Protein AF-0000000084367963 (afdb_homodimer)

Organism: Wickerhamomyces anomalus (strain ATCC 58044 / CBS 1984 / NCYC 433 / NRRL Y-366-8) (NCBI:txid683960)

Secondary structure (DSSP, 8-state):
---HHHHHHHHHHHHHHHHHHHHHHHHHHHT-HHHHHHHHHHHHHHHHHHHHHHHHHHHHH----SS-TTTTTTHHHHHHHHHHHHHHHHHHHHHHHHHHHHHSPPPPS-HHHHHHHHHHHHHHHHHHHHHHH---------------------------HHHHSHHHHHHTT-------------------STHHHHHHHHHHHHHHHHHHHHHHHHHHHHHHHHHHHHHHHH---TTGGGHHHHHHHHHHHHHHHHHHHHHHHHHHHHTTPPPTT--HHHHHHHHHTSTTEEEEEEEEEEESSSS-EEEEEEEEE-S-GGGHHHHHHHHHHHHHHTTEEEEEEEEEE--GGGS-HHHHHHHHHHH-TT--GGGG-------SS----SSSSPPTTT-HHHHHHT--HHHHHSS--/---HHHHHHHHHHHHHHHHHHHHHHHHHHHT-HHHHHHHHHHHHHHHHHHHHHHHHHHHHH----SS-TTTTTTHHHHHHHHHHHHHHHHHHHHHHHHHHHHHSPPPPS-HHHHHHHHHHHHHHHHHHHHHHH---------------------------GGGGSHHHHHHTT-------------------STHHHHHHHHHHHHHHHHHHHHHHHHHHHHHHHHHHHHHHHH---TTGGGHHHHHHHHHHHHHHHHHHHHHHHHHHHHTTPPPTT--HHHHHHHHHTSTTEEEEEEEEEEESSSS-EEEEEEEEE-S-GGGHHHHHHHHHHHHHHTTEEEEEEEEEE--GGGS-HHHHHHHHHHT-S---GGG--------SS----SSSSPPTTT-HHHHHHT--HHHHHSS--

Nearest PDB structures (foldseek):
  8xma-assembly1_A  TM=8.433E-01  e=4.579E-20  Homo sapiens
  8zsb-assembly1_B  TM=7.682E-01  e=1.021E-19  Homo sapiens
  8xm6-assembly1_A  TM=7.811E-01  e=3.397E-19  Homo sapiens
  7y5g-assembly1_A  TM=7.691E-01  e=7.497E-13  Xenopus tropicalis
  7y5h-assembly1_A  TM=7.782E-01  e=2.495E-12  Xenopus tropicalis

Structure (mmCIF, N/CA/C/O backbone):
data_AF-0000000084367963-model_v1
#
loop_
_entity.id
_entity.type
_entity.pdbx_description
1 polymer 'Cation efflux protein cytoplasmic domain-containing protein'
#
loop_
_atom_site.group_PDB
_atom_site.id
_atom_site.type_symbol
_atom_site.label_atom_id
_atom_site.label_alt_id
_atom_site.label_comp_id
_atom_site.label_asym_id
_atom_site.label_entity_id
_atom_site.label_seq_id
_atom_site.pdbx_PDB_ins_code
_atom_site.Cartn_x
_atom_site.Cartn_y
_atom_site.Cartn_z
_atom_site.occupancy
_atom_site.B_iso_or_equiv
_atom_site.auth_seq_id
_atom_site.auth_comp_id
_atom_site.auth_asym_id
_atom_site.auth_atom_id
_atom_site.pdbx_PDB_model_num
ATOM 1 N N . MET A 1 1 ? -23.906 -9.172 19.016 1 36.69 1 MET A N 1
ATOM 2 C CA . MET A 1 1 ? -24.969 -9.484 18.062 1 36.69 1 MET A CA 1
ATOM 3 C C . MET A 1 1 ? -24.531 -9.172 16.641 1 36.69 1 MET A C 1
ATOM 5 O O . MET A 1 1 ? -24.156 -8.039 16.328 1 36.69 1 MET A O 1
ATOM 9 N N . THR A 1 2 ? -24.062 -10.211 16.047 1 52.75 2 THR A N 1
ATOM 10 C CA . THR A 1 2 ? -23.594 -10.078 14.672 1 52.75 2 THR A CA 1
ATOM 11 C C . THR A 1 2 ? -24.625 -9.375 13.805 1 52.75 2 THR A C 1
ATOM 13 O O . THR A 1 2 ? -25.797 -9.773 13.773 1 52.75 2 THR A O 1
ATOM 16 N N . THR A 1 3 ? -24.422 -8.07 13.609 1 63 3 THR A N 1
ATOM 17 C CA . THR A 1 3 ? -25.344 -7.27 12.805 1 63 3 THR A CA 1
ATOM 18 C C . THR A 1 3 ? -25.656 -7.973 11.492 1 63 3 THR A C 1
ATOM 20 O O . THR A 1 3 ? -24.953 -8.906 11.094 1 63 3 THR A O 1
ATOM 23 N N . GLY A 1 4 ? -26.906 -7.891 11.156 1 65.75 4 GLY A N 1
ATOM 24 C CA . GLY A 1 4 ? -27.344 -8.398 9.875 1 65.75 4 GLY A CA 1
ATOM 25 C C . GLY A 1 4 ? -26.312 -8.266 8.781 1 65.75 4 GLY A C 1
ATOM 26 O O . GLY A 1 4 ? -26.094 -9.195 7.996 1 65.75 4 GLY A O 1
ATOM 27 N N . LYS A 1 5 ? -25.562 -7.281 8.891 1 72.19 5 LYS A N 1
ATOM 28 C CA . LYS A 1 5 ? -24.516 -7.039 7.91 1 72.19 5 LYS A CA 1
ATOM 29 C C . LYS A 1 5 ? -23.344 -8 8.109 1 72.19 5 LYS A C 1
ATOM 31 O O . LYS A 1 5 ? -22.812 -8.539 7.141 1 72.19 5 LYS A O 1
ATOM 36 N N . GLU A 1 6 ? -23.062 -8.242 9.305 1 75.62 6 GLU A N 1
ATOM 37 C CA . GLU A 1 6 ? -21.938 -9.133 9.617 1 75.62 6 GLU A CA 1
ATOM 38 C C . GLU A 1 6 ? -22.25 -10.562 9.203 1 75.62 6 GLU A C 1
ATOM 40 O O . GLU A 1 6 ? -21.375 -11.281 8.719 1 75.62 6 GLU A O 1
ATOM 45 N N . ILE A 1 7 ? -23.453 -10.922 9.344 1 80.25 7 ILE A N 1
ATOM 46 C CA . ILE A 1 7 ? -23.859 -12.273 8.984 1 80.25 7 ILE A CA 1
ATOM 47 C C . ILE A 1 7 ? -23.766 -12.461 7.469 1 80.25 7 ILE A C 1
ATOM 49 O O . ILE A 1 7 ? -23.344 -13.516 6.992 1 80.25 7 ILE A O 1
ATOM 53 N N . ARG A 1 8 ? -24.203 -11.453 6.812 1 82.5 8 ARG A N 1
ATOM 54 C CA . ARG A 1 8 ? -24.125 -11.531 5.359 1 82.5 8 ARG A CA 1
ATOM 55 C C . ARG A 1 8 ? -22.672 -11.625 4.898 1 82.5 8 ARG A C 1
ATOM 57 O O . ARG A 1 8 ? -22.344 -12.414 4.008 1 82.5 8 ARG A O 1
ATOM 64 N N . ILE A 1 9 ? -21.797 -10.93 5.461 1 81.25 9 ILE A N 1
ATOM 65 C CA . ILE A 1 9 ? -20.391 -10.938 5.098 1 81.25 9 ILE A CA 1
ATOM 66 C C . ILE A 1 9 ? -19.781 -12.297 5.438 1 81.25 9 ILE A C 1
ATOM 68 O O . ILE A 1 9 ? -19.047 -12.875 4.629 1 81.25 9 ILE A O 1
ATOM 72 N N . ILE A 1 10 ? -20.141 -12.766 6.57 1 85.75 10 ILE A N 1
ATOM 73 C CA . ILE A 1 10 ? -19.594 -14.039 7.016 1 85.75 10 ILE A CA 1
ATOM 74 C C . ILE A 1 10 ? -20.109 -15.172 6.129 1 85.75 10 ILE A C 1
ATOM 76 O O . ILE A 1 10 ? -19.359 -16.094 5.793 1 85.75 10 ILE A O 1
ATOM 80 N N . SER A 1 11 ? -21.359 -15.078 5.785 1 87.12 11 SER A N 1
ATOM 81 C CA . SER A 1 11 ? -21.922 -16.094 4.906 1 87.12 11 SER A CA 1
ATOM 82 C C . SER A 1 11 ? -21.234 -16.109 3.549 1 87.12 11 SER A C 1
ATOM 84 O O . SER A 1 11 ? -20.938 -17.172 3.002 1 87.12 11 SER A O 1
ATOM 86 N N . LEU A 1 12 ? -20.953 -14.961 3.064 1 85.94 12 LEU A N 1
ATOM 87 C CA . LEU A 1 12 ? -20.25 -14.859 1.793 1 85.94 12 LEU A CA 1
ATOM 88 C C . LEU A 1 12 ? -18.812 -15.359 1.929 1 85.94 12 LEU A C 1
ATOM 90 O O . LEU A 1 12 ? -18.297 -16 1.017 1 85.94 12 LEU A O 1
ATOM 94 N N . LEU A 1 13 ? -18.266 -15.062 3.016 1 89.25 13 LEU A N 1
ATOM 95 C CA . LEU A 1 13 ? -16.906 -15.523 3.277 1 89.25 13 LEU A CA 1
ATOM 96 C C . LEU A 1 13 ? -16.844 -17.047 3.303 1 89.25 13 LEU A C 1
ATOM 98 O O . LEU A 1 13 ? -15.945 -17.641 2.715 1 89.25 13 LEU A O 1
ATOM 102 N N . VAL A 1 14 ? -17.797 -17.625 3.92 1 91.94 14 VAL A N 1
ATOM 103 C CA . VAL A 1 14 ? -17.844 -19.078 4.02 1 91.94 14 VAL A CA 1
ATOM 104 C C . VAL A 1 14 ? -18.094 -19.688 2.643 1 91.94 14 VAL A C 1
ATOM 106 O O . VAL A 1 14 ? -17.422 -20.625 2.238 1 91.94 14 VAL A O 1
ATOM 109 N N . LEU A 1 15 ? -19.031 -19.109 1.962 1 90.31 15 LEU A N 1
ATOM 110 C CA . LEU A 1 15 ? -19.344 -19.594 0.618 1 90.31 15 LEU A CA 1
ATOM 111 C C . LEU A 1 15 ? -18.125 -19.516 -0.29 1 90.31 15 LEU A C 1
ATOM 113 O O . LEU A 1 15 ? -17.766 -20.484 -0.955 1 90.31 15 LEU A O 1
ATOM 117 N N . ASP A 1 16 ? -17.422 -18.406 -0.231 1 90.94 16 ASP A N 1
ATOM 118 C CA . ASP A 1 16 ? -16.25 -18.203 -1.076 1 90.94 16 ASP A CA 1
ATOM 119 C C . ASP A 1 16 ? -15.109 -19.141 -0.682 1 90.94 16 ASP A C 1
ATOM 121 O O . ASP A 1 16 ? -14.383 -19.641 -1.544 1 90.94 16 ASP A O 1
ATOM 125 N N . THR A 1 17 ? -15.023 -19.391 0.557 1 94 17 THR A N 1
ATOM 126 C CA . THR A 1 17 ? -13.945 -20.25 1.029 1 94 17 THR A CA 1
ATOM 127 C C . THR A 1 17 ? -14.172 -21.688 0.583 1 94 17 THR A C 1
ATOM 129 O O . THR A 1 17 ? -13.242 -22.344 0.105 1 94 17 THR A O 1
ATOM 132 N N . ILE A 1 18 ? -15.344 -22.125 0.666 1 94.56 18 ILE A N 1
ATOM 133 C CA . ILE A 1 18 ? -15.688 -23.484 0.256 1 94.56 18 ILE A CA 1
ATOM 134 C C . ILE A 1 18 ? -15.453 -23.641 -1.244 1 94.56 18 ILE A C 1
ATOM 136 O O . ILE A 1 18 ? -14.805 -24.594 -1.68 1 94.56 18 ILE A O 1
ATOM 140 N N . PHE A 1 19 ? -15.883 -22.781 -1.968 1 91.5 19 PHE A N 1
ATOM 141 C CA . PHE A 1 19 ? -15.758 -22.875 -3.416 1 91.5 19 PHE A CA 1
ATOM 142 C C . PHE A 1 19 ? -14.312 -22.688 -3.85 1 91.5 19 PHE A C 1
ATOM 144 O O . PHE A 1 19 ? -13.867 -23.297 -4.824 1 91.5 19 PHE A O 1
ATOM 151 N N . PHE A 1 20 ? -13.617 -21.844 -3.133 1 93.56 20 PHE A N 1
ATOM 152 C CA . PHE A 1 20 ? -12.188 -21.703 -3.402 1 93.56 20 PHE A CA 1
ATOM 153 C C . PHE A 1 20 ? -11.484 -23.047 -3.244 1 93.56 20 PHE A C 1
ATOM 155 O O . PHE A 1 20 ? -10.727 -23.469 -4.125 1 93.56 20 PHE A O 1
ATOM 162 N N . LEU A 1 21 ? -11.766 -23.688 -2.195 1 94.44 21 LEU A N 1
ATOM 163 C CA . LEU A 1 21 ? -11.125 -24.969 -1.923 1 94.44 21 LEU A CA 1
ATOM 164 C C . LEU A 1 21 ? -11.516 -26.016 -2.969 1 94.44 21 LEU A C 1
ATOM 166 O O . LEU A 1 21 ? -10.656 -26.75 -3.473 1 94.44 21 LEU A O 1
ATOM 170 N N . ILE A 1 22 ? -12.75 -26.016 -3.355 1 94.81 22 ILE A N 1
ATOM 171 C CA . ILE A 1 22 ? -13.234 -26.969 -4.359 1 94.81 22 ILE A CA 1
ATOM 172 C C . ILE A 1 22 ? -12.539 -26.703 -5.695 1 94.81 22 ILE A C 1
ATOM 174 O O . ILE A 1 22 ? -12.008 -27.609 -6.32 1 94.81 22 ILE A O 1
ATOM 178 N N . GLU A 1 23 ? -12.5 -25.5 -6.031 1 94.56 23 GLU A N 1
ATOM 179 C CA . GLU A 1 23 ? -11.953 -25.125 -7.336 1 94.56 23 GLU A CA 1
ATOM 180 C C . GLU A 1 23 ? -10.445 -25.344 -7.379 1 94.56 23 GLU A C 1
ATOM 182 O O . GLU A 1 23 ? -9.914 -25.859 -8.367 1 94.56 23 GLU A O 1
ATOM 187 N N . VAL A 1 24 ? -9.766 -24.969 -6.34 1 93.25 24 VAL A N 1
ATOM 188 C CA . VAL A 1 24 ? -8.312 -25.078 -6.352 1 93.25 24 VAL A CA 1
ATOM 189 C C . VAL A 1 24 ? -7.906 -26.562 -6.316 1 93.25 24 VAL A C 1
ATOM 191 O O . VAL A 1 24 ? -7.008 -26.984 -7.047 1 93.25 24 VAL A O 1
ATOM 194 N N . ILE A 1 25 ? -8.594 -27.359 -5.551 1 92.94 25 ILE A N 1
ATOM 195 C CA . ILE A 1 25 ? -8.281 -28.781 -5.426 1 92.94 25 ILE A CA 1
ATOM 196 C C . ILE A 1 25 ? -8.594 -29.5 -6.738 1 92.94 25 ILE A C 1
ATOM 198 O O . ILE A 1 25 ? -7.742 -30.203 -7.277 1 92.94 25 ILE A O 1
ATOM 202 N N . ILE A 1 26 ? -9.75 -29.219 -7.293 1 92.94 26 ILE A N 1
ATOM 203 C CA . ILE A 1 26 ? -10.148 -29.875 -8.531 1 92.94 26 ILE A CA 1
ATOM 204 C C . ILE A 1 26 ? -9.328 -29.328 -9.695 1 92.94 26 ILE A C 1
ATOM 206 O O . ILE A 1 26 ? -8.969 -30.078 -10.609 1 92.94 26 ILE A O 1
ATOM 210 N N . GLY A 1 27 ? -9.062 -28.062 -9.672 1 93.06 27 GLY A N 1
ATOM 211 C CA . GLY A 1 27 ? -8.234 -27.469 -10.719 1 93.06 27 GLY A CA 1
ATOM 212 C C . GLY A 1 27 ? -6.871 -28.125 -10.836 1 93.06 27 GLY A C 1
ATOM 213 O O . GLY A 1 27 ? -6.426 -28.438 -11.938 1 93.06 27 GLY A O 1
ATOM 214 N N . TYR A 1 28 ? -6.242 -28.422 -9.758 1 90.44 28 TYR A N 1
ATOM 215 C CA . TYR A 1 28 ? -4.938 -29.062 -9.766 1 90.44 28 TYR A CA 1
ATOM 216 C C . TYR A 1 28 ? -5.062 -30.547 -10.07 1 90.44 28 TYR A C 1
ATOM 218 O O . TYR A 1 28 ? -4.223 -31.125 -10.773 1 90.44 28 TYR A O 1
ATOM 226 N N . ALA A 1 29 ? -6.141 -31.156 -9.617 1 90 29 ALA A N 1
ATOM 227 C CA . ALA A 1 29 ? -6.336 -32.594 -9.82 1 90 29 ALA A CA 1
ATOM 228 C C . ALA A 1 29 ? -6.555 -32.906 -11.297 1 90 29 ALA A C 1
ATOM 230 O O . ALA A 1 29 ? -6.047 -33.906 -11.805 1 90 29 ALA A O 1
ATOM 231 N N . VAL A 1 30 ? -7.25 -31.984 -11.945 1 92.06 30 VAL A N 1
ATOM 232 C CA . VAL A 1 30 ? -7.598 -32.281 -13.336 1 92.06 30 VAL A CA 1
ATOM 233 C C . VAL A 1 30 ? -6.695 -31.469 -14.266 1 92.06 30 VAL A C 1
ATOM 235 O O . VAL A 1 30 ? -6.809 -31.578 -15.492 1 92.06 30 VAL A O 1
ATOM 238 N N . HIS A 1 31 ? -5.836 -30.594 -13.734 1 90.69 31 HIS A N 1
ATOM 239 C CA . HIS A 1 31 ? -4.84 -29.812 -14.453 1 90.69 31 HIS A CA 1
ATOM 240 C C . HIS A 1 31 ? -5.496 -28.75 -15.312 1 90.69 31 HIS A C 1
ATOM 242 O O . HIS A 1 31 ? -5.137 -28.578 -16.484 1 90.69 31 HIS A O 1
ATOM 248 N N . SER A 1 32 ? -6.527 -28.203 -14.773 1 93.44 32 SER A N 1
ATOM 249 C CA . SER A 1 32 ? -7.168 -27.094 -15.461 1 93.44 32 SER A CA 1
ATOM 250 C C . SER A 1 32 ? -6.688 -25.75 -14.906 1 93.44 32 SER A C 1
ATOM 252 O O . SER A 1 32 ? -7.004 -25.391 -13.766 1 93.44 32 SER A O 1
ATOM 254 N N . LEU A 1 33 ? -6.031 -25.047 -15.719 1 92.75 33 LEU A N 1
ATOM 255 C CA . LEU A 1 33 ? -5.527 -23.734 -15.312 1 92.75 33 LEU A CA 1
ATOM 256 C C . LEU A 1 33 ? -6.668 -22.734 -15.18 1 92.75 33 LEU A C 1
ATOM 258 O O . LEU A 1 33 ? -6.617 -21.828 -14.336 1 92.75 33 LEU A O 1
ATOM 262 N N . ALA A 1 34 ? -7.625 -22.891 -16.031 1 93 34 ALA A N 1
ATOM 263 C CA . ALA A 1 34 ? -8.773 -21.984 -15.977 1 93 34 ALA A CA 1
ATOM 264 C C . ALA A 1 34 ? -9.477 -22.078 -14.625 1 93 34 ALA A C 1
ATOM 266 O O . ALA A 1 34 ? -9.844 -21.047 -14.047 1 93 34 ALA A O 1
ATOM 267 N N . LEU A 1 35 ? -9.562 -23.234 -14.18 1 92.88 35 LEU A N 1
ATOM 268 C CA . LEU A 1 35 ? -10.18 -23.438 -12.875 1 92.88 35 LEU A CA 1
ATOM 269 C C . LEU A 1 35 ? -9.297 -22.891 -11.758 1 92.88 35 LEU A C 1
ATOM 271 O O . LEU A 1 35 ? -9.797 -22.281 -10.812 1 92.88 35 LEU A O 1
ATOM 275 N N . ILE A 1 36 ? -8.062 -23.047 -11.867 1 92.38 36 ILE A N 1
ATOM 276 C CA . ILE A 1 36 ? -7.117 -22.516 -10.898 1 92.38 36 ILE A CA 1
ATOM 277 C C . ILE A 1 36 ? -7.168 -20.984 -10.906 1 92.38 36 ILE A C 1
ATOM 279 O O . ILE A 1 36 ? -7.188 -20.359 -9.852 1 92.38 36 ILE A O 1
ATOM 283 N N . ALA A 1 37 ? -7.238 -20.453 -12.086 1 91.25 37 ALA A N 1
ATOM 284 C CA . ALA A 1 37 ? -7.328 -19 -12.227 1 91.25 37 ALA A CA 1
ATOM 285 C C . ALA A 1 37 ? -8.57 -18.469 -11.523 1 91.25 37 ALA A C 1
ATOM 287 O O . ALA A 1 37 ? -8.5 -17.469 -10.797 1 91.25 37 ALA A O 1
ATOM 288 N N . ASP A 1 38 ? -9.602 -19.078 -11.727 1 90.88 38 ASP A N 1
ATOM 289 C CA . ASP A 1 38 ? -10.852 -18.672 -11.094 1 90.88 38 ASP A CA 1
ATOM 290 C C . ASP A 1 38 ? -10.758 -18.781 -9.57 1 90.88 38 ASP A C 1
ATOM 292 O O . ASP A 1 38 ? -11.25 -17.906 -8.844 1 90.88 38 ASP A O 1
ATOM 296 N N . SER A 1 39 ? -10.148 -19.812 -9.148 1 91.81 39 SER A N 1
ATOM 297 C CA . SER A 1 39 ? -10.008 -20 -7.707 1 91.81 39 SER A CA 1
ATOM 298 C C . SER A 1 39 ? -9.164 -18.906 -7.086 1 91.81 39 SER A C 1
ATOM 300 O O . SER A 1 39 ? -9.414 -18.484 -5.953 1 91.81 39 SER A O 1
ATOM 302 N N . PHE A 1 40 ? -8.164 -18.422 -7.75 1 88.5 40 PHE A N 1
ATOM 303 C CA . PHE A 1 40 ? -7.328 -17.344 -7.238 1 88.5 40 PHE A CA 1
ATOM 304 C C . PHE A 1 40 ? -8.117 -16.047 -7.145 1 88.5 40 PHE A C 1
ATOM 306 O O . PHE A 1 40 ? -7.895 -15.242 -6.238 1 88.5 40 PHE A O 1
ATOM 313 N N . HIS A 1 41 ? -8.938 -15.883 -8.039 1 87.25 41 HIS A N 1
ATOM 314 C CA . HIS A 1 41 ? -9.828 -14.734 -7.953 1 87.25 41 HIS A CA 1
ATOM 315 C C . HIS A 1 41 ? -10.703 -14.797 -6.703 1 87.25 41 HIS A C 1
ATOM 317 O O . HIS A 1 41 ? -10.836 -13.805 -5.984 1 87.25 41 HIS A O 1
ATOM 323 N N . MET A 1 42 ? -11.188 -15.961 -6.453 1 89 42 MET A N 1
ATOM 324 C CA . MET A 1 42 ? -11.992 -16.172 -5.254 1 89 42 MET A CA 1
ATOM 325 C C . MET A 1 42 ? -11.156 -15.977 -3.996 1 89 42 MET A C 1
ATOM 327 O O . MET A 1 42 ? -11.656 -15.484 -2.984 1 89 42 MET A O 1
ATOM 331 N N . LEU A 1 43 ? -10 -16.391 -4.055 1 88.38 43 LEU A N 1
ATOM 332 C CA . LEU A 1 43 ? -9.102 -16.188 -2.928 1 88.38 43 LEU A CA 1
ATOM 333 C C . LEU A 1 43 ? -8.938 -14.703 -2.625 1 88.38 43 LEU A C 1
ATOM 335 O O . LEU A 1 43 ? -8.969 -14.297 -1.463 1 88.38 43 LEU A O 1
ATOM 339 N N . ASN A 1 44 ? -8.766 -13.992 -3.629 1 86 44 ASN A N 1
ATOM 340 C CA . ASN A 1 44 ? -8.641 -12.547 -3.475 1 86 44 ASN A CA 1
ATOM 341 C C . ASN A 1 44 ? -9.883 -11.945 -2.83 1 86 44 ASN A C 1
ATOM 343 O O . ASN A 1 44 ? -9.781 -11.039 -2.002 1 86 44 ASN A O 1
ATOM 347 N N . ASP A 1 45 ? -11.016 -12.438 -3.223 1 84.94 45 ASP A N 1
ATOM 348 C CA . ASP A 1 45 ? -12.266 -11.984 -2.609 1 84.94 45 ASP A CA 1
ATOM 349 C C . ASP A 1 45 ? -12.281 -12.289 -1.114 1 84.94 45 ASP A C 1
ATOM 351 O O . ASP A 1 45 ? -12.727 -11.469 -0.313 1 84.94 45 ASP A O 1
ATOM 355 N N . ILE A 1 46 ? -11.859 -13.422 -0.847 1 89.38 46 ILE A N 1
ATOM 356 C CA . ILE A 1 46 ? -11.797 -13.836 0.55 1 89.38 46 ILE A CA 1
ATOM 357 C C . ILE A 1 46 ? -10.914 -12.875 1.336 1 89.38 46 ILE A C 1
ATOM 359 O O . ILE A 1 46 ? -11.305 -12.383 2.398 1 89.38 46 ILE A O 1
ATOM 363 N N . PHE A 1 47 ? -9.812 -12.57 0.792 1 85.75 47 PHE A N 1
ATOM 364 C CA . PHE A 1 47 ? -8.891 -11.648 1.444 1 85.75 47 PHE A CA 1
ATOM 365 C C . PHE A 1 47 ? -9.523 -10.266 1.573 1 85.75 47 PHE A C 1
ATOM 367 O O . PHE A 1 47 ? -9.383 -9.609 2.609 1 85.75 47 PHE A O 1
ATOM 374 N N . SER A 1 48 ? -10.125 -9.883 0.555 1 84.19 48 SER A N 1
ATOM 375 C CA . SER A 1 48 ? -10.766 -8.578 0.556 1 84.19 48 SER A CA 1
ATOM 376 C C . SER A 1 48 ? -11.828 -8.477 1.65 1 84.19 48 SER A C 1
ATOM 378 O O . SER A 1 48 ? -11.922 -7.465 2.342 1 84.19 48 SER A O 1
ATOM 380 N N . LEU A 1 49 ? -12.578 -9.531 1.785 1 83.88 49 LEU A N 1
ATOM 381 C CA . LEU A 1 49 ? -13.633 -9.555 2.797 1 83.88 49 LEU A CA 1
ATOM 382 C C .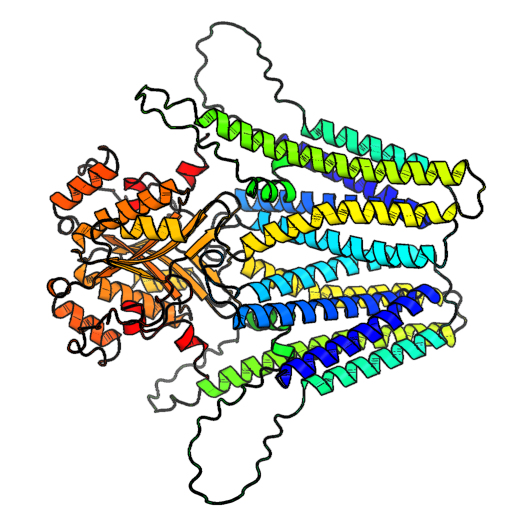 LEU A 1 49 ? -13.031 -9.57 4.199 1 83.88 49 LEU A C 1
ATOM 384 O O . LEU A 1 49 ? -13.547 -8.906 5.102 1 83.88 49 LEU A O 1
ATOM 388 N N . ILE A 1 50 ? -12.016 -10.273 4.367 1 86.88 50 ILE A N 1
ATOM 389 C CA . ILE A 1 50 ? -11.352 -10.344 5.664 1 86.88 50 ILE A CA 1
ATOM 390 C C . ILE A 1 50 ? -10.812 -8.969 6.039 1 86.88 50 ILE A C 1
ATOM 392 O O . ILE A 1 50 ? -11 -8.5 7.168 1 86.88 50 ILE A O 1
ATOM 396 N N . VAL A 1 51 ? -10.18 -8.383 5.105 1 78 51 VAL A N 1
ATOM 397 C CA . VAL A 1 51 ? -9.617 -7.059 5.34 1 78 51 VAL A CA 1
ATOM 398 C C . VAL A 1 51 ? -10.742 -6.059 5.617 1 78 51 VAL A C 1
ATOM 400 O O . VAL A 1 51 ? -10.617 -5.211 6.504 1 78 51 VAL A O 1
ATOM 403 N N . ALA A 1 52 ? -11.781 -6.16 4.863 1 72.69 52 ALA A N 1
ATOM 404 C CA . ALA A 1 52 ? -12.922 -5.273 5.066 1 72.69 52 ALA A CA 1
ATOM 405 C C . ALA A 1 52 ? -13.508 -5.441 6.465 1 72.69 52 ALA A C 1
ATOM 407 O O . ALA A 1 52 ? -13.797 -4.453 7.145 1 72.69 52 ALA A O 1
ATOM 408 N N . LEU A 1 53 ? -13.656 -6.68 6.824 1 77.88 53 LEU A N 1
ATOM 409 C CA . LEU A 1 53 ? -14.172 -6.961 8.164 1 77.88 53 LEU A CA 1
ATOM 410 C C . LEU A 1 53 ? -13.234 -6.414 9.234 1 77.88 53 LEU A C 1
ATOM 412 O O . LEU A 1 53 ? -13.688 -5.824 10.211 1 77.88 53 LEU A O 1
ATOM 416 N N . TRP A 1 54 ? -12.047 -6.59 9.031 1 79.81 54 TRP A N 1
ATOM 417 C CA . TRP A 1 54 ? -11.039 -6.094 9.961 1 79.81 54 TRP A CA 1
ATOM 418 C C . TRP A 1 54 ? -11.055 -4.57 10.016 1 79.81 54 TRP A C 1
ATOM 420 O O . TRP A 1 54 ? -11.008 -3.98 11.102 1 79.81 54 TRP A O 1
ATOM 430 N N . ALA A 1 55 ? -11.078 -3.971 8.891 1 70.31 55 ALA A N 1
ATOM 431 C CA . ALA A 1 55 ? -11.078 -2.512 8.812 1 70.31 55 ALA A CA 1
ATOM 432 C C . ALA A 1 55 ? -12.305 -1.929 9.5 1 70.31 55 ALA A C 1
ATOM 434 O O . ALA A 1 55 ? -12.211 -0.935 10.227 1 70.31 55 ALA A O 1
ATOM 435 N N . VAL A 1 56 ? -13.414 -2.535 9.305 1 68.31 56 VAL A N 1
ATOM 436 C CA . VAL A 1 56 ? -14.656 -2.078 9.93 1 68.31 56 VAL A CA 1
ATOM 437 C C . VAL A 1 56 ? -14.57 -2.258 11.445 1 68.31 56 VAL A C 1
ATOM 439 O O . VAL A 1 56 ? -14.953 -1.367 12.203 1 68.31 56 VAL A O 1
ATOM 442 N N . ARG A 1 57 ? -14.023 -3.33 11.805 1 76.06 57 ARG A N 1
ATOM 443 C CA . ARG A 1 57 ? -13.922 -3.613 13.234 1 76.06 57 ARG A CA 1
ATOM 444 C C . ARG A 1 57 ? -12.961 -2.646 13.914 1 76.06 57 ARG A C 1
ATOM 446 O O . ARG A 1 57 ? -13.25 -2.129 14.992 1 76.06 57 ARG A O 1
ATOM 453 N N . VAL A 1 58 ? -11.914 -2.363 13.273 1 76 58 VAL A N 1
ATOM 454 C CA . VAL A 1 58 ? -10.898 -1.514 13.883 1 76 58 VAL A CA 1
ATOM 455 C C . VAL A 1 58 ? -11.359 -0.057 13.859 1 76 58 VAL A C 1
ATOM 457 O O . VAL A 1 58 ? -11.102 0.698 14.797 1 76 58 VAL A O 1
ATOM 460 N N . SER A 1 59 ? -11.961 0.305 12.844 1 69.75 59 SER A N 1
ATOM 461 C CA . SER A 1 59 ? -12.422 1.686 12.727 1 69.75 59 SER A CA 1
ATOM 462 C C . SER A 1 59 ? -13.547 1.978 13.719 1 69.75 59 SER A C 1
ATOM 464 O O . SER A 1 59 ? -13.672 3.104 14.211 1 69.75 59 SER A O 1
ATOM 466 N N . THR A 1 60 ? -14.312 0.904 14.047 1 70.06 60 THR A N 1
ATOM 467 C CA . THR A 1 60 ? -15.453 1.104 14.938 1 70.06 60 THR A CA 1
ATOM 468 C C . THR A 1 60 ? -15.047 0.886 16.391 1 70.06 60 THR A C 1
ATOM 470 O O . THR A 1 60 ? -15.625 1.492 17.297 1 70.06 60 THR A O 1
ATOM 473 N N . GLN A 1 61 ? -14.086 0.058 16.562 1 73.88 61 GLN A N 1
ATOM 474 C CA . GLN A 1 61 ? -13.781 -0.326 17.938 1 73.88 61 GLN A CA 1
ATOM 475 C C . GLN A 1 61 ? -12.586 0.461 18.484 1 73.88 61 GLN A C 1
ATOM 477 O O . GLN A 1 61 ? -12.43 0.611 19.688 1 73.88 61 GLN A O 1
ATOM 482 N N . LYS A 1 62 ? -11.812 0.908 17.531 1 76.81 62 LYS A N 1
ATOM 483 C CA . LYS A 1 62 ? -10.602 1.568 18 1 76.81 62 LYS A CA 1
ATOM 484 C C . LYS A 1 62 ? -10.609 3.055 17.672 1 76.81 62 LYS A C 1
ATOM 486 O O . LYS A 1 62 ? -10.648 3.428 16.484 1 76.81 62 LYS A O 1
ATOM 491 N N . ASP A 1 63 ? -10.578 3.797 18.75 1 77.88 63 ASP A N 1
ATOM 492 C CA . ASP A 1 63 ? -10.484 5.242 18.562 1 77.88 63 ASP A CA 1
ATOM 493 C C . ASP A 1 63 ? -9.047 5.668 18.297 1 77.88 63 ASP A C 1
ATOM 495 O O . ASP A 1 63 ? -8.117 4.875 18.469 1 77.88 63 ASP A O 1
ATOM 499 N N . ALA A 1 64 ? -9.016 6.875 17.844 1 83.12 64 ALA A N 1
ATOM 500 C CA . ALA A 1 64 ? -7.68 7.434 17.625 1 83.12 64 ALA A CA 1
ATOM 501 C C . ALA A 1 64 ? -6.891 7.469 18.938 1 83.12 64 ALA A C 1
ATOM 503 O O . ALA A 1 64 ? -7.449 7.734 20 1 83.12 64 ALA A O 1
ATOM 504 N N . ASP A 1 65 ? -5.688 7.141 18.875 1 82.44 65 ASP A N 1
ATOM 505 C CA . ASP A 1 65 ? -4.805 7.145 20.031 1 82.44 65 ASP A CA 1
ATOM 506 C C . ASP A 1 65 ? -3.416 7.672 19.672 1 82.44 65 ASP A C 1
ATOM 508 O O . ASP A 1 65 ? -3.225 8.234 18.594 1 82.44 65 ASP A O 1
ATOM 512 N N . ALA A 1 66 ? -2.557 7.551 20.609 1 84.19 66 ALA A N 1
ATOM 513 C CA . ALA A 1 66 ? -1.221 8.125 20.469 1 84.19 66 ALA A CA 1
ATOM 514 C C . ALA A 1 66 ? -0.449 7.422 19.344 1 84.19 66 ALA A C 1
ATOM 516 O O . ALA A 1 66 ? 0.431 8.016 18.719 1 84.19 66 ALA A O 1
ATOM 517 N N . LYS A 1 67 ? -0.783 6.27 19.094 1 85.94 67 LYS A N 1
ATOM 518 C CA . LYS A 1 67 ? -0.084 5.512 18.062 1 85.94 67 LYS A CA 1
ATOM 519 C C . LYS A 1 67 ? -0.669 5.801 16.688 1 85.94 67 LYS A C 1
ATOM 521 O O . LYS A 1 67 ? 0.064 5.879 15.695 1 85.94 67 LYS A O 1
ATOM 526 N N . TYR A 1 68 ? -1.939 5.875 16.688 1 86.12 68 TYR A N 1
ATOM 527 C CA . TYR A 1 68 ? -2.666 6.234 15.484 1 86.12 68 TYR A CA 1
ATOM 528 C C . TYR A 1 68 ? -3.516 7.48 15.703 1 86.12 68 TYR A C 1
ATOM 530 O O . TYR A 1 68 ? -4.707 7.379 16 1 86.12 68 TYR A O 1
ATOM 538 N N . THR A 1 69 ? -2.902 8.547 15.445 1 84.62 69 THR A N 1
ATOM 539 C CA . THR A 1 69 ? -3.516 9.82 15.812 1 84.62 69 THR A CA 1
ATOM 540 C C . THR A 1 69 ? -4.703 10.125 14.906 1 84.62 69 THR A C 1
ATOM 542 O O . THR A 1 69 ? -5.605 10.875 15.289 1 84.62 69 THR A O 1
ATOM 545 N N . TYR A 1 70 ? -4.699 9.594 13.68 1 81.31 70 TYR A N 1
ATOM 546 C CA . TYR A 1 70 ? -5.84 9.734 12.781 1 81.31 70 TYR A CA 1
ATOM 547 C C . TYR A 1 70 ? -6.801 8.555 12.93 1 81.31 70 TYR A C 1
ATOM 549 O O . TYR A 1 70 ? -7.793 8.469 12.211 1 81.31 70 TYR A O 1
ATOM 557 N N . GLY A 1 71 ? -6.406 7.695 13.812 1 79.31 71 GLY A N 1
ATOM 558 C CA . GLY A 1 71 ? -7.184 6.473 13.906 1 79.31 71 GLY A CA 1
ATOM 559 C C . GLY A 1 71 ? -6.898 5.496 12.781 1 79.31 71 GLY A C 1
ATOM 560 O O . GLY A 1 71 ? -5.844 5.559 12.148 1 79.31 71 GLY A O 1
ATOM 561 N N . TRP A 1 72 ? -7.852 4.594 12.539 1 80.75 72 TRP A N 1
ATOM 562 C CA . TRP A 1 72 ? -7.664 3.525 11.555 1 80.75 72 TRP A CA 1
ATOM 563 C C . TRP A 1 72 ? -8.477 3.797 10.297 1 80.75 72 TRP A C 1
ATOM 565 O O . TRP A 1 72 ? -8.906 2.863 9.617 1 80.75 72 TRP A O 1
ATOM 575 N N . LYS A 1 73 ? -8.617 4.977 9.992 1 79.25 73 LYS A N 1
ATOM 576 C CA . LYS A 1 73 ? -9.477 5.367 8.883 1 79.25 73 LYS A CA 1
ATOM 577 C C . LYS A 1 73 ? -8.883 4.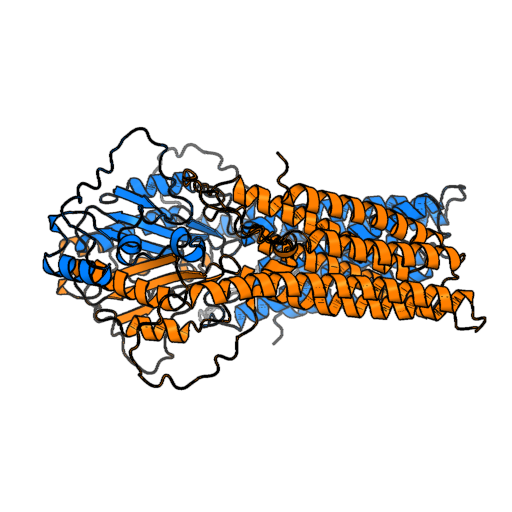941 7.543 1 79.25 73 LYS A C 1
ATOM 579 O O . LYS A 1 73 ? -9.617 4.621 6.605 1 79.25 73 LYS A O 1
ATOM 584 N N . ARG A 1 74 ? -7.586 4.875 7.543 1 87.19 74 ARG A N 1
ATOM 585 C CA . ARG A 1 74 ? -6.914 4.59 6.277 1 87.19 74 ARG A CA 1
ATOM 586 C C . ARG A 1 74 ? -6.773 3.088 6.059 1 87.19 74 ARG A C 1
ATOM 588 O O . ARG A 1 74 ? -6.293 2.648 5.012 1 87.19 74 ARG A O 1
ATOM 595 N N . ALA A 1 75 ? -7.219 2.322 6.996 1 85.56 75 ALA A N 1
ATOM 596 C CA . ALA A 1 75 ? -7.055 0.873 6.926 1 85.56 75 ALA A CA 1
ATOM 597 C C . ALA A 1 75 ? -7.805 0.294 5.727 1 85.56 75 ALA A C 1
ATOM 599 O O . ALA A 1 75 ? -7.328 -0.64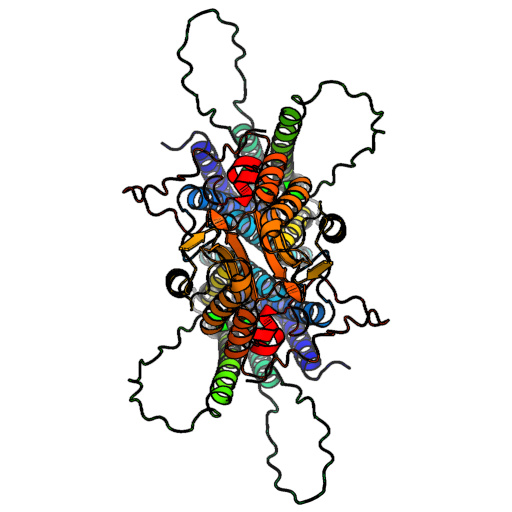7 5.086 1 85.56 75 ALA A O 1
ATOM 600 N N . GLU A 1 76 ? -8.852 0.894 5.438 1 83.94 76 GLU A N 1
ATOM 601 C CA . GLU A 1 76 ? -9.656 0.41 4.316 1 83.94 76 GLU A CA 1
ATOM 602 C C . GLU A 1 76 ? -8.93 0.618 2.99 1 83.94 76 GLU A C 1
ATOM 604 O O . GLU A 1 76 ? -8.914 -0.273 2.139 1 83.94 76 GLU A O 1
ATOM 609 N N . ILE A 1 77 ? -8.352 1.764 2.832 1 87.69 77 ILE A N 1
ATOM 610 C CA . ILE A 1 77 ? -7.633 2.08 1.602 1 87.69 77 ILE A CA 1
ATOM 611 C C . ILE A 1 77 ? -6.391 1.204 1.49 1 87.69 77 ILE A C 1
ATOM 613 O O . ILE A 1 77 ? -6.066 0.707 0.408 1 87.69 77 ILE A O 1
ATOM 617 N N . LEU A 1 78 ? -5.777 1.032 2.57 1 90.06 78 LEU A N 1
ATOM 618 C CA . LEU A 1 78 ? -4.605 0.165 2.598 1 90.06 78 LEU A CA 1
ATOM 619 C C . LEU A 1 78 ? -4.98 -1.267 2.229 1 90.06 78 LEU A C 1
ATOM 621 O O . LEU A 1 78 ? -4.277 -1.913 1.446 1 90.06 78 LEU A O 1
ATOM 625 N N . GLY A 1 79 ? -6.059 -1.71 2.795 1 88.12 79 GLY A N 1
ATOM 626 C CA . GLY A 1 79 ? -6.547 -3.037 2.453 1 88.12 79 GLY A CA 1
ATOM 627 C C . GLY A 1 79 ? -6.867 -3.193 0.979 1 88.12 79 GLY A C 1
ATOM 628 O O . GLY A 1 79 ? -6.578 -4.23 0.382 1 88.12 79 GLY A O 1
ATOM 629 N N . ALA A 1 80 ? -7.422 -2.195 0.43 1 87.81 80 ALA A N 1
ATOM 630 C CA . ALA A 1 80 ? -7.738 -2.215 -0.996 1 87.81 80 ALA A CA 1
ATOM 631 C C . ALA A 1 80 ? -6.473 -2.352 -1.837 1 87.81 80 ALA A C 1
ATOM 633 O O . ALA A 1 80 ? -6.445 -3.1 -2.816 1 87.81 80 ALA A O 1
ATOM 634 N N . LEU A 1 81 ? -5.48 -1.632 -1.422 1 91.31 81 LEU A N 1
ATOM 635 C CA . LEU A 1 81 ? -4.223 -1.706 -2.158 1 91.31 81 LEU A CA 1
ATOM 636 C C . LEU A 1 81 ? -3.605 -3.096 -2.041 1 91.31 81 LEU A C 1
ATOM 638 O O . LEU A 1 81 ? -3.188 -3.68 -3.045 1 91.31 81 LEU A O 1
ATOM 642 N N . ILE A 1 82 ? -3.561 -3.602 -0.876 1 91.06 82 ILE A N 1
ATOM 643 C CA . ILE A 1 82 ? -2.984 -4.918 -0.631 1 91.06 82 ILE A CA 1
ATOM 644 C C . ILE A 1 82 ? -3.729 -5.969 -1.453 1 91.06 82 ILE A C 1
ATOM 646 O O . ILE A 1 82 ? -3.107 -6.812 -2.105 1 91.06 82 ILE A O 1
ATOM 650 N N . ASN A 1 83 ? -4.938 -5.836 -1.497 1 88.88 83 ASN A N 1
ATOM 651 C CA . ASN A 1 83 ? -5.754 -6.777 -2.26 1 88.88 83 ASN A CA 1
ATOM 652 C C . ASN A 1 83 ? -5.473 -6.676 -3.756 1 88.88 83 ASN A C 1
ATOM 654 O O . ASN A 1 83 ? -5.328 -7.695 -4.434 1 88.88 83 ASN A O 1
ATOM 658 N N . ALA A 1 84 ? -5.473 -5.516 -4.168 1 91.88 84 ALA A N 1
ATOM 659 C CA . ALA A 1 84 ? -5.246 -5.297 -5.598 1 91.88 84 ALA A CA 1
ATOM 660 C C . ALA A 1 84 ? -3.879 -5.832 -6.023 1 91.88 84 ALA A C 1
ATOM 662 O O . ALA A 1 84 ? -3.762 -6.516 -7.039 1 91.88 84 ALA A O 1
ATOM 663 N N . VAL A 1 85 ? -2.908 -5.527 -5.258 1 92.62 85 VAL A N 1
ATOM 664 C CA . VAL A 1 85 ? -1.554 -5.965 -5.574 1 92.62 85 VAL A CA 1
ATOM 665 C C . VAL A 1 85 ? -1.469 -7.488 -5.48 1 92.62 85 VAL A C 1
ATOM 667 O O . VAL A 1 85 ? -0.825 -8.133 -6.316 1 92.62 85 VAL A O 1
ATOM 670 N N . PHE A 1 86 ? -2.049 -8 -4.547 1 91.69 86 PHE A N 1
ATOM 671 C CA . PHE A 1 86 ? -2.086 -9.445 -4.379 1 91.69 86 PHE A CA 1
ATOM 672 C C . PHE A 1 86 ? -2.693 -10.117 -5.605 1 91.69 86 PHE A C 1
ATOM 674 O O . PHE A 1 86 ? -2.135 -11.078 -6.137 1 91.69 86 PHE A O 1
ATOM 681 N N . LEU A 1 87 ? -3.74 -9.602 -5.973 1 91.5 87 LEU A N 1
ATOM 682 C CA . LEU A 1 87 ? -4.422 -10.148 -7.141 1 91.5 87 LEU A CA 1
ATOM 683 C C . LEU A 1 87 ? -3.562 -10.008 -8.391 1 91.5 87 LEU A C 1
ATOM 685 O O . LEU A 1 87 ? -3.502 -10.922 -9.219 1 91.5 87 LEU A O 1
ATOM 689 N N . LEU A 1 88 ? -2.939 -8.922 -8.539 1 93.19 88 LEU A N 1
ATOM 690 C CA . LEU A 1 88 ? -2.059 -8.703 -9.68 1 93.19 88 LEU A CA 1
ATOM 691 C C . LEU A 1 88 ? -0.922 -9.719 -9.695 1 93.19 88 LEU A C 1
ATOM 693 O O . LEU A 1 88 ? -0.554 -10.234 -10.758 1 93.19 88 LEU A O 1
ATOM 697 N N . ALA A 1 89 ? -0.425 -9.984 -8.586 1 92.31 89 ALA A N 1
ATOM 698 C CA . ALA A 1 89 ? 0.658 -10.953 -8.484 1 92.31 89 ALA A CA 1
ATOM 699 C C . ALA A 1 89 ? 0.183 -12.344 -8.898 1 92.31 89 ALA A C 1
ATOM 701 O O . ALA A 1 89 ? 0.887 -13.062 -9.617 1 92.31 89 ALA A O 1
ATOM 702 N N . LEU A 1 90 ? -0.942 -12.688 -8.445 1 91.5 90 LEU A N 1
ATOM 703 C CA . LEU A 1 90 ? -1.499 -13.977 -8.836 1 91.5 90 LEU A CA 1
ATOM 704 C C . LEU A 1 90 ? -1.747 -14.039 -10.336 1 91.5 90 LEU A C 1
ATOM 706 O O . LEU A 1 90 ? -1.526 -15.078 -10.969 1 91.5 90 LEU A O 1
ATOM 710 N N . CYS A 1 91 ? -2.195 -12.93 -10.875 1 91.19 91 CYS A N 1
ATOM 711 C CA . CYS A 1 91 ? -2.377 -12.844 -12.32 1 91.19 91 CYS A CA 1
ATOM 712 C C . CYS A 1 91 ? -1.065 -13.102 -13.055 1 91.19 91 CYS A C 1
ATOM 714 O O . CYS A 1 91 ? -1.047 -13.773 -14.086 1 91.19 91 CYS A O 1
ATOM 716 N N . PHE A 1 92 ? -0.056 -12.641 -12.508 1 90.44 92 PHE A N 1
ATOM 717 C CA . PHE A 1 92 ? 1.251 -12.844 -13.117 1 90.44 92 PHE A CA 1
ATOM 718 C C . PHE A 1 92 ? 1.636 -14.312 -13.102 1 90.44 92 PHE A C 1
ATOM 720 O O . PHE A 1 92 ? 2.182 -14.836 -14.078 1 90.44 92 PHE A O 1
ATOM 727 N N . SER A 1 93 ? 1.391 -14.914 -12.023 1 90.5 93 SER A N 1
ATOM 728 C CA . SER A 1 93 ? 1.669 -16.344 -11.914 1 90.5 93 SER A CA 1
ATOM 729 C C . SER A 1 93 ? 0.869 -17.141 -12.938 1 90.5 93 SER A C 1
ATOM 731 O O . SER A 1 93 ? 1.408 -18.031 -13.594 1 90.5 93 SER A O 1
ATOM 733 N N . ILE A 1 94 ? -0.368 -16.781 -13.133 1 91.81 94 ILE A N 1
ATOM 734 C CA . ILE A 1 94 ? -1.222 -17.484 -14.086 1 91.81 94 ILE A CA 1
ATOM 735 C C . ILE A 1 94 ? -0.74 -17.219 -15.508 1 91.81 94 ILE A C 1
ATOM 737 O O . ILE A 1 94 ? -0.755 -18.109 -16.359 1 91.81 94 ILE A O 1
ATOM 741 N N . LEU A 1 95 ? -0.333 -16.031 -15.719 1 93.5 95 LEU A N 1
ATOM 742 C CA . LEU A 1 95 ? 0.169 -15.648 -17.047 1 93.5 95 LEU A CA 1
ATOM 743 C C . LEU A 1 95 ? 1.367 -16.516 -17.422 1 93.5 95 LEU A C 1
ATOM 745 O O . LEU A 1 95 ? 1.404 -17.078 -18.531 1 93.5 95 LEU A O 1
ATOM 749 N N . ILE A 1 96 ? 2.266 -16.672 -16.562 1 90.31 96 ILE A N 1
ATOM 750 C CA . ILE A 1 96 ? 3.467 -17.453 -16.812 1 90.31 96 ILE A CA 1
ATOM 751 C C . ILE A 1 96 ? 3.088 -18.906 -17.047 1 90.31 96 ILE A C 1
ATOM 753 O O . ILE A 1 96 ? 3.578 -19.547 -17.984 1 90.31 96 ILE A O 1
ATOM 757 N N . GLU A 1 97 ? 2.221 -19.406 -16.234 1 90.94 97 GLU A N 1
ATOM 758 C CA . GLU A 1 97 ? 1.784 -20.781 -16.391 1 90.94 97 GLU A CA 1
ATOM 759 C C . GLU A 1 97 ? 1.016 -20.984 -17.688 1 90.94 97 GLU A C 1
ATOM 761 O O . GLU A 1 97 ? 1.156 -22.016 -18.344 1 90.94 97 GLU A O 1
ATOM 766 N N . ALA A 1 98 ? 0.225 -20.031 -18.047 1 94.12 98 ALA A N 1
ATOM 767 C CA . ALA A 1 98 ? -0.54 -20.109 -19.281 1 94.12 98 ALA A CA 1
ATOM 768 C C . ALA A 1 98 ? 0.385 -20.141 -20.5 1 94.12 98 ALA A C 1
ATOM 770 O O . ALA A 1 98 ? 0.171 -20.906 -21.438 1 94.12 98 ALA A O 1
ATOM 771 N N . ILE A 1 99 ? 1.408 -19.359 -20.453 1 91.62 99 ILE A N 1
ATOM 772 C CA . ILE A 1 99 ? 2.379 -19.328 -21.531 1 91.62 99 ILE A CA 1
ATOM 773 C C . ILE A 1 99 ? 3.096 -20.672 -21.641 1 91.62 99 ILE A C 1
ATOM 775 O O . ILE A 1 99 ? 3.277 -21.203 -22.734 1 91.62 99 ILE A O 1
ATOM 779 N N . GLN A 1 100 ? 3.457 -21.203 -20.531 1 89.81 100 GLN A N 1
ATOM 780 C CA . GLN A 1 100 ? 4.094 -22.516 -20.5 1 89.81 100 GLN A CA 1
ATOM 781 C C . GLN A 1 100 ? 3.176 -23.578 -21.078 1 89.81 100 GLN A C 1
ATOM 783 O O . GLN A 1 100 ? 3.623 -24.453 -21.812 1 89.81 100 GLN A O 1
ATOM 788 N N . ARG A 1 101 ? 1.896 -23.531 -20.812 1 91.56 101 ARG A N 1
ATOM 789 C CA . ARG A 1 101 ? 0.937 -24.547 -21.25 1 91.56 101 ARG A CA 1
ATOM 790 C C . ARG A 1 101 ? 0.594 -24.375 -22.719 1 91.56 101 ARG A C 1
ATOM 792 O O . ARG A 1 101 ? 0.07 -25.281 -23.359 1 91.56 101 ARG A O 1
ATOM 799 N N . LEU A 1 102 ? 0.857 -23.203 -23.219 1 92.25 102 LEU A N 1
ATOM 800 C CA . LEU A 1 102 ? 0.697 -23 -24.656 1 92.25 102 LEU A CA 1
ATOM 801 C C . LEU A 1 102 ? 1.845 -23.641 -25.422 1 92.25 102 LEU A C 1
ATOM 803 O O . LEU A 1 102 ? 1.676 -24.047 -26.578 1 92.25 102 LEU A O 1
ATOM 807 N N . ILE A 1 103 ? 2.973 -23.797 -24.781 1 89.25 103 ILE A N 1
ATOM 808 C CA . ILE A 1 103 ? 4.137 -24.422 -25.391 1 89.25 103 ILE A CA 1
ATOM 809 C C . ILE A 1 103 ? 4.047 -25.938 -25.219 1 89.25 103 ILE A C 1
ATOM 811 O O . ILE A 1 103 ? 4.297 -26.688 -26.156 1 89.25 103 ILE A O 1
ATOM 815 N N . SER A 1 104 ? 3.594 -26.328 -23.969 1 87.62 104 SER A N 1
ATOM 816 C CA . SER A 1 104 ? 3.373 -27.734 -23.656 1 87.62 104 SER A CA 1
ATOM 817 C C . SER A 1 104 ? 2.029 -27.953 -22.969 1 87.62 104 SER A C 1
ATOM 819 O O . SER A 1 104 ? 1.952 -27.953 -21.734 1 87.62 104 SER A O 1
ATOM 821 N N . PRO A 1 105 ? 1.054 -28.219 -23.797 1 86.94 105 PRO A N 1
ATOM 822 C CA . PRO A 1 105 ? -0.296 -28.328 -23.234 1 86.94 105 PRO A CA 1
ATOM 823 C C . PRO A 1 105 ? -0.451 -29.516 -22.297 1 86.94 105 PRO A C 1
ATOM 825 O O . PRO A 1 105 ? 0.088 -30.594 -22.562 1 86.94 105 PRO A O 1
ATOM 828 N N . ALA A 1 106 ? -1.039 -29.172 -21.203 1 83.69 106 ALA A N 1
ATOM 829 C CA . ALA A 1 106 ? -1.352 -30.234 -20.25 1 83.69 106 ALA A CA 1
ATOM 830 C C . ALA A 1 106 ? -2.648 -30.953 -20.641 1 83.69 106 ALA A C 1
ATOM 832 O O . ALA A 1 106 ? -3.59 -30.312 -21.125 1 83.69 106 ALA A O 1
ATOM 833 N N . VAL A 1 107 ? -2.654 -32.219 -20.438 1 87.44 107 VAL A N 1
ATOM 834 C CA . VAL A 1 107 ? -3.85 -33 -20.75 1 87.44 107 VAL A CA 1
ATOM 835 C C . VAL A 1 107 ? -4.844 -32.906 -19.594 1 87.44 107 VAL A C 1
ATOM 837 O O . VAL A 1 107 ? -4.504 -33.219 -18.453 1 87.44 107 VAL A O 1
ATOM 840 N N . ILE A 1 108 ? -5.992 -32.469 -19.891 1 90.75 108 ILE A N 1
ATOM 841 C CA . ILE A 1 108 ? -7.07 -32.406 -18.922 1 90.75 108 ILE A CA 1
ATOM 842 C C . ILE A 1 108 ? -7.742 -33.75 -18.781 1 90.75 108 ILE A C 1
ATOM 844 O O . ILE A 1 108 ? -8.281 -34.281 -19.75 1 90.75 108 ILE A O 1
ATOM 848 N N . THR A 1 109 ? -7.848 -34.219 -17.594 1 89.25 109 THR A N 1
ATOM 849 C CA . THR A 1 109 ? -8.227 -35.594 -17.359 1 89.25 109 THR A CA 1
ATOM 850 C C . THR A 1 109 ? -9.742 -35.75 -17.281 1 89.25 109 THR A C 1
ATOM 852 O O . THR A 1 109 ? -10.305 -36.781 -17.641 1 89.25 109 THR A O 1
ATOM 855 N N . ASN A 1 110 ? -10.453 -34.719 -16.766 1 93.94 110 ASN A N 1
ATOM 856 C CA . ASN A 1 110 ? -11.891 -34.844 -16.562 1 93.94 110 ASN A CA 1
ATOM 857 C C . ASN A 1 110 ? -12.617 -33.531 -16.812 1 93.94 110 ASN A C 1
ATOM 859 O O . ASN A 1 110 ? -12.938 -32.812 -15.875 1 93.94 110 ASN A O 1
ATOM 863 N N . PRO A 1 111 ? -12.914 -33.312 -18 1 93.44 111 PRO A N 1
ATOM 864 C CA . PRO A 1 111 ? -13.602 -32.062 -18.344 1 93.44 111 PRO A CA 1
ATOM 865 C C . PRO A 1 111 ? -14.992 -31.953 -17.734 1 93.44 111 PRO A C 1
ATOM 867 O O . PRO A 1 111 ? -15.477 -30.844 -17.469 1 93.44 111 PRO A O 1
ATOM 870 N N . LYS A 1 112 ? -15.625 -33.062 -17.484 1 94.62 112 LYS A N 1
ATOM 871 C CA . LYS A 1 112 ? -16.953 -33.062 -16.859 1 94.62 112 LYS A CA 1
ATOM 872 C C . LYS A 1 112 ? -16.891 -32.469 -15.453 1 94.62 112 LYS A C 1
ATOM 874 O O . LYS A 1 112 ? -17.781 -31.703 -15.062 1 94.62 112 LYS A O 1
ATOM 879 N N . LEU A 1 113 ? -15.906 -32.875 -14.773 1 94.81 113 LEU A N 1
ATOM 880 C CA . LEU A 1 113 ? -15.734 -32.375 -13.422 1 94.81 113 LEU A CA 1
ATOM 881 C C . LEU A 1 113 ? -15.531 -30.859 -13.445 1 94.81 113 LEU A C 1
ATOM 883 O O . LEU A 1 113 ? -16.047 -30.141 -12.586 1 94.81 113 LEU A O 1
ATOM 887 N N . ILE A 1 114 ? -14.828 -30.406 -14.438 1 94.69 114 ILE A N 1
ATOM 888 C CA . ILE A 1 114 ? -14.609 -28.984 -14.609 1 94.69 114 ILE A CA 1
ATOM 889 C C . ILE A 1 114 ? -15.945 -28.281 -14.867 1 94.69 114 ILE A C 1
ATOM 891 O O . ILE A 1 114 ? -16.203 -27.203 -14.32 1 94.69 114 ILE A O 1
ATOM 895 N N . LEU A 1 115 ? -16.75 -28.906 -15.656 1 95.25 115 LEU A N 1
ATOM 896 C CA . LEU A 1 115 ? -18.047 -28.359 -15.992 1 95.25 115 LEU A CA 1
ATOM 897 C C . LEU A 1 115 ? -18.938 -28.25 -14.742 1 95.25 115 LEU A C 1
ATOM 899 O O . LEU A 1 115 ? -19.562 -27.219 -14.516 1 95.25 115 LEU A O 1
ATOM 903 N N . TYR A 1 116 ? -18.891 -29.266 -13.969 1 95.81 116 TYR A N 1
ATOM 904 C CA . TYR A 1 116 ? -19.703 -29.281 -12.758 1 95.81 116 TYR A CA 1
ATOM 905 C C . TYR A 1 116 ? -19.25 -28.188 -11.781 1 95.81 116 TYR A C 1
ATOM 907 O O . TYR A 1 116 ? -20.062 -27.438 -11.258 1 95.81 116 TYR A O 1
ATOM 915 N N . VAL A 1 117 ? -17.953 -28.125 -11.594 1 94.81 117 VAL A N 1
ATOM 916 C CA . VAL A 1 117 ? -17.406 -27.172 -10.641 1 94.81 117 VAL A CA 1
ATOM 917 C C . VAL A 1 117 ? -17.594 -25.75 -11.156 1 94.81 117 VAL A C 1
ATOM 919 O O . VAL A 1 117 ? -17.938 -24.844 -10.398 1 94.81 117 VAL A O 1
ATOM 922 N N . GLY A 1 118 ? -17.359 -25.594 -12.453 1 93.75 118 GLY A N 1
ATOM 923 C CA . GLY A 1 118 ? -17.594 -24.281 -13.047 1 93.75 118 GLY A CA 1
ATOM 924 C C . GLY A 1 118 ? -19.031 -23.812 -12.922 1 93.75 118 GLY A C 1
ATOM 925 O O . GLY A 1 118 ? -19.297 -22.656 -12.602 1 93.75 118 GLY A O 1
ATOM 926 N N . THR A 1 119 ? -19.922 -24.688 -13.133 1 94.75 119 THR A N 1
ATOM 927 C CA . THR A 1 119 ? -21.344 -24.359 -13.023 1 94.75 119 THR A CA 1
ATOM 928 C C . THR A 1 119 ? -21.734 -24.078 -11.578 1 94.75 119 THR A C 1
ATOM 930 O O . THR A 1 119 ? -22.469 -23.125 -11.305 1 94.75 119 THR A O 1
ATOM 933 N N . ALA A 1 120 ? -21.234 -24.859 -10.727 1 94.06 120 ALA A N 1
ATOM 934 C CA . ALA A 1 120 ? -21.469 -24.625 -9.305 1 94.06 120 ALA A CA 1
ATOM 935 C C . ALA A 1 120 ? -20.922 -23.266 -8.875 1 94.06 120 ALA A C 1
ATOM 937 O O . ALA A 1 120 ? -21.531 -22.562 -8.07 1 94.06 120 ALA A O 1
ATOM 938 N N . GLY A 1 121 ? -19.766 -22.984 -9.406 1 90.56 121 GLY A N 1
ATOM 939 C CA . GLY A 1 121 ? -19.188 -21.672 -9.133 1 90.56 121 GLY A CA 1
ATOM 940 C C . GLY A 1 121 ? -20.062 -20.531 -9.617 1 90.56 121 GLY A C 1
ATOM 941 O O . GLY A 1 121 ? -20.219 -19.531 -8.922 1 90.56 121 GLY A O 1
ATOM 942 N N . LEU A 1 122 ? -20.594 -20.672 -10.75 1 91.75 122 LEU A N 1
ATOM 943 C CA . LEU A 1 122 ? -21.484 -19.656 -11.305 1 91.75 122 LEU A CA 1
ATOM 944 C C . LEU A 1 122 ? -22.734 -19.484 -10.438 1 91.75 122 LEU A C 1
ATOM 946 O O . LEU A 1 122 ? -23.156 -18.359 -10.148 1 91.75 122 LEU A O 1
ATOM 950 N N . ILE A 1 123 ? -23.25 -20.531 -10.008 1 91.75 123 ILE A N 1
ATOM 951 C CA . ILE A 1 123 ? -24.422 -20.5 -9.141 1 91.75 123 ILE A CA 1
ATOM 952 C C . ILE A 1 123 ? -24.078 -19.828 -7.82 1 91.75 123 ILE A C 1
ATOM 954 O O . ILE A 1 123 ? -24.844 -19 -7.316 1 91.75 123 ILE A O 1
ATOM 958 N N . SER A 1 124 ? -22.969 -20.188 -7.32 1 88.69 124 SER A N 1
ATOM 959 C CA . SER A 1 124 ? -22.531 -19.578 -6.066 1 88.69 124 SER A CA 1
ATOM 960 C C . SER A 1 124 ? -22.391 -18.062 -6.207 1 88.69 124 SER A C 1
ATOM 962 O O . SER A 1 124 ? -22.734 -17.328 -5.289 1 88.69 124 SER A O 1
ATOM 964 N N . ASN A 1 125 ? -21.875 -17.641 -7.305 1 85.94 125 ASN A N 1
ATOM 965 C CA . ASN A 1 125 ? -21.734 -16.219 -7.566 1 85.94 125 ASN A CA 1
ATOM 966 C C . ASN A 1 125 ? -23.109 -15.531 -7.629 1 85.94 125 ASN A C 1
ATOM 968 O O . ASN A 1 125 ? -23.281 -14.43 -7.098 1 85.94 125 ASN A O 1
ATOM 972 N N . ILE A 1 126 ? -24.016 -16.172 -8.188 1 85.25 126 ILE A N 1
ATOM 973 C CA . ILE A 1 126 ? -25.375 -15.648 -8.281 1 85.25 126 ILE A CA 1
ATOM 974 C C . ILE A 1 126 ? -26 -15.586 -6.891 1 85.25 126 ILE A C 1
ATOM 976 O O . ILE A 1 126 ? -26.641 -14.594 -6.543 1 85.25 126 ILE A O 1
ATOM 980 N N . VAL A 1 127 ? -25.812 -16.547 -6.137 1 85.12 127 VAL A N 1
ATOM 981 C CA . VAL A 1 127 ? -26.297 -16.578 -4.762 1 85.12 127 VAL A CA 1
ATOM 982 C C . VAL A 1 127 ? -25.688 -15.422 -3.973 1 85.12 127 VAL A C 1
ATOM 984 O O . VAL A 1 127 ? -26.359 -14.758 -3.188 1 85.12 127 VAL A O 1
ATOM 987 N N . GLY A 1 128 ? -24.438 -15.242 -4.188 1 80.19 128 GLY A N 1
ATOM 988 C CA . GLY A 1 128 ? -23.766 -14.133 -3.533 1 80.19 128 GLY A CA 1
ATOM 989 C C . GLY A 1 128 ? -24.375 -12.789 -3.861 1 80.19 128 GLY A C 1
ATOM 990 O O . GLY A 1 128 ? -24.453 -11.914 -2.996 1 80.19 128 GLY A O 1
ATOM 991 N N . LEU A 1 129 ? -24.766 -12.609 -5.09 1 77.62 129 LEU A N 1
ATOM 992 C CA . LEU A 1 129 ? -25.391 -11.359 -5.52 1 77.62 129 LEU A CA 1
ATOM 993 C C . LEU A 1 129 ? -26.688 -11.117 -4.77 1 77.62 129 LEU A C 1
ATOM 995 O O . LEU A 1 129 ? -27 -9.977 -4.398 1 77.62 129 LEU A O 1
ATOM 999 N N . PHE A 1 130 ? -27.391 -12.148 -4.531 1 77.06 130 PHE A N 1
ATOM 1000 C CA . PHE A 1 130 ? -28.672 -12.031 -3.836 1 77.06 130 PHE A CA 1
ATOM 1001 C C . PHE A 1 130 ? -28.453 -11.742 -2.355 1 77.06 130 PHE A C 1
ATOM 1003 O O . PHE A 1 130 ? -29.281 -11.07 -1.723 1 77.06 130 PHE A O 1
ATOM 1010 N N . LEU A 1 131 ? -27.469 -12.281 -1.874 1 74.31 131 LEU A N 1
ATOM 1011 C CA . LEU A 1 131 ? -27.156 -12.016 -0.476 1 74.31 131 LEU A CA 1
ATOM 1012 C C . LEU A 1 131 ? -26.812 -10.547 -0.267 1 74.31 131 LEU A C 1
ATOM 1014 O O . LEU A 1 131 ? -27.047 -9.992 0.809 1 74.31 131 LEU A O 1
ATOM 1018 N N . PHE A 1 132 ? -26.281 -9.875 -1.215 1 67.94 132 PHE A N 1
ATOM 1019 C CA . PHE A 1 132 ? -25.906 -8.477 -1.102 1 67.94 132 PHE A CA 1
ATOM 1020 C C . PHE A 1 132 ? -27.094 -7.57 -1.419 1 67.94 132 PHE A C 1
ATOM 1022 O O . PHE A 1 132 ? -27.172 -6.441 -0.936 1 67.94 132 PHE A O 1
ATOM 1029 N N . HIS A 1 133 ? -28.016 -7.895 -2.408 1 58.91 133 HIS A N 1
ATOM 1030 C CA . HIS A 1 133 ? -29.141 -7.082 -2.855 1 58.91 133 HIS A CA 1
ATOM 1031 C C . HIS A 1 133 ? -30.234 -7.031 -1.798 1 58.91 133 HIS A C 1
ATOM 1033 O O . HIS A 1 133 ? -31.156 -6.227 -1.898 1 58.91 133 HIS A O 1
ATOM 1039 N N . ASP A 1 134 ? -30.531 -7.828 -0.926 1 46.06 134 ASP A N 1
ATOM 1040 C CA . ASP A 1 134 ? -31.859 -7.887 -0.339 1 46.06 134 ASP A CA 1
ATOM 1041 C C . ASP A 1 134 ? -32.406 -6.488 -0.053 1 46.06 134 ASP A C 1
ATOM 1043 O O . ASP A 1 134 ? -31.734 -5.488 -0.321 1 46.06 134 ASP A O 1
ATOM 1047 N N . HIS A 1 135 ? -32.938 -6.297 1.461 1 42.72 135 HIS A N 1
ATOM 1048 C CA . HIS A 1 135 ? -34.281 -6.043 1.931 1 42.72 135 HIS A CA 1
ATOM 1049 C C . HIS A 1 135 ? -34.625 -4.559 1.868 1 42.72 135 HIS A C 1
ATOM 1051 O O . HIS A 1 135 ? -34.594 -3.869 2.891 1 42.72 135 HIS A O 1
ATOM 1057 N N . GLY A 1 136 ? -34 -3.742 1.093 1 36.62 136 GLY A N 1
ATOM 1058 C CA . GLY A 1 136 ? -34.75 -2.512 1.274 1 36.62 136 GLY A CA 1
ATOM 1059 C C . GLY A 1 136 ? -36.219 -2.652 0.91 1 36.62 136 GLY A C 1
ATOM 1060 O O . GLY A 1 136 ? -36.688 -2.07 -0.075 1 36.62 136 GLY A O 1
ATOM 1061 N N . HIS A 1 137 ? -36.781 -3.873 0.776 1 33.69 137 HIS A N 1
ATOM 1062 C CA . HIS A 1 137 ? -38.219 -3.744 0.575 1 33.69 137 HIS A CA 1
ATOM 1063 C C . HIS A 1 137 ? -38.875 -2.926 1.689 1 33.69 137 HIS A C 1
ATOM 1065 O O . HIS A 1 137 ? -38.844 -3.334 2.854 1 33.69 137 HIS A O 1
ATOM 1071 N N . SER A 1 138 ? -38.781 -1.594 1.535 1 33.84 138 SER A N 1
ATOM 1072 C CA . SER A 1 138 ? -39.781 -0.807 2.248 1 33.84 138 SER A CA 1
ATOM 1073 C C . SER A 1 138 ? -41.156 -1.465 2.178 1 33.84 138 SER A C 1
ATOM 1075 O O . SER A 1 138 ? -41.688 -1.71 1.089 1 33.84 138 SER A O 1
ATOM 1077 N N . HIS A 1 139 ? -41.5 -2.461 2.996 1 29.22 139 HIS A N 1
ATOM 1078 C CA . HIS A 1 139 ? -42.938 -2.67 3.193 1 29.22 139 HIS A CA 1
ATOM 1079 C C . HIS A 1 139 ? -43.656 -1.351 3.445 1 29.22 139 HIS A C 1
ATOM 1081 O O . HIS A 1 139 ? -43.406 -0.681 4.449 1 29.22 139 HIS A O 1
ATOM 1087 N N . GLY A 1 140 ? -43.938 -0.594 2.473 1 31.05 140 GLY A N 1
ATOM 1088 C CA . GLY A 1 140 ? -44.906 0.483 2.508 1 31.05 140 GLY A CA 1
ATOM 1089 C C . GLY A 1 140 ? -46.219 0.083 3.17 1 31.05 140 GLY A C 1
ATOM 1090 O O . GLY A 1 140 ? -47.25 -0.062 2.498 1 31.05 140 GLY A O 1
ATOM 1091 N N . GLY A 1 141 ? -46.25 -0.907 4.117 1 27.58 141 GLY A N 1
ATOM 1092 C CA . GLY A 1 141 ? -47.625 -1.037 4.629 1 27.58 141 GLY A CA 1
ATOM 1093 C C . GLY A 1 141 ? -48.156 0.245 5.238 1 27.58 141 GLY A C 1
ATOM 1094 O O . GLY A 1 141 ? -47.375 1.048 5.777 1 27.58 141 GLY A O 1
ATOM 1095 N N . GLY A 1 142 ? -49.344 0.76 4.844 1 27.77 142 GLY A N 1
ATOM 1096 C CA . GLY A 1 142 ? -50.25 1.87 5.082 1 27.77 142 GLY A CA 1
ATOM 1097 C C . GLY A 1 142 ? -50.656 1.995 6.535 1 27.77 142 GLY A C 1
ATOM 1098 O O . GLY A 1 142 ? -51.562 2.768 6.859 1 27.77 142 GLY A O 1
ATOM 1099 N N . SER A 1 143 ? -50.406 1.006 7.449 1 27.05 143 SER A N 1
ATOM 1100 C CA . SER A 1 143 ? -51.438 1.19 8.469 1 27.05 143 SER A CA 1
ATOM 1101 C C . SER A 1 143 ? -51.281 2.531 9.18 1 27.05 143 SER A C 1
ATOM 1103 O O . SER A 1 143 ? -50.188 3.127 9.156 1 27.05 143 SER A O 1
ATOM 1105 N N . GLU A 1 144 ? -52.375 2.85 10.023 1 26.42 144 GLU A N 1
ATOM 1106 C CA . GLU A 1 144 ? -53.031 3.949 10.719 1 26.42 144 GLU A CA 1
ATOM 1107 C C . GLU A 1 144 ? -52.094 4.605 11.727 1 26.42 144 GLU A C 1
ATOM 1109 O O . GLU A 1 144 ? -51.031 4.07 12.031 1 26.42 144 GLU A O 1
ATOM 1114 N N . HIS A 1 145 ? -52.75 5.09 12.883 1 26.83 145 HIS A N 1
ATOM 1115 C CA . HIS A 1 145 ? -52.812 6.328 13.648 1 26.83 145 HIS A CA 1
ATOM 1116 C C . HIS A 1 145 ? -51.75 6.383 14.727 1 26.83 145 HIS A C 1
ATOM 1118 O O . HIS A 1 145 ? -51.562 7.41 15.391 1 26.83 145 HIS A O 1
ATOM 1124 N N . GLY A 1 146 ? -51.438 5.203 15.398 1 25.25 146 GLY A N 1
ATOM 1125 C CA . GLY A 1 146 ? -51.25 5.488 16.812 1 25.25 146 GLY A CA 1
ATOM 1126 C C . GLY A 1 146 ? -50 6.32 17.094 1 25.25 146 GLY A C 1
ATOM 1127 O O . GLY A 1 146 ? -49.125 6.422 16.25 1 25.25 146 GLY A O 1
ATOM 1128 N N . HIS A 1 147 ? -49.969 7.031 18.25 1 28.12 147 HIS A N 1
ATOM 1129 C CA . HIS A 1 147 ? -49.156 8.055 18.906 1 28.12 147 HIS A CA 1
ATOM 1130 C C . HIS A 1 147 ? -47.719 7.586 19.078 1 28.12 147 HIS A C 1
ATOM 1132 O O . HIS A 1 147 ? -47.375 6.895 20.047 1 28.12 147 HIS A O 1
ATOM 1138 N N . SER A 1 148 ? -47.156 6.996 18.016 1 25.95 148 SER A N 1
ATOM 1139 C CA . SER A 1 148 ? -45.938 6.215 18.25 1 25.95 148 SER A CA 1
ATOM 1140 C C . SER A 1 148 ? -44.781 7.109 18.688 1 25.95 148 SER A C 1
ATOM 1142 O O . SER A 1 148 ? -44.625 8.203 18.141 1 25.95 148 SER A O 1
ATOM 1144 N N . HIS A 1 149 ? -44.469 6.914 19.984 1 27.45 149 HIS A N 1
ATOM 1145 C CA . HIS A 1 149 ? -43.281 7.48 20.641 1 27.45 149 HIS A CA 1
ATOM 1146 C C . HIS A 1 149 ? -42.062 7.379 19.75 1 27.45 149 HIS A C 1
ATOM 1148 O O . HIS A 1 149 ? -41.875 6.395 19.031 1 27.45 149 HIS A O 1
ATOM 1154 N N . GLY A 1 150 ? -41.594 8.477 19.25 1 24.83 150 GLY A N 1
ATOM 1155 C CA . GLY A 1 150 ? -40.531 8.867 18.328 1 24.83 150 GLY A CA 1
ATOM 1156 C C . GLY A 1 150 ? -39.188 8.289 18.672 1 24.83 150 GLY A C 1
ATOM 1157 O O . GLY A 1 150 ? -38.375 8.945 19.344 1 24.83 150 GLY A O 1
ATOM 1158 N N . GLY A 1 151 ? -39.219 7.012 19.25 1 26.52 151 GLY A N 1
ATOM 1159 C CA . GLY A 1 151 ? -37.875 6.52 19.469 1 26.52 151 GLY A CA 1
ATOM 1160 C C . GLY A 1 151 ? -37 6.559 18.234 1 26.52 151 GLY A C 1
ATOM 1161 O O . GLY A 1 151 ? -37.469 6.324 17.125 1 26.52 151 GLY A O 1
ATOM 1162 N N . SER A 1 152 ? -36.062 7.477 18.234 1 28.08 152 SER A N 1
ATOM 1163 C CA . SER A 1 152 ? -35.031 7.691 17.219 1 28.08 152 SER A CA 1
ATOM 1164 C C . SER A 1 152 ? -34.469 6.371 16.719 1 28.08 152 SER A C 1
ATOM 1166 O O . SER A 1 152 ? -33.812 5.641 17.484 1 28.08 152 SER A O 1
ATOM 1168 N N . GLU A 1 153 ? -35.281 5.574 16.094 1 27.03 153 GLU A N 1
ATOM 1169 C CA . GLU A 1 153 ? -34.75 4.426 15.344 1 27.03 153 GLU A CA 1
ATOM 1170 C C . GLU A 1 153 ? -33.5 4.793 14.547 1 27.03 153 GLU A C 1
ATOM 1172 O O . GLU A 1 153 ? -33.562 5.684 13.703 1 27.03 153 GLU A O 1
ATOM 1177 N N . TYR A 1 154 ? -32.438 4.836 15.266 1 28.83 154 TYR A N 1
ATOM 1178 C CA . TYR A 1 154 ? -31.156 4.75 14.562 1 28.83 154 TYR A CA 1
ATOM 1179 C C . TYR A 1 154 ? -31.281 3.869 13.328 1 28.83 154 TYR A C 1
ATOM 1181 O O . TYR A 1 154 ? -31.594 2.682 13.43 1 28.83 154 TYR A O 1
ATOM 1189 N N . SER A 1 155 ? -32 4.27 12.352 1 29.61 155 SER A N 1
ATOM 1190 C CA . SER A 1 155 ? -32.031 3.635 11.039 1 29.61 155 SER A CA 1
ATOM 1191 C C . SER A 1 155 ? -30.656 3.076 10.68 1 29.61 155 SER A C 1
ATOM 1193 O O . SER A 1 155 ? -29.656 3.797 10.711 1 29.61 155 SER A O 1
ATOM 1195 N N . ASP A 1 156 ? -30.391 1.886 11.055 1 31.83 156 ASP A N 1
ATOM 1196 C CA . ASP A 1 156 ? -29.328 1.004 10.57 1 31.83 156 ASP A CA 1
ATOM 1197 C C . ASP A 1 156 ? -28.969 1.321 9.125 1 31.83 156 ASP A C 1
ATOM 1199 O O . ASP A 1 156 ? -29.766 1.091 8.211 1 31.83 156 ASP A O 1
ATOM 1203 N N . GLU A 1 157 ? -28.672 2.518 8.805 1 33.41 157 GLU A N 1
ATOM 1204 C CA . GLU A 1 157 ? -28.125 2.805 7.484 1 33.41 157 GLU A CA 1
ATOM 1205 C C . GLU A 1 157 ? -27.391 1.59 6.906 1 33.41 157 GLU A C 1
ATOM 1207 O O . GLU A 1 157 ? -26.406 1.129 7.469 1 33.41 157 GLU A O 1
ATOM 1212 N N . GLU A 1 158 ? -28.094 0.607 6.5 1 34.81 158 GLU A N 1
ATOM 1213 C CA . GLU A 1 158 ? -27.844 -0.625 5.758 1 34.81 158 GLU A CA 1
ATOM 1214 C C . GLU A 1 158 ? -26.719 -0.439 4.734 1 34.81 158 GLU A C 1
ATOM 1216 O O . GLU A 1 158 ? -26.969 0.011 3.613 1 34.81 158 GLU A O 1
ATOM 1221 N N . SER A 1 159 ? -25.734 0.186 4.965 1 41.38 159 SER A N 1
ATOM 1222 C CA . SER A 1 159 ? -24.594 0.214 4.051 1 41.38 159 SER A CA 1
ATOM 1223 C C . SER A 1 159 ? -24.281 -1.179 3.514 1 41.38 159 SER A C 1
ATOM 1225 O O . SER A 1 159 ? -24.141 -2.131 4.285 1 41.38 159 SER A O 1
ATOM 1227 N N . SER A 1 160 ? -24.766 -1.49 2.283 1 47.88 160 SER A N 1
ATOM 1228 C CA . SER A 1 160 ? -24.547 -2.695 1.488 1 47.88 160 SER A CA 1
ATOM 1229 C C . SER A 1 160 ? -23.141 -3.234 1.681 1 47.88 160 SER A C 1
ATOM 1231 O O . SER A 1 160 ? -22.203 -2.471 1.955 1 47.88 160 SER A O 1
ATOM 1233 N N . VAL A 1 161 ? -23.109 -4.508 2.053 1 49.66 161 VAL A N 1
ATOM 1234 C CA . VAL A 1 161 ? -21.859 -5.258 2.191 1 49.66 161 VAL A CA 1
ATOM 1235 C C . VAL A 1 161 ? -20.875 -4.824 1.113 1 49.66 161 VAL A C 1
ATOM 1237 O O . VAL A 1 161 ? -19.656 -4.781 1.353 1 49.66 161 VAL A O 1
ATOM 1240 N N . GLY A 1 162 ? -21.5 -4.457 -0.066 1 52.81 162 GLY A N 1
ATOM 1241 C CA . GLY A 1 162 ? -20.656 -3.996 -1.157 1 52.81 162 GLY A CA 1
ATOM 1242 C C . GLY A 1 162 ? -19.906 -2.719 -0.833 1 52.81 162 GLY A C 1
ATOM 1243 O O . GLY A 1 162 ? -18.812 -2.486 -1.357 1 52.81 162 GLY A O 1
ATOM 1244 N N . ALA A 1 163 ? -20.484 -2.027 -0.016 1 53.75 163 ALA A N 1
ATOM 1245 C CA . ALA A 1 163 ? -19.891 -0.737 0.319 1 53.75 163 ALA A CA 1
ATOM 1246 C C . ALA A 1 163 ? -18.656 -0.914 1.196 1 53.75 163 ALA A C 1
ATOM 1248 O O . ALA A 1 163 ? -17.797 -0.033 1.251 1 53.75 163 ALA A O 1
ATOM 1249 N N . VAL A 1 164 ? -18.625 -2.189 1.672 1 52.41 164 VAL A N 1
ATOM 1250 C CA . VAL A 1 164 ? -17.562 -2.402 2.65 1 52.41 164 VAL A CA 1
ATOM 1251 C C . VAL A 1 164 ? -16.359 -3.049 1.972 1 52.41 164 VAL A C 1
ATOM 1253 O O . VAL A 1 164 ? -15.258 -3.076 2.537 1 52.41 164 VAL A O 1
ATOM 1256 N N . LEU A 1 165 ? -16.641 -3.396 0.737 1 65.38 165 LEU A N 1
ATOM 1257 C CA . LEU A 1 165 ? -15.492 -3.99 0.049 1 65.38 165 LEU A CA 1
ATOM 1258 C C . LEU A 1 165 ? -14.461 -2.926 -0.309 1 65.38 165 LEU A C 1
ATOM 1260 O O . LEU A 1 165 ? -14.812 -1.872 -0.844 1 65.38 165 LEU A O 1
ATOM 1264 N N . PRO A 1 166 ? -13.258 -3.264 0.082 1 56.19 166 PRO A N 1
ATOM 1265 C CA . PRO A 1 166 ? -12.203 -2.279 -0.16 1 56.19 166 PRO A CA 1
ATOM 1266 C C . PRO A 1 166 ? -12.203 -1.754 -1.594 1 56.19 166 PRO A C 1
ATOM 1268 O O . PRO A 1 166 ? -11.953 -0.566 -1.82 1 56.19 166 PRO A O 1
ATOM 1271 N N . GLU A 1 167 ? -12.578 -2.584 -2.453 1 65.12 167 GLU A N 1
ATOM 1272 C CA . GLU A 1 167 ? -12.57 -2.18 -3.855 1 65.12 167 GLU A CA 1
ATOM 1273 C C . GLU A 1 167 ? -13.648 -1.135 -4.137 1 65.12 167 GLU A C 1
ATOM 1275 O O . GLU A 1 167 ? -13.43 -0.199 -4.906 1 65.12 167 GLU A O 1
ATOM 1280 N N . ASN A 1 168 ? -14.695 -1.291 -3.486 1 62.47 168 ASN A N 1
ATOM 1281 C CA . ASN A 1 168 ? -15.805 -0.376 -3.734 1 62.47 168 ASN A CA 1
ATOM 1282 C C . ASN A 1 168 ? -15.602 0.962 -3.029 1 62.47 168 ASN A C 1
ATOM 1284 O O . ASN A 1 168 ? -16.047 2 -3.516 1 62.47 168 ASN A O 1
ATOM 1288 N N . VAL A 1 169 ? -14.891 0.865 -2.002 1 55.5 169 VAL A N 1
ATOM 1289 C CA . VAL A 1 169 ? -14.594 2.074 -1.239 1 55.5 169 VAL A CA 1
ATOM 1290 C C . VAL A 1 169 ? -13.719 3.006 -2.068 1 55.5 169 VAL A C 1
ATOM 1292 O O . VAL A 1 169 ? -13.945 4.219 -2.105 1 55.5 169 VAL A O 1
ATOM 1295 N N . VAL A 1 170 ? -12.828 2.449 -2.818 1 63.47 170 VAL A N 1
ATOM 1296 C CA . VAL A 1 170 ? -11.859 3.232 -3.576 1 63.47 170 VAL A CA 1
ATOM 1297 C C . VAL A 1 170 ? -12.469 3.672 -4.902 1 63.47 170 VAL A C 1
ATOM 1299 O O . VAL A 1 170 ? -12.156 4.75 -5.414 1 63.47 170 VAL A O 1
ATOM 1302 N N . ASN A 1 171 ? -13.32 2.938 -5.461 1 58.56 171 ASN A N 1
ATOM 1303 C CA . ASN A 1 171 ? -13.898 3.232 -6.77 1 58.56 171 ASN A CA 1
ATOM 1304 C C . ASN A 1 171 ? -14.875 4.406 -6.695 1 58.56 171 ASN A C 1
ATOM 1306 O O . ASN A 1 171 ? -15.102 5.086 -7.695 1 58.56 171 ASN A O 1
ATOM 1310 N N . ASN A 1 172 ? -15.484 4.613 -5.695 1 52.25 172 ASN A N 1
ATOM 1311 C CA . ASN A 1 172 ? -16.422 5.723 -5.578 1 52.25 172 ASN A CA 1
ATOM 1312 C C . ASN A 1 172 ? -15.727 7.066 -5.738 1 52.25 172 ASN A C 1
ATOM 1314 O O . ASN A 1 172 ? -16.391 8.102 -5.859 1 52.25 172 ASN A O 1
ATOM 1318 N N . TYR A 1 173 ? -14.453 7.203 -5.828 1 46.69 173 TYR A N 1
ATOM 1319 C CA . TYR A 1 173 ? -13.672 8.438 -5.855 1 46.69 173 TYR A CA 1
ATOM 1320 C C . TYR A 1 173 ? -13.711 9.07 -7.238 1 46.69 173 TYR A C 1
ATOM 1322 O O . TYR A 1 173 ? -13.57 10.289 -7.371 1 46.69 173 TYR A O 1
ATOM 1330 N N . THR A 1 174 ? -13.672 8.359 -8.359 1 43 174 THR A N 1
ATOM 1331 C CA . THR A 1 174 ? -13.25 8.992 -9.602 1 43 174 THR A CA 1
ATOM 1332 C C . THR A 1 174 ? -14.43 9.672 -10.289 1 43 174 THR A C 1
ATOM 1334 O O . THR A 1 174 ? -14.281 10.25 -11.367 1 43 174 THR A O 1
ATOM 1337 N N . GLU A 1 175 ? -15.648 9.383 -10.211 1 37.44 175 GLU A N 1
ATOM 1338 C CA . GLU A 1 175 ? -16.328 9.906 -11.391 1 37.44 175 GLU A CA 1
ATOM 1339 C C . GLU A 1 175 ? -16.484 11.422 -11.312 1 37.44 175 GLU A C 1
ATOM 1341 O O . GLU A 1 175 ? -17.047 11.945 -10.352 1 37.44 175 GLU A O 1
ATOM 1346 N N . PRO A 1 176 ? -15.617 12.172 -12.008 1 36.12 176 PRO A N 1
ATOM 1347 C CA . PRO A 1 176 ? -15.977 13.578 -12.18 1 36.12 176 PRO A CA 1
ATOM 1348 C C . PRO A 1 176 ? -17.453 13.773 -12.508 1 36.12 176 PRO A C 1
ATOM 1350 O O . PRO A 1 176 ? -17.969 13.18 -13.469 1 36.12 176 PRO A O 1
ATOM 1353 N N . GLY A 1 177 ? -18.344 13.758 -11.648 1 31.77 177 GLY A N 1
ATOM 1354 C CA . GLY A 1 177 ? -19.609 14.273 -12.133 1 31.77 177 GLY A CA 1
ATOM 1355 C C . GLY A 1 177 ? -19.453 15.461 -13.07 1 31.77 177 GLY A C 1
ATOM 1356 O O . GLY A 1 177 ? -18.594 16.328 -12.852 1 31.77 177 GLY A O 1
ATOM 1357 N N . HIS A 1 178 ? -19.656 15.266 -14.43 1 29.8 178 HIS A N 1
ATOM 1358 C CA . HIS A 1 178 ? -19.969 16.375 -15.328 1 29.8 178 HIS A CA 1
ATOM 1359 C C . HIS A 1 178 ? -20.844 17.422 -14.648 1 29.8 178 HIS A C 1
ATOM 1361 O O . HIS A 1 178 ? -21.984 17.141 -14.297 1 29.8 178 HIS A O 1
ATOM 1367 N N . SER A 1 179 ? -20.375 18.125 -13.805 1 30.14 179 SER A N 1
ATOM 1368 C CA . SER A 1 179 ? -21.141 19.344 -13.578 1 30.14 179 SER A CA 1
ATOM 1369 C C . SER A 1 179 ? -21.641 19.938 -14.891 1 30.14 179 SER A C 1
ATOM 1371 O O . SER A 1 179 ? -20.844 20.297 -15.758 1 30.14 179 SER A O 1
ATOM 1373 N N . HIS A 1 180 ? -22.703 19.375 -15.516 1 27.34 180 HIS A N 1
ATOM 1374 C CA . HIS A 1 180 ? -23.438 20.281 -16.391 1 27.34 180 HIS A CA 1
ATOM 1375 C C . HIS A 1 180 ? -23.609 21.656 -15.758 1 27.34 180 HIS A C 1
ATOM 1377 O O . HIS A 1 180 ? -24.016 21.75 -14.594 1 27.34 180 HIS A O 1
ATOM 1383 N N . GLY A 1 181 ? -22.734 22.516 -16.047 1 27.67 181 GLY A N 1
ATOM 1384 C CA . GLY A 1 181 ? -22.891 23.953 -15.898 1 27.67 181 GLY A CA 1
ATOM 1385 C C . GLY A 1 181 ? -24.312 24.422 -16.188 1 27.67 181 GLY A C 1
ATOM 1386 O O . GLY A 1 181 ? -24.641 24.75 -17.328 1 27.67 181 GLY A O 1
ATOM 1387 N N . HIS A 1 182 ? -25.391 23.672 -15.742 1 27.28 182 HIS A N 1
ATOM 1388 C CA . HIS A 1 182 ? -26.562 24.484 -15.984 1 27.28 182 HIS A CA 1
ATOM 1389 C C . HIS A 1 182 ? -26.422 25.875 -15.359 1 27.28 182 HIS A C 1
ATOM 1391 O O . HIS A 1 182 ? -25.75 26.031 -14.336 1 27.28 182 HIS A O 1
ATOM 1397 N N . ASN A 1 183 ? -26.484 26.844 -16.281 1 25.45 183 ASN A N 1
ATOM 1398 C CA . ASN A 1 183 ? -26.719 28.281 -16.141 1 25.45 183 ASN A CA 1
ATOM 1399 C C . ASN A 1 183 ? -27.703 28.562 -15.016 1 25.45 183 ASN A C 1
ATOM 1401 O O . ASN A 1 183 ? -28.844 28.078 -15.031 1 25.45 183 ASN A O 1
ATOM 1405 N N . HIS A 1 184 ? -27.109 28.703 -13.82 1 27.19 184 HIS A N 1
ATOM 1406 C CA . HIS A 1 184 ? -27.859 29.25 -12.695 1 27.19 184 HIS A CA 1
ATOM 1407 C C . HIS A 1 184 ? -28.641 30.5 -13.109 1 27.19 184 HIS A C 1
ATOM 1409 O O . HIS A 1 184 ? -28.062 31.547 -13.344 1 27.19 184 HIS A O 1
ATOM 1415 N N . SER A 1 185 ? -29.594 30.297 -14.117 1 25.75 185 SER A N 1
ATOM 1416 C CA . SER A 1 185 ? -30.5 31.438 -13.984 1 25.75 185 SER A CA 1
ATOM 1417 C C . SER A 1 185 ? -30.922 31.641 -12.531 1 25.75 185 SER A C 1
ATOM 1419 O O . SER A 1 185 ? -30.953 30.688 -11.75 1 25.75 185 SER A O 1
ATOM 1421 N N . HIS A 1 186 ? -30.828 32.906 -12.031 1 25.92 186 HIS A N 1
ATOM 1422 C CA . HIS A 1 186 ? -30.938 33.656 -10.773 1 25.92 186 HIS A CA 1
ATOM 1423 C C . HIS A 1 186 ? -32.219 33.312 -10.047 1 25.92 186 HIS A C 1
ATOM 1425 O O . HIS A 1 186 ? -32.625 34 -9.102 1 25.92 186 HIS A O 1
ATOM 1431 N N . SER A 1 187 ? -33.125 32.406 -10.68 1 26.94 187 SER A N 1
ATOM 1432 C CA . SER A 1 187 ? -34.312 32.656 -9.867 1 26.94 187 SER A CA 1
ATOM 1433 C C . SER A 1 187 ? -34.125 32.156 -8.445 1 26.94 187 SER A C 1
ATOM 1435 O O . SER A 1 187 ? -33.5 31.125 -8.227 1 26.94 187 SER A O 1
ATOM 1437 N N . HIS A 1 188 ? -34.281 32.938 -7.391 1 28.36 188 HIS A N 1
ATOM 1438 C CA . HIS A 1 188 ? -34.125 33.031 -5.941 1 28.36 188 HIS A CA 1
ATOM 1439 C C . HIS A 1 188 ? -34.812 31.844 -5.254 1 28.36 188 HIS A C 1
ATOM 1441 O O . HIS A 1 188 ? -34.906 31.797 -4.023 1 28.36 188 HIS A O 1
ATOM 1447 N N . GLU A 1 189 ? -35.719 31 -5.992 1 27.88 189 GLU A N 1
ATOM 1448 C CA . GLU A 1 189 ? -36.625 30.453 -5.004 1 27.88 189 GLU A CA 1
ATOM 1449 C C . GLU A 1 189 ? -35.938 29.5 -4.051 1 27.88 189 GLU A C 1
ATOM 1451 O O . GLU A 1 189 ? -34.812 29.047 -4.332 1 27.88 189 GLU A O 1
ATOM 1456 N N . GLU A 1 190 ? -36.688 28.797 -3.096 1 31.09 190 GLU A N 1
ATOM 1457 C CA . GLU A 1 190 ? -36.719 28.141 -1.792 1 31.09 190 GLU A CA 1
ATOM 1458 C C . GLU A 1 190 ? -36.094 26.75 -1.86 1 31.09 190 GLU A C 1
ATOM 1460 O O . GLU A 1 190 ? -36.188 25.969 -0.913 1 31.09 190 GLU A O 1
ATOM 1465 N N . SER A 1 191 ? -35.5 26.234 -3.018 1 32.59 191 SER A N 1
ATOM 1466 C CA . SER A 1 191 ? -35.5 24.781 -3.109 1 32.59 191 SER A CA 1
ATOM 1467 C C . SER A 1 191 ? -34.344 24.172 -2.332 1 32.59 191 SER A C 1
ATOM 1469 O O . SER A 1 191 ? -33.312 23.812 -2.918 1 32.59 191 SER A O 1
ATOM 1471 N N . ASP A 1 192 ? -34.094 24.562 -1.105 1 31.92 192 ASP A N 1
ATOM 1472 C CA . ASP A 1 192 ? -32.875 24.203 -0.42 1 31.92 192 ASP A CA 1
ATOM 1473 C C . ASP A 1 192 ? -32.812 22.719 -0.107 1 31.92 192 ASP A C 1
ATOM 1475 O O . ASP A 1 192 ? -31.766 22.188 0.247 1 31.92 192 ASP A O 1
ATOM 1479 N N . HIS A 1 193 ? -33.969 22.016 0.205 1 34.12 193 HIS A N 1
ATOM 1480 C CA . HIS A 1 193 ? -33.938 20.766 0.95 1 34.12 193 HIS A CA 1
ATOM 1481 C C . HIS A 1 193 ? -33.594 19.594 0.043 1 34.12 193 HIS A C 1
ATOM 1483 O O . HIS A 1 193 ? -33.438 18.469 0.508 1 34.12 193 HIS A O 1
ATOM 1489 N N . SER A 1 194 ? -33.812 19.609 -1.244 1 35.25 194 SER A N 1
ATOM 1490 C CA . SER A 1 194 ? -33.875 18.406 -2.082 1 35.25 194 SER A CA 1
ATOM 1491 C C . SER A 1 194 ? -32.469 17.906 -2.447 1 35.25 194 SER A C 1
ATOM 1493 O O . SER A 1 194 ? -32.344 16.859 -3.072 1 35.25 194 SER A O 1
ATOM 1495 N N . HIS A 1 195 ? -31.516 18.641 -2.252 1 33.62 195 HIS A N 1
ATOM 1496 C CA . HIS A 1 195 ? -30.234 18.266 -2.828 1 33.62 195 HIS A CA 1
ATOM 1497 C C . HIS A 1 195 ? -29.547 17.203 -1.997 1 33.62 195 HIS A C 1
ATOM 1499 O O . HIS A 1 195 ? -28.609 16.531 -2.473 1 33.62 195 HIS A O 1
ATOM 1505 N N . SER A 1 196 ? -29.906 17.094 -0.715 1 36.34 196 SER A N 1
ATOM 1506 C CA . SER A 1 196 ? -29.172 16.172 0.148 1 36.34 196 SER A CA 1
ATOM 1507 C C . SER A 1 196 ? -29.516 14.719 -0.153 1 36.34 196 SER A C 1
ATOM 1509 O O . SER A 1 196 ? -28.672 13.836 -0.014 1 36.34 196 SER A O 1
ATOM 1511 N N . LYS A 1 197 ? -30.797 14.398 -0.387 1 37.44 197 LYS A N 1
ATOM 1512 C CA . LYS A 1 197 ? -31.25 13.047 -0.7 1 37.44 197 LYS A CA 1
ATOM 1513 C C . LYS A 1 197 ? -30.641 12.547 -2 1 37.44 197 LYS A C 1
ATOM 1515 O O . LYS A 1 197 ? -30.484 11.336 -2.199 1 37.44 197 LYS A O 1
ATOM 1520 N N . ALA A 1 198 ? -30.438 13.289 -2.98 1 38.22 198 ALA A N 1
ATOM 1521 C CA . ALA A 1 198 ? -29.938 12.93 -4.305 1 38.22 198 ALA A CA 1
ATOM 1522 C C . ALA A 1 198 ? -28.484 12.492 -4.238 1 38.22 198 ALA A C 1
ATOM 1524 O O . ALA A 1 198 ? -28.078 11.562 -4.934 1 38.22 198 ALA A O 1
ATOM 1525 N N . ALA A 1 199 ? -27.672 13.023 -3.441 1 39.06 199 ALA A N 1
ATOM 1526 C CA . ALA A 1 199 ? -26.266 12.695 -3.33 1 39.06 199 ALA A CA 1
ATOM 1527 C C . ALA A 1 199 ? -26.062 11.344 -2.65 1 39.06 199 ALA A C 1
ATOM 1529 O O . ALA A 1 199 ? -25.172 10.578 -3.029 1 39.06 199 ALA A O 1
ATOM 1530 N N . LYS A 1 200 ? -26.812 11.109 -1.595 1 40.53 200 LYS A N 1
ATOM 1531 C CA . LYS A 1 200 ? -26.766 9.82 -0.91 1 40.53 200 LYS A CA 1
ATOM 1532 C C . LYS A 1 200 ? -27.203 8.688 -1.834 1 40.53 200 LYS A C 1
ATOM 1534 O O . LYS A 1 200 ? -26.656 7.578 -1.771 1 40.53 200 LYS A O 1
ATOM 1539 N N . LYS A 1 201 ? -28.281 8.891 -2.434 1 42.88 201 LYS A N 1
ATOM 1540 C CA . LYS A 1 201 ? -28.797 7.918 -3.404 1 42.88 201 LYS A CA 1
ATOM 1541 C C . LYS A 1 201 ? -27.734 7.598 -4.457 1 42.88 201 LYS A C 1
ATOM 1543 O O . LYS A 1 201 ? -27.609 6.453 -4.891 1 42.88 201 LYS A O 1
ATOM 1548 N N . LYS A 1 202 ? -26.938 8.57 -4.766 1 41.28 202 LYS A N 1
ATOM 1549 C CA . LYS A 1 202 ? -25.891 8.398 -5.777 1 41.28 202 LYS A CA 1
ATOM 1550 C C . LYS A 1 202 ? -24.703 7.613 -5.223 1 41.28 202 LYS A C 1
ATOM 1552 O O . LYS A 1 202 ? -24.141 6.762 -5.91 1 41.28 202 LYS A O 1
ATOM 1557 N N . ALA A 1 203 ? -24.328 7.891 -3.975 1 46.84 203 ALA A N 1
ATOM 1558 C CA . ALA A 1 203 ? -23.25 7.125 -3.352 1 46.84 203 ALA A CA 1
ATOM 1559 C C . ALA A 1 203 ? -23.641 5.66 -3.189 1 46.84 203 ALA A C 1
ATOM 1561 O O . ALA A 1 203 ? -22.828 4.766 -3.438 1 46.84 203 ALA A O 1
ATOM 1562 N N . LYS A 1 204 ? -24.906 5.398 -2.711 1 48.19 204 LYS A N 1
ATOM 1563 C CA . LYS A 1 204 ? -25.438 4.043 -2.633 1 48.19 204 LYS A CA 1
ATOM 1564 C C . LYS A 1 204 ? -25.438 3.373 -4.004 1 48.19 204 LYS A C 1
ATOM 1566 O O . LYS A 1 204 ? -25.094 2.193 -4.125 1 48.19 204 LYS A O 1
ATOM 1571 N N . SER A 1 205 ? -25.766 4.191 -4.945 1 48.72 205 SER A N 1
ATOM 1572 C CA . SER A 1 205 ? -25.844 3.682 -6.312 1 48.72 205 SER A CA 1
ATOM 1573 C C . SER A 1 205 ? -24.453 3.314 -6.84 1 48.72 205 SER A C 1
ATOM 1575 O O . SER A 1 205 ? -24.281 2.277 -7.484 1 48.72 205 SER A O 1
ATOM 1577 N N . LEU A 1 206 ? -23.516 4.09 -6.387 1 47.84 206 LEU A N 1
ATOM 1578 C CA . LEU A 1 206 ? -22.172 3.848 -6.906 1 47.84 206 LEU A CA 1
ATOM 1579 C C . LEU A 1 206 ? -21.547 2.617 -6.25 1 47.84 206 LEU A C 1
ATOM 1581 O O . LEU A 1 206 ? -20.875 1.831 -6.918 1 47.84 206 LEU A O 1
ATOM 1585 N N . ASN A 1 207 ? -21.922 2.428 -4.965 1 57.47 207 ASN A N 1
ATOM 1586 C CA . ASN A 1 207 ? -21.453 1.241 -4.258 1 57.47 207 ASN A CA 1
ATOM 1587 C C . ASN A 1 207 ? -22.047 -0.035 -4.848 1 57.47 207 ASN A C 1
ATOM 1589 O O . ASN A 1 207 ? -21.344 -1.03 -5.023 1 57.47 207 ASN A O 1
ATOM 1593 N N . MET A 1 208 ? -23.281 0.109 -5.258 1 59.25 208 MET A N 1
ATOM 1594 C CA . MET A 1 208 ? -23.953 -1.064 -5.824 1 59.25 208 MET A CA 1
ATOM 1595 C C . MET A 1 208 ? -23.422 -1.369 -7.219 1 59.25 208 MET A C 1
ATOM 1597 O O . MET A 1 208 ? -23.281 -2.535 -7.594 1 59.25 208 MET A O 1
ATOM 1601 N N . HIS A 1 209 ? -23.156 -0.334 -7.941 1 61.97 209 HIS A N 1
ATOM 1602 C CA . HIS A 1 209 ? -22.578 -0.528 -9.266 1 61.97 209 HIS A CA 1
ATOM 1603 C C . HIS A 1 209 ? -21.219 -1.232 -9.172 1 61.97 209 HIS A C 1
ATOM 1605 O O . HIS A 1 209 ? -20.922 -2.129 -9.969 1 61.97 209 HIS A O 1
ATOM 1611 N N . GLY A 1 210 ? -20.547 -0.898 -8.148 1 64.06 210 GLY A N 1
ATOM 1612 C CA . GLY A 1 210 ? -19.266 -1.553 -7.938 1 64.06 210 GLY A CA 1
ATOM 1613 C C . GLY A 1 210 ? -19.406 -3.027 -7.613 1 64.06 210 GLY A C 1
ATOM 1614 O O . GLY A 1 210 ? -18.641 -3.854 -8.133 1 64.06 210 GLY A O 1
ATOM 1615 N N . VAL A 1 211 ? -20.391 -3.301 -6.879 1 67.25 211 VAL A N 1
ATOM 1616 C CA . VAL A 1 211 ? -20.641 -4.688 -6.496 1 67.25 211 VAL A CA 1
ATOM 1617 C C . VAL A 1 211 ? -21.078 -5.492 -7.715 1 67.25 211 VAL A C 1
ATOM 1619 O O . VAL A 1 211 ? -20.625 -6.621 -7.922 1 67.25 211 VAL A O 1
ATOM 1622 N N . PHE A 1 212 ? -21.922 -4.828 -8.445 1 68 212 PHE A N 1
ATOM 1623 C CA . PHE A 1 212 ? -22.438 -5.496 -9.641 1 68 212 PHE A CA 1
ATOM 1624 C C . PHE A 1 212 ? -21.312 -5.801 -10.617 1 68 212 PHE A C 1
ATOM 1626 O O . PHE A 1 212 ? -21.234 -6.902 -11.164 1 68 212 PHE A O 1
ATOM 1633 N N . LEU A 1 213 ? -20.469 -4.887 -10.852 1 67.62 213 LEU A N 1
ATOM 1634 C CA . LEU A 1 213 ? -19.359 -5.09 -11.773 1 67.62 213 LEU A CA 1
ATOM 1635 C C . LEU A 1 213 ? -18.422 -6.188 -11.258 1 67.62 213 LEU A C 1
ATOM 1637 O O . LEU A 1 213 ? -17.906 -6.973 -12.047 1 67.62 213 LEU A O 1
ATOM 1641 N N . HIS A 1 214 ? -18.312 -6.203 -10.047 1 70 214 HIS A N 1
ATOM 1642 C CA . HIS A 1 214 ? -17.453 -7.23 -9.445 1 70 214 HIS A CA 1
ATOM 1643 C C . HIS A 1 214 ? -18.047 -8.617 -9.664 1 70 214 HIS A C 1
ATOM 1645 O O . HIS A 1 214 ? -17.344 -9.531 -10.109 1 70 214 HIS A O 1
ATOM 1651 N N . VAL A 1 215 ? -19.344 -8.711 -9.422 1 73.06 215 VAL A N 1
ATOM 1652 C CA . VAL A 1 215 ? -20.016 -9.992 -9.562 1 73.06 215 VAL A CA 1
ATOM 1653 C C . VAL A 1 215 ? -20.031 -10.414 -11.031 1 73.06 215 VAL A C 1
ATOM 1655 O O . VAL A 1 215 ? -19.875 -11.594 -11.352 1 73.06 215 VAL A O 1
ATOM 1658 N N . LEU A 1 216 ? -20.156 -9.445 -11.844 1 74.62 216 LEU A N 1
ATOM 1659 C CA . LEU A 1 216 ? -20.109 -9.727 -13.273 1 74.62 216 LEU A CA 1
ATOM 1660 C C . LEU A 1 216 ? -18.75 -10.258 -13.688 1 74.62 216 LEU A C 1
ATOM 1662 O O . LEU A 1 216 ? -18.656 -11.203 -14.484 1 74.62 216 LEU A O 1
ATOM 1666 N N . GLY A 1 217 ? -17.797 -9.625 -13.203 1 75 217 GLY A N 1
ATOM 1667 C CA . GLY A 1 217 ? -16.453 -10.125 -13.469 1 75 217 GLY A CA 1
ATOM 1668 C C . GLY A 1 217 ? -16.25 -11.555 -13.008 1 75 217 GLY A C 1
ATOM 1669 O O . GLY A 1 217 ? -15.672 -12.367 -13.742 1 75 217 GLY A O 1
ATOM 1670 N N . ASP A 1 218 ? -16.797 -11.852 -11.906 1 81.06 218 ASP A N 1
ATOM 1671 C CA . ASP A 1 218 ? -16.734 -13.203 -11.359 1 81.06 218 ASP A CA 1
ATOM 1672 C C . ASP A 1 218 ? -17.5 -14.188 -12.25 1 81.06 218 ASP A C 1
ATOM 1674 O O . ASP A 1 218 ? -17 -15.289 -12.516 1 81.06 218 ASP A O 1
ATOM 1678 N N . ALA A 1 219 ? -18.578 -13.719 -12.68 1 84 219 ALA A N 1
ATOM 1679 C CA . ALA A 1 219 ? -19.422 -14.57 -13.523 1 84 219 ALA A CA 1
ATOM 1680 C C . ALA A 1 219 ? -18.719 -14.859 -14.852 1 84 219 ALA A C 1
ATOM 1682 O O . ALA A 1 219 ? -18.812 -15.977 -15.375 1 84 219 ALA A O 1
ATOM 1683 N N . LEU A 1 220 ? -18.047 -13.945 -15.32 1 84.62 220 LEU A N 1
ATOM 1684 C CA . LEU A 1 220 ? -17.344 -14.133 -16.578 1 84.62 220 LEU A CA 1
ATOM 1685 C C . LEU A 1 220 ? -16.234 -15.172 -16.438 1 84.62 220 LEU A C 1
ATOM 1687 O O . LEU A 1 220 ? -16 -15.961 -17.359 1 84.62 220 LEU A O 1
ATOM 1691 N N . GLY A 1 221 ? -15.633 -15.133 -15.32 1 85.81 221 GLY A N 1
ATOM 1692 C CA . GLY A 1 221 ? -14.641 -16.172 -15.055 1 85.81 221 GLY A CA 1
ATOM 1693 C C . GLY A 1 221 ? -15.227 -17.562 -15.07 1 85.81 221 GLY A C 1
ATOM 1694 O O . GLY A 1 221 ? -14.68 -18.469 -15.719 1 85.81 221 GLY A O 1
ATOM 1695 N N . ASN A 1 222 ? -16.344 -17.703 -14.492 1 90.56 222 ASN A N 1
ATOM 1696 C CA . ASN A 1 222 ? -17 -19 -14.445 1 90.56 222 ASN A CA 1
ATOM 1697 C C . ASN A 1 222 ? -17.5 -19.438 -15.82 1 90.56 222 ASN A C 1
ATOM 1699 O O . ASN A 1 222 ? -17.375 -20.609 -16.188 1 90.56 222 ASN A O 1
ATOM 1703 N N . VAL A 1 223 ? -17.953 -18.469 -16.469 1 91.44 223 VAL A N 1
ATOM 1704 C CA . VAL A 1 223 ? -18.422 -18.766 -17.828 1 91.44 223 VAL A CA 1
ATOM 1705 C C . VAL A 1 223 ? -17.234 -19.234 -18.672 1 91.44 223 VAL A C 1
ATOM 1707 O O . VAL A 1 223 ? -17.375 -20.188 -19.453 1 91.44 223 VAL A O 1
ATOM 1710 N N . GLY A 1 224 ? -16.172 -18.578 -18.562 1 91.75 224 GLY A N 1
ATOM 1711 C CA . GLY A 1 224 ? -14.969 -19 -19.266 1 91.75 224 GLY A CA 1
ATOM 1712 C C . GLY A 1 224 ? -14.57 -20.422 -18.953 1 91.75 224 GLY A C 1
ATOM 1713 O O . GLY A 1 224 ? -14.219 -21.188 -19.859 1 91.75 224 GLY A O 1
ATOM 1714 N N . VAL A 1 225 ? -14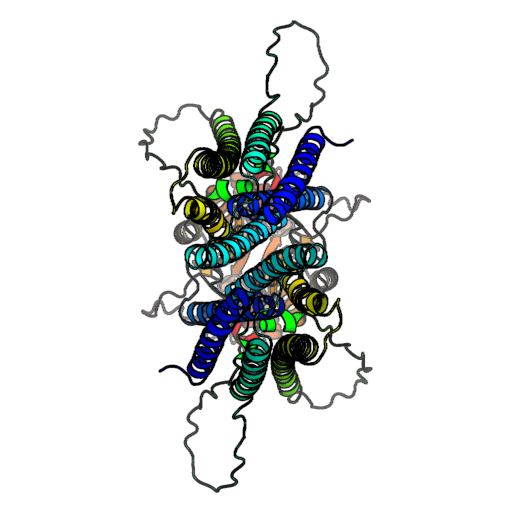.633 -20.828 -17.75 1 93.31 225 VAL A N 1
ATOM 1715 C CA . VAL A 1 225 ? -14.281 -22.172 -17.312 1 93.31 225 VAL A CA 1
ATOM 1716 C C . VAL A 1 225 ? -15.266 -23.188 -17.906 1 93.31 225 VAL A C 1
ATOM 1718 O O . VAL A 1 225 ? -14.852 -24.234 -18.391 1 93.31 225 VAL A O 1
ATOM 1721 N N . ILE A 1 226 ? -16.516 -22.844 -17.891 1 94.94 226 ILE A N 1
ATOM 1722 C CA . ILE A 1 226 ? -17.562 -23.719 -18.406 1 94.94 226 ILE A CA 1
ATOM 1723 C C . ILE A 1 226 ? -17.344 -23.922 -19.906 1 94.94 226 ILE A C 1
ATOM 1725 O O . ILE A 1 226 ? -17.422 -25.047 -20.406 1 94.94 226 ILE A O 1
ATOM 1729 N N . LEU A 1 227 ? -17.016 -22.891 -20.578 1 93.31 227 LEU A N 1
ATOM 1730 C CA . LEU A 1 227 ? -16.766 -22.969 -22.016 1 93.31 227 LEU A CA 1
ATOM 1731 C C . LEU A 1 227 ? -15.562 -23.859 -22.312 1 93.31 227 LEU A C 1
ATOM 1733 O O . LEU A 1 227 ? -15.586 -24.641 -23.266 1 93.31 227 LEU A O 1
ATOM 1737 N N . THR A 1 228 ? -14.594 -23.703 -21.5 1 92.62 228 THR A N 1
ATOM 1738 C CA . THR A 1 228 ? -13.414 -24.547 -21.641 1 92.62 228 THR A CA 1
ATOM 1739 C C . THR A 1 228 ? -13.773 -26.016 -21.469 1 92.62 228 THR A C 1
ATOM 1741 O O . THR A 1 228 ? -13.383 -26.859 -22.281 1 92.62 228 THR A O 1
ATOM 1744 N N . ALA A 1 229 ? -14.586 -26.297 -20.469 1 94.12 229 ALA A N 1
ATOM 1745 C CA . ALA A 1 229 ? -14.977 -27.672 -20.188 1 94.12 229 ALA A CA 1
ATOM 1746 C C . ALA A 1 229 ? -15.812 -28.25 -21.312 1 94.12 229 ALA A C 1
ATOM 1748 O O . ALA A 1 229 ? -15.57 -29.375 -21.75 1 94.12 229 ALA A O 1
ATOM 1749 N N . LEU A 1 230 ? -16.719 -27.516 -21.828 1 94.31 230 LEU A N 1
ATOM 1750 C CA . LEU A 1 230 ? -17.609 -27.969 -22.891 1 94.31 230 LEU A CA 1
ATOM 1751 C C . LEU A 1 230 ? -16.844 -28.219 -24.188 1 94.31 230 LEU A C 1
ATOM 1753 O O . LEU A 1 230 ? -17.078 -29.219 -24.859 1 94.31 230 LEU A O 1
ATOM 1757 N N . PHE A 1 231 ? -15.945 -27.312 -24.422 1 93.88 231 PHE A N 1
ATOM 1758 C CA . PHE A 1 231 ? -15.156 -27.438 -25.656 1 93.88 231 PHE A CA 1
ATOM 1759 C C . PHE A 1 231 ? -14.266 -28.672 -25.594 1 93.88 231 PHE A C 1
ATOM 1761 O O . PHE A 1 231 ? -14.203 -29.438 -26.562 1 93.88 231 PHE A O 1
ATOM 1768 N N . ILE A 1 232 ? -13.648 -28.938 -24.516 1 91.75 232 ILE A N 1
ATOM 1769 C CA . ILE A 1 232 ? -12.727 -30.062 -24.375 1 91.75 232 ILE A CA 1
ATOM 1770 C C . ILE A 1 232 ? -13.516 -31.359 -24.328 1 91.75 232 ILE A C 1
ATOM 1772 O O . ILE A 1 232 ? -13.078 -32.375 -24.859 1 91.75 232 ILE A O 1
ATOM 1776 N N . TRP A 1 233 ? -14.688 -31.344 -23.766 1 91.62 233 TRP A N 1
ATOM 1777 C CA . TRP A 1 233 ? -15.5 -32.531 -23.594 1 91.62 233 TRP A CA 1
ATOM 1778 C C . TRP A 1 233 ? -16.172 -32.938 -24.906 1 91.62 233 TRP A C 1
ATOM 1780 O O . TRP A 1 233 ? -16.188 -34.125 -25.266 1 91.62 233 TRP A O 1
ATOM 1790 N N . LYS A 1 234 ? -16.656 -31.984 -25.688 1 93.06 234 LYS A N 1
ATOM 1791 C CA . LYS A 1 234 ? -17.516 -32.281 -26.812 1 93.06 234 LYS A CA 1
ATOM 1792 C C . LYS A 1 234 ? -16.734 -32.312 -28.125 1 93.06 234 LYS A C 1
ATOM 1794 O O . LYS A 1 234 ? -17.25 -32.75 -29.156 1 93.06 234 LYS A O 1
ATOM 1799 N N . THR A 1 235 ? -15.57 -31.734 -28.031 1 89.94 235 THR A N 1
ATOM 1800 C CA . THR A 1 235 ? -14.82 -31.703 -29.281 1 89.94 235 THR A CA 1
ATOM 1801 C C . THR A 1 235 ? -13.602 -32.625 -29.219 1 89.94 235 THR A C 1
ATOM 1803 O O . THR A 1 235 ? -13.133 -32.969 -28.125 1 89.94 235 THR A O 1
ATOM 1806 N N . ASP A 1 236 ? -13.156 -33.094 -30.469 1 86.56 236 ASP A N 1
ATOM 1807 C CA . ASP A 1 236 ? -11.977 -33.969 -30.562 1 86.56 236 ASP A CA 1
ATOM 1808 C C . ASP A 1 236 ? -10.898 -33.312 -31.422 1 86.56 236 ASP A C 1
ATOM 1810 O O . ASP A 1 236 ? -10.086 -34.031 -32.031 1 86.56 236 ASP A O 1
ATOM 1814 N N . PHE A 1 237 ? -10.938 -32.062 -31.391 1 89.62 237 PHE A N 1
ATOM 1815 C CA . PHE A 1 237 ? -9.914 -31.375 -32.188 1 89.62 237 PHE A CA 1
ATOM 1816 C C . PHE A 1 237 ? -8.539 -31.547 -31.531 1 89.62 237 PHE A C 1
ATOM 1818 O O . PHE A 1 237 ? -8.438 -31.688 -30.312 1 89.62 237 PHE A O 1
ATOM 1825 N N . SER A 1 238 ? -7.488 -31.625 -32.312 1 85.81 238 SER A N 1
ATOM 1826 C CA . SER A 1 238 ? -6.125 -31.812 -31.828 1 85.81 238 SER A CA 1
ATOM 1827 C C . SER A 1 238 ? -5.684 -30.641 -30.953 1 85.81 238 SER A C 1
ATOM 1829 O O . SER A 1 238 ? -4.836 -30.797 -30.078 1 85.81 238 SER A O 1
ATOM 1831 N N . TRP A 1 239 ? -6.312 -29.469 -31.125 1 87.88 239 TRP A N 1
ATOM 1832 C CA . TRP A 1 239 ? -5.875 -28.281 -30.406 1 87.88 239 TRP A CA 1
ATOM 1833 C C . TRP A 1 239 ? -6.812 -27.969 -29.234 1 87.88 239 TRP A C 1
ATOM 1835 O O . TRP A 1 239 ? -6.781 -26.875 -28.672 1 87.88 239 TRP A O 1
ATOM 1845 N N . LYS A 1 240 ? -7.59 -28.938 -28.766 1 90.56 240 LYS A N 1
ATOM 1846 C CA . LYS A 1 240 ? -8.617 -28.703 -27.766 1 90.56 240 LYS A CA 1
ATOM 1847 C C . LYS A 1 240 ? -7.988 -28.344 -26.422 1 90.56 240 LYS A C 1
ATOM 1849 O O . LYS A 1 240 ? -8.57 -27.578 -25.641 1 90.56 240 LYS A O 1
ATOM 1854 N N . TYR A 1 241 ? -6.852 -28.844 -26.219 1 91.12 241 TYR A N 1
ATOM 1855 C CA . TYR A 1 241 ? -6.242 -28.625 -24.906 1 91.12 241 TYR A CA 1
ATOM 1856 C C . TYR A 1 241 ? -5.637 -27.234 -24.812 1 91.12 241 TYR A C 1
ATOM 1858 O O . TYR A 1 241 ? -5.301 -26.766 -23.719 1 91.12 241 TYR A O 1
ATOM 1866 N N . TYR A 1 242 ? -5.594 -26.516 -25.922 1 92.62 242 TYR A N 1
ATOM 1867 C CA . TYR A 1 242 ? -5.105 -25.141 -25.922 1 92.62 242 TYR A CA 1
ATOM 1868 C C . TYR A 1 242 ? -6.18 -24.188 -25.438 1 92.62 242 TYR A C 1
ATOM 1870 O O . TYR A 1 242 ? -5.891 -23.031 -25.094 1 92.62 242 TYR A O 1
ATOM 1878 N N . THR A 1 243 ? -7.332 -24.688 -25.359 1 92.12 243 THR A N 1
ATOM 1879 C CA . THR A 1 243 ? -8.453 -23.844 -24.953 1 92.12 243 THR A CA 1
ATOM 1880 C C . THR A 1 243 ? -8.32 -23.453 -23.484 1 92.12 243 THR A C 1
ATOM 1882 O O . THR A 1 243 ? -8.633 -22.312 -23.109 1 92.12 243 THR A O 1
ATOM 1885 N N . ASP A 1 244 ? -7.766 -24.359 -22.719 1 94.31 244 ASP A N 1
ATOM 1886 C CA . ASP A 1 244 ? -7.648 -24.094 -21.297 1 94.31 244 ASP A CA 1
ATOM 1887 C C . ASP A 1 244 ? -6.676 -22.953 -21.016 1 94.31 244 ASP A C 1
ATOM 1889 O O . ASP A 1 244 ? -7.039 -21.969 -20.375 1 94.31 244 ASP A O 1
ATOM 1893 N N . PRO A 1 245 ? -5.469 -22.953 -21.562 1 94.56 245 PRO A N 1
ATOM 1894 C CA . PRO A 1 245 ? -4.566 -21.812 -21.344 1 94.56 245 PRO A CA 1
ATOM 1895 C C . PRO A 1 245 ? -5.051 -20.531 -22.031 1 94.56 245 PRO A C 1
ATOM 1897 O O . PRO A 1 245 ? -4.82 -19.438 -21.516 1 94.56 245 PRO A O 1
ATOM 1900 N N . LEU A 1 246 ? -5.738 -20.656 -23.094 1 94.25 246 LEU A N 1
ATOM 1901 C CA . LEU A 1 246 ? -6.254 -19.469 -23.781 1 94.25 246 LEU A CA 1
ATOM 1902 C C . LEU A 1 246 ? -7.324 -18.781 -22.938 1 94.25 246 LEU A C 1
ATOM 1904 O O . LEU A 1 246 ? -7.289 -17.562 -22.766 1 94.25 246 LEU A O 1
ATOM 1908 N N . ILE A 1 247 ? -8.203 -19.547 -22.453 1 93.5 247 ILE A N 1
ATOM 1909 C CA . ILE A 1 247 ? -9.258 -18.984 -21.625 1 93.5 247 ILE A CA 1
ATOM 1910 C C . ILE A 1 247 ? -8.664 -18.438 -20.328 1 93.5 247 ILE A C 1
ATOM 1912 O O . ILE A 1 247 ? -9.125 -17.422 -19.812 1 93.5 247 ILE A O 1
ATOM 1916 N N . SER A 1 248 ? -7.676 -19.125 -19.797 1 94.06 248 SER A N 1
ATOM 1917 C CA . SER A 1 248 ? -6.992 -18.625 -18.609 1 94.06 248 SER A CA 1
ATOM 1918 C C . SER A 1 248 ? -6.375 -17.25 -18.859 1 94.06 248 SER A C 1
ATOM 1920 O O . SER A 1 248 ? -6.395 -16.391 -17.984 1 94.06 248 SER A O 1
ATOM 1922 N N . LEU A 1 249 ? -5.875 -17.078 -20.047 1 95 249 LEU A N 1
ATOM 1923 C CA . LEU A 1 249 ? -5.309 -15.781 -20.422 1 95 249 LEU A CA 1
ATOM 1924 C C . LEU A 1 249 ? -6.395 -14.711 -20.484 1 95 249 LEU A C 1
ATOM 1926 O O . LEU A 1 249 ? -6.18 -13.57 -20.062 1 95 249 LEU A O 1
ATOM 1930 N N . VAL A 1 250 ? -7.512 -15.094 -20.953 1 93.5 250 VAL A N 1
ATOM 1931 C CA . VAL A 1 250 ? -8.633 -14.164 -21.047 1 93.5 250 VAL A CA 1
ATOM 1932 C C . VAL A 1 250 ? -9.094 -13.781 -19.641 1 93.5 250 VAL A C 1
ATOM 1934 O O . VAL A 1 250 ? -9.289 -12.602 -19.344 1 93.5 250 VAL A O 1
ATOM 1937 N N . ILE A 1 251 ? -9.195 -14.781 -18.797 1 90.5 251 ILE A N 1
ATOM 1938 C CA . ILE A 1 251 ? -9.602 -14.531 -17.422 1 90.5 251 ILE A CA 1
ATOM 1939 C C . ILE A 1 251 ? -8.578 -13.625 -16.734 1 90.5 251 ILE A C 1
ATOM 1941 O O . ILE A 1 251 ? -8.953 -12.664 -16.062 1 90.5 251 ILE A O 1
ATOM 1945 N N . THR A 1 252 ? -7.387 -13.914 -16.969 1 93.12 252 THR A N 1
ATOM 1946 C CA . THR A 1 252 ? -6.312 -13.125 -16.375 1 93.12 252 THR A CA 1
ATOM 1947 C C . THR A 1 252 ? -6.375 -11.672 -16.859 1 93.12 252 THR A C 1
ATOM 1949 O O . THR A 1 252 ? -6.18 -10.742 -16.078 1 93.12 252 THR A O 1
ATOM 1952 N N . ALA A 1 253 ? -6.691 -11.469 -18.094 1 92.88 253 ALA A N 1
ATOM 1953 C CA . ALA A 1 253 ? -6.809 -10.125 -18.656 1 92.88 253 ALA A CA 1
ATOM 1954 C C . ALA A 1 253 ? -7.969 -9.359 -18.016 1 92.88 253 ALA A C 1
ATOM 1956 O O . ALA A 1 253 ? -7.852 -8.172 -17.734 1 92.88 253 ALA A O 1
ATOM 1957 N N . ILE A 1 254 ? -8.938 -10.031 -17.766 1 87.94 254 ILE A N 1
ATOM 1958 C CA . ILE A 1 254 ? -10.109 -9.414 -17.156 1 87.94 254 ILE A CA 1
ATOM 1959 C C . ILE A 1 254 ? -9.781 -9.008 -15.719 1 87.94 254 ILE A C 1
ATOM 1961 O O . ILE A 1 254 ? -10.078 -7.887 -15.305 1 87.94 254 ILE A O 1
ATOM 1965 N N . ILE A 1 255 ? -9.164 -9.891 -15.008 1 87.62 255 ILE A N 1
ATOM 1966 C CA . ILE A 1 255 ? -8.797 -9.609 -13.625 1 87.62 255 ILE A CA 1
ATOM 1967 C C . ILE A 1 255 ? -7.793 -8.469 -13.578 1 87.62 255 ILE A C 1
ATOM 1969 O O . ILE A 1 255 ? -7.91 -7.555 -12.758 1 87.62 255 ILE A O 1
ATOM 1973 N N . PHE A 1 256 ? -6.941 -8.461 -14.516 1 90.88 256 PHE A N 1
ATOM 1974 C CA . PHE A 1 256 ? -5.906 -7.438 -14.586 1 90.88 256 PHE A CA 1
ATOM 1975 C C . PHE A 1 256 ? -6.52 -6.066 -14.859 1 90.88 256 PHE A C 1
ATOM 1977 O O . PHE A 1 256 ? -6.129 -5.074 -14.242 1 90.88 256 PHE A O 1
ATOM 1984 N N . SER A 1 257 ? -7.48 -6 -15.688 1 89.81 257 SER A N 1
ATOM 1985 C CA . SER A 1 257 ? -8.117 -4.75 -16.078 1 89.81 257 SER A CA 1
ATOM 1986 C C . SER A 1 257 ? -8.906 -4.137 -14.93 1 89.81 257 SER A C 1
ATOM 1988 O O . SER A 1 257 ? -9.133 -2.926 -14.906 1 89.81 257 SER A O 1
ATOM 1990 N N . SER A 1 258 ? -9.227 -4.906 -14 1 84.5 258 SER A N 1
ATOM 1991 C CA . SER A 1 258 ? -9.969 -4.406 -12.844 1 84.5 258 SER A CA 1
ATOM 1992 C C . SER A 1 258 ? -9.031 -4.09 -11.68 1 84.5 258 SER A C 1
ATOM 1994 O O . SER A 1 258 ? -9.227 -3.102 -10.969 1 84.5 258 SER A O 1
ATOM 1996 N N . ALA A 1 259 ? -8.039 -4.91 -11.516 1 89 259 ALA A N 1
ATOM 1997 C CA . ALA A 1 259 ? -7.148 -4.785 -10.359 1 89 259 ALA A CA 1
ATOM 1998 C C . ALA A 1 259 ? -6.188 -3.611 -10.531 1 89 259 ALA A C 1
ATOM 2000 O O . ALA A 1 259 ? -5.863 -2.922 -9.562 1 89 259 ALA A O 1
ATOM 2001 N N . LEU A 1 260 ? -5.82 -3.324 -11.719 1 92.69 260 LEU A N 1
ATOM 2002 C CA . LEU A 1 260 ? -4.809 -2.301 -11.953 1 92.69 260 LEU A CA 1
ATOM 2003 C C . LEU A 1 260 ? -5.348 -0.913 -11.633 1 92.69 260 LEU A C 1
ATOM 2005 O O . LEU A 1 260 ? -4.699 -0.14 -10.922 1 92.69 260 LEU A O 1
ATOM 2009 N N . PRO A 1 261 ? -6.547 -0.549 -12.094 1 90.69 261 PRO A N 1
ATOM 2010 C CA . PRO A 1 261 ? -7.098 0.76 -11.734 1 90.69 261 PRO A CA 1
ATOM 2011 C C . PRO A 1 261 ? -7.293 0.918 -10.227 1 90.69 261 PRO A C 1
ATOM 2013 O O . PRO A 1 261 ? -7.09 2.008 -9.688 1 90.69 261 PRO A O 1
ATOM 2016 N N . LEU A 1 262 ? -7.715 -0.13 -9.602 1 87.31 262 LEU A N 1
ATOM 2017 C CA . LEU A 1 262 ? -7.863 -0.104 -8.148 1 87.31 262 LEU A CA 1
ATOM 2018 C C . LEU A 1 262 ? -6.527 0.162 -7.469 1 87.31 262 LEU A C 1
ATOM 2020 O O . LEU A 1 262 ? -6.445 0.966 -6.539 1 87.31 262 LEU A O 1
ATOM 2024 N N . CYS A 1 263 ? -5.535 -0.517 -7.934 1 92.06 263 CYS A N 1
ATOM 2025 C CA . CYS A 1 263 ? -4.184 -0.312 -7.418 1 92.06 263 CYS A CA 1
ATOM 2026 C C . CYS A 1 263 ? -3.746 1.137 -7.602 1 92.06 263 CYS A C 1
ATOM 2028 O O . CYS A 1 263 ? -3.223 1.752 -6.668 1 92.06 263 CYS A O 1
ATOM 2030 N N . ARG A 1 264 ? -4.027 1.711 -8.711 1 92 264 ARG A N 1
ATOM 2031 C CA . ARG A 1 264 ? -3.625 3.078 -9.023 1 92 264 ARG A CA 1
ATOM 2032 C C . ARG A 1 264 ? -4.363 4.082 -8.141 1 92 264 ARG A C 1
ATOM 2034 O O . ARG A 1 264 ? -3.756 5.008 -7.602 1 92 264 ARG A O 1
ATOM 2041 N N . ARG A 1 265 ? -5.574 3.902 -7.977 1 89.94 265 ARG A N 1
ATOM 2042 C CA . ARG A 1 265 ? -6.383 4.82 -7.176 1 89.94 265 ARG A CA 1
ATOM 2043 C C . ARG A 1 265 ? -5.973 4.77 -5.707 1 89.94 265 ARG A C 1
ATOM 2045 O O . ARG A 1 265 ? -5.805 5.812 -5.066 1 89.94 265 ARG A O 1
ATOM 2052 N N . ALA A 1 266 ? -5.883 3.566 -5.238 1 91.12 266 ALA A N 1
ATOM 2053 C CA . ALA A 1 266 ? -5.473 3.414 -3.846 1 91.12 266 ALA A CA 1
ATOM 2054 C C . ALA A 1 266 ? -4.082 3.998 -3.617 1 91.12 266 ALA A C 1
ATOM 2056 O O . ALA A 1 266 ? -3.834 4.645 -2.598 1 91.12 266 ALA A O 1
ATOM 2057 N N . SER A 1 267 ? -3.225 3.809 -4.578 1 92.06 267 SER A N 1
ATOM 2058 C CA . SER A 1 267 ? -1.867 4.336 -4.477 1 92.06 267 SER A CA 1
ATOM 2059 C C . SER A 1 267 ? -1.867 5.859 -4.438 1 92.06 267 SER A C 1
ATOM 2061 O O . SER A 1 267 ? -1.117 6.469 -3.672 1 92.06 267 SER A O 1
ATOM 2063 N N . ARG A 1 268 ? -2.691 6.441 -5.195 1 90.38 268 ARG A N 1
ATOM 2064 C CA . ARG A 1 268 ? -2.781 7.895 -5.234 1 90.38 268 ARG A CA 1
ATOM 2065 C C . ARG A 1 268 ? -3.193 8.453 -3.875 1 90.38 268 ARG A C 1
ATOM 2067 O O . ARG A 1 268 ? -2.629 9.445 -3.408 1 90.38 268 ARG A O 1
ATOM 2074 N N . ILE A 1 269 ? -4.102 7.836 -3.256 1 89.56 269 ILE A N 1
ATOM 2075 C CA . ILE A 1 269 ? -4.594 8.281 -1.955 1 89.56 269 ILE A CA 1
ATOM 2076 C C . ILE A 1 269 ? -3.496 8.125 -0.905 1 89.56 269 ILE A C 1
ATOM 2078 O O . ILE A 1 269 ? -3.254 9.031 -0.109 1 89.56 269 ILE A O 1
ATOM 2082 N N . LEU A 1 270 ? -2.848 6.984 -0.97 1 90.62 270 LEU A N 1
ATOM 2083 C CA . LEU A 1 270 ? -1.833 6.688 0.036 1 90.62 270 LEU A CA 1
ATOM 2084 C C . LEU A 1 270 ? -0.601 7.562 -0.157 1 90.62 270 LEU A C 1
ATOM 2086 O O . LEU A 1 270 ? 0.165 7.781 0.785 1 90.62 270 LEU A O 1
ATOM 2090 N N . LEU A 1 271 ? -0.435 8.078 -1.356 1 88.94 271 LEU A N 1
ATOM 2091 C CA . LEU A 1 271 ? 0.642 9.016 -1.634 1 88.94 271 LEU A CA 1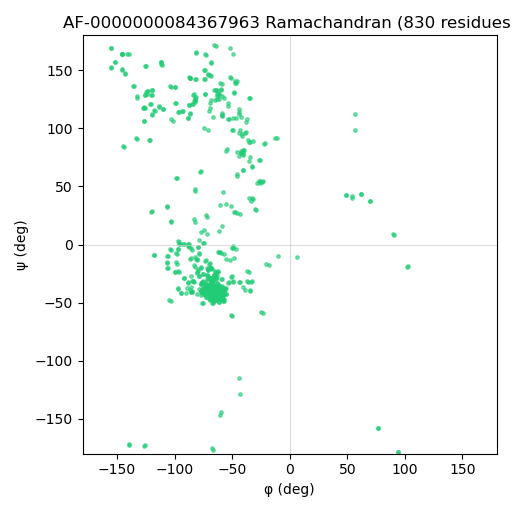
ATOM 2092 C C . LEU A 1 271 ? 0.278 10.414 -1.147 1 88.94 271 LEU A C 1
ATOM 2094 O O . LEU A 1 271 ? 1.096 11.336 -1.223 1 88.94 271 LEU A O 1
ATOM 2098 N N . GLN A 1 272 ? -0.898 10.523 -0.637 1 89.25 272 GLN A N 1
ATOM 2099 C CA . GLN A 1 272 ? -1.409 11.812 -0.176 1 89.25 272 GLN A CA 1
ATOM 2100 C C . GLN A 1 272 ? -1.494 12.812 -1.323 1 89.25 272 GLN A C 1
ATOM 2102 O O . GLN A 1 272 ? -1.071 13.961 -1.184 1 89.25 272 GLN A O 1
ATOM 2107 N N . ALA A 1 273 ? -1.985 12.344 -2.43 1 88.5 273 ALA A N 1
ATOM 2108 C CA . ALA A 1 273 ? -2.24 13.211 -3.576 1 88.5 273 ALA A CA 1
ATOM 2109 C C . ALA A 1 273 ? -3.475 14.078 -3.342 1 88.5 273 ALA A C 1
ATOM 2111 O O . ALA A 1 273 ? -4.367 13.703 -2.576 1 88.5 273 ALA A O 1
ATOM 2112 N N . THR A 1 274 ? -3.412 15.203 -3.951 1 90.38 274 THR A N 1
ATOM 2113 C CA . THR A 1 274 ? -4.594 16.047 -3.926 1 90.38 274 THR A CA 1
ATOM 2114 C C . THR A 1 274 ? -5.789 15.344 -4.551 1 90.38 274 THR A C 1
ATOM 2116 O O . THR A 1 274 ? -5.656 14.688 -5.586 1 90.38 274 THR A O 1
ATOM 2119 N N . PRO A 1 275 ? -6.898 15.406 -3.883 1 87.31 275 PRO A N 1
ATOM 2120 C CA . PRO A 1 275 ? -8.086 14.781 -4.473 1 87.31 275 PRO A CA 1
ATOM 2121 C C . PRO A 1 275 ? -8.336 15.234 -5.91 1 87.31 275 PRO A C 1
ATOM 2123 O O . PRO A 1 275 ? -8.117 16.406 -6.238 1 87.31 275 PRO A O 1
ATOM 2126 N N . SER A 1 276 ? -8.789 14.336 -6.68 1 83.5 276 SER A N 1
ATOM 2127 C CA . SER A 1 276 ? -8.961 14.602 -8.102 1 83.5 276 SER A CA 1
ATOM 2128 C C . SER A 1 276 ? -10.086 15.602 -8.352 1 83.5 276 SER A C 1
ATOM 2130 O O . SER A 1 276 ? -10.125 16.25 -9.398 1 83.5 276 SER A O 1
ATOM 2132 N N . THR A 1 277 ? -10.938 15.773 -7.434 1 82.44 277 THR A N 1
ATOM 2133 C CA . THR A 1 277 ? -12.094 16.656 -7.586 1 82.44 277 THR A CA 1
ATOM 2134 C C . THR A 1 277 ? -11.727 18.094 -7.219 1 82.44 277 THR A C 1
ATOM 2136 O O . THR A 1 277 ? -12.523 19 -7.43 1 82.44 277 THR A O 1
ATOM 2139 N N . ILE A 1 278 ? -10.594 18.266 -6.621 1 88.19 278 ILE A N 1
ATOM 2140 C CA . ILE A 1 278 ? -10.211 19.578 -6.117 1 88.19 278 ILE A CA 1
ATOM 2141 C C . ILE A 1 278 ? -8.922 20.031 -6.793 1 88.19 278 ILE A C 1
ATOM 2143 O O . ILE A 1 278 ? -7.996 19.234 -6.977 1 88.19 278 ILE A O 1
ATOM 2147 N N . SER A 1 279 ? -8.953 21.25 -7.23 1 88.06 279 SER A N 1
ATOM 2148 C CA . SER A 1 279 ? -7.727 21.875 -7.688 1 88.06 279 SER A CA 1
ATOM 2149 C C . SER A 1 279 ? -7.062 22.672 -6.566 1 88.06 279 SER A C 1
ATOM 2151 O O . SER A 1 279 ? -7.605 23.688 -6.109 1 88.06 279 SER A O 1
ATOM 2153 N N . ALA A 1 280 ? -5.898 22.219 -6.176 1 90.75 280 ALA A N 1
ATOM 2154 C CA . ALA A 1 280 ? -5.184 22.922 -5.109 1 90.75 280 ALA A CA 1
ATOM 2155 C C . ALA A 1 280 ? -4.906 24.375 -5.492 1 90.75 280 ALA A C 1
ATOM 2157 O O . ALA A 1 280 ? -4.941 25.266 -4.641 1 90.75 280 ALA A O 1
ATOM 2158 N N . ASP A 1 281 ? -4.746 24.625 -6.781 1 90.56 281 ASP A N 1
ATOM 2159 C CA . ASP A 1 281 ? -4.5 25.969 -7.262 1 90.56 281 ASP A CA 1
ATOM 2160 C C . ASP A 1 281 ? -5.727 26.859 -7.07 1 90.56 281 ASP A C 1
ATOM 2162 O O . ASP A 1 281 ? -5.609 28.016 -6.648 1 90.56 281 ASP A O 1
ATOM 2166 N N . SER A 1 282 ? -6.836 26.281 -7.309 1 91.38 282 SER A N 1
ATOM 2167 C CA . SER A 1 282 ? -8.078 27.031 -7.133 1 91.38 282 SER A CA 1
ATOM 2168 C C . SER A 1 282 ? -8.328 27.344 -5.664 1 91.38 282 SER A C 1
ATOM 2170 O O . SER A 1 282 ? -8.773 28.453 -5.328 1 91.38 282 SER A O 1
ATOM 2172 N N . VAL A 1 283 ? -8.086 26.391 -4.859 1 92.56 283 VAL A N 1
ATOM 2173 C CA . VAL A 1 283 ? -8.258 26.594 -3.422 1 92.56 283 VAL A CA 1
ATOM 2174 C C . VAL A 1 283 ? -7.316 27.688 -2.941 1 92.56 283 VAL A C 1
ATOM 2176 O O . VAL A 1 283 ? -7.727 28.578 -2.197 1 92.56 283 VAL A O 1
ATOM 2179 N N . GLN A 1 284 ? -6.074 27.625 -3.373 1 92 284 GLN A N 1
ATOM 2180 C CA . GLN A 1 284 ? -5.094 28.625 -3.002 1 92 284 GLN A CA 1
ATOM 2181 C C . GLN A 1 284 ? -5.547 30.016 -3.432 1 92 284 GLN A C 1
ATOM 2183 O O . GLN A 1 284 ? -5.422 30.984 -2.672 1 92 284 GLN A O 1
ATOM 2188 N N . ASP A 1 285 ? -6.082 30.109 -4.629 1 92.94 285 ASP A N 1
ATOM 2189 C CA . ASP A 1 285 ? -6.566 31.375 -5.156 1 92.94 285 ASP A CA 1
ATOM 2190 C C . ASP A 1 285 ? -7.684 31.953 -4.285 1 92.94 285 ASP A C 1
ATOM 2192 O O . ASP A 1 285 ? -7.727 33.156 -4.023 1 92.94 285 ASP A O 1
ATOM 2196 N N . ASP A 1 286 ? -8.516 31.125 -3.84 1 93 286 ASP A N 1
ATOM 2197 C CA . ASP A 1 286 ? -9.641 31.562 -3.012 1 93 286 ASP A CA 1
ATOM 2198 C C . ASP A 1 286 ? -9.156 32 -1.632 1 93 286 ASP A C 1
ATOM 2200 O O . ASP A 1 286 ? -9.703 32.969 -1.056 1 93 286 ASP A O 1
ATOM 2204 N N . ILE A 1 287 ? -8.18 31.328 -1.136 1 92.88 287 ILE A N 1
ATOM 2205 C CA . ILE A 1 287 ? -7.621 31.688 0.162 1 92.88 287 ILE A CA 1
ATOM 2206 C C . ILE A 1 287 ? -6.93 33.062 0.065 1 92.88 287 ILE A C 1
ATOM 2208 O O . ILE A 1 287 ? -7.047 33.875 0.97 1 92.88 287 ILE A O 1
ATOM 2212 N N . LEU A 1 288 ? -6.273 33.312 -1.031 1 92.12 288 LEU A N 1
ATOM 2213 C CA . LEU A 1 288 ? -5.543 34.562 -1.232 1 92.12 288 LEU A CA 1
ATOM 2214 C C . LEU A 1 288 ? -6.5 35.75 -1.38 1 92.12 288 LEU A C 1
ATOM 2216 O O . LEU A 1 288 ? -6.105 36.906 -1.203 1 92.12 288 LEU A O 1
ATOM 2220 N N . LYS A 1 289 ? -7.758 35.438 -1.631 1 92.88 289 LYS A N 1
ATOM 2221 C CA . LYS A 1 289 ? -8.773 36.5 -1.77 1 92.88 289 LYS A CA 1
ATOM 2222 C C . LYS A 1 289 ? -9.281 36.938 -0.406 1 92.88 289 LYS A C 1
ATOM 2224 O O . LYS A 1 289 ? -9.914 38 -0.296 1 92.88 289 LYS A O 1
ATOM 2229 N N . VAL A 1 290 ? -9.062 36.156 0.566 1 91.25 290 VAL A N 1
ATOM 2230 C CA . VAL A 1 290 ? -9.492 36.531 1.91 1 91.25 290 VAL A CA 1
ATOM 2231 C C . VAL A 1 290 ? -8.742 37.781 2.363 1 91.25 290 VAL A C 1
ATOM 2233 O O . VAL A 1 290 ? -7.516 37.844 2.262 1 91.25 290 VAL A O 1
ATOM 2236 N N . GLU A 1 291 ? -9.414 38.688 2.863 1 88.5 291 GLU A N 1
ATOM 2237 C CA . GLU A 1 291 ? -8.805 39.938 3.309 1 88.5 291 GLU A CA 1
ATOM 2238 C C . GLU A 1 291 ? -7.82 39.719 4.445 1 88.5 291 GLU A C 1
ATOM 2240 O O . GLU A 1 291 ? -8.141 39.031 5.414 1 88.5 291 GLU A O 1
ATOM 2245 N N . GLY A 1 292 ? -6.594 40.219 4.332 1 87.38 292 GLY A N 1
ATOM 2246 C CA . GLY A 1 292 ? -5.57 40.094 5.355 1 87.38 292 GLY A CA 1
ATOM 2247 C C . GLY A 1 292 ? -4.527 39.031 5.012 1 87.38 292 GLY A C 1
ATOM 2248 O O . GLY A 1 292 ? -3.449 39 5.609 1 87.38 292 GLY A O 1
ATOM 2249 N N . VAL A 1 293 ? -4.938 38.188 4.094 1 91.25 293 VAL A N 1
ATOM 2250 C CA . VAL A 1 293 ? -4.008 37.125 3.695 1 91.25 293 VAL A CA 1
ATOM 2251 C C . VAL A 1 293 ? -3.053 37.656 2.629 1 91.25 293 VAL A C 1
ATOM 2253 O O . VAL A 1 293 ? -3.488 38.188 1.605 1 91.25 293 VAL A O 1
ATOM 2256 N N . VAL A 1 294 ? -1.767 37.469 2.848 1 87.31 294 VAL A N 1
ATOM 2257 C CA . VAL A 1 294 ? -0.755 38 1.945 1 87.31 294 VAL A CA 1
ATOM 2258 C C . VAL A 1 294 ? -0.19 36.906 1.073 1 87.31 294 VAL A C 1
ATOM 2260 O O . VAL A 1 294 ? -0.058 37.062 -0.143 1 87.31 294 VAL A O 1
ATOM 2263 N N . SER A 1 295 ? 0.149 35.844 1.76 1 88 295 SER A N 1
ATOM 2264 C CA . SER A 1 295 ? 0.742 34.719 1.042 1 88 295 SER A CA 1
ATOM 2265 C C . SER A 1 295 ? 0.444 33.375 1.741 1 88 295 SER A C 1
ATOM 2267 O O . SER A 1 295 ? 0.1 33.375 2.924 1 88 295 SER A O 1
ATOM 2269 N N . VAL A 1 296 ? 0.529 32.375 0.9 1 89.88 296 VAL A N 1
ATOM 2270 C CA . VAL A 1 296 ? 0.334 31 1.39 1 89.88 296 VAL A CA 1
ATOM 2271 C C . VAL A 1 296 ? 1.554 30.141 1.047 1 89.88 296 VAL A C 1
ATOM 2273 O O . VAL A 1 296 ? 2.084 30.234 -0.064 1 89.88 296 VAL A O 1
ATOM 2276 N N . HIS A 1 297 ? 2.109 29.422 2.018 1 85.31 297 HIS A N 1
ATOM 2277 C CA . HIS A 1 297 ? 3.199 28.484 1.767 1 85.31 297 HIS A CA 1
ATOM 2278 C C . HIS A 1 297 ? 3.031 27.203 2.586 1 85.31 297 HIS A C 1
ATOM 2280 O O . HIS A 1 297 ? 2.176 27.141 3.471 1 85.31 297 HIS A O 1
ATOM 2286 N N . ASP A 1 298 ? 3.785 26.172 2.168 1 86.94 298 ASP A N 1
ATOM 2287 C CA . ASP A 1 298 ? 3.65 24.859 2.803 1 86.94 298 ASP A CA 1
ATOM 2288 C C . ASP A 1 298 ? 2.199 24.391 2.781 1 86.94 298 ASP A C 1
ATOM 2290 O O . ASP A 1 298 ? 1.662 23.969 3.811 1 86.94 298 ASP A O 1
ATOM 2294 N N . PHE A 1 299 ? 1.653 24.656 1.64 1 89.25 299 PHE A N 1
ATOM 2295 C CA . PHE A 1 299 ? 0.25 24.328 1.427 1 89.25 299 PHE A CA 1
ATOM 2296 C C . PHE A 1 299 ? 0.098 22.875 0.98 1 89.25 299 PHE A C 1
ATOM 2298 O O . PHE A 1 299 ? 0.631 22.484 -0.06 1 89.25 299 PHE A O 1
ATOM 2305 N N . HIS A 1 300 ? -0.661 22.078 1.776 1 90.62 300 HIS A N 1
ATOM 2306 C CA . HIS A 1 300 ? -0.869 20.656 1.497 1 90.62 300 HIS A CA 1
ATOM 2307 C C . HIS A 1 300 ? -2.344 20.281 1.607 1 90.62 300 HIS A C 1
ATOM 2309 O O . HIS A 1 300 ? -2.998 20.609 2.6 1 90.62 300 HIS A O 1
ATOM 2315 N N . ILE A 1 301 ? -2.846 19.688 0.588 1 91.31 301 ILE A N 1
ATOM 2316 C CA . ILE A 1 301 ? -4.176 19.094 0.566 1 91.31 301 ILE A CA 1
ATOM 2317 C C . ILE A 1 301 ? -4.074 17.609 0.197 1 91.31 301 ILE A C 1
ATOM 2319 O O . ILE A 1 301 ? -3.369 17.25 -0.749 1 91.31 301 ILE A O 1
ATOM 2323 N N . TRP A 1 302 ? -4.754 16.766 0.973 1 88.5 302 TRP A N 1
ATOM 2324 C CA . TRP A 1 302 ? -4.691 15.344 0.607 1 88.5 302 TRP A CA 1
ATOM 2325 C C . TRP A 1 302 ? -5.91 14.594 1.131 1 88.5 302 TRP A C 1
ATOM 2327 O O . TRP A 1 302 ? -6.691 15.133 1.916 1 88.5 302 TRP A O 1
ATOM 2337 N N . ASN A 1 303 ? -6.023 13.367 0.645 1 85.25 303 ASN A N 1
ATOM 2338 C CA . ASN A 1 303 ? -7.062 12.445 1.085 1 85.25 303 ASN A CA 1
ATOM 2339 C C . ASN A 1 303 ? -6.625 11.648 2.309 1 85.25 303 ASN A C 1
ATOM 2341 O O . ASN A 1 303 ? -5.586 10.984 2.285 1 85.25 303 ASN A O 1
ATOM 2345 N N . LEU A 1 304 ? -7.43 11.82 3.416 1 83.81 304 LEU A N 1
ATOM 2346 C CA . LEU A 1 304 ? -7.25 10.859 4.492 1 83.81 304 LEU A CA 1
ATOM 2347 C C . LEU A 1 304 ? -7.898 9.523 4.141 1 83.81 304 LEU A C 1
ATOM 2349 O O . LEU A 1 304 ? -7.297 8.461 4.344 1 83.81 304 LEU A O 1
ATOM 2353 N N . THR A 1 305 ? -9.086 9.578 3.746 1 81.75 305 THR A N 1
ATOM 2354 C CA . THR A 1 305 ? -9.828 8.477 3.135 1 81.75 305 THR A CA 1
ATOM 2355 C C . THR A 1 305 ? -10.406 8.898 1.789 1 81.75 305 THR A C 1
ATOM 2357 O O . THR A 1 305 ? -10.055 9.953 1.258 1 81.75 305 THR A O 1
ATOM 2360 N N . GLU A 1 306 ? -11.172 8.109 1.234 1 79.06 306 GLU A N 1
ATOM 2361 C CA . GLU A 1 306 ? -11.773 8.445 -0.052 1 79.06 306 GLU A CA 1
ATOM 2362 C C . GLU A 1 306 ? -12.711 9.648 0.074 1 79.06 306 GLU A C 1
ATOM 2364 O O . GLU A 1 306 ? -12.852 10.438 -0.864 1 79.06 306 GLU A O 1
ATOM 2369 N N . ASP A 1 307 ? -13.219 9.852 1.303 1 76.12 307 ASP A N 1
ATOM 2370 C CA . ASP A 1 307 ? -14.258 10.867 1.439 1 76.12 307 ASP A CA 1
ATOM 2371 C C . ASP A 1 307 ? -13.797 11.992 2.365 1 76.12 307 ASP A C 1
ATOM 2373 O O . ASP A 1 307 ? -14.477 13.023 2.486 1 76.12 307 ASP A O 1
ATOM 2377 N N . ILE A 1 308 ? -12.734 11.812 2.977 1 83.31 308 ILE A N 1
ATOM 2378 C CA . ILE A 1 308 ? -12.281 12.82 3.932 1 83.31 308 ILE A CA 1
ATOM 2379 C C . ILE A 1 308 ? -11.047 13.531 3.385 1 83.31 308 ILE A C 1
ATOM 2381 O O . ILE A 1 308 ? -10 12.906 3.199 1 83.31 308 ILE A O 1
ATOM 2385 N N . PHE A 1 309 ? -11.273 14.852 3.182 1 87.81 309 PHE A N 1
ATOM 2386 C CA . PHE A 1 309 ? -10.172 15.688 2.715 1 87.81 309 PHE A CA 1
ATOM 2387 C C . PHE A 1 309 ? -9.609 16.531 3.855 1 87.81 309 PHE A C 1
ATOM 2389 O O . PHE A 1 309 ? -10.367 17.062 4.668 1 87.81 309 PHE A O 1
ATOM 2396 N N . ILE A 1 310 ? -8.32 16.578 3.904 1 88.81 310 ILE A N 1
ATOM 2397 C CA . ILE A 1 310 ? -7.645 17.359 4.938 1 88.81 310 ILE A CA 1
ATOM 2398 C C . ILE A 1 310 ? -6.672 18.344 4.289 1 88.81 310 ILE A C 1
ATOM 2400 O O . ILE A 1 310 ? -6.215 18.109 3.164 1 88.81 310 ILE A O 1
ATOM 2404 N N . ALA A 1 311 ? -6.418 19.438 5.016 1 91.06 311 ALA A N 1
ATOM 2405 C CA . ALA A 1 311 ? -5.496 20.438 4.5 1 91.06 311 ALA A CA 1
ATOM 2406 C C . ALA A 1 311 ? -4.66 21.047 5.625 1 91.06 311 ALA A C 1
ATOM 2408 O O . ALA A 1 311 ? -5.09 21.078 6.781 1 91.06 311 ALA A O 1
ATOM 2409 N N . SER A 1 312 ? -3.486 21.391 5.355 1 91 312 SER A N 1
ATOM 2410 C CA . SER A 1 312 ? -2.598 22.156 6.223 1 91 312 SER A CA 1
ATOM 2411 C C . SER A 1 312 ? -1.882 23.266 5.449 1 91 312 SER A C 1
ATOM 2413 O O . SER A 1 312 ? -1.472 23.062 4.305 1 91 312 SER A O 1
ATOM 2415 N N . LEU A 1 313 ? -1.819 24.406 6.039 1 90.88 313 LEU A N 1
ATOM 2416 C CA . LEU A 1 313 ? -1.183 25.516 5.328 1 90.88 313 LEU A CA 1
ATOM 2417 C C . LEU A 1 313 ? -0.65 26.562 6.305 1 90.88 313 LEU A C 1
ATOM 2419 O O . LEU A 1 313 ? -1.147 26.672 7.43 1 90.88 313 LEU A O 1
ATOM 2423 N N . HIS A 1 314 ? 0.358 27.234 5.887 1 88.5 314 HIS A N 1
ATOM 2424 C CA . HIS A 1 314 ? 0.835 28.453 6.516 1 88.5 314 HIS A CA 1
ATOM 2425 C C . HIS A 1 314 ? 0.346 29.688 5.762 1 88.5 314 HIS A C 1
ATOM 2427 O O . HIS A 1 314 ? 0.372 29.719 4.531 1 88.5 314 HIS A O 1
ATOM 2433 N N . VAL A 1 315 ? -0.112 30.641 6.512 1 89.88 315 VAL A N 1
ATOM 2434 C CA . VAL A 1 315 ? -0.603 31.859 5.879 1 89.88 315 VAL A CA 1
ATOM 2435 C C . VAL A 1 315 ? 0.104 33.062 6.477 1 89.88 315 VAL A C 1
ATOM 2437 O O . VAL A 1 315 ? 0.224 33.188 7.695 1 89.88 315 VAL A O 1
ATOM 2440 N N . GLU A 1 316 ? 0.62 33.844 5.602 1 86 316 GLU A N 1
ATOM 2441 C CA . GLU A 1 316 ? 1.123 35.156 6.027 1 86 316 GLU A CA 1
ATOM 2442 C C . GLU A 1 316 ? -0.004 36.156 6.117 1 86 316 GLU A C 1
ATOM 2444 O O . GLU A 1 316 ? -0.751 36.375 5.156 1 86 316 GLU A O 1
ATOM 2449 N N . VAL A 1 317 ? -0.126 36.719 7.234 1 84.88 317 VAL A N 1
ATOM 2450 C CA . VAL A 1 317 ? -1.251 37.625 7.469 1 84.88 317 VAL A CA 1
ATOM 2451 C C . VAL A 1 317 ? -0.734 39.031 7.828 1 84.88 317 VAL A C 1
ATOM 2453 O O . VAL A 1 317 ? 0.191 39.156 8.633 1 84.88 317 VAL A O 1
ATOM 2456 N N . ASP A 1 318 ? -1.274 39.969 7.094 1 80.06 318 ASP A N 1
ATOM 2457 C CA . ASP A 1 318 ? -1.022 41.375 7.406 1 80.06 318 ASP A CA 1
ATOM 2458 C C . ASP A 1 318 ? -2.17 41.969 8.219 1 80.06 318 ASP A C 1
ATOM 2460 O O . ASP A 1 318 ? -2.867 42.875 7.75 1 80.06 318 ASP A O 1
ATOM 2464 N N . ALA A 1 319 ? -2.486 41.438 9.312 1 73.69 319 ALA A N 1
ATOM 2465 C CA . ALA A 1 319 ? -3.557 41.844 10.211 1 73.69 319 ALA A CA 1
ATOM 2466 C C . ALA A 1 319 ? -3.176 41.625 11.672 1 73.69 319 ALA A C 1
ATOM 2468 O O . ALA A 1 319 ? -2.166 40.969 11.953 1 73.69 319 ALA A O 1
ATOM 2469 N N . SER A 1 320 ? -3.938 42.25 12.414 1 66.44 320 SER A N 1
ATOM 2470 C CA . SER A 1 320 ? -3.707 42.062 13.836 1 66.44 320 SER A CA 1
ATOM 2471 C C . SER A 1 320 ? -4.086 40.656 14.266 1 66.44 320 SER A C 1
ATOM 2473 O O . SER A 1 320 ? -4.938 40.031 13.648 1 66.44 320 SER A O 1
ATOM 2475 N N . PRO A 1 321 ? -3.398 40.156 15.156 1 66.38 321 PRO A N 1
ATOM 2476 C CA . PRO A 1 321 ? -3.715 38.844 15.664 1 66.38 321 PRO A CA 1
ATOM 2477 C C . PRO A 1 321 ? -5.176 38.688 16.078 1 66.38 321 PRO A C 1
ATOM 2479 O O . PRO A 1 321 ? -5.734 37.594 16.031 1 66.38 321 PRO A O 1
ATOM 2482 N N . GLU A 1 322 ? -5.758 39.781 16.453 1 65.19 322 GLU A N 1
ATOM 2483 C CA . GLU A 1 322 ? -7.152 39.75 16.875 1 65.19 322 GLU A CA 1
ATOM 2484 C C . GLU A 1 322 ? -8.078 39.438 15.711 1 65.19 322 GLU A C 1
ATOM 2486 O O . GLU A 1 322 ? -9.109 38.781 15.891 1 65.19 322 GLU A O 1
ATOM 2491 N N . THR A 1 323 ? -7.598 39.844 14.641 1 74.75 323 THR A N 1
ATOM 2492 C CA . THR A 1 323 ? -8.453 39.656 13.469 1 74.75 323 THR A CA 1
ATOM 2493 C C . THR A 1 323 ? -8.203 38.281 12.844 1 74.75 323 THR A C 1
ATOM 2495 O O . THR A 1 323 ? -8.891 37.906 11.891 1 74.75 323 THR A O 1
ATOM 2498 N N . PHE A 1 324 ? -7.324 37.594 13.461 1 80.62 324 PHE A N 1
ATOM 2499 C CA . PHE A 1 324 ? -6.965 36.281 12.867 1 80.62 324 PHE A CA 1
ATOM 2500 C C . PHE A 1 324 ? -8.133 35.312 12.953 1 80.62 324 PHE A C 1
ATOM 2502 O O . PHE A 1 324 ? -8.32 34.5 12.055 1 80.62 324 PHE A O 1
ATOM 2509 N N . LEU A 1 325 ? -8.859 35.375 14.031 1 74.69 325 LEU A N 1
ATOM 2510 C CA . LEU A 1 325 ? -9.992 34.469 14.156 1 74.69 325 LEU A CA 1
ATOM 2511 C C . LEU A 1 325 ? -10.938 34.625 12.961 1 74.69 325 LEU A C 1
ATOM 2513 O O . LEU A 1 325 ? -11.461 33.625 12.461 1 74.69 325 LEU A O 1
ATOM 2517 N N . VAL A 1 326 ? -11.062 35.875 12.555 1 79 326 VAL A N 1
ATOM 2518 C CA . VAL A 1 326 ? -11.922 36.125 11.414 1 79 326 VAL A CA 1
ATOM 2519 C C . VAL A 1 326 ? -11.281 35.594 10.141 1 79 326 VAL A C 1
ATOM 2521 O O . VAL A 1 326 ? -11.953 34.969 9.312 1 79 326 VAL A O 1
ATOM 2524 N N . ILE A 1 327 ? -10.023 35.781 10.023 1 85.5 327 ILE A N 1
ATOM 2525 C CA . ILE A 1 327 ? -9.289 35.312 8.852 1 85.5 327 ILE A CA 1
ATOM 2526 C C . ILE A 1 327 ? -9.32 33.781 8.797 1 85.5 327 ILE A C 1
ATOM 2528 O O . ILE A 1 327 ? -9.609 33.219 7.75 1 85.5 327 ILE A O 1
ATOM 2532 N N . ALA A 1 328 ? -9.062 33.188 9.914 1 85.69 328 ALA A N 1
ATOM 2533 C CA . ALA A 1 328 ? -9.062 31.75 9.992 1 85.69 328 ALA A CA 1
ATOM 2534 C C . ALA A 1 328 ? -10.43 31.172 9.641 1 85.69 328 ALA A C 1
ATOM 2536 O O . ALA A 1 328 ? -10.531 30.172 8.93 1 85.69 328 ALA A O 1
ATOM 2537 N N . SER A 1 329 ? -11.438 31.797 10.125 1 82.44 329 SER A N 1
ATOM 2538 C CA . SER A 1 329 ? -12.797 31.344 9.836 1 82.44 329 SER A CA 1
ATOM 2539 C C . SER A 1 329 ? -13.133 31.5 8.359 1 82.44 329 SER A C 1
ATOM 2541 O O . SER A 1 329 ? -13.805 30.641 7.777 1 82.44 329 SER A O 1
ATOM 2543 N N . SER A 1 330 ? -12.695 32.562 7.809 1 86.06 330 SER A N 1
ATOM 2544 C CA . SER A 1 330 ? -12.922 32.781 6.383 1 86.06 330 SER A CA 1
ATOM 2545 C C . SER A 1 330 ? -12.188 31.734 5.543 1 86.06 330 SER A C 1
ATOM 2547 O O . SER A 1 330 ? -12.719 31.234 4.551 1 86.06 330 SER A O 1
ATOM 2549 N N . ILE A 1 331 ? -10.977 31.469 5.93 1 89.88 331 ILE A N 1
ATOM 2550 C CA . ILE A 1 331 ? -10.195 30.453 5.238 1 89.88 331 ILE A CA 1
ATOM 2551 C C . ILE A 1 331 ? -10.891 29.094 5.363 1 89.88 331 ILE A C 1
ATOM 2553 O O . ILE A 1 331 ? -11.023 28.359 4.379 1 89.88 331 ILE A O 1
ATOM 2557 N N . ARG A 1 332 ? -11.336 28.812 6.543 1 87.44 332 ARG A N 1
ATOM 2558 C CA . ARG A 1 332 ? -12.023 27.547 6.785 1 87.44 332 ARG A CA 1
ATOM 2559 C C . ARG A 1 332 ? -13.297 27.453 5.953 1 87.44 332 ARG A C 1
ATOM 2561 O O . ARG A 1 332 ? -13.641 26.375 5.457 1 87.44 332 ARG A O 1
ATOM 2568 N N . ALA A 1 333 ? -14.008 28.516 5.855 1 83.62 333 ALA A N 1
ATOM 2569 C CA . ALA A 1 333 ? -15.203 28.547 5.023 1 83.62 333 ALA A CA 1
ATOM 2570 C C . ALA A 1 333 ? -14.867 28.281 3.561 1 83.62 333 ALA A C 1
ATOM 2572 O O . ALA A 1 333 ? -15.586 27.547 2.881 1 83.62 333 ALA A O 1
ATOM 2573 N N . ALA A 1 334 ? -13.836 28.891 3.129 1 87.81 334 ALA A N 1
ATOM 2574 C CA . ALA A 1 334 ? -13.383 28.641 1.761 1 87.81 334 ALA A CA 1
ATOM 2575 C C . ALA A 1 334 ? -13.047 27.172 1.548 1 87.81 334 ALA A C 1
ATOM 2577 O O . ALA A 1 334 ? -13.414 26.578 0.526 1 87.81 334 ALA A O 1
ATOM 2578 N N . LEU A 1 335 ? -12.391 26.578 2.486 1 89.25 335 LEU A N 1
ATOM 2579 C CA . LEU A 1 335 ? -12.016 25.172 2.414 1 89.25 335 LEU A CA 1
ATOM 2580 C C . LEU A 1 335 ? -13.25 24.281 2.465 1 89.25 335 LEU A C 1
ATOM 2582 O O . LEU A 1 335 ? -13.328 23.281 1.751 1 89.25 335 LEU A O 1
ATOM 2586 N N . HIS A 1 336 ? -14.164 24.625 3.275 1 84 336 HIS A N 1
ATOM 2587 C CA . HIS A 1 336 ? -15.414 23.891 3.402 1 84 336 HIS A CA 1
ATOM 2588 C C . HIS A 1 336 ? -16.125 23.797 2.061 1 84 336 HIS A C 1
ATOM 2590 O O . HIS A 1 336 ? -16.703 22.75 1.737 1 84 336 HIS A O 1
ATOM 2596 N N . ASN A 1 337 ? -16.062 24.828 1.334 1 85.25 337 ASN A N 1
ATOM 2597 C CA . ASN A 1 337 ? -16.719 24.875 0.035 1 85.25 337 ASN A CA 1
ATOM 2598 C C . ASN A 1 337 ? -16.109 23.859 -0.937 1 85.25 337 ASN A C 1
ATOM 2600 O O . ASN A 1 337 ? -16.766 23.453 -1.899 1 85.25 337 ASN A O 1
ATOM 2604 N N . TYR A 1 338 ? -14.914 23.516 -0.689 1 88.56 338 TYR A N 1
ATOM 2605 C CA . TYR A 1 338 ? -14.258 22.531 -1.536 1 88.56 338 TYR A CA 1
ATOM 2606 C C . TYR A 1 338 ? -14.367 21.141 -0.931 1 88.56 338 TYR A C 1
ATOM 2608 O O . TYR A 1 338 ? -13.734 20.188 -1.41 1 88.56 338 TYR A O 1
ATOM 2616 N N . GLY A 1 339 ? -15.055 20.984 0.206 1 84 339 GLY A N 1
ATOM 2617 C CA . GLY A 1 339 ? -15.25 19.688 0.847 1 84 339 GLY A CA 1
ATOM 2618 C C . GLY A 1 339 ? -14.164 19.344 1.844 1 84 339 GLY A C 1
ATOM 2619 O O . GLY A 1 339 ? -14.062 18.203 2.295 1 84 339 GLY A O 1
ATOM 2620 N N . ILE A 1 340 ? -13.297 20.266 2.148 1 87.56 340 ILE A N 1
ATOM 2621 C CA . ILE A 1 340 ? -12.25 20.062 3.146 1 87.56 340 ILE A CA 1
ATOM 2622 C C . ILE A 1 340 ? -12.773 20.438 4.527 1 87.56 340 ILE A C 1
ATOM 2624 O O . ILE A 1 340 ? -12.906 21.625 4.848 1 87.56 340 ILE A O 1
ATOM 2628 N N . HIS A 1 341 ? -12.984 19.484 5.336 1 80.5 341 HIS A N 1
ATOM 2629 C CA . HIS A 1 341 ? -13.664 19.734 6.598 1 80.5 341 HIS A CA 1
ATOM 2630 C C . HIS A 1 341 ? -12.688 19.688 7.77 1 80.5 341 HIS A C 1
ATOM 2632 O O . HIS A 1 341 ? -13.078 19.938 8.914 1 80.5 341 HIS A O 1
ATOM 2638 N N . SER A 1 342 ? -11.547 19.281 7.59 1 84.81 342 SER A N 1
ATOM 2639 C CA . SER A 1 342 ? -10.484 19.297 8.594 1 84.81 342 SER A CA 1
ATOM 2640 C C . SER A 1 342 ? -9.242 20 8.062 1 84.81 342 SER A C 1
ATOM 2642 O O . SER A 1 342 ? -8.68 19.594 7.043 1 84.81 342 SER A O 1
ATOM 2644 N N . ALA A 1 343 ? -8.922 21.094 8.742 1 89.44 343 ALA A N 1
ATOM 2645 C CA . ALA A 1 343 ? -7.773 21.859 8.266 1 89.44 343 ALA A CA 1
ATOM 2646 C C . ALA A 1 343 ? -7.016 22.484 9.43 1 89.44 343 ALA A C 1
ATOM 2648 O O . ALA A 1 343 ? -7.594 22.734 10.5 1 89.44 343 ALA A O 1
ATOM 2649 N N . THR A 1 3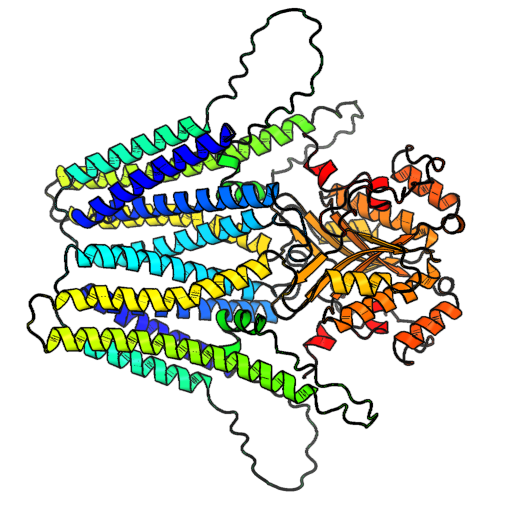44 ? -5.785 22.656 9.25 1 89 344 THR A N 1
ATOM 2650 C CA . THR A 1 344 ? -4.91 23.344 10.188 1 89 344 THR A CA 1
ATOM 2651 C C . THR A 1 344 ? -4.242 24.547 9.508 1 89 344 THR A C 1
ATOM 2653 O O . THR A 1 344 ? -3.562 24.391 8.492 1 89 344 THR A O 1
ATOM 2656 N N . VAL A 1 345 ? -4.496 25.734 10.094 1 90.62 345 VAL A N 1
ATOM 2657 C CA . VAL A 1 345 ? -3.986 26.969 9.516 1 90.62 345 VAL A CA 1
ATOM 2658 C C . VAL A 1 345 ? -3.033 27.641 10.5 1 90.62 345 VAL A C 1
ATOM 2660 O O . VAL A 1 345 ? -3.434 28.016 11.609 1 90.62 345 VAL A O 1
ATOM 2663 N N . GLN A 1 346 ? -1.812 27.734 10.102 1 86.69 346 GLN A N 1
ATOM 2664 C CA . GLN A 1 346 ? -0.829 28.422 10.93 1 86.69 346 GLN A CA 1
ATOM 2665 C C . GLN A 1 346 ? -0.591 29.844 10.422 1 86.69 346 GLN A C 1
ATOM 2667 O O . GLN A 1 346 ? -0.134 30.031 9.297 1 86.69 346 GLN A O 1
ATOM 2672 N N . PRO A 1 347 ? -0.816 30.797 11.266 1 87.44 347 PRO A N 1
ATOM 2673 C CA . PRO A 1 347 ? -0.585 32.188 10.859 1 87.44 347 PRO A CA 1
ATOM 2674 C C . PRO A 1 347 ? 0.861 32.625 11.07 1 87.44 347 PRO A C 1
ATOM 2676 O O . PRO A 1 347 ? 1.533 32.125 11.984 1 87.44 347 PRO A O 1
ATOM 2679 N N . GLU A 1 348 ? 1.349 33.406 10.195 1 80.81 348 GLU A N 1
ATOM 2680 C CA . GLU A 1 348 ? 2.576 34.188 10.32 1 80.81 348 GLU A CA 1
ATOM 2681 C C . GLU A 1 348 ? 2.297 35.656 10.195 1 80.81 348 GLU A C 1
ATOM 2683 O O . GLU A 1 348 ? 2.041 36.156 9.102 1 80.81 348 GLU A O 1
ATOM 2688 N N . PHE A 1 349 ? 2.463 36.375 11.258 1 78.19 349 PHE A N 1
ATOM 2689 C CA . PHE A 1 349 ? 2.123 37.781 11.297 1 78.19 349 PHE A CA 1
ATOM 2690 C C . PHE A 1 349 ? 3.289 38.625 10.812 1 78.19 349 PHE A C 1
ATOM 2692 O O . PHE A 1 349 ? 4.391 38.562 11.359 1 78.19 349 PHE A O 1
ATOM 2699 N N . ILE A 1 350 ? 3.27 39.312 9.719 1 67.81 350 ILE A N 1
ATOM 2700 C CA . ILE A 1 350 ? 4.371 40.062 9.117 1 67.81 350 ILE A CA 1
ATOM 2701 C C . ILE A 1 350 ? 4.266 41.531 9.5 1 67.81 350 ILE A C 1
ATOM 2703 O O . ILE A 1 350 ? 5.242 42.281 9.398 1 67.81 350 ILE A O 1
ATOM 2707 N N . GLY A 1 351 ? 3.207 42.219 9.883 1 57.59 351 GLY A N 1
ATOM 2708 C CA . GLY A 1 351 ? 3.092 43.656 10.039 1 57.59 351 GLY A CA 1
ATOM 2709 C C . GLY A 1 351 ? 3.879 44.219 11.227 1 57.59 351 GLY A C 1
ATOM 2710 O O . GLY A 1 351 ? 4.129 43.469 12.188 1 57.59 351 GLY A O 1
ATOM 2711 N N . LYS A 1 352 ? 4.984 45.125 10.945 1 50.12 352 LYS A N 1
ATOM 2712 C CA . LYS A 1 352 ? 5.871 45.906 11.82 1 50.12 352 LYS A CA 1
ATOM 2713 C C . LYS A 1 352 ? 5.215 46.156 13.172 1 50.12 352 LYS A C 1
ATOM 2715 O O . LYS A 1 352 ? 5.867 46.062 14.211 1 50.12 352 LYS A O 1
ATOM 2720 N N . ASN A 1 353 ? 4.172 46.75 13.062 1 46.34 353 ASN A N 1
ATOM 2721 C CA . ASN A 1 353 ? 3.541 47.344 14.242 1 46.34 353 ASN A CA 1
ATOM 2722 C C . ASN A 1 353 ? 2.893 46.281 15.125 1 46.34 353 ASN A C 1
ATOM 2724 O O . ASN A 1 353 ? 2.352 46.594 16.188 1 46.34 353 ASN A O 1
ATOM 2728 N N . ASN A 1 354 ? 3 44.938 14.719 1 50.88 354 ASN A N 1
ATOM 2729 C CA . ASN A 1 354 ? 2.107 44.062 15.453 1 50.88 354 ASN A CA 1
ATOM 2730 C C . ASN A 1 354 ? 2.873 43.219 16.453 1 50.88 354 ASN A C 1
ATOM 2732 O O . ASN A 1 354 ? 2.268 42.5 17.266 1 50.88 354 ASN A O 1
ATOM 2736 N N . ILE A 1 355 ? 4.23 43.156 16.281 1 53.47 355 ILE A N 1
ATOM 2737 C CA . ILE A 1 355 ? 4.965 42.375 17.281 1 53.47 355 ILE A CA 1
ATOM 2738 C C . ILE A 1 355 ? 5.629 43.312 18.281 1 53.47 355 ILE A C 1
ATOM 2740 O O . ILE A 1 355 ? 6.371 44.219 17.875 1 53.47 355 ILE A O 1
ATOM 2744 N N . SER A 1 356 ? 5.098 43.375 19.438 1 56.97 356 SER A N 1
ATOM 2745 C CA . SER A 1 356 ? 5.723 44.188 20.484 1 56.97 356 SER A CA 1
ATOM 2746 C C . SER A 1 356 ? 7.223 43.938 20.547 1 56.97 356 SER A C 1
ATOM 2748 O O . SER A 1 356 ? 7.695 42.875 20.172 1 56.97 356 SER A O 1
ATOM 2750 N N . SER A 1 357 ? 7.977 45 20.766 1 55.47 357 SER A N 1
ATOM 2751 C CA . SER A 1 357 ? 9.422 44.938 20.938 1 55.47 357 SER A CA 1
ATOM 2752 C C . SER A 1 357 ? 9.828 43.781 21.828 1 55.47 357 SER A C 1
ATOM 2754 O O . SER A 1 357 ? 10.844 43.125 21.578 1 55.47 357 SER A O 1
ATOM 2756 N N . GLU A 1 358 ? 9.039 43.469 22.734 1 55.69 358 GLU A N 1
ATOM 2757 C CA . GLU A 1 358 ? 9.359 42.406 23.672 1 55.69 358 GLU A CA 1
ATOM 2758 C C . GLU A 1 358 ? 9.227 41.031 23.016 1 55.69 358 GLU A C 1
ATOM 2760 O O . GLU A 1 358 ? 10.086 40.156 23.188 1 55.69 358 GLU A O 1
ATOM 2765 N N . ALA A 1 359 ? 8.234 40.906 22.281 1 59.12 359 ALA A N 1
ATOM 2766 C CA . ALA A 1 359 ? 8 39.625 21.609 1 59.12 359 ALA A CA 1
ATOM 2767 C C . ALA A 1 359 ? 9.062 39.344 20.547 1 59.12 359 ALA A C 1
ATOM 2769 O O . ALA A 1 359 ? 9.516 38.219 20.391 1 59.12 359 ALA A O 1
ATOM 2770 N N . TYR A 1 360 ? 9.445 40.406 20.062 1 56.66 360 TYR A N 1
ATOM 2771 C CA . TYR A 1 360 ? 10.492 40.312 19.047 1 56.66 360 TYR A CA 1
ATOM 2772 C C . TYR A 1 360 ? 11.812 39.875 19.672 1 56.66 360 TYR A C 1
ATOM 2774 O O . TYR A 1 360 ? 12.523 39.031 19.109 1 56.66 360 TYR A O 1
ATOM 2782 N N . GLN A 1 361 ? 12.078 40.469 20.797 1 55.62 361 GLN A N 1
ATOM 2783 C CA . GLN A 1 361 ? 13.312 40.125 21.484 1 55.62 361 GLN A CA 1
ATOM 2784 C C . GLN A 1 361 ? 13.305 38.656 21.906 1 55.62 361 GLN A C 1
ATOM 2786 O O . GLN A 1 361 ? 14.312 37.938 21.766 1 55.62 361 GLN A O 1
ATOM 2791 N N . GLN A 1 362 ? 12.234 38.188 22.328 1 56.12 362 GLN A N 1
ATOM 2792 C CA . GLN A 1 362 ? 12.125 36.781 22.781 1 56.12 362 GLN A CA 1
ATOM 2793 C C . GLN A 1 362 ? 12.234 35.812 21.609 1 56.12 362 GLN A C 1
ATOM 2795 O O . GLN A 1 362 ? 12.844 34.75 21.734 1 56.12 362 GLN A O 1
ATOM 2800 N N . PHE A 1 363 ? 11.664 36.25 20.625 1 55.97 363 PHE A N 1
ATOM 2801 C CA . PHE A 1 363 ? 11.727 35.469 19.391 1 55.97 363 PHE A CA 1
ATOM 2802 C C . PHE A 1 363 ? 13.172 35.312 18.922 1 55.97 363 PHE A C 1
ATOM 2804 O O . PHE A 1 363 ? 13.586 34.25 18.516 1 55.97 363 PHE A O 1
ATOM 2811 N N . THR A 1 364 ? 13.867 36.375 19.016 1 49.56 364 THR A N 1
ATOM 2812 C CA . THR A 1 364 ? 15.258 36.375 18.578 1 49.56 364 THR A CA 1
ATOM 2813 C C . THR A 1 364 ? 16.109 35.5 19.469 1 49.56 364 THR A C 1
ATOM 2815 O O . THR A 1 364 ? 17.094 34.906 19.016 1 49.56 364 THR A O 1
ATOM 2818 N N . LYS A 1 365 ? 15.766 35.469 20.688 1 50.75 365 LYS A N 1
ATOM 2819 C CA . LYS A 1 365 ? 16.516 34.625 21.609 1 50.75 365 LYS A CA 1
ATOM 2820 C C . LYS A 1 365 ? 16.344 33.156 21.281 1 50.75 365 LYS A C 1
ATOM 2822 O O . LYS A 1 365 ? 17.297 32.375 21.359 1 50.75 365 LYS A O 1
ATOM 2827 N N . ILE A 1 366 ? 15.188 32.844 20.953 1 51.22 366 ILE A N 1
ATOM 2828 C CA . ILE A 1 366 ? 14.906 31.453 20.641 1 51.22 366 ILE A CA 1
ATOM 2829 C C . ILE A 1 366 ? 15.555 31.062 19.312 1 51.22 366 ILE A C 1
ATOM 2831 O O . ILE A 1 366 ? 16.062 29.953 19.156 1 51.22 366 ILE A O 1
ATOM 2835 N N . ALA A 1 367 ? 15.438 32.125 18.375 1 46.59 367 ALA A N 1
ATOM 2836 C CA . ALA A 1 367 ? 15.992 31.906 17.047 1 46.59 367 ALA A CA 1
ATOM 2837 C C . ALA A 1 367 ? 17.516 31.922 17.078 1 46.59 367 ALA A C 1
ATOM 2839 O O . ALA A 1 367 ? 18.172 31.562 16.094 1 46.59 367 ALA A O 1
ATOM 2840 N N . GLY A 1 368 ? 18.25 31.938 18.078 1 42.09 368 GLY A N 1
ATOM 2841 C CA . GLY A 1 368 ? 19.688 32.25 18.062 1 42.09 368 GLY A CA 1
ATOM 2842 C C . GLY A 1 368 ? 20 33.594 17.469 1 42.09 368 GLY A C 1
ATOM 2843 O O . GLY A 1 368 ? 19.391 34 16.484 1 42.09 368 GLY A O 1
ATOM 2844 N N . GLY A 1 369 ? 20.516 34.75 18.109 1 39.34 369 GLY A N 1
ATOM 2845 C CA . GLY A 1 369 ? 20.844 36.156 17.875 1 39.34 369 GLY A CA 1
ATOM 2846 C C . GLY A 1 369 ? 20.797 36.562 16.422 1 39.34 369 GLY A C 1
ATOM 2847 O O . GLY A 1 369 ? 21.125 37.688 16.078 1 39.34 369 GLY A O 1
ATOM 2848 N N . LYS A 1 370 ? 20.688 35.781 15.508 1 36.53 370 LYS A N 1
ATOM 2849 C CA . LYS A 1 370 ? 20.969 36.219 14.141 1 36.53 370 LYS A CA 1
ATOM 2850 C C . LYS A 1 370 ? 19.734 36.844 13.516 1 36.53 370 LYS A C 1
ATOM 2852 O O . LYS A 1 370 ? 19.703 37.125 12.312 1 36.53 370 LYS A O 1
ATOM 2857 N N . TYR A 1 371 ? 18.641 36.875 14.156 1 35.44 371 TYR A N 1
ATOM 2858 C CA . TYR A 1 371 ? 17.562 37.562 13.438 1 35.44 371 TYR A CA 1
ATOM 2859 C C . TYR A 1 371 ? 17.734 39.062 13.539 1 35.44 371 TYR A C 1
ATOM 2861 O O . TYR A 1 371 ? 17.609 39.656 14.625 1 35.44 371 TYR A O 1
ATOM 2869 N N . SER A 1 372 ? 18.766 39.719 13.055 1 30.92 372 SER A N 1
ATOM 2870 C CA . SER A 1 372 ? 18.781 41.188 12.969 1 30.92 372 SER A CA 1
ATOM 2871 C C . SER A 1 372 ? 17.484 41.719 12.375 1 30.92 372 SER A C 1
ATOM 2873 O O . SER A 1 372 ? 17.031 41.219 11.344 1 30.92 372 SER A O 1
ATOM 2875 N N . ARG A 1 373 ? 16.578 42.375 13.102 1 33.81 373 ARG A N 1
ATOM 2876 C CA . ARG A 1 373 ? 15.453 43.188 12.672 1 33.81 373 ARG A CA 1
ATOM 2877 C C . ARG A 1 373 ? 15.789 43.938 11.391 1 33.81 373 ARG A C 1
ATOM 2879 O O . ARG A 1 373 ? 14.938 44.656 10.828 1 33.81 373 ARG A O 1
ATOM 2886 N N . ASN A 1 374 ? 17.078 44.469 11.273 1 30.84 374 ASN A N 1
ATOM 2887 C CA . ASN A 1 374 ? 17.281 45.438 10.18 1 30.84 374 ASN A CA 1
ATOM 2888 C C . ASN A 1 374 ? 16.781 44.875 8.852 1 30.84 374 ASN A C 1
ATOM 2890 O O . ASN A 1 374 ? 16.438 45.625 7.949 1 30.84 374 ASN A O 1
ATOM 2894 N N . ASN A 1 375 ? 17.344 43.781 8.398 1 29.59 375 ASN A N 1
ATOM 2895 C CA . ASN A 1 375 ? 17 43.375 7.031 1 29.59 375 ASN A CA 1
ATOM 2896 C C . ASN A 1 375 ? 15.57 42.844 6.938 1 29.59 375 ASN A C 1
ATOM 2898 O O . ASN A 1 375 ? 15.352 41.656 6.906 1 29.59 375 ASN A O 1
ATOM 2902 N N . SER A 1 376 ? 14.695 43.156 7.746 1 31.27 376 SER A N 1
ATOM 2903 C CA . SER A 1 376 ? 13.242 43 7.738 1 31.27 376 SER A CA 1
ATOM 2904 C C . SER A 1 376 ? 12.664 43.281 6.352 1 31.27 376 SER A C 1
ATOM 2906 O O . SER A 1 376 ? 11.453 43.219 6.156 1 31.27 376 SER A O 1
ATOM 2908 N N . SER A 1 377 ? 13.289 44.281 5.676 1 29.2 377 SER A N 1
ATOM 2909 C CA . SER A 1 377 ? 12.93 44.344 4.262 1 29.2 377 SER A CA 1
ATOM 2910 C C . SER A 1 377 ? 13.023 42.969 3.6 1 29.2 377 SER A C 1
ATOM 2912 O O . SER A 1 377 ? 14.086 42.594 3.092 1 29.2 377 SER A O 1
ATOM 2914 N N . LEU A 1 378 ? 12.828 41.969 4.395 1 31.2 378 LEU A N 1
ATOM 2915 C CA . LEU A 1 378 ? 12.594 40.844 3.502 1 31.2 378 LEU A CA 1
ATOM 2916 C C . LEU A 1 378 ? 12.031 41.312 2.166 1 31.2 378 LEU A C 1
ATOM 2918 O O . LEU A 1 378 ? 10.898 41.812 2.102 1 31.2 378 LEU A O 1
ATOM 2922 N N . ASN A 1 379 ? 12.742 42.219 1.557 1 28.09 379 ASN A N 1
ATOM 2923 C CA . ASN A 1 379 ? 12.516 42.438 0.131 1 28.09 379 ASN A CA 1
ATOM 2924 C C . ASN A 1 379 ? 11.914 41.188 -0.528 1 28.09 379 ASN A C 1
ATOM 2926 O O . ASN A 1 379 ? 12.641 40.25 -0.838 1 28.09 379 ASN A O 1
ATOM 2930 N N . ILE A 1 380 ? 10.836 40.75 0.054 1 30.31 380 ILE A N 1
ATOM 2931 C CA . ILE A 1 380 ? 10.055 40.031 -0.954 1 30.31 380 ILE A CA 1
ATOM 2932 C C . ILE A 1 380 ? 10.328 40.625 -2.332 1 30.31 380 ILE A C 1
ATOM 2934 O O . ILE A 1 380 ? 9.773 41.688 -2.68 1 30.31 380 ILE A O 1
ATOM 2938 N N . ASN A 1 381 ? 11.539 41.156 -2.523 1 28.95 381 ASN A N 1
ATOM 2939 C CA . ASN A 1 381 ? 11.766 41.469 -3.932 1 28.95 381 ASN A CA 1
ATOM 2940 C C . ASN A 1 381 ? 10.852 40.656 -4.84 1 28.95 381 ASN A C 1
ATOM 2942 O O . ASN A 1 381 ? 10.836 39.406 -4.77 1 28.95 381 ASN A O 1
ATOM 2946 N N . LYS A 1 382 ? 9.672 41.156 -5.082 1 32.38 382 LYS A N 1
ATOM 2947 C CA . LYS A 1 382 ? 8.844 40.875 -6.25 1 32.38 382 LYS A CA 1
ATOM 2948 C C . LYS A 1 382 ? 9.68 40.281 -7.383 1 32.38 382 LYS A C 1
ATOM 2950 O O . LYS A 1 382 ? 9.234 40.25 -8.531 1 32.38 382 LYS A O 1
ATOM 2955 N N . ALA A 1 383 ? 11.023 40.438 -7.32 1 29.42 383 ALA A N 1
ATOM 2956 C CA . ALA A 1 383 ? 11.672 40.219 -8.609 1 29.42 383 ALA A CA 1
ATOM 2957 C C . ALA A 1 383 ? 11.219 38.938 -9.258 1 29.42 383 ALA A C 1
ATOM 2959 O O . ALA A 1 383 ? 10.703 38.031 -8.578 1 29.42 383 ALA A O 1
ATOM 2960 N N . ASN A 1 384 ? 11.484 38.781 -10.562 1 31.09 384 ASN A N 1
ATOM 2961 C CA . ASN A 1 384 ? 11.305 37.875 -11.688 1 31.09 384 ASN A CA 1
ATOM 2962 C C . ASN A 1 384 ? 11.641 36.438 -11.312 1 31.09 384 ASN A C 1
ATOM 2964 O O . ASN A 1 384 ? 12.047 35.656 -12.164 1 31.09 384 ASN A O 1
ATOM 2968 N N . GLY A 1 385 ? 12.102 36.219 -10.094 1 34.25 385 GLY A N 1
ATOM 2969 C CA . GLY A 1 385 ? 12.492 34.812 -10.016 1 34.25 385 GLY A CA 1
ATOM 2970 C C . GLY A 1 385 ? 11.312 33.875 -9.969 1 34.25 385 GLY A C 1
ATOM 2971 O O . GLY A 1 385 ? 10.164 34.312 -9.867 1 34.25 385 GLY A O 1
ATOM 2972 N N . PRO A 1 386 ? 11.523 32.625 -10.234 1 36.56 386 PRO A N 1
ATOM 2973 C CA . PRO A 1 386 ? 10.406 31.703 -10.422 1 36.56 386 PRO A CA 1
ATOM 2974 C C . PRO A 1 386 ? 9.492 31.625 -9.195 1 36.56 386 PRO A C 1
ATOM 2976 O O . PRO A 1 386 ? 9.945 31.844 -8.07 1 36.56 386 PRO A O 1
ATOM 2979 N N . ALA A 1 387 ? 8.234 32.062 -9.164 1 44.03 387 ALA A N 1
ATOM 2980 C CA . ALA A 1 387 ? 7.074 31.938 -8.281 1 44.03 387 ALA A CA 1
ATOM 2981 C C . ALA A 1 387 ? 7.293 30.844 -7.254 1 44.03 387 ALA A C 1
ATOM 2983 O O . ALA A 1 387 ? 7.562 29.688 -7.613 1 44.03 387 ALA A O 1
ATOM 2984 N N . VAL A 1 388 ? 7.852 31.109 -6.008 1 53.31 388 VAL A N 1
ATOM 2985 C CA . VAL A 1 388 ? 8.047 30.125 -4.945 1 53.31 388 VAL A CA 1
ATOM 2986 C C . VAL A 1 388 ? 6.793 29.266 -4.809 1 53.31 388 VAL A C 1
ATOM 2988 O O . VAL A 1 388 ? 5.68 29.797 -4.688 1 53.31 388 VAL A O 1
ATOM 2991 N N . SER A 1 389 ? 6.832 28.125 -5.023 1 63.69 389 SER A N 1
ATOM 2992 C CA . SER A 1 389 ? 5.73 27.156 -5.027 1 63.69 389 SER A CA 1
ATOM 2993 C C . SER A 1 389 ? 5.105 27.031 -3.641 1 63.69 389 SER A C 1
ATOM 2995 O O . SER A 1 389 ? 5.816 27.047 -2.633 1 63.69 389 SER A O 1
ATOM 2997 N N . ALA A 1 390 ? 3.801 27.234 -3.539 1 76.69 390 ALA A N 1
ATOM 2998 C CA . ALA A 1 390 ? 3.045 27.047 -2.305 1 76.69 390 ALA A CA 1
ATOM 2999 C C . ALA A 1 390 ? 3.148 25.594 -1.828 1 76.69 390 ALA A C 1
ATOM 3001 O O . ALA A 1 390 ? 2.812 25.281 -0.681 1 76.69 390 ALA A O 1
ATOM 3002 N N . TYR A 1 391 ? 3.783 24.859 -2.729 1 78 391 TYR A N 1
ATOM 3003 C CA . TYR A 1 391 ? 3.746 23.438 -2.439 1 78 391 TYR A CA 1
ATOM 3004 C C . TYR A 1 391 ? 5.133 22.922 -2.072 1 78 391 TYR A C 1
ATOM 3006 O O . TYR A 1 391 ? 6.145 23.531 -2.414 1 78 391 TYR A O 1
ATOM 3014 N N . GLY A 1 392 ? 5.129 21.812 -1.344 1 71.69 392 GLY A N 1
ATOM 3015 C CA . GLY A 1 392 ? 6.398 21.234 -0.931 1 71.69 392 GLY A CA 1
ATOM 3016 C C . GLY A 1 392 ? 6.84 21.688 0.449 1 71.69 392 GLY A C 1
ATOM 3017 O O . GLY A 1 392 ? 6.07 22.328 1.174 1 71.69 392 GLY A O 1
ATOM 3018 N N . ALA A 1 393 ? 8.055 21.188 0.876 1 66.06 393 ALA A N 1
ATOM 3019 C CA . ALA A 1 393 ? 8.578 21.516 2.197 1 66.06 393 ALA A CA 1
ATOM 3020 C C . ALA A 1 393 ? 9.086 22.969 2.242 1 66.06 393 ALA A C 1
ATOM 3022 O O . ALA A 1 393 ? 9.547 23.5 1.231 1 66.06 393 ALA A O 1
ATOM 3023 N N . ASN A 1 394 ? 8.805 23.5 3.393 1 61.56 394 ASN A N 1
ATOM 3024 C CA . ASN A 1 394 ? 9.297 24.859 3.584 1 61.56 394 ASN A CA 1
ATOM 3025 C C . ASN A 1 394 ? 10.82 24.906 3.506 1 61.56 394 ASN A C 1
ATOM 3027 O O . ASN A 1 394 ? 11.508 23.969 3.904 1 61.56 394 ASN A O 1
ATOM 3031 N N . THR A 1 395 ? 11.211 25.859 2.662 1 52.81 395 THR A N 1
ATOM 3032 C CA . THR A 1 395 ? 12.617 26.219 2.77 1 52.81 395 THR A CA 1
ATOM 3033 C C . THR A 1 395 ? 12.82 27.297 3.832 1 52.81 395 THR A C 1
ATOM 3035 O O . THR A 1 395 ? 11.867 27.938 4.254 1 52.81 395 THR A O 1
ATOM 3038 N N . ASN A 1 396 ? 13.93 27.312 4.613 1 50.09 396 ASN A N 1
ATOM 3039 C CA . ASN A 1 396 ? 14.227 28.266 5.684 1 50.09 396 ASN A CA 1
ATOM 3040 C C . ASN A 1 396 ? 13.742 29.672 5.332 1 50.09 396 ASN A C 1
ATOM 3042 O O . ASN A 1 396 ? 13.312 30.422 6.211 1 50.09 396 ASN A O 1
ATOM 3046 N N . ASP A 1 397 ? 13.594 29.922 4.129 1 55.62 397 ASP A N 1
ATOM 3047 C CA . ASP A 1 397 ? 13.344 31.312 3.801 1 55.62 397 ASP A CA 1
ATOM 3048 C C . ASP A 1 397 ? 11.852 31.578 3.645 1 55.62 397 ASP A C 1
ATOM 3050 O O . ASP A 1 397 ? 11.422 32.75 3.609 1 55.62 397 ASP A O 1
ATOM 3054 N N . GLN A 1 398 ? 11.141 30.578 3.84 1 63.91 398 GLN A N 1
ATOM 3055 C CA . GLN A 1 398 ? 9.742 30.812 3.49 1 63.91 398 GLN A CA 1
ATOM 3056 C C . GLN A 1 398 ? 8.883 30.953 4.742 1 63.91 398 GLN A C 1
ATOM 3058 O O . GLN A 1 398 ? 7.824 31.578 4.707 1 63.91 398 GLN A O 1
ATOM 3063 N N . CYS A 1 399 ? 9.383 30.453 5.855 1 69.62 399 CYS A N 1
ATOM 3064 C CA . CYS A 1 399 ? 8.578 30.438 7.074 1 69.62 399 CYS A CA 1
ATOM 3065 C C . CYS A 1 399 ? 9.312 31.109 8.227 1 69.62 399 CYS A C 1
ATOM 3067 O O . CYS A 1 399 ? 10.383 30.656 8.641 1 69.62 399 CYS A O 1
ATOM 3069 N N . ILE A 1 400 ? 8.75 32.188 8.734 1 66.81 400 ILE A N 1
ATOM 3070 C CA . ILE A 1 400 ? 9.367 32.969 9.781 1 66.81 400 ILE A CA 1
ATOM 3071 C C . ILE A 1 400 ? 9.617 32.125 11.023 1 66.81 400 ILE A C 1
ATOM 3073 O O . ILE A 1 400 ? 10.656 32.25 11.672 1 66.81 400 ILE A O 1
ATOM 3077 N N . ILE A 1 401 ? 8.758 31.281 11.266 1 67.75 401 ILE A N 1
ATOM 3078 C CA . ILE A 1 401 ? 8.859 30.453 12.453 1 67.75 401 ILE A CA 1
ATOM 3079 C C . ILE A 1 401 ? 9.977 29.422 12.266 1 67.75 401 ILE A C 1
ATOM 3081 O O . ILE A 1 401 ? 10.797 29.203 13.164 1 67.75 401 ILE A O 1
ATOM 3085 N N . ASP A 1 402 ? 9.969 28.828 11.125 1 69.06 402 ASP A N 1
ATOM 3086 C CA . ASP A 1 402 ? 11.008 27.859 10.828 1 69.06 402 ASP A CA 1
ATOM 3087 C C . ASP A 1 402 ? 12.391 28.5 10.859 1 69.06 402 ASP A C 1
ATOM 3089 O O . ASP A 1 402 ? 13.359 27.891 11.312 1 69.06 402 ASP A O 1
ATOM 3093 N N . SER A 1 403 ? 12.398 29.609 10.289 1 65.62 403 SER A N 1
ATOM 3094 C CA . SER A 1 403 ? 13.656 30.359 10.281 1 65.62 403 SER A CA 1
ATOM 3095 C C . SER A 1 403 ? 14.117 30.688 11.695 1 65.62 403 SER A C 1
ATOM 3097 O O . SER A 1 403 ? 15.312 30.625 11.992 1 65.62 403 SER A O 1
ATOM 3099 N N . ALA A 1 404 ? 13.18 31.016 12.516 1 65.5 404 ALA A N 1
ATOM 3100 C CA . ALA A 1 404 ? 13.492 31.375 13.898 1 65.5 404 ALA A CA 1
ATOM 3101 C C . ALA A 1 404 ? 14.078 30.188 14.664 1 65.5 404 ALA A C 1
ATOM 3103 O O . ALA A 1 404 ? 14.992 30.359 15.469 1 65.5 404 ALA A O 1
ATOM 3104 N N . VAL A 1 405 ? 13.516 29.047 14.344 1 66.19 405 VAL A N 1
ATOM 3105 C CA . VAL A 1 405 ? 13.938 27.859 15.078 1 66.19 405 VAL A CA 1
ATOM 3106 C C . VAL A 1 405 ? 15 27.109 14.273 1 66.19 405 VAL A C 1
ATOM 3108 O O . VAL A 1 405 ? 15.633 26.188 14.789 1 66.19 405 VAL A O 1
ATOM 3111 N N . ASN A 1 406 ? 15.312 27.562 13.086 1 64.69 406 ASN A N 1
ATOM 3112 C CA . ASN A 1 406 ? 16.234 26.891 12.18 1 64.69 406 ASN A CA 1
ATOM 3113 C C . ASN A 1 406 ? 15.898 25.406 12.031 1 64.69 406 ASN A C 1
ATOM 3115 O O . ASN A 1 406 ? 16.766 24.547 12.203 1 64.69 406 ASN A O 1
ATOM 3119 N N . CYS A 1 407 ? 14.664 25.266 11.922 1 65.38 407 CYS A N 1
ATOM 3120 C CA . CYS A 1 407 ? 14.188 23.891 11.812 1 65.38 407 CYS A CA 1
ATOM 3121 C C . CYS A 1 407 ? 13.305 23.719 10.578 1 65.38 407 CYS A C 1
ATOM 3123 O O . CYS A 1 407 ? 12.25 24.344 10.469 1 65.38 407 CYS A O 1
ATOM 3125 N N . ASN A 1 408 ? 13.875 23.031 9.539 1 63.62 408 ASN A N 1
ATOM 3126 C CA . ASN A 1 408 ? 13.094 22.594 8.391 1 63.62 408 ASN A CA 1
ATOM 3127 C C . ASN A 1 408 ? 13.602 21.266 7.84 1 63.62 408 ASN A C 1
ATOM 3129 O O . ASN A 1 408 ? 14.656 20.781 8.242 1 63.62 408 ASN A O 1
ATOM 3133 N N . THR A 1 409 ? 12.82 20.656 7.074 1 62.56 409 THR A N 1
ATOM 3134 C CA . THR A 1 409 ? 13.133 19.312 6.586 1 62.56 409 THR A CA 1
ATOM 3135 C C . THR A 1 409 ? 14.414 19.328 5.754 1 62.56 409 THR A C 1
ATOM 3137 O O . THR A 1 409 ? 15.227 18.406 5.832 1 62.56 409 THR A O 1
ATOM 3140 N N . GLU A 1 410 ? 14.539 20.297 4.957 1 59.34 410 GLU A N 1
ATOM 3141 C CA . GLU A 1 410 ? 15.695 20.375 4.066 1 59.34 410 GLU A CA 1
ATOM 3142 C C . GLU A 1 410 ? 16.984 20.594 4.852 1 59.34 410 GLU A C 1
ATOM 3144 O O . GLU A 1 410 ? 17.984 19.922 4.602 1 59.34 410 GLU A O 1
ATOM 3149 N N . ASN A 1 411 ? 16.922 21.5 5.789 1 55.06 411 ASN A N 1
ATOM 3150 C CA . ASN A 1 411 ? 18.125 21.844 6.543 1 55.06 411 ASN A CA 1
ATOM 3151 C C . ASN A 1 411 ? 18.469 20.766 7.562 1 55.06 411 ASN A C 1
ATOM 3153 O O . ASN A 1 411 ? 19.656 20.484 7.797 1 55.06 411 ASN A O 1
ATOM 3157 N N . CYS A 1 412 ? 17.469 20.266 8.125 1 58.56 412 CYS A N 1
ATOM 3158 C CA . CYS A 1 412 ? 17.719 19.344 9.234 1 58.56 412 CYS A CA 1
ATOM 3159 C C . CYS A 1 412 ? 17.984 17.938 8.719 1 58.56 412 CYS A C 1
ATOM 3161 O O . CYS A 1 412 ? 18.672 17.156 9.375 1 58.56 412 CYS A O 1
ATOM 3163 N N . LEU A 1 413 ? 17.391 17.594 7.645 1 55.88 413 LEU A N 1
ATOM 3164 C CA . LEU A 1 413 ? 17.625 16.25 7.145 1 55.88 413 LEU A CA 1
ATOM 3165 C C . LEU A 1 413 ? 18.75 16.234 6.113 1 55.88 413 LEU A C 1
ATOM 3167 O O . LEU A 1 413 ? 19.438 15.227 5.941 1 55.88 413 LEU A O 1
ATOM 3171 N N . ASP A 1 414 ? 18.766 17.312 5.16 1 46.03 414 ASP A N 1
ATOM 3172 C CA . ASP A 1 414 ? 19.812 17.344 4.148 1 46.03 414 ASP A CA 1
ATOM 3173 C C . ASP A 1 414 ? 21.156 17.703 4.77 1 46.03 414 ASP A C 1
ATOM 3175 O O . ASP A 1 414 ? 22.172 17.75 4.07 1 46.03 414 ASP A O 1
ATOM 3179 N N . GLN A 1 415 ? 21.203 18.297 5.898 1 35.25 415 GLN A N 1
ATOM 3180 C CA . GLN A 1 415 ? 22.531 18.547 6.43 1 35.25 415 GLN A CA 1
ATOM 3181 C C . GLN A 1 415 ? 23.312 17.25 6.621 1 35.25 415 GLN A C 1
ATOM 3183 O O . GLN A 1 415 ? 22.75 16.266 7.094 1 35.25 415 GLN A O 1
ATOM 3188 N N . PRO A 1 416 ? 24.281 17.25 5.75 1 31.3 416 PRO A N 1
ATOM 3189 C CA . PRO A 1 416 ? 25.234 16.141 5.953 1 31.3 416 PRO A CA 1
ATOM 3190 C C . PRO A 1 416 ? 25.5 15.859 7.43 1 31.3 416 PRO A C 1
ATOM 3192 O O . PRO A 1 416 ? 25.812 16.781 8.195 1 31.3 416 PRO A O 1
ATOM 3195 N N . LYS A 1 417 ? 24.797 14.922 7.93 1 29.92 417 LYS A N 1
ATOM 3196 C CA . LYS A 1 417 ? 25.234 14.562 9.273 1 29.92 417 LYS A CA 1
ATOM 3197 C C . LYS A 1 417 ? 26.734 14.273 9.312 1 29.92 417 LYS A C 1
ATOM 3199 O O . LYS A 1 417 ? 27.266 13.578 8.445 1 29.92 417 LYS A O 1
ATOM 3204 N N . MET B 1 1 ? 23.969 11.438 -18.219 1 36.56 1 MET B N 1
ATOM 3205 C CA . MET B 1 1 ? 25.109 10.633 -17.781 1 36.56 1 MET B CA 1
ATOM 3206 C C . MET B 1 1 ? 24.703 9.703 -16.641 1 36.56 1 MET B C 1
ATOM 3208 O O . MET B 1 1 ? 24.203 10.156 -15.609 1 36.56 1 MET B O 1
ATOM 3212 N N . THR B 1 2 ? 24.375 8.523 -17.062 1 52.84 2 THR B N 1
ATOM 3213 C CA . THR B 1 2 ? 23.953 7.52 -16.094 1 52.84 2 THR B CA 1
ATOM 3214 C C . THR B 1 2 ? 24.953 7.426 -14.938 1 52.84 2 THR B C 1
ATOM 3216 O O . THR B 1 2 ? 26.156 7.285 -15.164 1 52.84 2 THR B O 1
ATOM 3219 N N . THR B 1 3 ? 24.625 8.094 -13.844 1 62.97 3 THR B N 1
ATOM 3220 C CA . THR B 1 3 ? 25.484 8.094 -12.672 1 62.97 3 THR B CA 1
ATOM 3221 C C . THR B 1 3 ? 25.938 6.676 -12.336 1 62.97 3 THR B C 1
ATOM 3223 O O . THR B 1 3 ? 25.359 5.703 -12.82 1 62.97 3 THR B O 1
ATOM 3226 N N . GLY B 1 4 ? 27.172 6.613 -11.984 1 65.69 4 GLY B N 1
ATOM 3227 C CA . GLY B 1 4 ? 27.75 5.359 -11.523 1 65.69 4 GLY B CA 1
ATOM 3228 C C . GLY B 1 4 ? 26.75 4.496 -10.766 1 65.69 4 GLY B C 1
ATOM 3229 O O . GLY B 1 4 ? 26.688 3.285 -10.977 1 65.69 4 GLY B O 1
ATOM 3230 N N . LYS B 1 5 ? 25.906 5.141 -10.125 1 72.19 5 LYS B N 1
ATOM 3231 C CA . LYS B 1 5 ? 24.875 4.43 -9.359 1 72.19 5 LYS B CA 1
ATOM 3232 C C . LYS B 1 5 ? 23.812 3.844 -10.273 1 72.19 5 LYS B C 1
ATOM 3234 O O . LYS B 1 5 ? 23.391 2.703 -10.086 1 72.19 5 LYS B O 1
ATOM 3239 N N . GLU B 1 6 ? 23.5 4.566 -11.242 1 75.38 6 GLU B N 1
ATOM 3240 C CA . GLU B 1 6 ? 22.469 4.109 -12.172 1 75.38 6 GLU B CA 1
ATOM 3241 C C . GLU B 1 6 ? 22.953 2.916 -12.984 1 75.38 6 GLU B C 1
ATOM 3243 O O . GLU B 1 6 ? 22.188 1.992 -13.266 1 75.38 6 GLU B O 1
ATOM 3248 N N . ILE B 1 7 ? 24.188 2.93 -13.297 1 80.19 7 ILE B N 1
ATOM 3249 C CA . ILE B 1 7 ? 24.766 1.837 -14.078 1 80.19 7 ILE B CA 1
ATOM 3250 C C . ILE B 1 7 ? 24.766 0.555 -13.242 1 80.19 7 ILE B C 1
ATOM 3252 O O . ILE B 1 7 ? 24.484 -0.528 -13.766 1 80.19 7 ILE B O 1
ATOM 3256 N N . ARG B 1 8 ? 25.109 0.737 -12.031 1 82.44 8 ARG B N 1
ATOM 3257 C CA . ARG B 1 8 ? 25.109 -0.428 -11.156 1 82.44 8 ARG B CA 1
ATOM 3258 C C . ARG B 1 8 ? 23.703 -1.002 -11.008 1 82.44 8 ARG B C 1
ATOM 3260 O O . ARG B 1 8 ? 23.531 -2.219 -11.055 1 82.44 8 ARG B O 1
ATOM 3267 N N . ILE B 1 9 ? 22.75 -0.223 -10.883 1 81 9 ILE B N 1
ATOM 3268 C CA . ILE B 1 9 ? 21.359 -0.663 -10.727 1 81 9 ILE B CA 1
ATOM 3269 C C . ILE B 1 9 ? 20.891 -1.333 -12.016 1 81 9 ILE B C 1
ATOM 3271 O O . ILE B 1 9 ? 20.266 -2.4 -11.969 1 81 9 ILE B O 1
ATOM 3275 N N . ILE B 1 10 ? 21.25 -0.733 -13.094 1 85.5 10 ILE B N 1
ATOM 3276 C CA . ILE B 1 10 ? 20.812 -1.267 -14.375 1 85.5 10 ILE B CA 1
ATOM 3277 C C . ILE B 1 10 ? 21.5 -2.605 -14.641 1 85.5 10 ILE B C 1
ATOM 3279 O O . ILE B 1 10 ? 20.875 -3.533 -15.164 1 85.5 10 ILE B O 1
ATOM 3283 N N . SER B 1 11 ? 22.75 -2.67 -14.289 1 87.06 11 SER B N 1
ATOM 3284 C CA . SER B 1 11 ? 23.469 -3.928 -14.461 1 87.06 11 SER B CA 1
ATOM 3285 C C . SER B 1 11 ? 22.844 -5.043 -13.625 1 87.06 11 SER B C 1
ATOM 3287 O O . SER B 1 11 ? 22.703 -6.172 -14.102 1 87.06 11 SER B O 1
ATOM 3289 N N . LEU B 1 12 ? 22.469 -4.711 -12.453 1 85.94 12 LEU B N 1
ATOM 3290 C CA . LEU B 1 12 ? 21.828 -5.695 -11.594 1 85.94 12 LEU B CA 1
ATOM 3291 C C . LEU B 1 12 ? 20.453 -6.07 -12.141 1 85.94 12 LEU B C 1
ATOM 3293 O O . LEU B 1 12 ? 20.047 -7.234 -12.07 1 85.94 12 LEU B O 1
ATOM 3297 N N . LEU B 1 13 ? 19.812 -5.113 -12.641 1 89.31 13 LEU B N 1
ATOM 3298 C CA . LEU B 1 13 ? 18.516 -5.359 -13.234 1 89.31 13 LEU B CA 1
ATOM 3299 C C . LEU B 1 13 ? 18.625 -6.316 -14.422 1 89.31 13 LEU B C 1
ATOM 3301 O O . LEU B 1 13 ? 17.812 -7.246 -14.547 1 89.31 13 LEU B O 1
ATOM 3305 N N . VAL B 1 14 ? 19.594 -6.113 -15.211 1 91.94 14 VAL B N 1
ATOM 3306 C CA . VAL B 1 14 ? 19.797 -6.957 -16.375 1 91.94 14 VAL B CA 1
ATOM 3307 C C . VAL B 1 14 ? 20.188 -8.367 -15.938 1 91.94 14 VAL B C 1
ATOM 3309 O O . VAL B 1 14 ? 19.641 -9.352 -16.438 1 91.94 14 VAL B O 1
ATOM 3312 N N . LEU B 1 15 ? 21.078 -8.406 -15.023 1 90.25 15 LEU B N 1
ATOM 3313 C CA . LEU B 1 15 ? 21.531 -9.695 -14.5 1 90.25 15 LEU B CA 1
ATOM 3314 C C . LEU B 1 15 ? 20.359 -10.477 -13.922 1 90.25 15 LEU B C 1
ATOM 3316 O O . LEU B 1 15 ? 20.156 -11.648 -14.25 1 90.25 15 LEU B O 1
ATOM 3320 N N . ASP B 1 16 ? 19.531 -9.82 -13.164 1 90.94 16 ASP B N 1
ATOM 3321 C CA . ASP B 1 16 ? 18.391 -10.461 -12.516 1 90.94 16 ASP B CA 1
ATOM 3322 C C . ASP B 1 16 ? 17.344 -10.891 -13.547 1 90.94 16 ASP B C 1
ATOM 3324 O O . ASP B 1 16 ? 16.734 -11.945 -13.414 1 90.94 16 ASP B O 1
ATOM 3328 N N . THR B 1 17 ? 17.219 -10.102 -14.531 1 94 17 THR B N 1
ATOM 3329 C CA . THR B 1 17 ? 16.219 -10.414 -15.555 1 94 17 THR B CA 1
ATOM 3330 C C . THR B 1 17 ? 16.625 -11.641 -16.359 1 94 17 THR B C 1
ATOM 3332 O O . THR B 1 17 ? 15.812 -12.531 -16.594 1 94 17 THR B O 1
ATOM 3335 N N . ILE B 1 18 ? 17.844 -11.719 -16.688 1 94.56 18 ILE B N 1
ATOM 3336 C CA . ILE B 1 18 ? 18.359 -12.859 -17.438 1 94.56 18 ILE B CA 1
ATOM 3337 C C . ILE B 1 18 ? 18.219 -14.133 -16.609 1 94.56 18 ILE B C 1
ATOM 3339 O O . ILE B 1 18 ? 17.719 -15.148 -17.094 1 94.56 18 ILE B O 1
ATOM 3343 N N . PHE B 1 19 ? 18.594 -14.086 -15.461 1 91.5 19 PHE B N 1
ATOM 3344 C CA . PHE B 1 19 ? 18.562 -15.273 -14.609 1 91.5 19 PHE B CA 1
ATOM 3345 C C . PHE B 1 19 ? 17.125 -15.648 -14.258 1 91.5 19 PHE B C 1
ATOM 3347 O O . PHE B 1 19 ? 16.797 -16.828 -14.109 1 91.5 19 PHE B O 1
ATOM 3354 N N . PHE B 1 20 ? 16.297 -14.648 -14.102 1 93.69 20 PHE B N 1
ATOM 3355 C CA . PHE B 1 20 ? 14.875 -14.93 -13.906 1 93.69 20 PHE B CA 1
ATOM 3356 C C . PHE B 1 20 ? 14.32 -15.742 -15.07 1 93.69 20 PHE B C 1
ATOM 3358 O O . PHE B 1 20 ? 13.664 -16.766 -14.859 1 93.69 20 PHE B O 1
ATOM 3365 N N . LEU B 1 21 ? 14.625 -15.32 -16.234 1 94.44 21 LEU B N 1
ATOM 3366 C CA . LEU B 1 21 ? 14.117 -16 -17.422 1 94.44 21 LEU B CA 1
ATOM 3367 C C . LEU B 1 21 ? 14.68 -17.406 -17.516 1 94.44 21 LEU B C 1
ATOM 3369 O O . LEU B 1 21 ? 13.945 -18.359 -17.797 1 94.44 21 LEU B O 1
ATOM 3373 N N . ILE B 1 22 ? 15.922 -17.562 -17.203 1 94.88 22 ILE B N 1
ATOM 3374 C CA . ILE B 1 22 ? 16.562 -18.875 -17.266 1 94.88 22 ILE B CA 1
ATOM 3375 C C . ILE B 1 22 ? 15.914 -19.812 -16.234 1 94.88 22 ILE B C 1
ATOM 3377 O O . ILE B 1 22 ? 15.523 -20.922 -16.562 1 94.88 22 ILE B O 1
ATOM 3381 N N . GLU B 1 23 ? 15.75 -19.297 -15.094 1 94.56 23 GLU B N 1
ATOM 3382 C CA . GLU B 1 23 ? 15.234 -20.125 -14 1 94.56 23 GLU B CA 1
ATOM 3383 C C . GLU B 1 23 ? 13.766 -20.469 -14.219 1 94.56 23 GLU B C 1
ATOM 3385 O O . GLU B 1 23 ? 13.352 -21.609 -14.008 1 94.56 23 GLU B O 1
ATOM 3390 N N . VAL B 1 24 ? 12.992 -19.516 -14.633 1 93.31 24 VAL B N 1
ATOM 3391 C CA . VAL B 1 24 ? 11.562 -19.766 -14.781 1 93.31 24 VAL B CA 1
ATOM 3392 C C . VAL B 1 24 ? 11.328 -20.719 -15.953 1 93.31 24 VAL B C 1
ATOM 3394 O O . VAL B 1 24 ? 10.523 -21.641 -15.859 1 93.31 24 VAL B O 1
ATOM 3397 N N . ILE B 1 25 ? 12.055 -20.562 -17.031 1 93 25 ILE B N 1
ATOM 3398 C CA . ILE B 1 25 ? 11.906 -21.406 -18.219 1 93 25 ILE B CA 1
ATOM 3399 C C . ILE B 1 25 ? 12.359 -22.828 -17.891 1 93 25 ILE B C 1
ATOM 3401 O O . ILE B 1 25 ? 11.625 -23.797 -18.141 1 93 25 ILE B O 1
ATOM 3405 N N . ILE B 1 26 ? 13.508 -22.938 -17.266 1 93 26 ILE B N 1
ATOM 3406 C CA . ILE B 1 26 ? 14.039 -24.266 -16.953 1 93 26 ILE B CA 1
ATOM 3407 C C . ILE B 1 26 ? 13.227 -24.891 -15.828 1 93 26 ILE B C 1
ATOM 3409 O O . ILE B 1 26 ? 13 -26.109 -15.828 1 93 26 ILE B O 1
ATOM 3413 N N . GLY B 1 27 ? 12.82 -24.109 -14.883 1 93.06 27 GLY B N 1
ATOM 3414 C CA . GLY B 1 27 ? 11.992 -24.625 -13.805 1 93.06 27 GLY B CA 1
ATOM 3415 C C . GLY B 1 27 ? 10.719 -25.281 -14.297 1 93.06 27 GLY B C 1
ATOM 3416 O O . GLY B 1 27 ? 10.359 -26.375 -13.852 1 93.06 27 GLY B O 1
ATOM 3417 N N . TYR B 1 28 ? 10.07 -24.719 -15.25 1 90.44 28 TYR B N 1
ATOM 3418 C CA . TYR B 1 28 ? 8.844 -25.281 -15.805 1 90.44 28 TYR B CA 1
ATOM 3419 C C . TYR B 1 28 ? 9.156 -26.438 -16.734 1 90.44 28 TYR B C 1
ATOM 3421 O O . TYR B 1 28 ? 8.43 -27.438 -16.75 1 90.44 28 TYR B O 1
ATOM 3429 N N . ALA B 1 29 ? 10.273 -26.359 -17.438 1 90.06 29 ALA B N 1
ATOM 3430 C CA . ALA B 1 29 ? 10.641 -27.406 -18.391 1 90.06 29 ALA B CA 1
ATOM 3431 C C . ALA B 1 29 ? 10.969 -28.719 -17.672 1 90.06 29 ALA B C 1
ATOM 3433 O O . ALA B 1 29 ? 10.602 -29.797 -18.141 1 90.06 29 ALA B O 1
ATOM 3434 N N . VAL B 1 30 ? 11.594 -28.547 -16.516 1 92.06 30 VAL B N 1
ATOM 3435 C CA . VAL B 1 30 ? 12.039 -29.75 -15.82 1 92.06 30 VAL B CA 1
ATOM 3436 C C . VAL B 1 30 ? 11.102 -30.062 -14.656 1 92.06 30 VAL B C 1
ATOM 3438 O O . VAL B 1 30 ? 11.281 -31.047 -13.938 1 92.06 30 VAL B O 1
ATOM 3441 N N . HIS B 1 31 ? 10.125 -29.188 -14.383 1 90.75 31 HIS B N 1
ATOM 3442 C CA . HIS B 1 31 ? 9.086 -29.344 -13.375 1 90.75 31 HIS B CA 1
ATOM 3443 C C . HIS B 1 31 ? 9.664 -29.25 -11.969 1 90.75 31 HIS B C 1
ATOM 3445 O O . HIS B 1 31 ? 9.344 -30.062 -11.102 1 90.75 31 HIS B O 1
ATOM 3451 N N . SER B 1 32 ? 10.602 -28.375 -11.852 1 93.56 32 SER B N 1
ATOM 3452 C CA . SER B 1 32 ? 11.141 -28.109 -10.523 1 93.56 32 SER B CA 1
ATOM 3453 C C . SER B 1 32 ? 10.484 -26.891 -9.883 1 93.56 32 SER B C 1
ATOM 3455 O O . SER B 1 32 ? 10.703 -25.766 -10.328 1 93.56 32 SER B O 1
ATOM 3457 N N . LEU B 1 33 ? 9.789 -27.156 -8.852 1 92.81 33 LEU B N 1
ATOM 3458 C CA . LEU B 1 33 ? 9.125 -26.062 -8.141 1 92.81 33 LEU B CA 1
ATOM 3459 C C . LEU B 1 33 ? 10.133 -25.203 -7.395 1 92.81 33 LEU B C 1
ATOM 3461 O O . LEU B 1 33 ? 9.938 -23.984 -7.258 1 92.81 33 LEU B O 1
ATOM 3465 N N . ALA B 1 34 ? 11.148 -25.828 -6.91 1 93.06 34 ALA B N 1
ATOM 3466 C CA . ALA B 1 34 ? 12.188 -25.094 -6.199 1 93.06 34 ALA B CA 1
ATOM 3467 C C . ALA B 1 34 ? 12.82 -24.031 -7.098 1 93.06 34 ALA B C 1
ATOM 3469 O O . ALA B 1 34 ? 13.039 -22.891 -6.672 1 93.06 34 ALA B O 1
ATOM 3470 N N . LEU B 1 35 ? 13.016 -24.422 -8.266 1 92.94 35 LEU B N 1
ATOM 3471 C CA . LEU B 1 35 ? 13.578 -23.484 -9.234 1 92.94 35 LEU B CA 1
ATOM 3472 C C . LEU B 1 35 ? 12.578 -22.375 -9.57 1 92.94 35 LEU B C 1
ATOM 3474 O O . LEU B 1 35 ? 12.953 -21.203 -9.688 1 92.94 35 LEU B O 1
ATOM 3478 N N . ILE B 1 36 ? 11.383 -22.703 -9.695 1 92.44 36 ILE B N 1
ATOM 3479 C CA . ILE B 1 36 ? 10.328 -21.734 -9.961 1 92.44 36 ILE B CA 1
ATOM 3480 C C . ILE B 1 36 ? 10.203 -20.766 -8.789 1 92.44 36 ILE B C 1
ATOM 3482 O O . ILE B 1 36 ? 10.102 -19.562 -8.977 1 92.44 36 ILE B O 1
ATOM 3486 N N . ALA B 1 37 ? 10.281 -21.312 -7.613 1 91.31 37 ALA B N 1
ATOM 3487 C CA . ALA B 1 37 ? 10.211 -20.484 -6.418 1 91.31 37 ALA B CA 1
ATOM 3488 C C . ALA B 1 37 ? 11.352 -19.469 -6.395 1 91.31 37 ALA B C 1
ATOM 3490 O O . ALA B 1 37 ? 11.133 -18.281 -6.105 1 91.31 37 ALA B O 1
ATOM 3491 N N . ASP B 1 38 ? 12.453 -19.891 -6.676 1 91.06 38 ASP B N 1
ATOM 3492 C CA . ASP B 1 38 ? 13.609 -19 -6.703 1 91.06 38 ASP B CA 1
ATOM 3493 C C . ASP B 1 38 ? 13.453 -17.922 -7.777 1 91.06 38 ASP B C 1
ATOM 3495 O O . ASP B 1 38 ? 13.797 -16.766 -7.555 1 91.06 38 ASP B O 1
ATOM 3499 N N . SER B 1 39 ? 12.945 -18.328 -8.867 1 91.81 39 SER B N 1
ATOM 3500 C CA . SER B 1 39 ? 12.75 -17.375 -9.945 1 91.81 39 SER B CA 1
ATOM 3501 C C . SER B 1 39 ? 11.75 -16.297 -9.555 1 91.81 39 SER B C 1
ATOM 3503 O O . SER B 1 39 ? 11.891 -15.133 -9.945 1 91.81 39 SER B O 1
ATOM 3505 N N . PHE B 1 40 ? 10.742 -16.625 -8.812 1 88.44 40 PHE B N 1
ATOM 3506 C CA . PHE B 1 40 ? 9.766 -15.633 -8.367 1 88.44 40 PHE B CA 1
ATOM 3507 C C . PHE B 1 40 ? 10.391 -14.648 -7.391 1 88.44 40 PHE B C 1
ATOM 3509 O O . PHE B 1 40 ? 10.031 -13.469 -7.371 1 88.44 40 PHE B O 1
ATOM 3516 N N . HIS B 1 41 ? 11.234 -15.133 -6.645 1 87.38 41 HIS B N 1
ATOM 3517 C CA . HIS B 1 41 ? 11.984 -14.234 -5.773 1 87.38 41 HIS B CA 1
ATOM 3518 C C . HIS B 1 41 ? 12.789 -13.227 -6.586 1 87.38 41 HIS B C 1
ATOM 3520 O O . HIS B 1 41 ? 12.773 -12.031 -6.285 1 87.38 41 HIS B O 1
ATOM 3526 N N . MET B 1 42 ? 13.398 -13.719 -7.609 1 89.12 42 MET B N 1
ATOM 3527 C CA . MET B 1 42 ? 14.156 -12.844 -8.5 1 89.12 42 MET B CA 1
ATOM 3528 C C . MET B 1 42 ? 13.234 -11.852 -9.211 1 89.12 42 MET B C 1
ATOM 3530 O O . MET B 1 42 ? 13.617 -10.711 -9.453 1 89.12 42 MET B O 1
ATOM 3534 N N . LEU B 1 43 ? 12.141 -12.297 -9.555 1 88.5 43 LEU B N 1
ATOM 3535 C CA . LEU B 1 43 ? 11.156 -11.406 -10.172 1 88.5 43 LEU B CA 1
ATOM 3536 C C . LEU B 1 43 ? 10.812 -10.25 -9.242 1 88.5 43 LEU B C 1
ATOM 3538 O O . LEU B 1 43 ? 10.727 -9.102 -9.672 1 88.5 43 LEU B O 1
ATOM 3542 N N . ASN B 1 44 ? 10.609 -10.594 -8.062 1 86 44 ASN B N 1
ATOM 3543 C CA . ASN B 1 44 ? 10.312 -9.57 -7.062 1 86 44 ASN B CA 1
ATOM 3544 C C . ASN B 1 44 ? 11.445 -8.547 -6.953 1 86 44 ASN B C 1
ATOM 3546 O O . ASN B 1 44 ? 11.195 -7.352 -6.801 1 86 44 ASN B O 1
ATOM 3550 N N . ASP B 1 45 ? 12.648 -9.031 -7.004 1 84.94 45 ASP B N 1
ATOM 3551 C CA . ASP B 1 45 ? 13.797 -8.133 -6.992 1 84.94 45 ASP B CA 1
ATOM 3552 C C . ASP B 1 45 ? 13.766 -7.18 -8.188 1 84.94 45 ASP B C 1
ATOM 3554 O O . ASP B 1 45 ? 14.078 -5.996 -8.055 1 84.94 45 ASP B O 1
ATOM 3558 N N . ILE B 1 46 ? 13.477 -7.738 -9.25 1 89.44 46 ILE B N 1
ATOM 3559 C CA . ILE B 1 46 ? 13.391 -6.945 -10.469 1 89.44 46 ILE B CA 1
ATOM 3560 C C . ILE B 1 46 ? 12.352 -5.836 -10.281 1 89.44 46 ILE B C 1
ATOM 3562 O O . ILE B 1 46 ? 12.633 -4.668 -10.57 1 89.44 46 ILE B O 1
ATOM 3566 N N . PHE B 1 47 ? 11.258 -6.191 -9.766 1 85.69 47 PHE B N 1
ATOM 3567 C CA . PHE B 1 47 ? 10.203 -5.211 -9.523 1 85.69 47 PHE B CA 1
ATOM 3568 C C . PHE B 1 47 ? 10.656 -4.164 -8.516 1 85.69 47 PHE B C 1
ATOM 3570 O O . PHE B 1 47 ? 10.391 -2.973 -8.688 1 85.69 47 PHE B O 1
ATOM 3577 N N . SER B 1 48 ? 11.266 -4.633 -7.535 1 84.25 48 SER B N 1
ATOM 3578 C CA . SER B 1 48 ? 11.75 -3.727 -6.496 1 84.25 48 SER B CA 1
ATOM 3579 C C . SER B 1 48 ? 12.727 -2.705 -7.07 1 84.25 48 SER B C 1
ATOM 3581 O O . SER B 1 48 ? 12.664 -1.521 -6.73 1 84.25 48 SER B O 1
ATOM 3583 N N . LEU B 1 49 ? 13.602 -3.182 -7.918 1 83.81 49 LEU B N 1
ATOM 3584 C CA . LEU B 1 49 ? 14.586 -2.303 -8.523 1 83.81 49 LEU B CA 1
ATOM 3585 C C . LEU B 1 49 ? 13.922 -1.309 -9.477 1 83.81 49 LEU B C 1
ATOM 3587 O O . LEU B 1 49 ? 14.305 -0.136 -9.516 1 83.81 49 LEU B O 1
ATOM 3591 N N . ILE B 1 50 ? 12.984 -1.744 -10.18 1 86.94 50 ILE B N 1
ATOM 3592 C CA . ILE B 1 50 ? 12.266 -0.875 -11.102 1 86.94 50 ILE B CA 1
ATOM 3593 C C . ILE B 1 50 ? 11.547 0.222 -10.32 1 86.94 50 ILE B C 1
ATOM 3595 O O . ILE B 1 50 ? 11.617 1.399 -10.688 1 86.94 50 ILE B O 1
ATOM 3599 N N . VAL B 1 51 ? 10.891 -0.198 -9.32 1 77.69 51 VAL B N 1
ATOM 3600 C CA . VAL B 1 51 ? 10.156 0.755 -8.492 1 77.69 51 VAL B CA 1
ATOM 3601 C C . VAL B 1 51 ? 11.133 1.731 -7.84 1 77.69 51 VAL B C 1
ATOM 3603 O O . VAL B 1 51 ? 10.859 2.932 -7.766 1 77.69 51 VAL B O 1
ATOM 3606 N N . ALA B 1 52 ? 12.227 1.222 -7.367 1 72.5 52 ALA B N 1
ATOM 3607 C CA . ALA B 1 52 ? 13.242 2.072 -6.75 1 72.5 52 ALA B CA 1
ATOM 3608 C C . ALA B 1 52 ? 13.758 3.107 -7.742 1 72.5 52 ALA B C 1
ATOM 3610 O O . ALA B 1 52 ? 13.898 4.285 -7.406 1 72.5 52 ALA B O 1
ATOM 3611 N N . LEU B 1 53 ? 14.047 2.613 -8.898 1 77.75 53 LEU B N 1
ATOM 3612 C CA . LEU B 1 53 ? 14.516 3.518 -9.945 1 77.75 53 LEU B CA 1
ATOM 3613 C C . LEU B 1 53 ? 13.461 4.57 -10.273 1 77.75 53 LEU B C 1
ATOM 3615 O O . LEU B 1 53 ? 13.789 5.75 -10.422 1 77.75 53 LEU B O 1
ATOM 3619 N N . TRP B 1 54 ? 12.312 4.164 -10.352 1 79.81 54 TRP B N 1
ATOM 3620 C CA . TRP B 1 54 ? 11.211 5.074 -10.633 1 79.81 54 TRP B CA 1
ATOM 3621 C C . TRP B 1 54 ? 11.031 6.082 -9.5 1 79.81 54 TRP B C 1
ATOM 3623 O O . TRP B 1 54 ? 10.852 7.277 -9.742 1 79.81 54 TRP B O 1
ATOM 3633 N N . ALA B 1 55 ? 11.039 5.598 -8.32 1 70.5 55 ALA B N 1
ATOM 3634 C CA . ALA B 1 55 ? 10.867 6.461 -7.156 1 70.5 55 ALA B CA 1
ATOM 3635 C C . ALA B 1 55 ? 11.984 7.504 -7.078 1 70.5 55 ALA B C 1
ATOM 3637 O O . ALA B 1 55 ? 11.727 8.672 -6.789 1 70.5 55 ALA B O 1
ATOM 3638 N N . VAL B 1 56 ? 13.164 7.105 -7.352 1 68.31 56 VAL B N 1
ATOM 3639 C CA . VAL B 1 56 ? 14.305 8.016 -7.328 1 68.31 56 VAL B CA 1
ATOM 3640 C C . VAL B 1 56 ? 14.172 9.047 -8.445 1 68.31 56 VAL B C 1
ATOM 3642 O O . VAL B 1 56 ? 14.406 10.242 -8.227 1 68.31 56 VAL B O 1
ATOM 3645 N N . ARG B 1 57 ? 13.742 8.578 -9.523 1 76 57 ARG B N 1
ATOM 3646 C CA . ARG B 1 57 ? 13.602 9.484 -10.664 1 76 57 ARG B CA 1
ATOM 3647 C C . ARG B 1 57 ? 12.5 10.508 -10.422 1 76 57 ARG B C 1
ATOM 3649 O O . ARG B 1 57 ? 12.672 11.695 -10.703 1 76 57 ARG B O 1
ATOM 3656 N N . VAL B 1 58 ? 11.469 10.078 -9.852 1 76.12 58 VAL B N 1
ATOM 3657 C CA . VAL B 1 58 ? 10.328 10.969 -9.656 1 76.12 58 VAL B CA 1
ATOM 3658 C C . VAL B 1 58 ? 10.609 11.93 -8.5 1 76.12 58 VAL B C 1
ATOM 3660 O O . VAL B 1 58 ? 10.219 13.094 -8.539 1 76.12 58 VAL B O 1
ATOM 3663 N N . SER B 1 59 ? 11.219 11.445 -7.535 1 69.81 59 SER B N 1
ATOM 3664 C CA . SER B 1 59 ? 11.516 12.289 -6.379 1 69.81 59 SER B CA 1
ATOM 3665 C C . SER B 1 59 ? 12.547 13.359 -6.727 1 69.81 59 SER B C 1
ATOM 3667 O O . SER B 1 59 ? 12.516 14.461 -6.172 1 69.81 59 SER B O 1
ATOM 3669 N N . THR B 1 60 ? 13.414 13.016 -7.719 1 70 60 THR B N 1
ATOM 3670 C CA . THR B 1 60 ? 14.477 13.953 -8.07 1 70 60 THR B CA 1
ATOM 3671 C C . THR B 1 60 ? 14.023 14.875 -9.195 1 70 60 THR B C 1
ATOM 3673 O O . THR B 1 60 ? 14.469 16.016 -9.281 1 70 60 THR B O 1
ATOM 3676 N N . GLN B 1 61 ? 13.164 14.383 -10 1 73.94 61 GLN B N 1
ATOM 3677 C CA . GLN B 1 61 ? 12.836 15.148 -11.195 1 73.94 61 GLN B CA 1
ATOM 3678 C C . GLN B 1 61 ? 11.531 15.922 -11.008 1 73.94 61 GLN B C 1
ATOM 3680 O O . GLN B 1 61 ? 11.297 16.922 -11.695 1 73.94 61 GLN B O 1
ATOM 3685 N N . LYS B 1 62 ? 10.758 15.406 -10.109 1 76.94 62 LYS B N 1
ATOM 3686 C CA . LYS B 1 62 ? 9.453 16.047 -9.984 1 76.94 62 LYS B CA 1
ATOM 3687 C C . LYS B 1 62 ? 9.312 16.734 -8.625 1 76.94 62 LYS B C 1
ATOM 3689 O O . LYS B 1 62 ? 9.375 16.078 -7.582 1 76.94 62 LYS B O 1
ATOM 3694 N N . ASP B 1 63 ? 9.125 18.016 -8.758 1 78.06 63 ASP B N 1
ATOM 3695 C CA . ASP B 1 63 ? 8.875 18.797 -7.543 1 78.06 63 ASP B CA 1
ATOM 3696 C C . ASP B 1 63 ? 7.406 18.688 -7.125 1 78.06 63 ASP B C 1
ATOM 3698 O O . ASP B 1 63 ? 6.57 18.203 -7.895 1 78.06 63 ASP B O 1
ATOM 3702 N N . ALA B 1 64 ? 7.266 19.094 -5.91 1 83.5 64 ALA B N 1
ATOM 3703 C CA . ALA B 1 64 ? 5.891 19.141 -5.422 1 83.5 64 ALA B CA 1
ATOM 3704 C C . ALA B 1 64 ? 5.031 20.062 -6.281 1 83.5 64 ALA B C 1
ATOM 3706 O O . ALA B 1 64 ? 5.5 21.109 -6.734 1 83.5 64 ALA B O 1
ATOM 3707 N N . ASP B 1 65 ? 3.881 19.672 -6.566 1 82.88 65 ASP B N 1
ATOM 3708 C CA . ASP B 1 65 ? 2.943 20.469 -7.363 1 82.88 65 ASP B CA 1
ATOM 3709 C C . ASP B 1 65 ? 1.525 20.359 -6.805 1 82.88 65 ASP B C 1
ATOM 3711 O O . ASP B 1 65 ? 1.327 19.891 -5.684 1 82.88 65 ASP B O 1
ATOM 3715 N N . ALA B 1 66 ? 0.635 20.891 -7.551 1 84.62 66 ALA B N 1
ATOM 3716 C CA . ALA B 1 66 ? -0.748 20.984 -7.09 1 84.62 66 ALA B CA 1
ATOM 3717 C C . ALA B 1 66 ? -1.37 19.609 -6.941 1 84.62 66 ALA B C 1
ATOM 3719 O O . ALA B 1 66 ? -2.283 19.406 -6.137 1 84.62 66 ALA B O 1
ATOM 3720 N N . LYS B 1 67 ? -0.89 18.719 -7.645 1 86.12 67 LYS B N 1
ATOM 3721 C CA . LYS B 1 67 ? -1.438 17.359 -7.586 1 86.12 67 LYS B CA 1
ATOM 3722 C C . LYS B 1 67 ? -0.812 16.562 -6.445 1 86.12 67 LYS B C 1
ATOM 3724 O O . LYS B 1 67 ? -1.493 15.781 -5.785 1 86.12 67 LYS B O 1
ATOM 3729 N N . TYR B 1 68 ? 0.438 16.781 -6.324 1 86.5 68 TYR B N 1
ATOM 3730 C CA . TYR B 1 68 ? 1.186 16.172 -5.234 1 86.5 68 TYR B CA 1
ATOM 3731 C C . TYR B 1 68 ? 1.87 17.219 -4.379 1 86.5 68 TYR B C 1
ATOM 3733 O O . TYR B 1 68 ? 3.047 17.531 -4.582 1 86.5 68 TYR B O 1
ATOM 3741 N N . THR B 1 69 ? 1.153 17.625 -3.432 1 85 69 THR B N 1
ATOM 3742 C CA . THR B 1 69 ? 1.591 18.797 -2.664 1 85 69 THR B CA 1
ATOM 3743 C C . THR B 1 69 ? 2.783 18.438 -1.78 1 85 69 THR B C 1
ATOM 3745 O O . THR B 1 69 ? 3.568 19.312 -1.406 1 85 69 THR B O 1
ATOM 3748 N N . TYR B 1 70 ? 2.904 17.156 -1.405 1 81.75 70 TYR B N 1
ATOM 3749 C CA . TYR B 1 70 ? 4.07 16.703 -0.659 1 81.75 70 TYR B CA 1
ATOM 3750 C C . TYR B 1 70 ? 5.148 16.172 -1.601 1 81.75 70 TYR B C 1
ATOM 3752 O O . TYR B 1 70 ? 6.184 15.672 -1.152 1 81.75 70 TYR B O 1
ATOM 3760 N N . GLY B 1 71 ? 4.816 16.25 -2.838 1 79.5 71 GLY B N 1
ATOM 3761 C CA . GLY B 1 71 ? 5.723 15.641 -3.795 1 79.5 71 GLY B CA 1
ATOM 3762 C C . GLY B 1 71 ? 5.617 14.133 -3.832 1 79.5 71 GLY B C 1
ATOM 3763 O O . GLY B 1 71 ? 4.598 13.562 -3.436 1 79.5 71 GLY B O 1
ATOM 3764 N N . TRP B 1 72 ? 6.688 13.484 -4.312 1 80.94 72 TRP B N 1
ATOM 3765 C CA . TRP B 1 72 ? 6.684 12.039 -4.508 1 80.94 72 TRP B CA 1
ATOM 3766 C C . TRP B 1 72 ? 7.523 11.344 -3.443 1 80.94 72 TRP B C 1
ATOM 3768 O O . TRP B 1 72 ? 8.102 10.289 -3.697 1 80.94 72 TRP B O 1
ATOM 3778 N N . LYS B 1 73 ? 7.547 11.883 -2.344 1 79.5 73 LYS B N 1
ATOM 3779 C CA . LYS B 1 73 ? 8.422 11.383 -1.287 1 79.5 73 LYS B CA 1
ATOM 3780 C C . LYS B 1 73 ? 7.953 10.016 -0.784 1 79.5 73 LYS B C 1
ATOM 3782 O O . LYS B 1 73 ? 8.766 9.188 -0.378 1 79.5 73 LYS B O 1
ATOM 3787 N N . ARG B 1 74 ? 6.668 9.828 -0.894 1 87.25 74 ARG B N 1
ATOM 3788 C CA . ARG B 1 74 ? 6.105 8.602 -0.336 1 87.25 74 ARG B CA 1
ATOM 3789 C C . ARG B 1 74 ? 6.156 7.465 -1.353 1 87.25 74 ARG B C 1
ATOM 3791 O O . ARG B 1 74 ? 5.781 6.332 -1.042 1 87.25 74 ARG B O 1
ATOM 3798 N N . ALA B 1 75 ? 6.633 7.75 -2.514 1 85.69 75 ALA B N 1
ATOM 3799 C CA . ALA B 1 75 ? 6.641 6.758 -3.584 1 85.69 75 ALA B CA 1
ATOM 3800 C C . ALA B 1 75 ? 7.516 5.562 -3.215 1 85.69 75 ALA B C 1
ATOM 3802 O O . ALA B 1 75 ? 7.191 4.422 -3.549 1 85.69 75 ALA B O 1
ATOM 3803 N N . GLU B 1 76 ? 8.508 5.836 -2.514 1 83.88 76 GLU B N 1
ATOM 3804 C CA . GLU B 1 76 ? 9.422 4.77 -2.121 1 83.88 76 GLU B CA 1
ATOM 3805 C C . GLU B 1 76 ? 8.758 3.799 -1.15 1 83.88 76 GLU B C 1
ATOM 3807 O O . GLU B 1 76 ? 8.891 2.582 -1.29 1 83.88 76 GLU B O 1
ATOM 3812 N N . ILE B 1 77 ? 8.055 4.336 -0.208 1 87.69 77 ILE B N 1
ATOM 3813 C CA . ILE B 1 77 ? 7.375 3.508 0.786 1 87.69 77 ILE B CA 1
ATOM 3814 C C . ILE B 1 77 ? 6.242 2.727 0.121 1 87.69 77 ILE B C 1
ATOM 3816 O O . ILE B 1 77 ? 6.039 1.546 0.415 1 87.69 77 ILE B O 1
ATOM 3820 N N . LEU B 1 78 ? 5.598 3.383 -0.728 1 90.12 78 LEU B N 1
ATOM 3821 C CA . LEU B 1 78 ? 4.531 2.721 -1.471 1 90.12 78 LEU B CA 1
ATOM 3822 C C . LEU B 1 78 ? 5.086 1.571 -2.307 1 90.12 78 LEU B C 1
ATOM 3824 O O . LEU B 1 78 ? 4.504 0.483 -2.336 1 90.12 78 LEU B O 1
ATOM 3828 N N . GLY B 1 79 ? 6.184 1.846 -2.949 1 88.12 79 GLY B N 1
ATOM 3829 C CA . GLY B 1 79 ? 6.836 0.799 -3.719 1 88.12 79 GLY B CA 1
ATOM 3830 C C . GLY B 1 79 ? 7.254 -0.39 -2.875 1 88.12 79 GLY B C 1
ATOM 3831 O O . GLY B 1 79 ? 7.121 -1.539 -3.301 1 88.12 79 GLY B O 1
ATOM 3832 N N . ALA B 1 80 ? 7.719 -0.109 -1.738 1 87.81 80 ALA B N 1
ATOM 3833 C CA . ALA B 1 80 ? 8.117 -1.175 -0.821 1 87.81 80 ALA B CA 1
ATOM 3834 C C . ALA B 1 80 ? 6.918 -2.049 -0.449 1 87.81 80 ALA B C 1
ATOM 3836 O O . ALA B 1 80 ? 7.035 -3.277 -0.395 1 87.81 80 ALA B O 1
ATOM 3837 N N . LEU B 1 81 ? 5.836 -1.393 -0.213 1 91.25 81 LEU B N 1
ATOM 3838 C CA . LEU B 1 81 ? 4.641 -2.15 0.139 1 91.25 81 LEU B CA 1
ATOM 3839 C C . LEU B 1 81 ? 4.18 -3.014 -1.031 1 91.25 81 LEU B C 1
ATOM 3841 O O . LEU B 1 81 ? 3.889 -4.199 -0.856 1 91.25 81 LEU B O 1
ATOM 3845 N N . ILE B 1 82 ? 4.117 -2.445 -2.168 1 91 82 ILE B N 1
ATOM 3846 C CA . ILE B 1 82 ? 3.684 -3.162 -3.363 1 91 82 ILE B CA 1
ATOM 3847 C C . ILE B 1 82 ? 4.586 -4.371 -3.596 1 91 82 ILE B C 1
ATOM 3849 O O . ILE B 1 82 ? 4.102 -5.477 -3.855 1 91 82 ILE B O 1
ATOM 3853 N N . ASN B 1 83 ? 5.777 -4.18 -3.4 1 88.88 83 ASN B N 1
ATOM 3854 C CA . ASN B 1 83 ? 6.734 -5.266 -3.584 1 88.88 83 ASN B CA 1
ATOM 3855 C C . ASN B 1 83 ? 6.527 -6.375 -2.559 1 88.88 83 ASN B C 1
ATOM 3857 O O . ASN B 1 83 ? 6.539 -7.559 -2.908 1 88.88 83 ASN B O 1
ATOM 3861 N N . ALA B 1 84 ? 6.414 -5.965 -1.418 1 91.88 84 ALA B N 1
ATOM 3862 C CA . ALA B 1 84 ? 6.238 -6.941 -0.347 1 91.88 84 ALA B CA 1
ATOM 3863 C C . ALA B 1 84 ? 4.969 -7.762 -0.552 1 91.88 84 ALA B C 1
ATOM 3865 O O . ALA B 1 84 ? 4.988 -8.992 -0.427 1 91.88 84 ALA B O 1
ATOM 3866 N N . VAL B 1 85 ? 3.934 -7.098 -0.86 1 92.62 85 VAL B N 1
ATOM 3867 C CA . VAL B 1 85 ? 2.658 -7.777 -1.062 1 92.62 85 VAL B CA 1
ATOM 3868 C C . VAL B 1 85 ? 2.744 -8.68 -2.287 1 92.62 85 VAL B C 1
ATOM 3870 O O . VAL B 1 85 ? 2.225 -9.805 -2.277 1 92.62 85 VAL B O 1
ATOM 3873 N N . PHE B 1 86 ? 3.322 -8.219 -3.248 1 91.75 86 PHE B N 1
ATOM 3874 C CA . PHE B 1 86 ? 3.521 -9.008 -4.461 1 91.75 86 PHE B CA 1
ATOM 3875 C C . PHE B 1 86 ? 4.266 -10.305 -4.148 1 91.75 86 PHE B C 1
ATOM 3877 O O . PHE B 1 86 ? 3.846 -11.383 -4.574 1 91.75 86 PHE B O 1
ATOM 3884 N N . LEU B 1 87 ? 5.262 -10.133 -3.461 1 91.5 87 LEU B N 1
ATOM 3885 C CA . LEU B 1 87 ? 6.062 -11.297 -3.096 1 91.5 87 LEU B CA 1
ATOM 3886 C C . LEU B 1 87 ? 5.262 -12.258 -2.227 1 91.5 87 LEU B C 1
ATOM 3888 O O . LEU B 1 87 ? 5.348 -13.477 -2.398 1 91.5 87 LEU B O 1
ATOM 3892 N N . LEU B 1 88 ? 4.527 -11.758 -1.342 1 93.25 88 LEU B N 1
ATOM 3893 C CA . LEU B 1 88 ? 3.689 -12.594 -0.487 1 93.25 88 LEU B CA 1
ATOM 3894 C C . LEU B 1 88 ? 2.68 -13.383 -1.315 1 93.25 88 LEU B C 1
ATOM 3896 O O . LEU B 1 88 ? 2.428 -14.555 -1.042 1 93.25 88 LEU B O 1
ATOM 3900 N N . ALA B 1 89 ? 2.152 -12.758 -2.248 1 92.31 89 ALA B N 1
ATOM 3901 C CA . ALA B 1 89 ? 1.186 -13.422 -3.115 1 92.31 89 ALA B CA 1
ATOM 3902 C C . ALA B 1 89 ? 1.84 -14.57 -3.885 1 92.31 89 ALA B C 1
ATOM 3904 O O . ALA B 1 89 ? 1.263 -15.648 -4.008 1 92.31 89 ALA B O 1
ATOM 3905 N N . LEU B 1 90 ? 2.975 -14.305 -4.379 1 91.62 90 LEU B N 1
ATOM 3906 C CA . LEU B 1 90 ? 3.697 -15.359 -5.086 1 91.62 90 LEU B CA 1
ATOM 3907 C C . LEU B 1 90 ? 4.023 -16.516 -4.152 1 91.62 90 LEU B C 1
ATOM 3909 O O . LEU B 1 90 ? 3.957 -17.688 -4.551 1 91.62 90 LEU B O 1
ATOM 3913 N N . CYS B 1 91 ? 4.375 -16.172 -2.936 1 91.31 91 CYS B N 1
ATOM 3914 C CA . CYS B 1 91 ? 4.621 -17.203 -1.928 1 91.31 91 CYS B CA 1
ATOM 3915 C C . CYS B 1 91 ? 3.387 -18.078 -1.723 1 91.31 91 CYS B C 1
ATOM 3917 O O . CYS B 1 91 ? 3.498 -19.281 -1.572 1 91.31 91 CYS B O 1
ATOM 3919 N N . PHE B 1 92 ? 2.303 -17.469 -1.777 1 90.56 92 PHE B N 1
ATOM 3920 C CA . PHE B 1 92 ? 1.062 -18.219 -1.603 1 90.56 92 PHE B CA 1
ATOM 3921 C C . PHE B 1 92 ? 0.843 -19.172 -2.762 1 90.56 92 PHE B C 1
ATOM 3923 O O . PHE B 1 92 ? 0.412 -20.312 -2.557 1 90.56 92 PHE B O 1
ATOM 3930 N N . SER B 1 93 ? 1.087 -18.719 -3.908 1 90.56 93 SER B N 1
ATOM 3931 C CA . SER B 1 93 ? 0.966 -19.562 -5.082 1 90.56 93 SER B CA 1
ATOM 3932 C C . SER B 1 93 ? 1.902 -20.766 -4.988 1 90.56 93 SER B C 1
ATOM 3934 O O . SER B 1 93 ? 1.501 -21.906 -5.273 1 90.56 93 SER B O 1
ATOM 3936 N N . ILE B 1 94 ? 3.109 -20.547 -4.527 1 91.81 94 ILE B N 1
ATOM 3937 C CA . ILE B 1 94 ? 4.086 -21.625 -4.402 1 91.81 94 ILE B CA 1
ATOM 3938 C C . ILE B 1 94 ? 3.646 -22.594 -3.307 1 91.81 94 ILE B C 1
ATOM 3940 O O . ILE B 1 94 ? 3.809 -23.812 -3.441 1 91.81 94 ILE B O 1
ATOM 3944 N N . LEU B 1 95 ? 3.115 -22.047 -2.285 1 93.56 95 LEU B N 1
ATOM 3945 C CA . LEU B 1 95 ? 2.643 -22.875 -1.178 1 93.56 95 LEU B CA 1
ATOM 3946 C C . LEU B 1 95 ? 1.571 -23.844 -1.647 1 93.56 95 LEU B C 1
ATOM 3948 O O . LEU B 1 95 ? 1.653 -25.047 -1.37 1 93.56 95 LEU B O 1
ATOM 3952 N N . ILE B 1 96 ? 0.657 -23.391 -2.373 1 90.31 96 ILE B N 1
ATOM 3953 C CA . ILE B 1 96 ? -0.432 -24.219 -2.873 1 90.31 96 ILE B CA 1
ATOM 3954 C C . ILE B 1 96 ? 0.123 -25.281 -3.816 1 90.31 96 ILE B C 1
ATOM 3956 O O . ILE B 1 96 ? -0.242 -26.453 -3.721 1 90.31 96 ILE B O 1
ATOM 3960 N N . GLU B 1 97 ? 0.99 -24.875 -4.668 1 91 97 GLU B N 1
ATOM 3961 C CA . GLU B 1 97 ? 1.589 -25.828 -5.605 1 91 97 GLU B CA 1
ATOM 3962 C C . GLU B 1 97 ? 2.439 -26.859 -4.875 1 91 97 GLU B C 1
ATOM 3964 O O . GLU B 1 97 ? 2.449 -28.031 -5.246 1 91 97 GLU B O 1
ATOM 3969 N N . ALA B 1 98 ? 3.135 -26.422 -3.863 1 94.19 98 ALA B N 1
ATOM 3970 C CA . ALA B 1 98 ? 3.967 -27.344 -3.086 1 94.19 98 ALA B CA 1
ATOM 3971 C C . ALA B 1 98 ? 3.113 -28.391 -2.371 1 94.19 98 ALA B C 1
ATOM 3973 O O . ALA B 1 98 ? 3.461 -29.578 -2.35 1 94.19 98 ALA B O 1
ATOM 3974 N N . ILE B 1 99 ? 2.016 -27.969 -1.867 1 91.69 99 ILE B N 1
ATOM 3975 C CA . ILE B 1 99 ? 1.106 -28.891 -1.187 1 91.69 99 ILE B CA 1
ATOM 3976 C C . ILE B 1 99 ? 0.554 -29.906 -2.186 1 91.69 99 ILE B C 1
ATOM 3978 O O . ILE B 1 99 ? 0.493 -31.109 -1.893 1 91.69 99 ILE B O 1
ATOM 3982 N N . GLN B 1 100 ? 0.192 -29.438 -3.32 1 89.81 100 GLN B N 1
ATOM 3983 C CA . GLN B 1 100 ? -0.294 -30.312 -4.375 1 89.81 100 GLN B CA 1
ATOM 3984 C C . GLN B 1 100 ? 0.77 -31.328 -4.777 1 89.81 100 GLN B C 1
ATOM 3986 O O . GLN B 1 100 ? 0.466 -32.5 -4.984 1 89.81 100 GLN B O 1
ATOM 3991 N N . ARG B 1 101 ? 2.018 -30.969 -4.84 1 91.62 101 ARG B N 1
ATOM 3992 C CA . ARG B 1 101 ? 3.107 -31.828 -5.277 1 91.62 101 ARG B CA 1
ATOM 3993 C C . ARG B 1 101 ? 3.506 -32.812 -4.176 1 91.62 101 ARG B C 1
ATOM 3995 O O . ARG B 1 101 ? 4.16 -33.812 -4.441 1 91.62 101 ARG B O 1
ATOM 4002 N N . LEU B 1 102 ? 3.148 -32.469 -2.982 1 92.25 102 LEU B N 1
ATOM 4003 C CA . LEU B 1 102 ? 3.361 -33.406 -1.896 1 92.25 102 LEU B CA 1
ATOM 4004 C C . LEU B 1 102 ? 2.336 -34.531 -1.951 1 92.25 102 LEU B C 1
ATOM 4006 O O . LEU B 1 102 ? 2.609 -35.656 -1.507 1 92.25 102 LEU B O 1
ATOM 4010 N N . ILE B 1 103 ? 1.197 -34.281 -2.539 1 89.38 103 ILE B N 1
ATOM 4011 C CA . ILE B 1 103 ? 0.146 -35.281 -2.693 1 89.38 103 ILE B CA 1
ATOM 4012 C C . ILE B 1 103 ? 0.396 -36.094 -3.959 1 89.38 103 ILE B C 1
ATOM 4014 O O . ILE B 1 103 ? 0.279 -37.312 -3.943 1 89.38 103 ILE B O 1
ATOM 4018 N N . SER B 1 104 ? 0.826 -35.344 -5.031 1 87.5 104 SER B N 1
ATOM 4019 C CA . SER B 1 104 ? 1.186 -35.969 -6.297 1 87.5 104 SER B CA 1
ATOM 4020 C C . SER B 1 104 ? 2.508 -35.438 -6.828 1 87.5 104 SER B C 1
ATOM 4022 O O . SER B 1 104 ? 2.521 -34.469 -7.613 1 87.5 104 SER B O 1
ATOM 4024 N N . PRO B 1 105 ? 3.545 -36.125 -6.438 1 86.94 105 PRO B N 1
ATOM 4025 C CA . PRO B 1 105 ? 4.867 -35.625 -6.805 1 86.94 105 PRO B CA 1
ATOM 4026 C C . PRO B 1 105 ? 5.109 -35.625 -8.312 1 86.94 105 PRO B C 1
ATOM 4028 O O . PRO B 1 105 ? 4.711 -36.594 -9 1 86.94 105 PRO B O 1
ATOM 4031 N N . ALA B 1 106 ? 5.594 -34.531 -8.727 1 83.81 106 ALA B N 1
ATOM 4032 C CA . ALA B 1 106 ? 5.973 -34.438 -10.133 1 83.81 106 ALA B CA 1
ATOM 4033 C C . ALA B 1 106 ? 7.359 -35.031 -10.359 1 83.81 106 ALA B C 1
ATOM 4035 O O . ALA B 1 106 ? 8.242 -34.906 -9.516 1 83.81 106 ALA B O 1
ATOM 4036 N N . VAL B 1 107 ? 7.496 -35.688 -11.461 1 87.56 107 VAL B N 1
ATOM 4037 C CA . VAL B 1 107 ? 8.781 -36.281 -11.789 1 87.56 107 VAL B CA 1
ATOM 4038 C C . VAL B 1 107 ? 9.703 -35.219 -12.406 1 87.56 107 VAL B C 1
ATOM 4040 O O . VAL B 1 107 ? 9.336 -34.562 -13.383 1 87.56 107 VAL B O 1
ATOM 4043 N N . ILE B 1 108 ? 10.812 -35.062 -11.828 1 90.81 108 ILE B N 1
ATOM 4044 C CA . ILE B 1 108 ? 11.828 -34.156 -12.336 1 90.81 108 ILE B CA 1
ATOM 4045 C C . ILE B 1 108 ? 12.641 -34.812 -13.43 1 90.81 108 ILE B C 1
ATOM 4047 O O . ILE B 1 108 ? 13.297 -35.844 -13.188 1 90.81 108 ILE B O 1
ATOM 4051 N N . THR B 1 109 ? 12.734 -34.219 -14.531 1 89.38 109 THR B N 1
ATOM 4052 C CA . THR B 1 109 ? 13.258 -34.875 -15.719 1 89.38 109 THR B CA 1
ATOM 4053 C C . THR B 1 109 ? 14.773 -34.719 -15.805 1 89.38 109 THR B C 1
ATOM 4055 O O . THR B 1 109 ? 15.461 -35.594 -16.328 1 89.38 109 THR B O 1
ATOM 4058 N N . ASN B 1 110 ? 15.336 -33.594 -15.328 1 93.94 110 ASN B N 1
ATOM 4059 C CA . ASN B 1 110 ? 16.766 -33.344 -15.492 1 93.94 110 ASN B CA 1
ATOM 4060 C C . ASN B 1 110 ? 17.344 -32.625 -14.273 1 93.94 110 ASN B C 1
ATOM 4062 O O . ASN B 1 110 ? 17.531 -31.422 -14.297 1 93.94 110 ASN B O 1
ATOM 4066 N N . PRO B 1 111 ? 17.672 -33.375 -13.312 1 93.5 111 PRO B N 1
ATOM 4067 C CA . PRO B 1 111 ? 18.219 -32.75 -12.102 1 93.5 111 PRO B CA 1
ATOM 4068 C C . PRO B 1 111 ? 19.562 -32.062 -12.352 1 93.5 111 PRO B C 1
ATOM 4070 O O . PRO B 1 111 ? 19.906 -31.109 -11.648 1 93.5 111 PRO B O 1
ATOM 4073 N N . LYS B 1 112 ? 20.312 -32.531 -13.328 1 94.62 112 LYS B N 1
ATOM 4074 C CA . LYS B 1 112 ? 21.594 -31.891 -13.648 1 94.62 112 LYS B CA 1
ATOM 4075 C C . LYS B 1 112 ? 21.391 -30.453 -14.109 1 94.62 112 LYS B C 1
ATOM 4077 O O . LYS B 1 112 ? 22.156 -29.562 -13.734 1 94.62 112 LYS B O 1
ATOM 4082 N N . LEU B 1 113 ? 20.422 -30.312 -14.914 1 94.81 113 LEU B N 1
ATOM 4083 C CA . LEU B 1 113 ? 20.125 -28.953 -15.391 1 94.81 113 LEU B CA 1
ATOM 4084 C C . LEU B 1 113 ? 19.75 -28.047 -14.234 1 94.81 113 LEU B C 1
ATOM 4086 O O . LEU B 1 113 ? 20.141 -26.875 -14.219 1 94.81 113 LEU B O 1
ATOM 4090 N N . ILE B 1 114 ? 19.062 -28.594 -13.305 1 94.75 114 ILE B N 1
ATOM 4091 C CA . ILE B 1 114 ? 18.688 -27.844 -12.109 1 94.75 114 ILE B CA 1
ATOM 4092 C C . ILE B 1 114 ? 19.938 -27.438 -11.344 1 94.75 114 ILE B C 1
ATOM 4094 O O . ILE B 1 114 ? 20.047 -26.312 -10.867 1 94.75 114 ILE B O 1
ATOM 4098 N N . LEU B 1 115 ? 20.844 -28.344 -11.266 1 95.31 115 LEU B N 1
ATOM 4099 C CA . LEU B 1 115 ? 22.109 -28.109 -10.562 1 95.31 115 LEU B CA 1
ATOM 4100 C C . LEU B 1 115 ? 22.891 -26.984 -11.234 1 95.31 115 LEU B C 1
ATOM 4102 O O . LEU B 1 115 ? 23.391 -26.078 -10.562 1 95.31 115 LEU B O 1
ATOM 4106 N N . TYR B 1 116 ? 22.938 -27.047 -12.516 1 95.81 116 TYR B N 1
ATOM 4107 C CA . TYR B 1 116 ? 23.672 -26.031 -13.258 1 95.81 116 TYR B CA 1
ATOM 4108 C C . TYR B 1 116 ? 23.047 -24.656 -13.086 1 95.81 116 TYR B C 1
ATOM 4110 O O . TYR B 1 116 ? 23.734 -23.672 -12.797 1 95.81 116 TYR B O 1
ATOM 4118 N N . VAL B 1 117 ? 21.75 -24.609 -13.219 1 94.88 117 VAL B N 1
ATOM 4119 C CA . VAL B 1 117 ? 21.031 -23.344 -13.141 1 94.88 117 VAL B CA 1
ATOM 4120 C C . VAL B 1 117 ? 21.094 -22.812 -11.711 1 94.88 117 VAL B C 1
ATOM 4122 O O . VAL B 1 117 ? 21.297 -21.609 -11.492 1 94.88 117 VAL B O 1
ATOM 4125 N N . GLY B 1 118 ? 20.906 -23.719 -10.766 1 93.75 118 GLY B N 1
ATOM 4126 C CA . GLY B 1 118 ? 21.031 -23.312 -9.375 1 93.75 118 GLY B CA 1
ATOM 4127 C C . GLY B 1 118 ? 22.391 -22.766 -9.023 1 93.75 118 GLY B C 1
ATOM 4128 O O . GLY B 1 118 ? 22.5 -21.75 -8.328 1 93.75 118 GLY B O 1
ATOM 4129 N N . THR B 1 119 ? 23.391 -23.375 -9.492 1 94.75 119 THR B N 1
ATOM 4130 C CA . THR B 1 119 ? 24.75 -22.938 -9.25 1 94.75 119 THR B CA 1
ATOM 4131 C C . THR B 1 119 ? 25.031 -21.594 -9.938 1 94.75 119 THR B C 1
ATOM 4133 O O . THR B 1 119 ? 25.641 -20.703 -9.352 1 94.75 119 THR B O 1
ATOM 4136 N N . ALA B 1 120 ? 24.578 -21.5 -11.109 1 94.06 120 ALA B N 1
ATOM 4137 C CA . ALA B 1 120 ? 24.719 -20.234 -11.828 1 94.06 120 ALA B CA 1
ATOM 4138 C C . ALA B 1 120 ? 24 -19.109 -11.094 1 94.06 120 ALA B C 1
ATOM 4140 O O . ALA B 1 120 ? 24.484 -17.984 -11.047 1 94.06 120 ALA B O 1
ATOM 4141 N N . GLY B 1 121 ? 22.844 -19.469 -10.602 1 90.56 121 GLY B N 1
ATOM 4142 C CA . GLY B 1 121 ? 22.109 -18.5 -9.812 1 90.56 121 GLY B CA 1
ATOM 4143 C C . GLY B 1 121 ? 22.875 -18.047 -8.578 1 90.56 121 GLY B C 1
ATOM 4144 O O . GLY B 1 121 ? 22.875 -16.844 -8.258 1 90.56 121 GLY B O 1
ATOM 4145 N N . LEU B 1 122 ? 23.484 -18.938 -7.93 1 91.81 122 LEU B N 1
ATOM 4146 C CA . LEU B 1 122 ? 24.281 -18.609 -6.75 1 91.81 122 LEU B CA 1
ATOM 4147 C C . LEU B 1 122 ? 25.453 -17.703 -7.113 1 91.81 122 LEU B C 1
ATOM 4149 O O . LEU B 1 122 ? 25.719 -16.734 -6.414 1 91.81 122 LEU B O 1
ATOM 4153 N N . ILE B 1 123 ? 26.047 -17.984 -8.164 1 91.75 123 ILE B N 1
ATOM 4154 C CA . ILE B 1 123 ? 27.172 -17.172 -8.641 1 91.75 123 ILE B CA 1
ATOM 4155 C C . ILE B 1 123 ? 26.688 -15.766 -8.984 1 91.75 123 ILE B C 1
ATOM 4157 O O . ILE B 1 123 ? 27.328 -14.773 -8.648 1 91.75 123 ILE B O 1
ATOM 4161 N N . SER B 1 124 ? 25.594 -15.742 -9.641 1 88.75 124 SER B N 1
ATOM 4162 C CA . SER B 1 124 ? 25.031 -14.445 -10 1 88.75 124 SER B CA 1
ATOM 4163 C C . SER B 1 124 ? 24.734 -13.609 -8.766 1 88.75 124 SER B C 1
ATOM 4165 O O . SER B 1 124 ? 24.938 -12.391 -8.766 1 88.75 124 SER B O 1
ATOM 4167 N N . ASN B 1 125 ? 24.219 -14.234 -7.773 1 85.94 125 ASN B N 1
ATOM 4168 C CA . ASN B 1 125 ? 23.938 -13.539 -6.523 1 85.94 125 ASN B CA 1
ATOM 4169 C C . ASN B 1 125 ? 25.219 -12.992 -5.887 1 85.94 125 ASN B C 1
ATOM 4171 O O . ASN B 1 125 ? 25.234 -11.875 -5.379 1 85.94 125 ASN B O 1
ATOM 4175 N N . ILE B 1 126 ? 26.219 -13.734 -5.965 1 85.31 126 ILE B N 1
ATOM 4176 C CA . ILE B 1 126 ? 27.516 -13.312 -5.426 1 85.31 126 ILE B CA 1
ATOM 4177 C C . ILE B 1 126 ? 28.047 -12.141 -6.234 1 85.31 126 ILE B C 1
ATOM 4179 O O . ILE B 1 126 ? 28.562 -11.172 -5.668 1 85.31 126 ILE B O 1
ATOM 4183 N N . VAL B 1 127 ? 27.953 -12.195 -7.465 1 85.19 127 VAL B N 1
ATOM 4184 C CA . VAL B 1 127 ? 28.359 -11.109 -8.344 1 85.19 127 VAL B CA 1
ATOM 4185 C C . VAL B 1 127 ? 27.578 -9.844 -8.008 1 85.19 127 VAL B C 1
ATOM 4187 O O . VAL B 1 127 ? 28.141 -8.75 -7.965 1 85.19 127 VAL B O 1
ATOM 4190 N N . GLY B 1 128 ? 26.344 -10.047 -7.797 1 80.31 128 GLY B N 1
ATOM 4191 C CA . GLY B 1 128 ? 25.5 -8.922 -7.41 1 80.31 128 GLY B CA 1
ATOM 4192 C C . GLY B 1 128 ? 25.969 -8.242 -6.137 1 80.31 128 GLY B C 1
ATOM 4193 O O . GLY B 1 128 ? 25.906 -7.016 -6.02 1 80.31 128 GLY B O 1
ATOM 4194 N N . LEU B 1 129 ? 26.406 -9.016 -5.191 1 77.75 129 LEU B N 1
ATOM 4195 C CA . LEU B 1 129 ? 26.891 -8.484 -3.928 1 77.75 129 LEU B CA 1
ATOM 4196 C C . LEU B 1 129 ? 28.125 -7.605 -4.156 1 77.75 129 LEU B C 1
ATOM 4198 O O . LEU B 1 129 ? 28.281 -6.57 -3.508 1 77.75 129 LEU B O 1
ATOM 4202 N N . PHE B 1 130 ? 28.938 -8.008 -5.059 1 77.19 130 PHE B N 1
ATOM 4203 C CA . PHE B 1 130 ? 30.156 -7.254 -5.344 1 77.19 130 PHE B CA 1
ATOM 4204 C C . PHE B 1 130 ? 29.828 -5.965 -6.09 1 77.19 130 PHE B C 1
ATOM 4206 O O . PHE B 1 130 ? 30.547 -4.965 -5.949 1 77.19 130 PHE B O 1
ATOM 4213 N N . LEU B 1 131 ? 28.891 -6.055 -6.867 1 74.5 131 LEU B N 1
ATOM 4214 C CA . LEU B 1 131 ? 28.469 -4.855 -7.578 1 74.5 131 LEU B CA 1
ATOM 4215 C C . LEU B 1 131 ? 27.938 -3.801 -6.609 1 74.5 131 LEU B C 1
ATOM 4217 O O . LEU B 1 131 ? 28.062 -2.6 -6.867 1 74.5 131 LEU B O 1
ATOM 4221 N N . PHE B 1 132 ? 27.406 -4.16 -5.523 1 68.25 132 PHE B N 1
ATOM 4222 C CA . PHE B 1 132 ? 26.859 -3.225 -4.543 1 68.25 132 PHE B CA 1
ATOM 4223 C C . PHE B 1 132 ? 27.953 -2.754 -3.586 1 68.25 132 PHE B C 1
ATOM 4225 O O . PHE B 1 132 ? 27.859 -1.653 -3.035 1 68.25 132 PHE B O 1
ATOM 4232 N N . HIS B 1 133 ? 28.938 -3.602 -3.1 1 59.59 133 HIS B N 1
ATOM 4233 C CA . HIS B 1 133 ? 29.984 -3.299 -2.119 1 59.59 133 HIS B CA 1
ATOM 4234 C C . HIS B 1 133 ? 31 -2.328 -2.689 1 59.59 133 HIS B C 1
ATOM 4236 O O . HIS B 1 133 ? 31.781 -1.726 -1.94 1 59.59 133 HIS B O 1
ATOM 4242 N N . ASP B 1 134 ? 31.453 -2.227 -3.842 1 46.41 134 ASP B N 1
ATOM 4243 C CA . ASP B 1 134 ? 32.781 -1.67 -4.16 1 46.41 134 ASP B CA 1
ATOM 4244 C C . ASP B 1 134 ? 33.031 -0.402 -3.352 1 46.41 134 ASP B C 1
ATOM 4246 O O . ASP B 1 134 ? 33.969 -0.364 -2.535 1 46.41 134 ASP B O 1
ATOM 4250 N N . HIS B 1 135 ? 33.156 0.941 -4.148 1 43.62 135 HIS B N 1
ATOM 4251 C CA . HIS B 1 135 ? 34.406 1.724 -4.258 1 43.62 135 HIS B CA 1
ATOM 4252 C C . HIS B 1 135 ? 34.594 2.604 -3.027 1 43.62 135 HIS B C 1
ATOM 4254 O O . HIS B 1 135 ? 34.469 3.828 -3.107 1 43.62 135 HIS B O 1
ATOM 4260 N N . GLY B 1 136 ? 33.969 2.373 -1.903 1 36.78 136 GLY B N 1
ATOM 4261 C CA . GLY B 1 136 ? 34.531 3.367 -1.007 1 36.78 136 GLY B CA 1
ATOM 4262 C C . GLY B 1 136 ? 36.031 3.209 -0.811 1 36.78 136 GLY B C 1
ATOM 4263 O O . GLY B 1 136 ? 36.5 2.93 0.298 1 36.78 136 GLY B O 1
ATOM 4264 N N . HIS B 1 137 ? 36.75 2.377 -1.603 1 33.84 137 HIS B N 1
ATOM 4265 C CA . HIS B 1 137 ? 38.156 2.482 -1.287 1 33.84 137 HIS B CA 1
ATOM 4266 C C . HIS B 1 137 ? 38.656 3.928 -1.38 1 33.84 137 HIS B C 1
ATOM 4268 O O . HIS B 1 137 ? 38.625 4.523 -2.461 1 33.84 137 HIS B O 1
ATOM 4274 N N . SER B 1 138 ? 38.375 4.676 -0.306 1 34.12 138 SER B N 1
ATOM 4275 C CA . SER B 1 138 ? 39.25 5.844 -0.129 1 34.12 138 SER B CA 1
ATOM 4276 C C . SER B 1 138 ? 40.688 5.523 -0.463 1 34.12 138 SER B C 1
ATOM 4278 O O . SER B 1 138 ? 41.281 4.602 0.112 1 34.12 138 SER B O 1
ATOM 4280 N N . HIS B 1 139 ? 41.125 5.508 -1.717 1 29.52 139 HIS B N 1
ATOM 4281 C CA . HIS B 1 139 ? 42.562 5.688 -1.891 1 29.52 139 HIS B CA 1
ATOM 4282 C C . HIS B 1 139 ? 43.094 6.809 -1.003 1 29.52 139 HIS B C 1
ATOM 4284 O O . HIS B 1 139 ? 42.719 7.973 -1.185 1 29.52 139 HIS B O 1
ATOM 4290 N N . GLY B 1 140 ? 43.25 6.586 0.229 1 31.38 140 GLY B N 1
ATOM 4291 C CA . GLY B 1 140 ? 44.094 7.418 1.087 1 31.38 140 GLY B CA 1
ATOM 4292 C C . GLY B 1 140 ? 45.406 7.785 0.458 1 31.38 140 GLY B C 1
ATOM 4293 O O . GLY B 1 140 ? 46.469 7.285 0.875 1 31.38 140 GLY B O 1
ATOM 4294 N N . GLY B 1 141 ? 45.531 7.832 -0.898 1 27.91 141 GLY B N 1
ATOM 4295 C CA . GLY B 1 141 ? 46.875 8.281 -1.227 1 27.91 141 GLY B CA 1
ATOM 4296 C C . GLY B 1 141 ? 47.219 9.625 -0.623 1 27.91 141 GLY B C 1
ATOM 4297 O O . GLY B 1 141 ? 46.344 10.477 -0.444 1 27.91 141 GLY B O 1
ATOM 4298 N N . GLY B 1 142 ? 48.344 9.773 0.135 1 28.03 142 GLY B N 1
ATOM 4299 C CA . GLY B 1 142 ? 49.062 10.773 0.892 1 28.03 142 GLY B CA 1
ATOM 4300 C C . GLY B 1 142 ? 49.438 12 0.071 1 28.03 142 GLY B C 1
ATOM 4301 O O . GLY B 1 142 ? 50.219 12.844 0.517 1 28.03 142 GLY B O 1
ATOM 4302 N N . SER B 1 143 ? 49.25 12.008 -1.294 1 27.23 143 SER B N 1
ATOM 4303 C CA . SER B 1 143 ? 50.25 13 -1.731 1 27.23 143 SER B CA 1
ATOM 4304 C C . SER B 1 143 ? 49.875 14.391 -1.206 1 27.23 143 SER B C 1
ATOM 4306 O O . SER B 1 143 ? 48.719 14.648 -0.844 1 27.23 143 SER B O 1
ATOM 4308 N N . GLU B 1 144 ? 50.906 15.359 -1.448 1 27.02 144 GLU B N 1
ATOM 4309 C CA . GLU B 1 144 ? 51.375 16.672 -1.038 1 27.02 144 GLU B CA 1
ATOM 4310 C C . GLU B 1 144 ? 50.344 17.75 -1.271 1 27.02 144 GLU B C 1
ATOM 4312 O O . GLU B 1 144 ? 49.344 17.516 -1.936 1 27.02 144 GLU B O 1
ATOM 4317 N N . HIS B 1 145 ? 50.875 19 -1.674 1 27.08 145 HIS B N 1
ATOM 4318 C CA . HIS B 1 145 ? 50.812 20.391 -1.253 1 27.08 145 HIS B CA 1
ATOM 4319 C C . HIS B 1 145 ? 49.656 21.125 -1.947 1 27.08 145 HIS B C 1
ATOM 4321 O O . HIS B 1 145 ? 49.344 22.25 -1.589 1 27.08 145 HIS B O 1
ATOM 4327 N N . GLY B 1 146 ? 49.469 20.859 -3.299 1 25.38 146 GLY B N 1
ATOM 4328 C CA . GLY B 1 146 ? 49.188 22.109 -4 1 25.38 146 GLY B CA 1
ATOM 4329 C C . GLY B 1 146 ? 47.844 22.719 -3.631 1 25.38 146 GLY B C 1
ATOM 4330 O O . GLY B 1 146 ? 47 22.031 -3.078 1 25.38 146 GLY B O 1
ATOM 4331 N N . HIS B 1 147 ? 47.688 24.047 -3.811 1 28 147 HIS B N 1
ATOM 4332 C CA . HIS B 1 147 ? 46.75 25.109 -3.479 1 28 147 HIS B CA 1
ATOM 4333 C C . HIS B 1 147 ? 45.375 24.844 -4.074 1 28 147 HIS B C 1
ATOM 4335 O O . HIS B 1 147 ? 44.562 25.766 -4.211 1 28 147 HIS B O 1
ATOM 4341 N N . SER B 1 148 ? 45 23.547 -4.152 1 26.33 148 SER B N 1
ATOM 4342 C CA . SER B 1 148 ? 43.906 23.328 -5.086 1 26.33 148 SER B CA 1
ATOM 4343 C C . SER B 1 148 ? 42.625 24.016 -4.609 1 26.33 148 SER B C 1
ATOM 4345 O O . SER B 1 148 ? 42.375 24.125 -3.402 1 26.33 148 SER B O 1
ATOM 4347 N N . HIS B 1 149 ? 42.125 24.875 -5.543 1 27.81 149 HIS B N 1
ATOM 4348 C CA . HIS B 1 149 ? 40.875 25.594 -5.555 1 27.81 149 HIS B CA 1
ATOM 4349 C C . HIS B 1 149 ? 39.719 24.703 -5.125 1 27.81 149 HIS B C 1
ATOM 4351 O O . HIS B 1 149 ? 39.688 23.5 -5.445 1 27.81 149 HIS B O 1
ATOM 4357 N N . GLY B 1 150 ? 39.125 24.969 -3.984 1 25.03 150 GLY B N 1
ATOM 4358 C CA . GLY B 1 150 ? 38.125 24.375 -3.141 1 25.03 150 GLY B CA 1
ATOM 4359 C C . GLY B 1 150 ? 36.812 24.109 -3.873 1 25.03 150 GLY B C 1
ATOM 4360 O O . GLY B 1 150 ? 35.875 24.922 -3.809 1 25.03 150 GLY B O 1
ATOM 4361 N N . GLY B 1 151 ? 36.938 23.734 -5.219 1 26.59 151 GLY B N 1
ATOM 4362 C CA . GLY B 1 151 ? 35.656 23.438 -5.797 1 26.59 151 GLY B CA 1
ATOM 4363 C C . GLY B 1 151 ? 34.875 22.422 -5.004 1 26.59 151 GLY B C 1
ATOM 4364 O O . GLY B 1 151 ? 35.438 21.484 -4.441 1 26.59 151 GLY B O 1
ATOM 4365 N N . SER B 1 152 ? 33.844 22.891 -4.332 1 28.08 152 SER B N 1
ATOM 4366 C CA . SER B 1 152 ? 32.875 22.109 -3.566 1 28.08 152 SER B CA 1
ATOM 4367 C C . SER B 1 152 ? 32.5 20.828 -4.297 1 28.08 152 SER B C 1
ATOM 4369 O O . SER B 1 152 ? 31.906 20.875 -5.375 1 28.08 152 SER B O 1
ATOM 4371 N N . GLU B 1 153 ? 33.438 19.953 -4.48 1 27.34 153 GLU B N 1
ATOM 4372 C CA . GLU B 1 153 ? 33.094 18.594 -4.898 1 27.34 153 GLU B CA 1
ATOM 4373 C C . GLU B 1 153 ? 31.891 18.062 -4.152 1 27.34 153 GLU B C 1
ATOM 4375 O O . GLU B 1 153 ? 31.891 17.969 -2.924 1 27.34 153 GLU B O 1
ATOM 4380 N N . TYR B 1 154 ? 30.766 18.516 -4.609 1 29 154 TYR B N 1
ATOM 4381 C CA . TYR B 1 154 ? 29.562 17.766 -4.277 1 29 154 TYR B CA 1
ATOM 4382 C C . TYR B 1 154 ? 29.859 16.281 -4.168 1 29 154 TYR B C 1
ATOM 4384 O O . TYR B 1 154 ? 30.297 15.648 -5.141 1 29 154 TYR B O 1
ATOM 4392 N N . SER B 1 155 ? 30.609 15.891 -3.215 1 29.64 155 SER B N 1
ATOM 4393 C CA . SER B 1 155 ? 30.797 14.484 -2.867 1 29.64 155 SER B CA 1
ATOM 4394 C C . SER B 1 155 ? 29.547 13.672 -3.141 1 29.64 155 SER B C 1
ATOM 4396 O O . SER B 1 155 ? 28.453 14.031 -2.691 1 29.64 155 SER B O 1
ATOM 4398 N N . ASP B 1 156 ? 29.406 13.164 -4.301 1 31.97 156 ASP B N 1
ATOM 4399 C CA . ASP B 1 156 ? 28.516 12.078 -4.715 1 31.97 156 ASP B CA 1
ATOM 4400 C C . ASP B 1 156 ? 28.203 11.156 -3.541 1 31.97 156 ASP B C 1
ATOM 4402 O O . ASP B 1 156 ? 29.078 10.438 -3.053 1 31.97 156 ASP B O 1
ATOM 4406 N N . GLU B 1 157 ? 27.75 11.672 -2.465 1 33.5 157 GLU B N 1
ATOM 4407 C CA . GLU B 1 157 ? 27.234 10.797 -1.415 1 33.5 157 GLU B CA 1
ATOM 4408 C C . GLU B 1 157 ? 26.734 9.484 -1.992 1 33.5 157 GLU B C 1
ATOM 4410 O O . GLU B 1 157 ? 25.797 9.469 -2.793 1 33.5 157 GLU B O 1
ATOM 4415 N N . GLU B 1 158 ? 27.578 8.633 -2.396 1 35.12 158 GLU B N 1
ATOM 4416 C CA . GLU B 1 158 ? 27.547 7.238 -2.832 1 35.12 158 GLU B CA 1
ATOM 4417 C C . GLU B 1 158 ? 26.453 6.453 -2.109 1 35.12 158 GLU B C 1
ATOM 4419 O O . GLU B 1 158 ? 26.672 5.938 -1.013 1 35.12 158 GLU B O 1
ATOM 4424 N N . SER B 1 159 ? 25.375 6.922 -1.87 1 41.31 159 SER B N 1
ATOM 4425 C CA . SER B 1 159 ? 24.266 6.125 -1.339 1 41.31 159 SER B CA 1
ATOM 4426 C C . SER B 1 159 ? 24.156 4.789 -2.062 1 41.31 159 SER B C 1
ATOM 4428 O O . SER B 1 159 ? 24.109 4.746 -3.295 1 41.31 159 SER B O 1
ATOM 4430 N N . SER B 1 160 ? 24.75 3.717 -1.473 1 47.81 160 SER B N 1
ATOM 4431 C CA . SER B 1 160 ? 24.719 2.316 -1.881 1 47.81 160 SER B CA 1
ATOM 4432 C C . SER B 1 160 ? 23.359 1.958 -2.5 1 47.81 160 SER B C 1
ATOM 4434 O O . SER B 1 160 ? 22.344 2.551 -2.154 1 47.81 160 SER B O 1
ATOM 4436 N N . VAL B 1 161 ? 23.453 1.418 -3.709 1 50.06 161 VAL B N 1
ATOM 4437 C CA . VAL B 1 161 ? 22.297 0.906 -4.441 1 50.06 161 VAL B CA 1
ATOM 4438 C C . VAL B 1 161 ? 21.328 0.25 -3.471 1 50.06 161 VAL B C 1
ATOM 4440 O O . VAL B 1 161 ? 20.109 0.321 -3.662 1 50.06 161 VAL B O 1
ATOM 4443 N N . GLY B 1 162 ? 21.969 -0.334 -2.385 1 53.09 162 GLY B N 1
ATOM 4444 C CA . GLY B 1 162 ? 21.125 -0.966 -1.375 1 53.09 162 GLY B CA 1
ATOM 4445 C C . GLY B 1 162 ? 20.219 0.011 -0.657 1 53.09 162 GLY B C 1
ATOM 4446 O O . GLY B 1 162 ? 19.141 -0.362 -0.201 1 53.09 162 GLY B O 1
ATOM 4447 N N . ALA B 1 163 ? 20.688 1.131 -0.632 1 53.56 163 ALA B N 1
ATOM 4448 C CA . ALA B 1 163 ? 19.922 2.143 0.099 1 53.56 163 ALA B CA 1
ATOM 4449 C C . ALA B 1 163 ? 18.672 2.551 -0.668 1 53.56 163 ALA B C 1
ATOM 4451 O O . ALA B 1 163 ? 17.703 3.057 -0.08 1 53.56 163 ALA B O 1
ATOM 4452 N N . VAL B 1 164 ? 18.75 2.098 -1.947 1 52.75 164 VAL B N 1
ATOM 4453 C CA . VAL B 1 164 ? 17.672 2.576 -2.799 1 52.75 164 VAL B CA 1
ATOM 4454 C C . VAL B 1 164 ? 16.578 1.508 -2.908 1 52.75 164 VAL B C 1
ATOM 4456 O O . VAL B 1 164 ? 15.461 1.79 -3.352 1 52.75 164 VAL B O 1
ATOM 4459 N N . LEU B 1 165 ? 16.969 0.385 -2.354 1 65.31 165 LEU B N 1
ATOM 4460 C CA . LEU B 1 165 ? 15.945 -0.651 -2.416 1 65.31 165 LEU B CA 1
ATOM 4461 C C . LEU B 1 165 ? 14.82 -0.363 -1.428 1 65.31 165 LEU B C 1
ATOM 4463 O O . LEU B 1 165 ? 15.078 -0.055 -0.262 1 65.31 165 LEU B O 1
ATOM 4467 N N . PRO B 1 166 ? 13.641 -0.423 -2.012 1 56.22 166 PRO B N 1
ATOM 4468 C CA . PRO B 1 166 ? 12.492 -0.102 -1.16 1 56.22 166 PRO B CA 1
ATOM 4469 C C . PRO B 1 166 ? 12.516 -0.858 0.167 1 56.22 166 PRO B C 1
ATOM 4471 O O . PRO B 1 166 ? 12.141 -0.302 1.204 1 56.22 166 PRO B O 1
ATOM 4474 N N . GLU B 1 167 ? 13.047 -1.995 0.116 1 64.94 167 GLU B N 1
ATOM 4475 C CA . GLU B 1 167 ? 13.07 -2.807 1.329 1 64.94 167 GLU B CA 1
ATOM 4476 C C . GLU B 1 167 ? 14.023 -2.221 2.365 1 64.94 167 GLU B C 1
ATOM 4478 O O . GLU B 1 167 ? 13.742 -2.242 3.564 1 64.94 167 GLU B O 1
ATOM 4483 N N . ASN B 1 168 ? 15.047 -1.7 1.889 1 62.47 168 ASN B N 1
ATOM 4484 C CA . ASN B 1 168 ? 16.047 -1.169 2.807 1 62.47 168 ASN B CA 1
ATOM 4485 C C . ASN B 1 168 ? 15.641 0.196 3.354 1 62.47 168 ASN B C 1
ATOM 4487 O O . ASN B 1 168 ? 15.992 0.547 4.48 1 62.47 168 ASN B O 1
ATOM 4491 N N . VAL B 1 169 ? 14.891 0.833 2.576 1 55.91 169 VAL B N 1
ATOM 4492 C CA . VAL B 1 169 ? 14.414 2.15 2.982 1 55.91 169 VAL B CA 1
ATOM 4493 C C . VAL B 1 169 ? 13.477 2.012 4.184 1 55.91 169 VAL B C 1
ATOM 4495 O O . VAL B 1 169 ? 13.562 2.785 5.141 1 55.91 169 VAL B O 1
ATOM 4498 N N . VAL B 1 170 ? 12.695 0.98 4.191 1 63.22 170 VAL B N 1
ATOM 4499 C CA . VAL B 1 170 ? 11.688 0.789 5.227 1 63.22 170 VAL B CA 1
ATOM 4500 C C . VAL B 1 170 ? 12.32 0.137 6.453 1 63.22 170 VAL B C 1
ATOM 4502 O O . VAL B 1 170 ? 11.906 0.396 7.586 1 63.22 170 VAL B O 1
ATOM 4505 N N . ASN B 1 171 ? 13.273 -0.656 6.305 1 58.44 171 ASN B N 1
ATOM 4506 C CA . ASN B 1 171 ? 13.891 -1.383 7.406 1 58.44 171 ASN B CA 1
ATOM 4507 C C . ASN B 1 171 ? 14.711 -0.455 8.305 1 58.44 171 ASN B C 1
ATOM 4509 O O . ASN B 1 171 ? 14.922 -0.75 9.484 1 58.44 171 ASN B O 1
ATOM 4513 N N . ASN B 1 172 ? 15.219 0.513 7.84 1 52.09 172 ASN B N 1
ATOM 4514 C CA . ASN B 1 172 ? 15.992 1.431 8.664 1 52.09 172 ASN B CA 1
ATOM 4515 C C . ASN B 1 172 ? 15.141 2.066 9.758 1 52.09 172 ASN B C 1
ATOM 4517 O O . ASN B 1 172 ? 15.656 2.75 10.641 1 52.09 172 ASN B O 1
ATOM 4521 N N . TYR B 1 173 ? 13.859 1.902 9.852 1 46.44 173 TYR B N 1
ATOM 4522 C CA . TYR B 1 173 ? 12.93 2.529 10.781 1 46.44 173 TYR B CA 1
ATOM 4523 C C . TYR B 1 173 ? 13.023 1.89 12.164 1 46.44 173 TYR B C 1
ATOM 4525 O O . TYR B 1 173 ? 12.75 2.539 13.172 1 46.44 173 TYR B O 1
ATOM 4533 N N . THR B 1 174 ? 13.102 0.588 12.352 1 41.91 174 THR B N 1
ATOM 4534 C CA . THR B 1 174 ? 12.68 -0.015 13.609 1 41.91 174 THR B CA 1
ATOM 4535 C C . THR B 1 174 ? 13.773 0.131 14.672 1 41.91 174 THR B C 1
ATOM 4537 O O . THR B 1 174 ? 13.586 -0.273 15.82 1 41.91 174 THR B O 1
ATOM 4540 N N . GLU B 1 175 ? 15.047 -0.047 14.508 1 37.19 175 GLU B N 1
ATOM 4541 C CA . GLU B 1 175 ? 15.617 -0.592 15.734 1 37.19 175 GLU B CA 1
ATOM 4542 C C . GLU B 1 175 ? 15.641 0.457 16.844 1 37.19 175 GLU B C 1
ATOM 4544 O O . GLU B 1 175 ? 16.219 1.529 16.672 1 37.19 175 GLU B O 1
ATOM 4549 N N . PRO B 1 176 ? 14.664 0.441 17.75 1 36.03 176 PRO B N 1
ATOM 4550 C CA . PRO B 1 176 ? 14.922 1.227 18.953 1 36.03 176 PRO B CA 1
ATOM 4551 C C . PRO B 1 176 ? 16.359 1.089 19.453 1 36.03 176 PRO B C 1
ATOM 4553 O O . PRO B 1 176 ? 16.828 -0.025 19.703 1 36.03 176 PRO B O 1
ATOM 4556 N N . GLY B 1 177 ? 17.328 1.682 18.938 1 31.5 177 GLY B N 1
ATOM 4557 C CA . GLY B 1 177 ? 18.516 1.646 19.766 1 31.5 177 GLY B CA 1
ATOM 4558 C C . GLY B 1 177 ? 18.219 1.764 21.25 1 31.5 177 GLY B C 1
ATOM 4559 O O . GLY B 1 177 ? 17.312 2.504 21.641 1 31.5 177 GLY B O 1
ATOM 4560 N N . HIS B 1 178 ? 18.375 0.639 22.031 1 29.8 178 HIS B N 1
ATOM 4561 C CA . HIS B 1 178 ? 18.531 0.722 23.484 1 29.8 178 HIS B CA 1
ATOM 4562 C C . HIS B 1 178 ? 19.312 1.976 23.875 1 29.8 178 HIS B C 1
ATOM 4564 O O . HIS B 1 178 ? 20.484 2.123 23.516 1 29.8 178 HIS B O 1
ATOM 4570 N N . SER B 1 179 ? 18.781 3.037 23.828 1 30.17 179 SER B N 1
ATOM 4571 C CA . SER B 1 179 ? 19.453 4.051 24.641 1 30.17 179 SER B CA 1
ATOM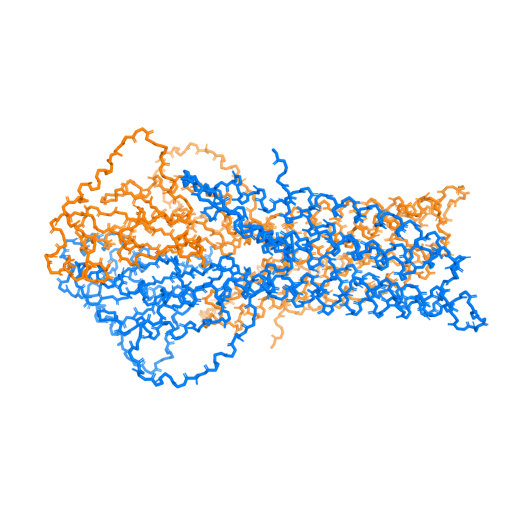 4572 C C . SER B 1 179 ? 19.922 3.475 25.969 1 30.17 179 SER B C 1
ATOM 4574 O O . SER B 1 179 ? 19.109 2.973 26.75 1 30.17 179 SER B O 1
ATOM 4576 N N . HIS B 1 180 ? 21.047 2.75 26 1 27.44 180 HIS B N 1
ATOM 4577 C CA . HIS B 1 180 ? 21.703 2.723 27.312 1 27.44 180 HIS B CA 1
ATOM 4578 C C . HIS B 1 180 ? 21.688 4.102 27.969 1 27.44 180 HIS B C 1
ATOM 4580 O O . HIS B 1 180 ? 22.031 5.098 27.312 1 27.44 180 HIS B O 1
ATOM 4586 N N . GLY B 1 181 ? 20.734 4.297 28.766 1 27.81 181 GLY B N 1
ATOM 4587 C CA . GLY B 1 181 ? 20.703 5.336 29.797 1 27.81 181 GLY B CA 1
ATOM 4588 C C . GLY B 1 181 ? 22.078 5.621 30.391 1 27.81 181 GLY B C 1
ATOM 4589 O O . GLY B 1 181 ? 22.453 5.008 31.391 1 27.81 181 GLY B O 1
ATOM 4590 N N . HIS B 1 182 ? 23.203 5.605 29.594 1 27.41 182 HIS B N 1
ATOM 4591 C CA . HIS B 1 182 ? 24.281 6.09 30.438 1 27.41 182 HIS B CA 1
ATOM 4592 C C . HIS B 1 182 ? 23.938 7.441 31.062 1 27.41 182 HIS B C 1
ATOM 4594 O O . HIS B 1 182 ? 23.203 8.227 30.469 1 27.41 182 HIS B O 1
ATOM 4600 N N . ASN B 1 183 ? 23.984 7.398 32.406 1 25.48 183 ASN B N 1
ATOM 4601 C CA . ASN B 1 183 ? 24.031 8.453 33.406 1 25.48 183 ASN B CA 1
ATOM 4602 C C . ASN B 1 183 ? 24.875 9.633 32.938 1 25.48 183 ASN B C 1
ATOM 4604 O O . ASN B 1 183 ? 26.047 9.469 32.625 1 25.48 183 ASN B O 1
ATOM 4608 N N . HIS B 1 184 ? 24.172 10.562 32.281 1 27.52 184 HIS B N 1
ATOM 4609 C CA . HIS B 1 184 ? 24.75 11.875 32.031 1 27.52 184 HIS B CA 1
ATOM 4610 C C . HIS B 1 184 ? 25.422 12.445 33.25 1 27.52 184 HIS B C 1
ATOM 4612 O O . HIS B 1 184 ? 24.75 12.859 34.219 1 27.52 184 HIS B O 1
ATOM 4618 N N . SER B 1 185 ? 26.469 11.664 33.781 1 25.84 185 SER B N 1
ATOM 4619 C CA . SER B 1 185 ? 27.234 12.617 34.594 1 25.84 185 SER B CA 1
ATOM 4620 C C . SER B 1 185 ? 27.516 13.898 33.812 1 25.84 185 SER B C 1
ATOM 4622 O O . SER B 1 185 ? 27.609 13.883 32.594 1 25.84 185 SER B O 1
ATOM 4624 N N . HIS B 1 186 ? 27.219 15.078 34.438 1 26.17 186 HIS B N 1
ATOM 4625 C CA . HIS B 1 186 ? 27.156 16.516 34.188 1 26.17 186 HIS B CA 1
ATOM 4626 C C . HIS B 1 186 ? 28.438 17.016 33.531 1 26.17 186 HIS B C 1
ATOM 4628 O O . HIS B 1 186 ? 28.688 18.219 33.5 1 26.17 186 HIS B O 1
ATOM 4634 N N . SER B 1 187 ? 29.484 16.078 33.281 1 27.23 187 SER B N 1
ATOM 4635 C CA . SER B 1 187 ? 30.562 17.016 33.031 1 27.23 187 SER B CA 1
ATOM 4636 C C . SER B 1 187 ? 30.375 17.766 31.719 1 27.23 187 SER B C 1
ATOM 4638 O O . SER B 1 187 ? 29.844 17.219 30.75 1 27.23 187 SER B O 1
ATOM 4640 N N . HIS B 1 188 ? 30.312 19.094 31.688 1 28.72 188 HIS B N 1
ATOM 4641 C CA . HIS B 1 188 ? 30.078 20.25 30.812 1 28.72 188 HIS B CA 1
ATOM 4642 C C . HIS B 1 188 ? 30.891 20.141 29.531 1 28.72 188 HIS B C 1
ATOM 4644 O O . HIS B 1 188 ? 30.922 21.094 28.734 1 28.72 188 HIS B O 1
ATOM 4650 N N . GLU B 1 189 ? 31.922 19.156 29.406 1 28.41 189 GLU B N 1
ATOM 4651 C CA . GLU B 1 189 ? 32.844 19.688 28.422 1 28.41 189 GLU B CA 1
ATOM 4652 C C . GLU B 1 189 ? 32.219 19.766 27.047 1 28.41 189 GLU B C 1
ATOM 4654 O O . GLU B 1 189 ? 31.172 19.125 26.797 1 28.41 189 GLU B O 1
ATOM 4659 N N . GLU B 1 190 ? 33 20.203 25.969 1 31.59 190 GLU B N 1
ATOM 4660 C CA . GLU B 1 190 ? 33 20.812 24.641 1 31.59 190 GLU B CA 1
ATOM 4661 C C . GLU B 1 190 ? 32.594 19.812 23.562 1 31.59 190 GLU B C 1
ATOM 4663 O O . GLU B 1 190 ? 32.75 20.062 22.375 1 31.59 190 GLU B O 1
ATOM 4668 N N . SER B 1 191 ? 32.062 18.547 23.875 1 32.84 191 SER B N 1
ATOM 4669 C CA . SER B 1 191 ? 32.219 17.531 22.828 1 32.84 191 SER B CA 1
ATOM 4670 C C . SER B 1 191 ? 31.141 17.656 21.766 1 32.84 191 SER B C 1
ATOM 4672 O O . SER B 1 191 ? 30.172 16.891 21.766 1 32.84 191 SER B O 1
ATOM 4674 N N . ASP B 1 192 ? 30.844 18.828 21.281 1 32.44 192 ASP B N 1
ATOM 4675 C CA . ASP B 1 192 ? 29.641 18.984 20.469 1 32.44 192 ASP B CA 1
ATOM 4676 C C . ASP B 1 192 ? 29.781 18.281 19.125 1 32.44 192 ASP B C 1
ATOM 4678 O O . ASP B 1 192 ? 28.797 18.109 18.406 1 32.44 192 ASP B O 1
ATOM 4682 N N . HIS B 1 193 ? 31.016 18.234 18.484 1 34.44 193 HIS B N 1
ATOM 4683 C CA . HIS B 1 193 ? 31.094 18.031 17.047 1 34.44 193 HIS B CA 1
ATOM 4684 C C . HIS B 1 193 ? 30.938 16.547 16.688 1 34.44 193 HIS B C 1
ATOM 4686 O O . HIS B 1 193 ? 30.938 16.188 15.516 1 34.44 193 HIS B O 1
ATOM 4692 N N . SER B 1 194 ? 31.219 15.594 17.547 1 35.56 194 SER B N 1
ATOM 4693 C CA . SER B 1 194 ? 31.5 14.219 17.156 1 35.56 194 SER B CA 1
ATOM 4694 C C . SER B 1 194 ? 30.203 13.445 16.922 1 35.56 194 SER B C 1
ATOM 4696 O O . SER B 1 194 ? 30.234 12.281 16.516 1 35.56 194 SER B O 1
ATOM 4698 N N . HIS B 1 195 ? 29.141 13.938 17.266 1 34.47 195 HIS B N 1
ATOM 4699 C CA . HIS B 1 195 ? 27.953 13.102 17.266 1 34.47 195 HIS B CA 1
ATOM 4700 C C . HIS B 1 195 ? 27.375 12.961 15.867 1 34.47 195 HIS B C 1
ATOM 4702 O O . HIS B 1 195 ? 26.547 12.078 15.617 1 34.47 195 HIS B O 1
ATOM 4708 N N . SER B 1 196 ? 27.719 13.891 14.977 1 36.94 196 SER B N 1
ATOM 4709 C CA . SER B 1 196 ? 27.062 13.883 13.672 1 36.94 196 SER B CA 1
ATOM 4710 C C . SER B 1 196 ? 27.625 12.766 12.789 1 36.94 196 SER B C 1
ATOM 4712 O O . SER B 1 196 ? 26.891 12.18 11.992 1 36.94 196 SER B O 1
ATOM 4714 N N . LYS B 1 197 ? 28.953 12.539 12.797 1 37.5 197 LYS B N 1
ATOM 4715 C CA . LYS B 1 197 ? 29.609 11.5 12.008 1 37.5 197 LYS B CA 1
ATOM 4716 C C . LYS B 1 197 ? 29.125 10.109 12.414 1 37.5 197 LYS B C 1
ATOM 4718 O O . LYS B 1 197 ? 29.094 9.195 11.594 1 37.5 197 LYS B O 1
ATOM 4723 N N . ALA B 1 198 ? 28.875 9.805 13.602 1 38.19 198 ALA B N 1
ATOM 4724 C CA . ALA B 1 198 ? 28.484 8.508 14.141 1 38.19 198 ALA B CA 1
ATOM 4725 C C . ALA B 1 198 ? 27.094 8.094 13.672 1 38.19 198 ALA B C 1
ATOM 4727 O O . ALA B 1 198 ? 26.859 6.922 13.398 1 38.19 198 ALA B O 1
ATOM 4728 N N . ALA B 1 199 ? 26.203 8.945 13.492 1 38.69 199 ALA B N 1
ATOM 4729 C CA . ALA B 1 199 ? 24.844 8.648 13.094 1 38.69 199 ALA B CA 1
ATOM 4730 C C . ALA B 1 199 ? 24.766 8.281 11.609 1 38.69 199 ALA B C 1
ATOM 4732 O O . ALA B 1 199 ? 24.016 7.383 11.227 1 38.69 199 ALA B O 1
ATOM 4733 N N . LYS B 1 200 ? 25.484 9.031 10.766 1 40.34 200 LYS B N 1
ATOM 4734 C CA . LYS B 1 200 ? 25.547 8.719 9.336 1 40.34 200 LYS B CA 1
ATOM 4735 C C . LYS B 1 200 ? 26.156 7.344 9.102 1 40.34 200 LYS B C 1
ATOM 4737 O O . LYS B 1 200 ? 25.766 6.629 8.18 1 40.34 200 LYS B O 1
ATOM 4742 N N . LYS B 1 201 ? 27.25 7.141 9.711 1 42.5 201 LYS B N 1
ATOM 4743 C CA . LYS B 1 201 ? 27.906 5.844 9.633 1 42.5 201 LYS B CA 1
ATOM 4744 C C . LYS B 1 201 ? 26.953 4.711 10.008 1 42.5 201 LYS B C 1
ATOM 4746 O O . LYS B 1 201 ? 26.984 3.637 9.406 1 42.5 201 LYS B O 1
ATOM 4751 N N . LYS B 1 202 ? 26.062 4.984 10.883 1 42.03 202 LYS B N 1
ATOM 4752 C CA . LYS B 1 202 ? 25.094 3.992 11.352 1 42.03 202 LYS B CA 1
ATOM 4753 C C . LYS B 1 202 ? 23.984 3.775 10.328 1 42.03 202 LYS B C 1
ATOM 4755 O O . LYS B 1 202 ? 23.578 2.639 10.086 1 42.03 202 LYS B O 1
ATOM 4760 N N . ALA B 1 203 ? 23.516 4.848 9.711 1 46.59 203 ALA B N 1
ATOM 4761 C CA . ALA B 1 203 ? 22.5 4.707 8.664 1 46.59 203 ALA B CA 1
ATOM 4762 C C . ALA B 1 203 ? 23.062 3.945 7.465 1 46.59 203 ALA B C 1
ATOM 4764 O O . ALA B 1 203 ? 22.375 3.094 6.891 1 46.59 203 ALA B O 1
ATOM 4765 N N . LYS B 1 204 ? 24.312 4.309 7.035 1 47.91 204 LYS B N 1
ATOM 4766 C CA . LYS B 1 204 ? 25 3.572 5.98 1 47.91 204 LYS B CA 1
ATOM 4767 C C . LYS B 1 204 ? 25.156 2.1 6.352 1 47.91 204 LYS B C 1
ATOM 4769 O O . LYS B 1 204 ? 24.984 1.22 5.508 1 47.91 204 LYS B O 1
ATOM 4774 N N . SER B 1 205 ? 25.438 1.936 7.598 1 48.22 205 SER B N 1
ATOM 4775 C CA . SER B 1 205 ? 25.641 0.579 8.102 1 48.22 205 SER B CA 1
ATOM 4776 C C . SER B 1 205 ? 24.344 -0.218 8.078 1 48.22 205 SER B C 1
ATOM 4778 O O . SER B 1 205 ? 24.344 -1.391 7.695 1 48.22 205 SER B O 1
ATOM 4780 N N . LEU B 1 206 ? 23.297 0.518 8.305 1 47.62 206 LEU B N 1
ATOM 4781 C CA . LEU B 1 206 ? 22.016 -0.186 8.383 1 47.62 206 LEU B CA 1
ATOM 4782 C C . LEU B 1 206 ? 21.516 -0.545 6.988 1 47.62 206 LEU B C 1
ATOM 4784 O O . LEU B 1 206 ? 20.969 -1.633 6.781 1 47.62 206 LEU B O 1
ATOM 4788 N N . ASN B 1 207 ? 21.844 0.355 6.027 1 57.59 207 ASN B N 1
ATOM 4789 C CA . ASN B 1 207 ? 21.484 0.083 4.641 1 57.59 207 ASN B CA 1
ATOM 4790 C C . ASN B 1 207 ? 22.266 -1.109 4.082 1 57.59 207 ASN B C 1
ATOM 4792 O O . ASN B 1 207 ? 21.688 -1.957 3.395 1 57.59 207 ASN B O 1
ATOM 4796 N N . MET B 1 208 ? 23.484 -1.191 4.539 1 59.22 208 MET B N 1
ATOM 4797 C CA . MET B 1 208 ? 24.312 -2.293 4.047 1 59.22 208 MET B CA 1
ATOM 4798 C C . MET B 1 208 ? 23.891 -3.613 4.688 1 59.22 208 MET B C 1
ATOM 4800 O O . MET B 1 208 ? 23.906 -4.656 4.031 1 59.22 208 MET B O 1
ATOM 4804 N N . HIS B 1 209 ? 23.531 -3.541 5.922 1 61.91 209 HIS B N 1
ATOM 4805 C CA . HIS B 1 209 ? 23.047 -4.738 6.598 1 61.91 209 HIS B CA 1
ATOM 4806 C C . HIS B 1 209 ? 21.781 -5.273 5.926 1 61.91 209 HIS B C 1
ATOM 4808 O O . HIS B 1 209 ? 21.641 -6.48 5.738 1 61.91 209 HIS B O 1
ATOM 4814 N N . GLY B 1 210 ? 21.047 -4.371 5.48 1 64.38 210 GLY B N 1
ATOM 4815 C CA . GLY B 1 210 ? 19.844 -4.77 4.773 1 64.38 210 GLY B CA 1
ATOM 4816 C C . GLY B 1 210 ? 20.125 -5.445 3.443 1 64.38 210 GLY B C 1
ATOM 4817 O O . GLY B 1 210 ? 19.5 -6.449 3.105 1 64.38 210 GLY B O 1
ATOM 4818 N N . VAL B 1 211 ? 21.109 -4.934 2.816 1 67.38 211 VAL B N 1
ATOM 4819 C CA . VAL B 1 211 ? 21.484 -5.5 1.525 1 67.38 211 VAL B CA 1
ATOM 4820 C C . VAL B 1 211 ? 22.078 -6.891 1.726 1 67.38 211 VAL B C 1
ATOM 4822 O O . VAL B 1 211 ? 21.781 -7.82 0.972 1 67.38 211 VAL B O 1
ATOM 4825 N N . PHE B 1 212 ? 22.906 -6.941 2.74 1 67.56 212 PHE B N 1
ATOM 4826 C CA . PHE B 1 212 ? 23.547 -8.219 3.029 1 67.56 212 PHE B CA 1
ATOM 4827 C C . PHE B 1 212 ? 22.516 -9.281 3.361 1 67.56 212 PHE B C 1
ATOM 4829 O O . PHE B 1 212 ? 22.594 -10.414 2.865 1 67.56 212 PHE B O 1
ATOM 4836 N N . LEU B 1 213 ? 21.562 -8.977 4.184 1 67.19 213 LEU B N 1
ATOM 4837 C CA . LEU B 1 213 ? 20.516 -9.93 4.555 1 67.19 213 LEU B CA 1
ATOM 4838 C C . LEU B 1 213 ? 19.688 -10.344 3.338 1 67.19 213 LEU B C 1
ATOM 4840 O O . LEU B 1 213 ? 19.297 -11.508 3.215 1 67.19 213 LEU B O 1
ATOM 4844 N N . HIS B 1 214 ? 19.516 -9.438 2.535 1 70 214 HIS B N 1
ATOM 4845 C CA . HIS B 1 214 ? 18.766 -9.734 1.322 1 70 214 HIS B CA 1
ATOM 4846 C C . HIS B 1 214 ? 19.516 -10.711 0.43 1 70 214 HIS B C 1
ATOM 4848 O O . HIS B 1 214 ? 18.953 -11.719 -0.012 1 70 214 HIS B O 1
ATOM 4854 N N . VAL B 1 215 ? 20.797 -10.445 0.271 1 73.06 215 VAL B N 1
ATOM 4855 C CA . VAL B 1 215 ? 21.609 -11.297 -0.583 1 73.06 215 VAL B CA 1
ATOM 4856 C C . VAL B 1 215 ? 21.75 -12.68 0.044 1 73.06 215 VAL B C 1
ATOM 4858 O O . VAL B 1 215 ? 21.75 -13.688 -0.663 1 73.06 215 VAL B O 1
ATOM 4861 N N . LEU B 1 216 ? 21.812 -12.664 1.311 1 74.5 216 LEU B N 1
ATOM 4862 C CA . LEU B 1 216 ? 21.875 -13.938 2.018 1 74.5 216 LEU B CA 1
ATOM 4863 C C . LEU B 1 216 ? 20.609 -14.75 1.802 1 74.5 216 LEU B C 1
ATOM 4865 O O . LEU B 1 216 ? 20.656 -15.961 1.59 1 74.5 216 LEU B O 1
ATOM 4869 N N . GLY B 1 217 ? 19.562 -14.086 1.923 1 75.06 217 GLY B N 1
ATOM 4870 C CA . GLY B 1 217 ? 18.297 -14.75 1.638 1 75.06 217 GLY B CA 1
ATOM 4871 C C . GLY B 1 217 ? 18.234 -15.336 0.24 1 75.06 217 GLY B C 1
ATOM 4872 O O . GLY B 1 217 ? 17.797 -16.469 0.057 1 75.06 217 GLY B O 1
ATOM 4873 N N . ASP B 1 218 ? 18.75 -14.617 -0.665 1 81.19 218 ASP B N 1
ATOM 4874 C CA . ASP B 1 218 ? 18.828 -15.062 -2.051 1 81.19 218 ASP B CA 1
ATOM 4875 C C . ASP B 1 218 ? 19.734 -16.297 -2.186 1 81.19 218 ASP B C 1
ATOM 4877 O O . ASP B 1 218 ? 19.391 -17.25 -2.883 1 81.19 218 ASP B O 1
ATOM 4881 N N . ALA B 1 219 ? 20.797 -16.188 -1.504 1 84.12 219 ALA B N 1
ATOM 4882 C CA . ALA B 1 219 ? 21.75 -17.281 -1.562 1 84.12 219 ALA B CA 1
ATOM 4883 C C . ALA B 1 219 ? 21.172 -18.562 -0.966 1 84.12 219 ALA B C 1
ATOM 4885 O O . ALA B 1 219 ? 21.422 -19.656 -1.477 1 84.12 219 ALA B O 1
ATOM 4886 N N . LEU B 1 220 ? 20.422 -18.406 0.006 1 84.56 220 LEU B N 1
ATOM 4887 C CA . LEU B 1 220 ? 19.797 -19.578 0.64 1 84.56 220 LEU B CA 1
ATOM 4888 C C . LEU B 1 220 ? 18.812 -20.25 -0.305 1 84.56 220 LEU B C 1
ATOM 4890 O O . LEU B 1 220 ? 18.719 -21.484 -0.333 1 84.56 220 LEU B O 1
ATOM 4894 N N . GLY B 1 221 ? 18.156 -19.453 -1.043 1 85.88 221 GLY B N 1
ATOM 4895 C CA . GLY B 1 221 ? 17.281 -20.016 -2.059 1 85.88 221 GLY B CA 1
ATOM 4896 C C . GLY B 1 221 ? 18.031 -20.859 -3.082 1 85.88 221 GLY B C 1
ATOM 4897 O O . GLY B 1 221 ? 17.625 -21.984 -3.379 1 85.88 221 GLY B O 1
ATOM 4898 N N . ASN B 1 222 ? 19.125 -20.375 -3.498 1 90.62 222 ASN B N 1
ATOM 4899 C CA . ASN B 1 222 ? 19.922 -21.094 -4.484 1 90.62 222 ASN B CA 1
ATOM 4900 C C . ASN B 1 222 ? 20.531 -22.359 -3.898 1 90.62 222 ASN B C 1
ATOM 4902 O O . ASN B 1 222 ? 20.578 -23.391 -4.562 1 90.62 222 ASN B O 1
ATOM 4906 N N . VAL B 1 223 ? 20.906 -22.188 -2.723 1 91.44 223 VAL B N 1
ATOM 4907 C CA . VAL B 1 223 ? 21.469 -23.359 -2.049 1 91.44 223 VAL B CA 1
ATOM 4908 C C . VAL B 1 223 ? 20.406 -24.438 -1.919 1 91.44 223 VAL B C 1
ATOM 4910 O O . VAL B 1 223 ? 20.672 -25.625 -2.141 1 91.44 223 VAL B O 1
ATOM 4913 N N . GLY B 1 224 ? 19.266 -24.047 -1.55 1 91.75 224 GLY B N 1
ATOM 4914 C CA . GLY B 1 224 ? 18.156 -24.984 -1.481 1 91.75 224 GLY B CA 1
ATOM 4915 C C . GLY B 1 224 ? 17.906 -25.703 -2.793 1 91.75 224 GLY B C 1
ATOM 4916 O O . GLY B 1 224 ? 17.703 -26.922 -2.811 1 91.75 224 GLY B O 1
ATOM 4917 N N . VAL B 1 225 ? 17.953 -25.031 -3.867 1 93.31 225 VAL B N 1
ATOM 4918 C CA . VAL B 1 225 ? 17.734 -25.594 -5.199 1 93.31 225 VAL B CA 1
ATOM 4919 C C . VAL B 1 225 ? 18.844 -26.578 -5.535 1 93.31 225 VAL B C 1
ATOM 4921 O O . VAL B 1 225 ? 18.594 -27.672 -6.039 1 93.31 225 VAL B O 1
ATOM 4924 N N . ILE B 1 226 ? 20.062 -26.203 -5.219 1 94.94 226 ILE B N 1
ATOM 4925 C CA . ILE B 1 226 ? 21.219 -27.047 -5.488 1 94.94 226 ILE B CA 1
ATOM 4926 C C . ILE B 1 226 ? 21.109 -28.344 -4.691 1 94.94 226 ILE B C 1
ATOM 4928 O O . ILE B 1 226 ? 21.344 -29.438 -5.23 1 94.94 226 ILE B O 1
ATOM 4932 N N . LEU B 1 227 ? 20.688 -28.234 -3.486 1 93.31 227 LEU B N 1
ATOM 4933 C CA . LEU B 1 227 ? 20.531 -29.406 -2.637 1 93.31 227 LEU B CA 1
ATOM 4934 C C . LEU B 1 227 ? 19.453 -30.344 -3.195 1 93.31 227 LEU B C 1
ATOM 4936 O O . LEU B 1 227 ? 19.625 -31.562 -3.174 1 93.31 227 LEU B O 1
ATOM 4940 N N . THR B 1 228 ? 18.438 -29.734 -3.648 1 92.62 228 THR B N 1
ATOM 4941 C CA . THR B 1 228 ? 17.359 -30.5 -4.262 1 92.62 228 THR B CA 1
ATOM 4942 C C . THR B 1 228 ? 17.875 -31.281 -5.473 1 92.62 228 THR B C 1
ATOM 4944 O O . THR B 1 228 ? 17.625 -32.469 -5.605 1 92.62 228 THR B O 1
ATOM 4947 N N . ALA B 1 229 ? 18.656 -30.594 -6.281 1 94.06 229 ALA B N 1
ATOM 4948 C CA . ALA B 1 229 ? 19.203 -31.219 -7.496 1 94.06 229 ALA B CA 1
ATOM 4949 C C . ALA B 1 229 ? 20.156 -32.344 -7.164 1 94.06 229 ALA B C 1
ATOM 4951 O O . ALA B 1 229 ? 20.062 -33.438 -7.754 1 94.06 229 ALA B O 1
ATOM 4952 N N . LEU B 1 230 ? 21 -32.156 -6.223 1 94.38 230 LEU B N 1
ATOM 4953 C CA . LEU B 1 230 ? 21.984 -33.156 -5.836 1 94.38 230 LEU B CA 1
ATOM 4954 C C . LEU B 1 230 ? 21.312 -34.406 -5.234 1 94.38 230 LEU B C 1
ATOM 4956 O O . LEU B 1 230 ? 21.688 -35.531 -5.535 1 94.38 230 LEU B O 1
ATOM 4960 N N . PHE B 1 231 ? 20.328 -34.125 -4.438 1 93.88 231 PHE B N 1
ATOM 4961 C CA . PHE B 1 231 ? 19.625 -35.219 -3.785 1 93.88 231 PHE B CA 1
ATOM 4962 C C . PHE B 1 231 ? 18.891 -36.062 -4.809 1 93.88 231 PHE B C 1
ATOM 4964 O O . PHE B 1 231 ? 18.969 -37.281 -4.773 1 93.88 231 PHE B O 1
ATOM 4971 N N . ILE B 1 232 ? 18.25 -35.469 -5.738 1 91.81 232 ILE B N 1
ATOM 4972 C CA . ILE B 1 232 ? 17.453 -36.188 -6.73 1 91.81 232 ILE B CA 1
ATOM 4973 C C . ILE B 1 232 ? 18.391 -36.875 -7.723 1 91.81 232 ILE B C 1
ATOM 4975 O O . ILE B 1 232 ? 18.094 -38 -8.172 1 91.81 232 ILE B O 1
ATOM 4979 N N . TRP B 1 233 ? 19.516 -36.312 -8.008 1 91.62 233 TRP B N 1
ATOM 4980 C CA . TRP B 1 233 ? 20.453 -36.844 -8.984 1 91.62 233 TRP B CA 1
ATOM 4981 C C . TRP B 1 233 ? 21.219 -38.031 -8.406 1 91.62 233 TRP B C 1
ATOM 4983 O O . TRP B 1 233 ? 21.391 -39.062 -9.07 1 91.62 233 TRP B O 1
ATOM 4993 N N . LYS B 1 234 ? 21.609 -37.938 -7.16 1 93 234 LYS B N 1
ATOM 4994 C CA . LYS B 1 234 ? 22.578 -38.906 -6.617 1 93 234 LYS B CA 1
ATOM 4995 C C . LYS B 1 234 ? 21.875 -40 -5.82 1 93 234 LYS B C 1
ATOM 4997 O O . LYS B 1 234 ? 22.484 -41 -5.465 1 93 234 LYS B O 1
ATOM 5002 N N . THR B 1 235 ? 20.656 -39.719 -5.516 1 90 235 THR B N 1
ATOM 5003 C CA . THR B 1 235 ? 19.969 -40.75 -4.723 1 90 235 THR B CA 1
ATOM 5004 C C . THR B 1 235 ? 18.875 -41.406 -5.539 1 90 235 THR B C 1
ATOM 5006 O O . THR B 1 235 ? 18.391 -40.844 -6.523 1 90 235 THR B O 1
ATOM 5009 N N . ASP B 1 236 ? 18.547 -42.719 -5.113 1 86.69 236 ASP B N 1
ATOM 5010 C CA . ASP B 1 236 ? 17.484 -43.469 -5.773 1 86.69 236 ASP B CA 1
ATOM 5011 C C . ASP B 1 236 ? 16.375 -43.844 -4.789 1 86.69 236 ASP B C 1
ATOM 5013 O O . ASP B 1 236 ? 15.68 -44.844 -4.977 1 86.69 236 ASP B O 1
ATOM 5017 N N . PHE B 1 237 ? 16.281 -43.031 -3.854 1 89.75 237 PHE B N 1
ATOM 5018 C CA . PHE B 1 237 ? 15.219 -43.312 -2.885 1 89.75 237 PHE B CA 1
ATOM 5019 C C . PHE B 1 237 ? 13.852 -43.062 -3.5 1 89.75 237 PHE B C 1
ATOM 5021 O O . PHE B 1 237 ? 13.703 -42.219 -4.402 1 89.75 237 PHE B O 1
ATOM 5028 N N . SER B 1 238 ? 12.844 -43.844 -3.121 1 85.81 238 SER B N 1
ATOM 5029 C CA . SER B 1 238 ? 11.492 -43.719 -3.658 1 85.81 238 SER B CA 1
ATOM 5030 C C . SER B 1 238 ? 10.875 -42.375 -3.35 1 85.81 238 SER B C 1
ATOM 5032 O O . SER B 1 238 ? 10.016 -41.875 -4.09 1 85.81 238 SER B O 1
ATOM 5034 N N . TRP B 1 239 ? 11.367 -41.688 -2.309 1 87.94 239 TRP B N 1
ATOM 5035 C CA . TRP B 1 239 ? 10.766 -40.438 -1.889 1 87.94 239 TRP B CA 1
ATOM 5036 C C . TRP B 1 239 ? 11.602 -39.219 -2.348 1 87.94 239 TRP B C 1
ATOM 5038 O O . TRP B 1 239 ? 11.414 -38.125 -1.867 1 87.94 239 TRP B O 1
ATOM 5048 N N . LYS B 1 240 ? 12.461 -39.406 -3.33 1 90.56 240 LYS B N 1
ATOM 5049 C CA . LYS B 1 240 ? 13.398 -38.375 -3.75 1 90.56 240 LYS B CA 1
ATOM 5050 C C . LYS B 1 240 ? 12.664 -37.188 -4.371 1 90.56 240 LYS B C 1
ATOM 5052 O O . LYS B 1 240 ? 13.117 -36.031 -4.254 1 90.56 240 LYS B O 1
ATOM 5057 N N . TYR B 1 241 ? 11.586 -37.469 -4.953 1 91.12 241 TYR B N 1
ATOM 5058 C CA . TYR B 1 241 ? 10.883 -36.406 -5.66 1 91.12 241 TYR B CA 1
ATOM 5059 C C . TYR B 1 241 ? 10.117 -35.531 -4.684 1 91.12 241 TYR B C 1
ATOM 5061 O O . TYR B 1 241 ? 9.672 -34.438 -5.047 1 91.12 241 TYR B O 1
ATOM 5069 N N . TYR B 1 242 ? 10.07 -35.906 -3.43 1 92.62 242 TYR B N 1
ATOM 5070 C CA . TYR B 1 242 ? 9.43 -35.094 -2.406 1 92.62 242 TYR B CA 1
ATOM 5071 C C . TYR B 1 242 ? 10.367 -34 -1.932 1 92.62 242 TYR B C 1
ATOM 5073 O O . TYR B 1 242 ? 9.93 -33.031 -1.286 1 92.62 242 TYR B O 1
ATOM 5081 N N . THR B 1 243 ? 11.562 -34.125 -2.299 1 92.19 243 THR B N 1
ATOM 5082 C CA . THR B 1 243 ? 12.555 -33.156 -1.859 1 92.19 243 THR B CA 1
ATOM 5083 C C . THR B 1 243 ? 12.305 -31.781 -2.512 1 92.19 243 THR B C 1
ATOM 5085 O O . THR B 1 243 ? 12.461 -30.75 -1.871 1 92.19 243 THR B O 1
ATOM 5088 N N . ASP B 1 244 ? 11.805 -31.859 -3.727 1 94.44 244 ASP B N 1
ATOM 5089 C CA . ASP B 1 244 ? 11.586 -30.609 -4.461 1 94.44 244 ASP B CA 1
ATOM 5090 C C . ASP B 1 244 ? 10.477 -29.781 -3.814 1 94.44 244 ASP B C 1
ATOM 5092 O O . ASP B 1 244 ? 10.695 -28.625 -3.453 1 94.44 244 ASP B O 1
ATOM 5096 N N . PRO B 1 245 ? 9.305 -30.328 -3.523 1 94.56 245 PRO B N 1
ATOM 5097 C CA . PRO B 1 245 ? 8.273 -29.547 -2.848 1 94.56 245 PRO B CA 1
ATOM 5098 C C . PRO B 1 245 ? 8.648 -29.203 -1.406 1 94.56 245 PRO B C 1
ATOM 5100 O O . PRO B 1 245 ? 8.266 -28.141 -0.906 1 94.56 245 PRO B O 1
ATOM 5103 N N . LEU B 1 246 ? 9.391 -30.016 -0.771 1 94.25 246 LEU B N 1
ATOM 5104 C CA . LEU B 1 246 ? 9.805 -29.734 0.598 1 94.25 246 LEU B CA 1
ATOM 5105 C C . LEU B 1 246 ? 10.742 -28.531 0.644 1 94.25 246 LEU B C 1
ATOM 5107 O O . LEU B 1 246 ? 10.562 -27.625 1.458 1 94.25 246 LEU B O 1
ATOM 5111 N N . ILE B 1 247 ? 11.68 -28.547 -0.19 1 93.5 247 ILE B N 1
ATOM 5112 C CA . ILE B 1 247 ? 12.625 -27.422 -0.239 1 93.5 247 ILE B CA 1
ATOM 5113 C C . ILE B 1 247 ? 11.906 -26.156 -0.689 1 93.5 247 ILE B C 1
ATOM 5115 O O . ILE B 1 247 ? 12.219 -25.062 -0.219 1 93.5 247 ILE B O 1
ATOM 5119 N N . SER B 1 248 ? 10.969 -26.297 -1.617 1 94.19 248 SER B N 1
ATOM 5120 C CA . SER B 1 248 ? 10.172 -25.156 -2.037 1 94.19 248 SER B CA 1
ATOM 5121 C C . SER B 1 248 ? 9.414 -24.547 -0.862 1 94.19 248 SER B C 1
ATOM 5123 O O . SER B 1 248 ? 9.289 -23.328 -0.764 1 94.19 248 SER B O 1
ATOM 5125 N N . LEU B 1 249 ? 8.969 -25.391 0.017 1 95 249 LEU B N 1
ATOM 5126 C CA . LEU B 1 249 ? 8.273 -24.906 1.208 1 95 249 LEU B CA 1
ATOM 5127 C C . LEU B 1 249 ? 9.234 -24.156 2.127 1 95 249 LEU B C 1
ATOM 5129 O O . LEU B 1 249 ? 8.867 -23.141 2.709 1 95 249 LEU B O 1
ATOM 5133 N N . VAL B 1 250 ? 10.406 -24.641 2.207 1 93.44 250 VAL B N 1
ATOM 5134 C CA . VAL B 1 250 ? 11.422 -23.984 3.029 1 93.44 250 VAL B CA 1
ATOM 5135 C C . VAL B 1 250 ? 11.758 -22.625 2.443 1 93.44 250 VAL B C 1
ATOM 5137 O O . VAL B 1 250 ? 11.805 -21.625 3.166 1 93.44 250 VAL B O 1
ATOM 5140 N N . ILE B 1 251 ? 11.93 -22.609 1.146 1 90.44 251 ILE B N 1
ATOM 5141 C CA . ILE B 1 251 ? 12.234 -21.344 0.471 1 90.44 251 ILE B CA 1
ATOM 5142 C C . ILE B 1 251 ? 11.086 -20.359 0.665 1 90.44 251 ILE B C 1
ATOM 5144 O O . ILE B 1 251 ? 11.305 -19.188 0.972 1 90.44 251 ILE B O 1
ATOM 5148 N N . THR B 1 252 ? 9.945 -20.859 0.528 1 93.12 252 THR B N 1
ATOM 5149 C CA . THR B 1 252 ? 8.758 -20.031 0.69 1 93.12 252 THR B CA 1
ATOM 5150 C C . THR B 1 252 ? 8.68 -19.469 2.107 1 93.12 252 THR B C 1
ATOM 5152 O O . THR B 1 252 ? 8.336 -18.297 2.299 1 93.12 252 THR B O 1
ATOM 5155 N N . ALA B 1 253 ? 9.031 -20.234 3.08 1 92.88 253 ALA B N 1
ATOM 5156 C CA . ALA B 1 253 ? 9.023 -19.797 4.473 1 92.88 253 ALA B CA 1
ATOM 5157 C C . ALA B 1 253 ? 10.055 -18.688 4.707 1 92.88 253 ALA B C 1
ATOM 5159 O O . ALA B 1 253 ? 9.781 -17.719 5.422 1 92.88 253 ALA B O 1
ATOM 5160 N N . ILE B 1 254 ? 11.086 -18.812 4.102 1 88 254 ILE B N 1
ATOM 5161 C CA . ILE B 1 254 ? 12.148 -17.828 4.234 1 88 254 ILE B CA 1
ATOM 5162 C C . ILE B 1 254 ? 11.703 -16.5 3.6 1 88 254 ILE B C 1
ATOM 5164 O O . ILE B 1 254 ? 11.844 -15.445 4.203 1 88 254 ILE B O 1
ATOM 5168 N N . ILE B 1 255 ? 11.156 -16.609 2.438 1 87.62 255 ILE B N 1
ATOM 5169 C CA . ILE B 1 255 ? 10.688 -15.414 1.739 1 87.62 255 ILE B CA 1
ATOM 5170 C C . ILE B 1 255 ? 9.555 -14.758 2.529 1 87.62 255 ILE B C 1
ATOM 5172 O O . ILE B 1 255 ? 9.523 -13.539 2.695 1 87.62 255 ILE B O 1
ATOM 5176 N N . PHE B 1 256 ? 8.75 -15.57 3.088 1 91.06 256 PHE B N 1
ATOM 5177 C CA . PHE B 1 256 ? 7.613 -15.086 3.857 1 91.06 256 PHE B CA 1
ATOM 5178 C C . PHE B 1 256 ? 8.078 -14.352 5.109 1 91.06 256 PHE B C 1
ATOM 5180 O O . PHE B 1 256 ? 7.547 -13.289 5.445 1 91.06 256 PHE B O 1
ATOM 5187 N N . SER B 1 257 ? 9.062 -14.836 5.75 1 89.94 257 SER B N 1
ATOM 5188 C CA . SER B 1 257 ? 9.578 -14.273 6.992 1 89.94 257 SER B CA 1
ATOM 5189 C C . SER B 1 257 ? 10.227 -12.914 6.758 1 89.94 257 SER B C 1
ATOM 5191 O O . SER B 1 257 ? 10.312 -12.094 7.676 1 89.94 257 SER B O 1
ATOM 5193 N N . SER B 1 258 ? 10.594 -12.656 5.59 1 84.56 258 SER B N 1
ATOM 5194 C CA . SER B 1 258 ? 11.211 -11.375 5.27 1 84.56 258 SER B CA 1
ATOM 5195 C C . SER B 1 258 ? 10.195 -10.391 4.707 1 84.56 258 SER B C 1
ATOM 5197 O O . SER B 1 258 ? 10.242 -9.195 5.012 1 84.56 258 SER B O 1
ATOM 5199 N N . ALA B 1 259 ? 9.281 -10.891 3.928 1 89.06 259 ALA B N 1
ATOM 5200 C CA . ALA B 1 259 ? 8.328 -10.039 3.23 1 89.06 259 ALA B CA 1
ATOM 5201 C C . ALA B 1 259 ? 7.25 -9.531 4.184 1 89.06 259 ALA B C 1
ATOM 5203 O O . ALA B 1 259 ? 6.797 -8.391 4.07 1 89.06 259 ALA B O 1
ATOM 5204 N N . LEU B 1 260 ? 6.914 -10.281 5.137 1 92.69 260 LEU B N 1
ATOM 5205 C CA . LEU B 1 260 ? 5.805 -9.938 6.016 1 92.69 260 LEU B CA 1
ATOM 5206 C C . LEU B 1 260 ? 6.164 -8.742 6.895 1 92.69 260 LEU B C 1
ATOM 5208 O O . LEU B 1 260 ? 5.391 -7.785 6.996 1 92.69 260 LEU B O 1
ATOM 5212 N N . PRO B 1 261 ? 7.336 -8.734 7.539 1 90.75 261 PRO B N 1
ATOM 5213 C CA . PRO B 1 261 ? 7.711 -7.559 8.336 1 90.75 261 PRO B CA 1
ATOM 5214 C C . PRO B 1 261 ? 7.805 -6.285 7.496 1 90.75 261 PRO B C 1
ATOM 5216 O O . PRO B 1 261 ? 7.449 -5.203 7.969 1 90.75 261 PRO B O 1
ATOM 5219 N N . LEU B 1 262 ? 8.305 -6.426 6.312 1 87.38 262 LEU B N 1
ATOM 5220 C CA . LEU B 1 262 ? 8.375 -5.285 5.406 1 87.38 262 LEU B CA 1
ATOM 5221 C C . LEU B 1 262 ? 6.98 -4.75 5.098 1 87.38 262 LEU B C 1
ATOM 5223 O O . LEU B 1 262 ? 6.758 -3.537 5.109 1 87.38 262 LEU B O 1
ATOM 5227 N N . CYS B 1 263 ? 6.098 -5.648 4.832 1 92.12 263 CYS B N 1
ATOM 5228 C CA . CYS B 1 263 ? 4.707 -5.285 4.586 1 92.12 263 CYS B CA 1
ATOM 5229 C C . CYS B 1 263 ? 4.113 -4.555 5.785 1 92.12 263 CYS B C 1
ATOM 5231 O O . CYS B 1 263 ? 3.473 -3.514 5.629 1 92.12 263 CYS B O 1
ATOM 5233 N N . ARG B 1 264 ? 4.387 -5.008 6.949 1 92.06 264 ARG B N 1
ATOM 5234 C CA . ARG B 1 264 ? 3.848 -4.422 8.172 1 92.06 264 ARG B CA 1
ATOM 5235 C C . ARG B 1 264 ? 4.418 -3.027 8.414 1 92.06 264 ARG B C 1
ATOM 5237 O O . ARG B 1 264 ? 3.678 -2.098 8.742 1 92.06 264 ARG B O 1
ATOM 5244 N N . ARG B 1 265 ? 5.637 -2.875 8.242 1 89.94 265 ARG B N 1
ATOM 5245 C CA . ARG B 1 265 ? 6.285 -1.59 8.469 1 89.94 265 ARG B CA 1
ATOM 5246 C C . ARG B 1 265 ? 5.809 -0.548 7.465 1 89.94 265 ARG B C 1
ATOM 5248 O O . ARG B 1 265 ? 5.484 0.582 7.84 1 89.94 265 ARG B O 1
ATOM 5255 N N . ALA B 1 266 ? 5.832 -0.958 6.238 1 91.12 266 ALA B N 1
ATOM 5256 C CA . ALA B 1 266 ? 5.363 -0.041 5.203 1 91.12 266 ALA B CA 1
ATOM 5257 C C . ALA B 1 266 ? 3.904 0.343 5.426 1 91.12 266 ALA B C 1
ATOM 5259 O O . ALA B 1 266 ? 3.527 1.504 5.242 1 91.12 266 ALA B O 1
ATOM 5260 N N . SER B 1 267 ? 3.127 -0.605 5.855 1 92.06 267 SER B N 1
ATOM 5261 C CA . SER B 1 267 ? 1.716 -0.351 6.121 1 92.06 267 SER B CA 1
ATOM 5262 C C . SER B 1 267 ? 1.538 0.646 7.262 1 92.06 267 SER B C 1
ATOM 5264 O O . SER B 1 267 ? 0.684 1.532 7.191 1 92.06 267 SER B O 1
ATOM 5266 N N . ARG B 1 268 ? 2.322 0.529 8.234 1 90.31 268 ARG B N 1
ATOM 5267 C CA . ARG B 1 268 ? 2.246 1.437 9.375 1 90.31 268 ARG B CA 1
ATOM 5268 C C . ARG B 1 268 ? 2.516 2.875 8.953 1 90.31 268 ARG B C 1
ATOM 5270 O O . ARG B 1 268 ? 1.817 3.797 9.375 1 90.31 268 ARG B O 1
ATOM 5277 N N . ILE B 1 269 ? 3.455 3.064 8.133 1 89.5 269 ILE B N 1
ATOM 5278 C CA . ILE B 1 269 ? 3.822 4.395 7.66 1 89.5 269 ILE B CA 1
ATOM 5279 C C . ILE B 1 269 ? 2.695 4.969 6.805 1 89.5 269 ILE B C 1
ATOM 5281 O O . ILE B 1 269 ? 2.305 6.125 6.973 1 89.5 269 ILE B O 1
ATOM 5285 N N . LEU B 1 270 ? 2.186 4.129 5.945 1 90.56 270 LEU B N 1
ATOM 5286 C CA . LEU B 1 270 ? 1.161 4.59 5.012 1 90.56 270 LEU B CA 1
ATOM 5287 C C . LEU B 1 270 ? -0.153 4.855 5.738 1 90.56 270 LEU B C 1
ATOM 5289 O O . LEU B 1 270 ? -0.989 5.625 5.258 1 90.56 270 LEU B O 1
ATOM 5293 N N . LEU B 1 271 ? -0.314 4.246 6.891 1 88.81 271 LEU B N 1
ATOM 5294 C CA . LEU B 1 271 ? -1.479 4.508 7.73 1 88.81 271 LEU B CA 1
ATOM 5295 C C . LEU B 1 271 ? -1.308 5.809 8.508 1 88.81 271 LEU B C 1
ATOM 5297 O O . LEU B 1 271 ? -2.223 6.238 9.211 1 88.81 271 LEU B O 1
ATOM 5301 N N . GLN B 1 272 ? -0.181 6.398 8.328 1 89.06 272 GLN B N 1
ATOM 5302 C CA . GLN B 1 272 ? 0.151 7.629 9.039 1 89.06 272 GLN B CA 1
ATOM 5303 C C . GLN B 1 272 ? 0.182 7.395 10.547 1 89.06 272 GLN B C 1
ATOM 5305 O O . GLN B 1 272 ? -0.38 8.18 11.312 1 89.06 272 GLN B O 1
ATOM 5310 N N . ALA B 1 273 ? 0.771 6.312 10.93 1 88.38 273 ALA B N 1
ATOM 5311 C CA . ALA B 1 273 ? 0.986 6.02 12.344 1 88.38 273 ALA B CA 1
ATOM 5312 C C . ALA B 1 273 ? 2.098 6.891 12.922 1 88.38 273 ALA B C 1
ATOM 5314 O O . ALA B 1 273 ? 2.982 7.344 12.188 1 88.38 273 ALA B O 1
ATOM 5315 N N . THR B 1 274 ? 1.94 7.133 14.164 1 90.38 274 THR B N 1
ATOM 5316 C CA . THR B 1 274 ? 3.014 7.832 14.859 1 90.38 274 THR B CA 1
ATOM 5317 C C . THR B 1 274 ? 4.316 7.039 14.789 1 90.38 274 THR B C 1
ATOM 5319 O O . THR B 1 274 ? 4.316 5.82 14.953 1 90.38 274 THR B O 1
ATOM 5322 N N . PRO B 1 275 ? 5.375 7.711 14.469 1 87.38 275 PRO B N 1
ATOM 5323 C CA . PRO B 1 275 ? 6.656 7 14.438 1 87.38 275 PRO B CA 1
ATOM 5324 C C . PRO B 1 275 ? 6.926 6.223 15.727 1 87.38 275 PRO B C 1
ATOM 5326 O O . PRO B 1 275 ? 6.59 6.684 16.812 1 87.38 275 PRO B O 1
ATOM 5329 N N . SER B 1 276 ? 7.523 5.117 15.562 1 83.5 276 SER B N 1
ATOM 5330 C CA . SER B 1 276 ? 7.746 4.215 16.688 1 83.5 276 SER B CA 1
ATOM 5331 C C . SER B 1 276 ? 8.758 4.797 17.672 1 83.5 276 SER B C 1
ATOM 5333 O O . SER B 1 276 ? 8.781 4.414 18.844 1 83.5 276 SER B O 1
ATOM 5335 N N . THR B 1 277 ? 9.531 5.703 17.25 1 82.44 277 THR B N 1
ATOM 5336 C CA . THR B 1 277 ? 10.578 6.281 18.078 1 82.44 277 THR B CA 1
ATOM 5337 C C . THR B 1 277 ? 10.039 7.434 18.922 1 82.44 277 THR B C 1
ATOM 5339 O O . THR B 1 277 ? 10.734 7.949 19.797 1 82.44 277 THR B O 1
ATOM 5342 N N . ILE B 1 278 ? 8.859 7.867 18.609 1 88.12 278 ILE B N 1
ATOM 5343 C CA . ILE B 1 278 ? 8.297 9.047 19.266 1 88.12 278 ILE B CA 1
ATOM 5344 C C . ILE B 1 278 ? 7.004 8.672 19.984 1 88.12 278 ILE B C 1
ATOM 5346 O O . ILE B 1 278 ? 6.188 7.918 19.438 1 88.12 278 ILE B O 1
ATOM 5350 N N . SER B 1 279 ? 6.914 9.109 21.203 1 88.12 279 SER B N 1
ATOM 5351 C CA . SER B 1 279 ? 5.645 9.023 21.906 1 88.12 279 SER B CA 1
ATOM 5352 C C . SER B 1 279 ? 4.836 10.305 21.75 1 88.12 279 SER B C 1
ATOM 5354 O O . SER B 1 279 ? 5.23 11.359 22.266 1 88.12 279 SER B O 1
ATOM 5356 N N . ALA B 1 280 ? 3.707 10.188 21.094 1 90.75 280 ALA B N 1
ATOM 5357 C CA . ALA B 1 280 ? 2.861 11.367 20.906 1 90.75 280 ALA B CA 1
ATOM 5358 C C . ALA B 1 280 ? 2.436 11.961 22.234 1 90.75 280 ALA B C 1
ATOM 5360 O O . ALA B 1 280 ? 2.318 13.18 22.375 1 90.75 280 ALA B O 1
ATOM 5361 N N . ASP B 1 281 ? 2.32 11.117 23.25 1 90.62 281 ASP B N 1
ATOM 5362 C CA . ASP B 1 281 ? 1.941 11.578 24.578 1 90.62 281 ASP B CA 1
ATOM 5363 C C . ASP B 1 281 ? 3.047 12.438 25.203 1 90.62 281 ASP B C 1
ATOM 5365 O O . ASP B 1 281 ? 2.771 13.477 25.797 1 90.62 281 ASP B O 1
ATOM 5369 N N . SER B 1 282 ? 4.219 12.016 24.969 1 91.5 282 SER B N 1
ATOM 5370 C CA . SER B 1 282 ? 5.352 12.766 25.5 1 91.5 282 SER B CA 1
ATOM 5371 C C . SER B 1 282 ? 5.484 14.117 24.812 1 91.5 282 SER B C 1
ATOM 5373 O O . SER B 1 282 ? 5.781 15.125 25.453 1 91.5 282 SER B O 1
ATOM 5375 N N . VAL B 1 283 ? 5.312 14.102 23.547 1 92.62 283 VAL B N 1
ATOM 5376 C CA . VAL B 1 283 ? 5.379 15.344 22.781 1 92.62 283 VAL B CA 1
ATOM 5377 C C . VAL B 1 283 ? 4.293 16.297 23.266 1 92.62 283 VAL B C 1
ATOM 5379 O O . VAL B 1 283 ? 4.559 17.484 23.484 1 92.62 283 VAL B O 1
ATOM 5382 N N . GLN B 1 284 ? 3.088 15.789 23.406 1 92.06 284 GLN B N 1
ATOM 5383 C CA . GLN B 1 284 ? 1.977 16.609 23.891 1 92.06 284 GLN B CA 1
ATOM 5384 C C . GLN B 1 284 ? 2.289 17.219 25.25 1 92.06 284 GLN B C 1
ATOM 5386 O O . GLN B 1 284 ? 2.012 18.391 25.5 1 92.06 284 GLN B O 1
ATOM 5391 N N . ASP B 1 285 ? 2.887 16.406 26.125 1 92.94 285 ASP B N 1
ATOM 5392 C CA . ASP B 1 285 ? 3.25 16.875 27.453 1 92.94 285 ASP B CA 1
ATOM 5393 C C . ASP B 1 285 ? 4.246 18.031 27.391 1 92.94 285 ASP B C 1
ATOM 5395 O O . ASP B 1 285 ? 4.133 19 28.141 1 92.94 285 ASP B O 1
ATOM 5399 N N . ASP B 1 286 ? 5.148 17.938 26.531 1 93.06 286 ASP B N 1
ATOM 5400 C CA . ASP B 1 286 ? 6.164 18.984 26.391 1 93.06 286 ASP B CA 1
ATOM 5401 C C . ASP B 1 286 ? 5.559 20.266 25.812 1 93.06 286 ASP B C 1
ATOM 5403 O O . ASP B 1 286 ? 5.957 21.359 26.203 1 93.06 286 ASP B O 1
ATOM 5407 N N . ILE B 1 287 ? 4.637 20.094 24.922 1 92.88 287 ILE B N 1
ATOM 5408 C CA . ILE B 1 287 ? 3.971 21.25 24.328 1 92.88 287 ILE B CA 1
ATOM 5409 C C . ILE B 1 287 ? 3.133 21.969 25.391 1 92.88 287 ILE B C 1
ATOM 5411 O O . ILE B 1 287 ? 3.105 23.188 25.453 1 92.88 287 ILE B O 1
ATOM 5415 N N . LEU B 1 288 ? 2.512 21.219 26.266 1 92.12 288 LEU B N 1
ATOM 5416 C CA . LEU B 1 288 ? 1.649 21.766 27.297 1 92.12 288 LEU B CA 1
ATOM 5417 C C . LEU B 1 288 ? 2.471 22.516 28.344 1 92.12 288 LEU B C 1
ATOM 5419 O O . LEU B 1 288 ? 1.934 23.328 29.094 1 92.12 288 LEU B O 1
ATOM 5423 N N . LYS B 1 289 ? 3.764 22.281 28.359 1 92.81 289 LYS B N 1
ATOM 5424 C CA . LYS B 1 289 ? 4.652 22.953 29.297 1 92.81 289 LYS B CA 1
ATOM 5425 C C . LYS B 1 289 ? 5.031 24.344 28.797 1 92.81 289 LYS B C 1
ATOM 5427 O O . LYS B 1 289 ? 5.535 25.172 29.562 1 92.81 289 LYS B O 1
ATOM 5432 N N . VAL B 1 290 ? 4.871 24.562 27.562 1 91.31 290 VAL B N 1
ATOM 5433 C CA . VAL B 1 290 ? 5.18 25.875 27 1 91.31 290 VAL B CA 1
ATOM 5434 C C . VAL B 1 290 ? 4.27 26.922 27.625 1 91.31 290 VAL B C 1
ATOM 5436 O O . VAL B 1 290 ? 3.049 26.75 27.672 1 91.31 290 VAL B O 1
ATOM 5439 N N . GLU B 1 291 ? 4.793 27.984 28.047 1 88.56 291 GLU B N 1
ATOM 5440 C CA . GLU B 1 291 ? 4.023 29.047 28.688 1 88.56 291 GLU B CA 1
ATOM 5441 C C . GLU B 1 291 ? 3.01 29.641 27.719 1 88.56 291 GLU B C 1
ATOM 5443 O O . GLU B 1 291 ? 3.354 29.984 26.578 1 88.56 291 GLU B O 1
ATOM 5448 N N . GLY B 1 292 ? 1.741 29.75 28.109 1 87.38 292 GLY B N 1
ATOM 5449 C CA . GLY B 1 292 ? 0.689 30.312 27.297 1 87.38 292 GLY B CA 1
ATOM 5450 C C . GLY B 1 292 ? -0.207 29.266 26.656 1 87.38 292 GLY B C 1
ATOM 5451 O O . GLY B 1 292 ? -1.305 29.578 26.188 1 87.38 292 GLY B O 1
ATOM 5452 N N . VAL B 1 293 ? 0.342 28.062 26.609 1 91.25 293 VAL B N 1
ATOM 5453 C CA . VAL B 1 293 ? -0.439 26.984 26.016 1 91.25 293 VAL B CA 1
ATOM 5454 C C . VAL B 1 293 ? -1.39 26.406 27.062 1 91.25 293 VAL B C 1
ATOM 5456 O O . VAL B 1 293 ? -0.962 26.016 28.141 1 91.25 293 VAL B O 1
ATOM 5459 N N . VAL B 1 294 ? -2.648 26.297 26.703 1 87.12 294 VAL B N 1
ATOM 5460 C CA . VAL B 1 294 ? -3.666 25.828 27.641 1 87.12 294 VAL B CA 1
ATOM 5461 C C . VAL B 1 294 ? -4.051 24.391 27.312 1 87.12 294 VAL B C 1
ATOM 5463 O O . VAL B 1 294 ? -4.133 23.547 28.219 1 87.12 294 VAL B O 1
ATOM 5466 N N . SER B 1 295 ? -4.301 24.203 26.031 1 87.94 295 SER B N 1
ATOM 5467 C CA . SER B 1 295 ? -4.719 22.875 25.609 1 87.94 295 SER B CA 1
ATOM 5468 C C . SER B 1 295 ? -4.309 22.594 24.172 1 87.94 295 SER B C 1
ATOM 5470 O O . SER B 1 295 ? -4.027 23.531 23.406 1 87.94 295 SER B O 1
ATOM 5472 N N . VAL B 1 296 ? -4.23 21.297 23.922 1 89.81 296 VAL B N 1
ATOM 5473 C CA . VAL B 1 296 ? -3.904 20.828 22.578 1 89.81 296 VAL B CA 1
ATOM 5474 C C . VAL B 1 296 ? -4.996 19.875 22.094 1 89.81 296 VAL B C 1
ATOM 5476 O O . VAL B 1 296 ? -5.465 19.016 22.844 1 89.81 296 VAL B O 1
ATOM 5479 N N . HIS B 1 297 ? -5.512 20.078 20.875 1 85.25 297 HIS B N 1
ATOM 5480 C CA . HIS B 1 297 ? -6.473 19.172 20.266 1 85.25 297 HIS B CA 1
ATOM 5481 C C . HIS B 1 297 ? -6.203 19 18.766 1 85.25 297 HIS B C 1
ATOM 5483 O O . HIS B 1 297 ? -5.391 19.734 18.188 1 85.25 297 HIS B O 1
ATOM 5489 N N . ASP B 1 298 ? -6.809 17.938 18.203 1 86.88 298 ASP B N 1
ATOM 5490 C CA . ASP B 1 298 ? -6.559 17.609 16.812 1 86.88 298 ASP B CA 1
ATOM 5491 C C . ASP B 1 298 ? -5.062 17.453 16.531 1 86.88 298 ASP B C 1
ATOM 5493 O O . ASP B 1 298 ? -4.535 18.047 15.586 1 86.88 298 ASP B O 1
ATOM 5497 N N . PHE B 1 299 ? -4.5 16.828 17.516 1 89.25 299 PHE B N 1
ATOM 5498 C CA . PHE B 1 299 ? -3.057 16.609 17.469 1 89.25 299 PHE B CA 1
ATOM 5499 C C . PHE B 1 299 ? -2.711 15.367 16.672 1 89.25 299 PHE B C 1
ATOM 5501 O O . PHE B 1 299 ? -3.135 14.258 17 1 89.25 299 PHE B O 1
ATOM 5508 N N . HIS B 1 300 ? -1.902 15.555 15.578 1 90.56 300 HIS B N 1
ATOM 5509 C CA . HIS B 1 300 ? -1.515 14.461 14.688 1 90.56 300 HIS B CA 1
ATOM 5510 C C . HIS B 1 300 ? -0.015 14.484 14.414 1 90.56 300 HIS B C 1
ATOM 5512 O O . HIS B 1 300 ? 0.542 15.523 14.062 1 90.56 300 HIS B O 1
ATOM 5518 N N . ILE B 1 301 ? 0.607 13.375 14.633 1 91.31 301 ILE B N 1
ATOM 5519 C CA . ILE B 1 301 ? 1.997 13.141 14.266 1 91.31 301 ILE B CA 1
ATOM 5520 C C . ILE B 1 301 ? 2.086 11.906 13.375 1 91.31 301 ILE B C 1
ATOM 5522 O O . ILE B 1 301 ? 1.484 10.867 13.664 1 91.31 301 ILE B O 1
ATOM 5526 N N . TRP B 1 302 ? 2.816 12.031 12.266 1 88.56 302 TRP B N 1
ATOM 5527 C CA . TRP B 1 302 ? 2.938 10.852 11.414 1 88.56 302 TRP B CA 1
ATOM 5528 C C . TRP B 1 302 ? 4.207 10.906 10.578 1 88.56 302 TRP B C 1
ATOM 5530 O O . TRP B 1 302 ? 4.875 11.945 10.516 1 88.56 302 TRP B O 1
ATOM 5540 N N . ASN B 1 303 ? 4.5 9.773 9.961 1 85.44 303 ASN B N 1
ATOM 5541 C CA . ASN B 1 303 ? 5.617 9.641 9.023 1 85.44 303 ASN B CA 1
ATOM 5542 C C . ASN B 1 303 ? 5.207 10.016 7.605 1 85.44 303 ASN B C 1
ATOM 5544 O O . ASN B 1 303 ? 4.25 9.461 7.062 1 85.44 303 ASN B O 1
ATOM 5548 N N . LEU B 1 304 ? 5.914 11.062 7.074 1 84 304 LEU B N 1
ATOM 5549 C CA . LEU B 1 304 ? 5.789 11.25 5.633 1 84 304 LEU B CA 1
ATOM 5550 C C . LEU B 1 304 ? 6.602 10.211 4.879 1 84 304 LEU B C 1
ATOM 5552 O O . LEU B 1 304 ? 6.117 9.617 3.908 1 84 304 LEU B O 1
ATOM 5556 N N . THR B 1 305 ? 7.797 10.086 5.242 1 81.94 305 THR B N 1
ATOM 5557 C CA . THR B 1 305 ? 8.695 9.008 4.832 1 81.94 305 THR B CA 1
ATOM 5558 C C . THR B 1 305 ? 9.305 8.32 6.055 1 81.94 305 THR B C 1
ATOM 5560 O O . THR B 1 305 ? 8.867 8.547 7.184 1 81.94 305 THR B O 1
ATOM 5563 N N . GLU B 1 306 ? 10.18 7.477 5.84 1 79 306 GLU B N 1
ATOM 5564 C CA . GLU B 1 306 ? 10.812 6.777 6.957 1 79 306 GLU B CA 1
ATOM 5565 C C . GLU B 1 306 ? 11.594 7.746 7.844 1 79 306 GLU B C 1
ATOM 5567 O O . GLU B 1 306 ? 11.688 7.547 9.055 1 79 306 GLU B O 1
ATOM 5572 N N . ASP B 1 307 ? 12.008 8.867 7.234 1 76.19 307 ASP B N 1
ATOM 5573 C CA . ASP B 1 307 ? 12.914 9.742 7.98 1 76.19 307 ASP B CA 1
ATOM 5574 C C . ASP B 1 307 ? 12.281 11.109 8.211 1 76.19 307 ASP B C 1
ATOM 5576 O O . ASP B 1 307 ? 12.828 11.938 8.945 1 76.19 307 ASP B O 1
ATOM 5580 N N . ILE B 1 308 ? 11.219 11.352 7.625 1 83.38 308 ILE B N 1
ATOM 5581 C CA . ILE B 1 308 ? 10.602 12.664 7.754 1 83.38 308 ILE B CA 1
ATOM 5582 C C . ILE B 1 308 ? 9.32 12.555 8.578 1 83.38 308 ILE B C 1
ATOM 5584 O O . ILE B 1 308 ? 8.359 11.891 8.172 1 83.38 308 ILE B O 1
ATOM 5588 N N . PHE B 1 309 ? 9.391 13.258 9.734 1 87.75 309 PHE B N 1
ATOM 5589 C CA . PHE B 1 309 ? 8.227 13.312 10.617 1 87.75 309 PHE B CA 1
ATOM 5590 C C . PHE B 1 309 ? 7.512 14.648 10.492 1 87.75 309 PHE B C 1
ATOM 5592 O O . PHE B 1 309 ? 8.156 15.695 10.422 1 87.75 309 PHE B O 1
ATOM 5599 N N . ILE B 1 310 ? 6.219 14.57 10.422 1 88.81 310 ILE B N 1
ATOM 5600 C CA . ILE B 1 310 ? 5.406 15.773 10.32 1 88.81 310 ILE B CA 1
ATOM 5601 C C . ILE B 1 310 ? 4.367 15.797 11.438 1 88.81 310 ILE B C 1
ATOM 5603 O O . ILE B 1 310 ? 3.994 14.742 11.969 1 88.81 310 ILE B O 1
ATOM 5607 N N . ALA B 1 311 ? 3.951 17.016 11.797 1 91.06 311 ALA B N 1
ATOM 5608 C CA . ALA B 1 311 ? 2.951 17.156 12.852 1 91.06 311 ALA B CA 1
ATOM 5609 C C . ALA B 1 311 ? 1.986 18.297 12.539 1 91.06 311 ALA B C 1
ATOM 5611 O O . ALA B 1 311 ? 2.35 19.266 11.844 1 91.06 311 ALA B O 1
ATOM 5612 N N . SER B 1 312 ? 0.796 18.188 12.922 1 90.94 312 SER B N 1
ATOM 5613 C CA . SER B 1 312 ? -0.224 19.219 12.891 1 90.94 312 SER B CA 1
ATOM 5614 C C . SER B 1 312 ? -1.021 19.25 14.195 1 90.94 312 SER B C 1
ATOM 5616 O O . SER B 1 312 ? -1.343 18.203 14.75 1 90.94 312 SER B O 1
ATOM 5618 N N . LEU B 1 313 ? -1.256 20.438 14.688 1 90.94 313 LEU B N 1
ATOM 5619 C CA . LEU B 1 313 ? -1.979 20.516 15.953 1 90.94 313 LEU B CA 1
ATOM 5620 C C . LEU B 1 313 ? -2.682 21.859 16.078 1 90.94 313 LEU B C 1
ATOM 5622 O O . LEU B 1 313 ? -2.264 22.844 15.477 1 90.94 313 LEU B O 1
ATOM 5626 N N . HIS B 1 314 ? -3.738 21.859 16.812 1 88.5 314 HIS B N 1
ATOM 5627 C CA . HIS B 1 314 ? -4.387 23.062 17.312 1 88.5 314 HIS B CA 1
ATOM 5628 C C . HIS B 1 314 ? -4 23.328 18.766 1 88.5 314 HIS B C 1
ATOM 5630 O O . HIS B 1 314 ? -3.961 22.406 19.578 1 88.5 314 HIS B O 1
ATOM 5636 N N . VAL B 1 315 ? -3.697 24.562 19.031 1 89.88 315 VAL B N 1
ATOM 5637 C CA . VAL B 1 315 ? -3.314 24.906 20.391 1 89.88 315 VAL B CA 1
ATOM 5638 C C . VAL B 1 315 ? -4.191 26.047 20.891 1 89.88 315 VAL B C 1
ATOM 5640 O O . VAL B 1 315 ? -4.391 27.047 20.188 1 89.88 315 VAL B O 1
ATOM 5643 N N . GLU B 1 316 ? -4.742 25.812 22.016 1 85.88 316 GLU B N 1
ATOM 5644 C CA . GLU B 1 316 ? -5.418 26.906 22.703 1 85.88 316 GLU B CA 1
ATOM 5645 C C . GLU B 1 316 ? -4.426 27.766 23.5 1 85.88 316 GLU B C 1
ATOM 5647 O O . GLU B 1 316 ? -3.656 27.25 24.297 1 85.88 316 GLU B O 1
ATOM 5652 N N . VAL B 1 317 ? -4.434 28.984 23.203 1 84.75 317 VAL B N 1
ATOM 5653 C CA . VAL B 1 317 ? -3.438 29.875 23.797 1 84.75 317 VAL B CA 1
ATOM 5654 C C . VAL B 1 317 ? -4.133 30.969 24.609 1 84.75 317 VAL B C 1
ATOM 5656 O O . VAL B 1 317 ? -5.113 31.562 24.141 1 84.75 317 VAL B O 1
ATOM 5659 N N . ASP B 1 318 ? -3.666 31.094 25.828 1 79.75 318 ASP B N 1
ATOM 5660 C CA . ASP B 1 318 ? -4.102 32.188 26.688 1 79.75 318 ASP B CA 1
ATOM 5661 C C . ASP B 1 318 ? -3.076 33.312 26.672 1 79.75 318 ASP B C 1
ATOM 5663 O O . ASP B 1 318 ? -2.467 33.625 27.703 1 79.75 318 ASP B O 1
ATOM 5667 N N . ALA B 1 319 ? -2.752 33.844 25.562 1 73.62 319 ALA B N 1
ATOM 5668 C CA . ALA B 1 319 ? -1.789 34.906 25.375 1 73.62 319 ALA B CA 1
ATOM 5669 C C . ALA B 1 319 ? -2.215 35.844 24.234 1 73.62 319 ALA B C 1
ATOM 5671 O O . ALA B 1 319 ? -3.156 35.531 23.5 1 73.62 319 ALA B O 1
ATOM 5672 N N . SER B 1 320 ? -1.58 36.906 24.281 1 66.31 320 SER B N 1
ATOM 5673 C CA . SER B 1 320 ? -1.857 37.844 23.203 1 66.31 320 SER B CA 1
ATOM 5674 C C . SER B 1 320 ? -1.34 37.312 21.875 1 66.31 320 SER B C 1
ATOM 5676 O O . SER B 1 320 ? -0.392 36.531 21.828 1 66.31 320 SER B O 1
ATOM 5678 N N . PRO B 1 321 ? -2.014 37.594 20.891 1 66.12 321 PRO B N 1
ATOM 5679 C CA . PRO B 1 321 ? -1.57 37.188 19.562 1 66.12 321 PRO B CA 1
ATOM 5680 C C . PRO B 1 321 ? -0.122 37.562 19.266 1 66.12 321 PRO B C 1
ATOM 5682 O O . PRO B 1 321 ? 0.562 36.875 18.5 1 66.12 321 PRO B O 1
ATOM 5685 N N . GLU B 1 322 ? 0.312 38.594 19.906 1 65.19 322 GLU B N 1
ATOM 5686 C CA . GLU B 1 322 ? 1.682 39.062 19.688 1 65.19 322 GLU B CA 1
ATOM 5687 C C . GLU B 1 322 ? 2.691 38.062 20.25 1 65.19 322 GLU B C 1
ATOM 5689 O O . GLU B 1 322 ? 3.779 37.906 19.688 1 65.19 322 GLU B O 1
ATOM 5694 N N . THR B 1 323 ? 2.217 37.469 21.234 1 74.75 323 THR B N 1
ATOM 5695 C CA . THR B 1 323 ? 3.139 36.562 21.891 1 74.75 323 THR B CA 1
ATOM 5696 C C . THR B 1 323 ? 3.088 35.188 21.234 1 74.75 323 THR B C 1
ATOM 5698 O O . THR B 1 323 ? 3.861 34.281 21.609 1 74.75 323 THR B O 1
ATOM 5701 N N . PHE B 1 324 ? 2.266 35.094 20.25 1 80.81 324 PHE B N 1
ATOM 5702 C CA . PHE B 1 324 ? 2.092 33.781 19.641 1 80.81 324 PHE B CA 1
ATOM 5703 C C . PHE B 1 324 ? 3.355 33.375 18.891 1 80.81 324 PHE B C 1
ATOM 5705 O O . PHE B 1 324 ? 3.691 32.188 18.859 1 80.81 324 PHE B O 1
ATOM 5712 N N . LEU B 1 325 ? 4 34.312 18.297 1 74.69 325 LEU B N 1
ATOM 5713 C CA . LEU B 1 325 ? 5.227 33.969 17.578 1 74.69 325 LEU B CA 1
ATOM 5714 C C . LEU B 1 325 ? 6.211 33.281 18.5 1 74.69 325 LEU B C 1
ATOM 5716 O O . LEU B 1 325 ? 6.875 32.312 18.094 1 74.69 325 LEU B O 1
ATOM 5720 N N . VAL B 1 326 ? 6.219 33.781 19.719 1 78.94 326 VAL B N 1
ATOM 5721 C CA . VAL B 1 326 ? 7.105 33.156 20.703 1 78.94 326 VAL B CA 1
ATOM 5722 C C . VAL B 1 326 ? 6.602 31.781 21.078 1 78.94 326 VAL B C 1
ATOM 5724 O O . VAL B 1 326 ? 7.387 30.828 21.172 1 78.94 326 VAL B O 1
ATOM 5727 N N . ILE B 1 327 ? 5.344 31.672 21.234 1 85.5 327 ILE B N 1
ATOM 5728 C CA . ILE B 1 327 ? 4.734 30.391 21.594 1 85.5 327 ILE B CA 1
ATOM 5729 C C . ILE B 1 327 ? 4.941 29.375 20.469 1 85.5 327 ILE B C 1
ATOM 5731 O O . ILE B 1 327 ? 5.355 28.25 20.719 1 85.5 327 ILE B O 1
ATOM 5735 N N . ALA B 1 328 ? 4.695 29.828 19.281 1 85.69 328 ALA B N 1
ATOM 5736 C CA . ALA B 1 328 ? 4.855 28.953 18.125 1 85.69 328 ALA B CA 1
ATOM 5737 C C . ALA B 1 328 ? 6.301 28.484 17.984 1 85.69 328 ALA B C 1
ATOM 5739 O O . ALA B 1 328 ? 6.555 27.328 17.688 1 85.69 328 ALA B O 1
ATOM 5740 N N . SER B 1 329 ? 7.207 29.375 18.203 1 82.38 329 SER B N 1
ATOM 5741 C CA . SER B 1 329 ? 8.625 29.031 18.125 1 82.38 329 SER B CA 1
ATOM 5742 C C . SER B 1 329 ? 9.016 28.031 19.203 1 82.38 329 SER B C 1
ATOM 5744 O O . SER B 1 329 ? 9.812 27.125 18.969 1 82.38 329 SER B O 1
ATOM 5746 N N . SER B 1 330 ? 8.492 28.234 20.344 1 86.12 330 SER B N 1
ATOM 5747 C CA . SER B 1 330 ? 8.766 27.297 21.438 1 86.12 330 SER B CA 1
ATOM 5748 C C . SER B 1 330 ? 8.203 25.922 21.141 1 86.12 330 SER B C 1
ATOM 5750 O O . SER B 1 330 ? 8.844 24.906 21.438 1 86.12 330 SER B O 1
ATOM 5752 N N . ILE B 1 331 ? 7.023 25.891 20.641 1 89.94 331 ILE B N 1
ATOM 5753 C CA . ILE B 1 331 ? 6.402 24.625 20.25 1 89.94 331 ILE B CA 1
ATOM 5754 C C . ILE B 1 331 ? 7.242 23.953 19.188 1 89.94 331 ILE B C 1
ATOM 5756 O O . ILE B 1 331 ? 7.508 22.75 19.266 1 89.94 331 ILE B O 1
ATOM 5760 N N . ARG B 1 332 ? 7.648 24.719 18.219 1 87.62 332 ARG B N 1
ATOM 5761 C CA . ARG B 1 332 ? 8.461 24.188 17.141 1 87.62 332 ARG B CA 1
ATOM 5762 C C . ARG B 1 332 ? 9.781 23.641 17.672 1 87.62 332 ARG B C 1
ATOM 5764 O O . ARG B 1 332 ? 10.273 22.609 17.188 1 87.62 332 ARG B O 1
ATOM 5771 N N . ALA B 1 333 ? 10.367 24.328 18.578 1 83.88 333 ALA B N 1
ATOM 5772 C CA . ALA B 1 333 ? 11.602 23.844 19.203 1 83.88 333 ALA B CA 1
ATOM 5773 C C . ALA B 1 333 ? 11.375 22.516 19.922 1 83.88 333 ALA B C 1
ATOM 5775 O O . ALA B 1 333 ? 12.211 21.609 19.844 1 83.88 333 ALA B O 1
ATOM 5776 N N . ALA B 1 334 ? 10.312 22.453 20.609 1 87.81 334 ALA B N 1
ATOM 5777 C CA . ALA B 1 334 ? 9.961 21.203 21.281 1 87.81 334 ALA B CA 1
ATOM 5778 C C . ALA B 1 334 ? 9.82 20.062 20.281 1 87.81 334 ALA B C 1
ATOM 5780 O O . ALA B 1 334 ? 10.305 18.953 20.516 1 87.81 334 ALA B O 1
ATOM 5781 N N . LEU B 1 335 ? 9.164 20.328 19.188 1 89.31 335 LEU B N 1
ATOM 5782 C CA . LEU B 1 335 ? 8.969 19.328 18.141 1 89.31 335 LEU B CA 1
ATOM 5783 C C . LEU B 1 335 ? 10.297 18.953 17.5 1 89.31 335 LEU B C 1
ATOM 5785 O O . LEU B 1 335 ? 10.523 17.781 17.203 1 89.31 335 LEU B O 1
ATOM 5789 N N . HIS B 1 336 ? 11.109 19.906 17.297 1 84.12 336 HIS B N 1
ATOM 5790 C CA . HIS B 1 336 ? 12.43 19.672 16.719 1 84.12 336 HIS B CA 1
ATOM 5791 C C . HIS B 1 336 ? 13.227 18.672 17.547 1 84.12 336 HIS B C 1
ATOM 5793 O O . HIS B 1 336 ? 13.945 17.828 16.984 1 84.12 336 HIS B O 1
ATOM 5799 N N . ASN B 1 337 ? 13.078 18.766 18.797 1 85.5 337 ASN B N 1
ATOM 5800 C CA . ASN B 1 337 ? 13.805 17.875 19.703 1 85.5 337 ASN B CA 1
ATOM 5801 C C . ASN B 1 337 ? 13.375 16.422 19.531 1 85.5 337 ASN B C 1
ATOM 5803 O O . ASN B 1 337 ? 14.117 15.5 19.875 1 85.5 337 ASN B O 1
ATOM 5807 N N . TYR B 1 338 ? 12.219 16.25 19.031 1 88.56 338 TYR B N 1
ATOM 5808 C CA . TYR B 1 338 ? 11.727 14.891 18.797 1 88.56 338 TYR B CA 1
ATOM 5809 C C . TYR B 1 338 ? 11.961 14.477 17.344 1 88.56 338 TYR B C 1
ATOM 5811 O O . TYR B 1 338 ? 11.477 13.438 16.906 1 88.56 338 TYR B O 1
ATOM 5819 N N . GLY B 1 339 ? 12.602 15.328 16.531 1 83.88 339 GLY B N 1
ATOM 5820 C CA . GLY B 1 339 ? 12.914 15.016 15.148 1 83.88 339 GLY B CA 1
ATOM 5821 C C . GLY B 1 339 ? 11.82 15.43 14.18 1 83.88 339 GLY B C 1
ATOM 5822 O O . GLY B 1 339 ? 11.836 15.031 13.008 1 83.88 339 GLY B O 1
ATOM 5823 N N . ILE B 1 340 ? 10.828 16.156 14.641 1 87.81 340 ILE B N 1
ATOM 5824 C CA . ILE B 1 340 ? 9.758 16.656 13.797 1 87.81 340 ILE B CA 1
ATOM 5825 C C . ILE B 1 340 ? 10.164 18.016 13.219 1 87.81 340 ILE B C 1
ATOM 5827 O O . ILE B 1 340 ? 10.148 19.031 13.922 1 87.81 340 ILE B O 1
ATOM 5831 N N . HIS B 1 341 ? 10.43 18.047 11.961 1 80.75 341 HIS B N 1
ATOM 5832 C CA . HIS B 1 341 ? 11.016 19.25 11.375 1 80.75 341 HIS B CA 1
ATOM 5833 C C . HIS B 1 341 ? 9.984 20 10.531 1 80.75 341 HIS B C 1
ATOM 5835 O O . HIS B 1 341 ? 10.281 21.078 10 1 80.75 341 HIS B O 1
ATOM 5841 N N . SER B 1 342 ? 8.906 19.469 10.289 1 85.06 342 SER B N 1
ATOM 5842 C CA . SER B 1 342 ? 7.793 20.125 9.602 1 85.06 342 SER B CA 1
ATOM 5843 C C . SER B 1 342 ? 6.508 20.016 10.406 1 85.06 342 SER B C 1
ATOM 5845 O O . SER B 1 342 ? 6.055 18.922 10.734 1 85.06 342 SER B O 1
ATOM 5847 N N . ALA B 1 343 ? 6.031 21.203 10.789 1 89.56 343 ALA B N 1
ATOM 5848 C CA . ALA B 1 343 ? 4.836 21.203 11.617 1 89.56 343 ALA B CA 1
ATOM 5849 C C . ALA B 1 343 ? 3.945 22.406 11.305 1 89.56 343 ALA B C 1
ATOM 5851 O O . ALA B 1 343 ? 4.43 23.438 10.828 1 89.56 343 ALA B O 1
ATOM 5852 N N . THR B 1 344 ? 2.711 22.234 11.477 1 89.06 344 THR B N 1
ATOM 5853 C CA . THR B 1 344 ? 1.708 23.281 11.367 1 89.06 344 THR B CA 1
ATOM 5854 C C . THR B 1 344 ? 0.946 23.453 12.672 1 89.06 344 THR B C 1
ATOM 5856 O O . THR B 1 344 ? 0.343 22.5 13.172 1 89.06 344 THR B O 1
AT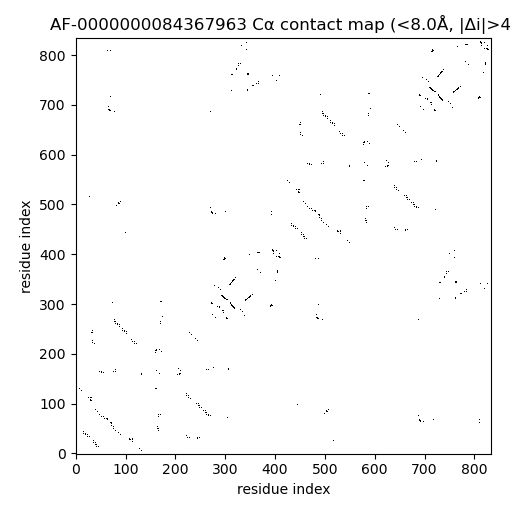OM 5859 N N . VAL B 1 345 ? 1.028 24.672 13.219 1 90.69 345 VAL B N 1
ATOM 5860 C CA . VAL B 1 345 ? 0.41 24.969 14.508 1 90.69 345 VAL B CA 1
ATOM 5861 C C . VAL B 1 345 ? -0.669 26.031 14.336 1 90.69 345 VAL B C 1
ATOM 5863 O O . VAL B 1 345 ? -0.377 27.172 13.93 1 90.69 345 VAL B O 1
ATOM 5866 N N . GLN B 1 346 ? -1.875 25.641 14.578 1 86.69 346 GLN B N 1
ATOM 5867 C CA . GLN B 1 346 ? -2.977 26.594 14.523 1 86.69 346 GLN B CA 1
ATOM 5868 C C . GLN B 1 346 ? -3.35 27.094 15.922 1 86.69 346 GLN B C 1
ATOM 5870 O O . GLN B 1 346 ? -3.762 26.297 16.766 1 86.69 346 GLN B O 1
ATOM 5875 N N . PRO B 1 347 ? -3.289 28.359 16.109 1 87.56 347 PRO B N 1
ATOM 5876 C CA . PRO B 1 347 ? -3.654 28.906 17.422 1 87.56 347 PRO B CA 1
ATOM 5877 C C . PRO B 1 347 ? -5.152 29.172 17.547 1 87.56 347 PRO B C 1
ATOM 5879 O O . PRO B 1 347 ? -5.812 29.484 16.547 1 87.56 347 PRO B O 1
ATOM 5882 N N . GLU B 1 348 ? -5.676 28.953 18.672 1 80.69 348 GLU B N 1
ATOM 5883 C CA . GLU B 1 348 ? -6.988 29.391 19.125 1 80.69 348 GLU B CA 1
ATOM 5884 C C . GLU B 1 348 ? -6.875 30.281 20.359 1 80.69 348 GLU B C 1
ATOM 5886 O O . GLU B 1 348 ? -6.609 29.797 21.469 1 80.69 348 GLU B O 1
ATOM 5891 N N . PHE B 1 349 ? -7.18 31.516 20.188 1 78.19 349 PHE B N 1
ATOM 5892 C CA . PHE B 1 349 ? -7.008 32.5 21.266 1 78.19 349 PHE B CA 1
ATOM 5893 C C . PHE B 1 349 ? -8.234 32.531 22.156 1 78.19 349 PHE B C 1
ATOM 5895 O O . PHE B 1 349 ? -9.352 32.781 21.688 1 78.19 349 PHE B O 1
ATOM 5902 N N . ILE B 1 350 ? -8.242 32.125 23.406 1 67.5 350 ILE B N 1
ATOM 5903 C CA . ILE B 1 350 ? -9.383 32.031 24.297 1 67.5 350 ILE B CA 1
ATOM 5904 C C . ILE B 1 350 ? -9.477 33.281 25.172 1 67.5 350 ILE B C 1
ATOM 5906 O O . ILE B 1 350 ? -10.523 33.531 25.781 1 67.5 350 ILE B O 1
ATOM 5910 N N . GLY B 1 351 ? -8.531 34.125 25.516 1 57.62 351 GLY B N 1
ATOM 5911 C CA . GLY B 1 351 ? -8.602 35.188 26.516 1 57.62 351 GLY B CA 1
ATOM 5912 C C . GLY B 1 351 ? -9.508 36.312 26.109 1 57.62 351 GLY B C 1
ATOM 5913 O O . GLY B 1 351 ? -9.727 36.562 24.922 1 57.62 351 GLY B O 1
ATOM 5914 N N . LYS B 1 352 ? -10.688 36.562 26.938 1 50 352 LYS B N 1
ATOM 5915 C CA . LYS B 1 352 ? -11.703 37.625 26.906 1 50 352 LYS B CA 1
ATOM 5916 C C . LYS B 1 352 ? -11.148 38.906 26.266 1 50 352 LYS B C 1
ATOM 5918 O O . LYS B 1 352 ? -11.828 39.531 25.469 1 50 352 LYS B O 1
ATOM 5923 N N . ASN B 1 353 ? -10.172 39.312 26.844 1 46.25 353 ASN B N 1
ATOM 5924 C CA . ASN B 1 353 ? -9.672 40.656 26.578 1 46.25 353 ASN B CA 1
ATOM 5925 C C . ASN B 1 353 ? -8.938 40.719 25.234 1 46.25 353 ASN B C 1
ATOM 5927 O O . ASN B 1 353 ? -8.477 41.781 24.828 1 46.25 353 ASN B O 1
ATOM 5931 N N . ASN B 1 354 ? -8.898 39.531 24.484 1 50.94 354 ASN B N 1
ATOM 5932 C CA . ASN B 1 354 ? -7.945 39.625 23.375 1 50.94 354 ASN B CA 1
ATOM 5933 C C . ASN B 1 354 ? -8.648 39.75 22.031 1 50.94 354 ASN B C 1
ATOM 5935 O O . ASN B 1 354 ? -7.996 39.969 21.016 1 50.94 354 ASN B O 1
ATOM 5939 N N . ILE B 1 355 ? -9.969 39.438 22.031 1 53.69 355 ILE B N 1
ATOM 5940 C CA . ILE B 1 355 ? -10.648 39.625 20.75 1 53.69 355 ILE B CA 1
ATOM 5941 C C . ILE B 1 355 ? -11.477 40.906 20.797 1 53.69 355 ILE B C 1
ATOM 5943 O O . ILE B 1 355 ? -12.305 41.094 21.688 1 53.69 355 ILE B O 1
ATOM 5947 N N . SER B 1 356 ? -11.031 41.906 20.109 1 57.31 356 SER B N 1
ATOM 5948 C CA . SER B 1 356 ? -11.805 43.125 20.016 1 57.31 356 SER B CA 1
ATOM 5949 C C . SER B 1 356 ? -13.266 42.844 19.688 1 57.31 356 SER B C 1
ATOM 5951 O O . SER B 1 356 ? -13.594 41.812 19.094 1 57.31 356 SER B O 1
ATOM 5953 N N . SER B 1 357 ? -14.141 43.625 20.344 1 55.81 357 SER B N 1
ATOM 5954 C CA . SER B 1 357 ? -15.578 43.531 20.109 1 55.81 357 SER B CA 1
ATOM 5955 C C . SER B 1 357 ? -15.898 43.438 18.625 1 55.81 357 SER B C 1
ATOM 5957 O O . SER B 1 357 ? -16.812 42.719 18.234 1 55.81 357 SER B O 1
ATOM 5959 N N . GLU B 1 358 ? -15.133 44.031 17.844 1 56.06 358 GLU B N 1
ATOM 5960 C CA . GLU B 1 358 ? -15.383 44 16.391 1 56.06 358 GLU B CA 1
ATOM 5961 C C . GLU B 1 358 ? -15.055 42.656 15.789 1 56.06 358 GLU B C 1
ATOM 5963 O O . GLU B 1 358 ? -15.812 42.125 14.969 1 56.06 358 GLU B O 1
ATOM 5968 N N . ALA B 1 359 ? -14.016 42.125 16.203 1 59.28 359 ALA B N 1
ATOM 5969 C CA . ALA B 1 359 ? -13.602 40.812 15.688 1 59.28 359 ALA B CA 1
ATOM 5970 C C . ALA B 1 359 ? -14.57 39.719 16.109 1 59.28 359 ALA B C 1
ATOM 5972 O O . ALA B 1 359 ? -14.883 38.844 15.32 1 59.28 359 ALA B O 1
ATOM 5973 N N . TYR B 1 360 ? -15.047 40 17.203 1 56.88 360 TYR B N 1
ATOM 5974 C CA . TYR B 1 360 ? -16.031 39.031 17.734 1 56.88 360 TYR B CA 1
ATOM 5975 C C . TYR B 1 360 ? -17.312 39.094 16.922 1 56.88 360 TYR B C 1
ATOM 5977 O O . TYR B 1 360 ? -17.891 38.031 16.594 1 56.88 360 TYR B O 1
ATOM 5985 N N . GLN B 1 361 ? -17.703 40.281 16.641 1 55.94 361 GLN B N 1
ATOM 5986 C CA . GLN B 1 361 ? -18.922 40.438 15.852 1 55.94 361 GLN B CA 1
ATOM 5987 C C . GLN B 1 361 ? -18.766 39.812 14.461 1 55.94 361 GLN B C 1
ATOM 5989 O O . GLN B 1 361 ? -19.672 39.156 13.953 1 55.94 361 GLN B O 1
ATOM 5994 N N . GLN B 1 362 ? -17.688 40 13.883 1 56.78 362 GLN B N 1
ATOM 5995 C CA . GLN B 1 362 ? -17.438 39.469 12.547 1 56.78 362 GLN B CA 1
ATOM 5996 C C . GLN B 1 362 ? -17.375 37.938 12.562 1 56.78 362 GLN B C 1
ATOM 5998 O O . GLN B 1 362 ? -17.875 37.281 11.648 1 56.78 362 GLN B O 1
ATOM 6003 N N . PHE B 1 363 ? -16.812 37.531 13.562 1 56.66 363 PHE B N 1
ATOM 6004 C CA . PHE B 1 363 ? -16.719 36.094 13.758 1 56.66 363 PHE B CA 1
ATOM 6005 C C . PHE B 1 363 ? -18.109 35.469 13.867 1 56.66 363 PHE B C 1
ATOM 6007 O O . PHE B 1 363 ? -18.375 34.406 13.273 1 56.66 363 PHE B O 1
ATOM 6014 N N . THR B 1 364 ? -18.906 36.125 14.578 1 50 364 THR B N 1
ATOM 6015 C CA . THR B 1 364 ? -20.266 35.625 14.797 1 50 364 THR B CA 1
ATOM 6016 C C . THR B 1 364 ? -21.062 35.656 13.5 1 50 364 THR B C 1
ATOM 6018 O O . THR B 1 364 ? -21.938 34.812 13.289 1 50 364 THR B O 1
ATOM 6021 N N . LYS B 1 365 ? -20.781 36.594 12.711 1 51.59 365 LYS B N 1
ATOM 6022 C CA . LYS B 1 365 ? -21.484 36.656 11.43 1 51.59 365 LYS B CA 1
ATOM 6023 C C . LYS B 1 365 ? -21.109 35.5 10.523 1 51.59 365 LYS B C 1
ATOM 6025 O O . LYS B 1 365 ? -21.984 34.969 9.836 1 51.59 365 LYS B O 1
ATOM 6030 N N . ILE B 1 366 ? -19.906 35.156 10.547 1 51.5 366 ILE B N 1
ATOM 6031 C CA . ILE B 1 366 ? -19.453 34.062 9.695 1 51.5 366 ILE B CA 1
ATOM 6032 C C . ILE B 1 366 ? -19.984 32.75 10.227 1 51.5 366 ILE B C 1
ATOM 6034 O O . ILE B 1 366 ? -20.344 31.859 9.445 1 51.5 366 ILE B O 1
ATOM 6038 N N . ALA B 1 367 ? -19.969 32.719 11.633 1 47.31 367 ALA B N 1
ATOM 6039 C CA . ALA B 1 367 ? -20.422 31.484 12.281 1 47.31 367 ALA B CA 1
ATOM 6040 C C . ALA B 1 367 ? -21.938 31.359 12.203 1 47.31 367 ALA B C 1
ATOM 6042 O O . ALA B 1 367 ? -22.5 30.297 12.523 1 47.31 367 ALA B O 1
ATOM 6043 N N . GLY B 1 368 ? -22.719 32.062 11.484 1 42.47 368 GLY B N 1
ATOM 6044 C CA . GLY B 1 368 ? -24.156 32.062 11.602 1 42.47 368 GLY B CA 1
ATOM 6045 C C . GLY B 1 368 ? -24.641 32.406 13 1 42.47 368 GLY B C 1
ATOM 6046 O O . GLY B 1 368 ? -24.281 31.734 13.969 1 42.47 368 GLY B O 1
ATOM 6047 N N . GLY B 1 369 ? -25.094 33.656 13.492 1 40.22 369 GLY B N 1
ATOM 6048 C CA . GLY B 1 369 ? -25.594 34.344 14.672 1 40.22 369 GLY B CA 1
ATOM 6049 C C . GLY B 1 369 ? -25.547 33.469 15.922 1 40.22 369 GLY B C 1
ATOM 6050 O O . GLY B 1 369 ? -26 33.906 16.984 1 40.22 369 GLY B O 1
ATOM 6051 N N . LYS B 1 370 ? -25.328 32.312 15.922 1 36.75 370 LYS B N 1
ATOM 6052 C CA . LYS B 1 370 ? -25.594 31.484 17.094 1 36.75 370 LYS B CA 1
ATOM 6053 C C . LYS B 1 370 ? -24.422 31.531 18.062 1 36.75 370 LYS B C 1
ATOM 6055 O O . LYS B 1 370 ? -24.391 30.766 19.047 1 36.75 370 LYS B O 1
ATOM 6060 N N . TYR B 1 371 ? -23.359 32.156 17.75 1 35.91 371 TYR B N 1
ATOM 6061 C CA . TYR B 1 371 ? -22.344 32.156 18.781 1 35.91 371 TYR B CA 1
ATOM 6062 C C . TYR B 1 371 ? -22.688 33.156 19.891 1 35.91 371 TYR B C 1
ATOM 6064 O O . TYR B 1 371 ? -22.688 34.375 19.656 1 35.91 371 TYR B O 1
ATOM 6072 N N . SER B 1 372 ? -23.734 33.062 20.641 1 31.31 372 SER B N 1
ATOM 6073 C CA . SER B 1 372 ? -23.922 33.938 21.812 1 31.31 372 SER B CA 1
ATOM 6074 C C . SER B 1 372 ? -22.672 33.969 22.688 1 31.31 372 SER B C 1
ATOM 6076 O O . SER B 1 372 ? -22.094 32.938 23.016 1 31.31 372 SER B O 1
ATOM 6078 N N . ARG B 1 373 ? -21.875 35.062 22.766 1 34.44 373 ARG B N 1
ATOM 6079 C CA . ARG B 1 373 ? -20.828 35.375 23.734 1 34.44 373 ARG B CA 1
ATOM 6080 C C . ARG B 1 373 ? -21.188 34.844 25.125 1 34.44 373 ARG B C 1
ATOM 6082 O O . ARG B 1 373 ? -20.406 35 26.062 1 34.44 373 ARG B O 1
ATOM 6089 N N . ASN B 1 374 ? -22.516 34.938 25.531 1 30.94 374 ASN B N 1
ATOM 6090 C CA . ASN B 1 374 ? -22.766 34.688 26.953 1 30.94 374 ASN B CA 1
ATOM 6091 C C . ASN B 1 374 ? -22.094 33.375 27.422 1 30.94 374 ASN B C 1
ATOM 6093 O O . ASN B 1 374 ? -21.766 33.25 28.594 1 30.94 374 ASN B O 1
ATOM 6097 N N . ASN B 1 375 ? -22.484 32.25 26.844 1 29.56 375 ASN B N 1
ATOM 6098 C CA . ASN B 1 375 ? -22 31 27.453 1 29.56 375 ASN B CA 1
ATOM 6099 C C . ASN B 1 375 ? -20.516 30.781 27.172 1 29.56 375 ASN B C 1
ATOM 6101 O O . ASN B 1 375 ? -20.172 30.016 26.266 1 29.56 375 ASN B O 1
ATOM 6105 N N . SER B 1 376 ? -19.734 31.688 26.938 1 31.48 376 SER B N 1
ATOM 6106 C CA . SER B 1 376 ? -18.281 31.766 26.906 1 31.48 376 SER B CA 1
ATOM 6107 C C . SER B 1 376 ? -17.641 30.938 28.016 1 31.48 376 SER B C 1
ATOM 6109 O O . SER B 1 376 ? -16.422 30.875 28.141 1 31.48 376 SER B O 1
ATOM 6111 N N . SER B 1 377 ? -18.312 31 29.203 1 29.42 377 SER B N 1
ATOM 6112 C CA . SER B 1 377 ? -17.906 30 30.188 1 29.42 377 SER B CA 1
ATOM 6113 C C . SER B 1 377 ? -17.844 28.609 29.562 1 29.42 377 SER B C 1
ATOM 6115 O O . SER B 1 377 ? -18.828 27.875 29.562 1 29.42 377 SER B O 1
ATOM 6117 N N . LEU B 1 378 ? -17.578 28.594 28.297 1 31.53 378 LEU B N 1
ATOM 6118 C CA . LEU B 1 378 ? -17.203 27.203 28.016 1 31.53 378 LEU B CA 1
ATOM 6119 C C . LEU B 1 378 ? -16.656 26.531 29.266 1 31.53 378 LEU B C 1
ATOM 6121 O O . LEU B 1 378 ? -15.586 26.891 29.75 1 31.53 378 LEU B O 1
ATOM 6125 N N . ASN B 1 379 ? -17.453 26.578 30.297 1 28.44 379 ASN B N 1
ATOM 6126 C CA . ASN B 1 379 ? -17.188 25.641 31.391 1 28.44 379 ASN B CA 1
ATOM 6127 C C . ASN B 1 379 ? -16.406 24.422 30.906 1 28.44 379 ASN B C 1
ATOM 6129 O O . ASN B 1 379 ? -16.984 23.516 30.312 1 28.44 379 ASN B O 1
ATOM 6133 N N . ILE B 1 380 ? -15.297 24.734 30.297 1 30.27 380 ILE B N 1
ATOM 6134 C CA . ILE B 1 380 ? -14.391 23.609 30.438 1 30.27 380 ILE B CA 1
ATOM 6135 C C . ILE B 1 380 ? -14.68 22.875 31.75 1 30.27 380 ILE B C 1
ATOM 6137 O O . ILE B 1 380 ? -14.266 23.312 32.812 1 30.27 380 ILE B O 1
ATOM 6141 N N . ASN B 1 381 ? -15.93 22.922 32.156 1 29.25 381 ASN B N 1
ATOM 6142 C CA . ASN B 1 381 ? -16.156 22.016 33.281 1 29.25 381 ASN B CA 1
ATOM 6143 C C . ASN B 1 381 ? -15.102 20.906 33.312 1 29.25 381 ASN B C 1
ATOM 6145 O O . ASN B 1 381 ? -14.969 20.141 32.375 1 29.25 381 ASN B O 1
ATOM 6149 N N . LYS B 1 382 ? -14 21.188 33.938 1 32.91 382 LYS B N 1
ATOM 6150 C CA . LYS B 1 382 ? -13.094 20.203 34.531 1 32.91 382 LYS B CA 1
ATOM 6151 C C . LYS B 1 382 ? -13.805 18.875 34.781 1 32.91 382 LYS B C 1
ATOM 6153 O O . LYS B 1 382 ? -13.305 18.016 35.5 1 32.91 382 LYS B O 1
ATOM 6158 N N . ALA B 1 383 ? -15.164 18.859 34.781 1 30.06 383 ALA B N 1
ATOM 6159 C CA . ALA B 1 383 ? -15.703 17.672 35.438 1 30.06 383 ALA B CA 1
ATOM 6160 C C . ALA B 1 383 ? -15.102 16.391 34.875 1 30.06 383 ALA B C 1
ATOM 6162 O O . ALA B 1 383 ? -14.539 16.406 33.781 1 30.06 383 ALA B O 1
ATOM 6163 N N . ASN B 1 384 ? -15.367 15.258 35.562 1 31.16 384 ASN B N 1
ATOM 6164 C CA . ASN B 1 384 ? -15.062 13.836 35.594 1 31.16 384 ASN B CA 1
ATOM 6165 C C . ASN B 1 384 ? -15.227 13.188 34.219 1 31.16 384 ASN B C 1
ATOM 6167 O O . ASN B 1 384 ? -15.523 11.992 34.125 1 31.16 384 ASN B O 1
ATOM 6171 N N . GLY B 1 385 ? -15.672 13.953 33.219 1 34.62 385 GLY B N 1
ATOM 6172 C CA . GLY B 1 385 ? -15.891 13.094 32.062 1 34.62 385 GLY B CA 1
ATOM 6173 C C . GLY B 1 385 ? -14.602 12.656 31.406 1 34.62 385 GLY B C 1
ATOM 6174 O O . GLY B 1 385 ? -13.523 13.125 31.75 1 34.62 385 GLY B O 1
ATOM 6175 N N . PRO B 1 386 ? -14.656 11.656 30.594 1 36.97 386 PRO B N 1
ATOM 6176 C CA . PRO B 1 386 ? -13.43 11.055 30.078 1 36.97 386 PRO B CA 1
ATOM 6177 C C . PRO B 1 386 ? -12.562 12.047 29.312 1 36.97 386 PRO B C 1
ATOM 6179 O O . PRO B 1 386 ? -13.086 13 28.719 1 36.97 386 PRO B O 1
ATOM 6182 N N . ALA B 1 387 ? -11.391 12.508 29.734 1 44.69 387 ALA B N 1
ATOM 6183 C CA . ALA B 1 387 ? -10.266 13.234 29.141 1 44.69 387 ALA B CA 1
ATOM 6184 C C . ALA B 1 387 ? -10.391 13.297 27.625 1 44.69 387 ALA B C 1
ATOM 6186 O O . ALA B 1 387 ? -10.508 12.266 26.953 1 44.69 387 ALA B O 1
ATOM 6187 N N . VAL B 1 388 ? -11.023 14.359 27 1 53.84 388 VAL B N 1
ATOM 6188 C CA . VAL B 1 388 ? -11.141 14.539 25.547 1 53.84 388 VAL B CA 1
ATOM 6189 C C . VAL B 1 388 ? -9.805 14.242 24.875 1 53.84 388 VAL B C 1
ATOM 6191 O O . VAL B 1 388 ? -8.773 14.789 25.281 1 53.84 388 VAL B O 1
ATOM 6194 N N . SER B 1 389 ? -9.695 13.328 24.156 1 64.31 389 SER B N 1
ATOM 6195 C CA . SER B 1 389 ? -8.492 12.852 23.484 1 64.31 389 SER B CA 1
ATOM 6196 C C . SER B 1 389 ? -7.93 13.898 22.531 1 64.31 389 SER B C 1
ATOM 6198 O O . SER B 1 389 ? -8.688 14.586 21.844 1 64.31 389 SER B O 1
ATOM 6200 N N . ALA B 1 390 ? -6.66 14.266 22.688 1 77.06 390 ALA B N 1
ATOM 6201 C CA . ALA B 1 390 ? -5.953 15.164 21.781 1 77.06 390 ALA B CA 1
ATOM 6202 C C . ALA B 1 390 ? -5.914 14.594 20.375 1 77.06 390 ALA B C 1
ATOM 6204 O O . ALA B 1 390 ? -5.609 15.312 19.422 1 77.06 390 ALA B O 1
ATOM 6205 N N . TYR B 1 391 ? -6.402 13.359 20.359 1 77.56 391 TYR B N 1
ATOM 6206 C CA . TYR B 1 391 ? -6.215 12.68 19.078 1 77.56 391 TYR B CA 1
ATOM 6207 C C . TYR B 1 391 ? -7.551 12.469 18.375 1 77.56 391 TYR B C 1
ATOM 6209 O O . TYR B 1 391 ? -8.609 12.492 19.016 1 77.56 391 TYR B O 1
ATOM 6217 N N . GLY B 1 392 ? -7.461 12.312 17.062 1 71.38 392 GLY B N 1
ATOM 6218 C CA . GLY B 1 392 ? -8.68 12.109 16.297 1 71.38 392 GLY B CA 1
ATOM 6219 C C . GLY B 1 392 ? -9.242 13.398 15.727 1 71.38 392 GLY B C 1
ATOM 6220 O O . GLY B 1 392 ? -8.586 14.445 15.773 1 71.38 392 GLY B O 1
ATOM 6221 N N . ALA B 1 393 ? -10.414 13.273 15.023 1 65.94 393 ALA B N 1
ATOM 6222 C CA . ALA B 1 393 ? -11.047 14.43 14.391 1 65.94 393 ALA B CA 1
ATOM 6223 C C . ALA B 1 393 ? -11.711 15.32 15.43 1 65.94 393 ALA B C 1
ATOM 6225 O O . ALA B 1 393 ? -12.172 14.844 16.469 1 65.94 393 ALA B O 1
ATOM 6226 N N . ASN B 1 394 ? -11.555 16.578 15.102 1 61.72 394 ASN B N 1
ATOM 6227 C CA . ASN B 1 394 ? -12.211 17.531 15.984 1 61.72 394 ASN B CA 1
ATOM 6228 C C . ASN B 1 394 ? -13.727 17.344 16 1 61.72 394 ASN B C 1
ATOM 6230 O O . ASN B 1 394 ? -14.32 16.953 15 1 61.72 394 ASN B O 1
ATOM 6234 N N . THR B 1 395 ? -14.164 17.25 17.234 1 53.12 395 THR B N 1
ATOM 6235 C CA . THR B 1 395 ? -15.602 17.406 17.375 1 53.12 395 THR B CA 1
ATOM 6236 C C . THR B 1 395 ? -15.984 18.875 17.516 1 53.12 395 THR B C 1
ATOM 6238 O O . THR B 1 395 ? -15.133 19.719 17.797 1 53.12 395 THR B O 1
ATOM 6241 N N . ASN B 1 396 ? -17.125 19.375 16.953 1 49.97 396 ASN B N 1
ATOM 6242 C CA . ASN B 1 396 ? -17.594 20.75 16.984 1 49.97 396 ASN B CA 1
ATOM 6243 C C . ASN B 1 396 ? -17.25 21.422 18.312 1 49.97 396 ASN B C 1
ATOM 6245 O O . ASN B 1 396 ? -16.969 22.625 18.359 1 49.97 396 ASN B O 1
ATOM 6249 N N . ASP B 1 397 ? -17.078 20.672 19.281 1 55.75 397 ASP B N 1
ATOM 6250 C CA . ASP B 1 397 ? -16.969 21.328 20.578 1 55.75 397 ASP B CA 1
ATOM 6251 C C . ASP B 1 397 ? -15.508 21.562 20.969 1 55.75 397 ASP B C 1
ATOM 6253 O O . ASP B 1 397 ? -15.219 22.297 21.891 1 55.75 397 ASP B O 1
ATOM 6257 N N . GLN B 1 398 ? -14.703 21.156 20.109 1 64.62 398 GLN B N 1
ATOM 6258 C CA . GLN B 1 398 ? -13.32 21.188 20.578 1 64.62 398 GLN B CA 1
ATOM 6259 C C . GLN B 1 398 ? -12.547 22.328 19.922 1 64.62 398 GLN B C 1
ATOM 6261 O O . GLN B 1 398 ? -11.562 22.828 20.484 1 64.62 398 GLN B O 1
ATOM 6266 N N . CYS B 1 399 ? -13.055 22.812 18.797 1 69.75 399 CYS B N 1
ATOM 6267 C CA . CYS B 1 399 ? -12.32 23.828 18.047 1 69.75 399 CYS B CA 1
ATOM 6268 C C . CYS B 1 399 ? -13.188 25.047 17.781 1 69.75 399 CYS B C 1
ATOM 6270 O O . CYS B 1 399 ? -14.219 24.953 17.109 1 69.75 399 CYS B O 1
ATOM 6272 N N . ILE B 1 400 ? -12.789 26.172 18.281 1 66.94 400 ILE B N 1
ATOM 6273 C CA . ILE B 1 400 ? -13.547 27.422 18.188 1 66.94 400 ILE B CA 1
ATOM 6274 C C . ILE B 1 400 ? -13.758 27.781 16.719 1 66.94 400 ILE B C 1
ATOM 6276 O O . ILE B 1 400 ? -14.836 28.234 16.328 1 66.94 400 ILE B O 1
ATOM 6280 N N . ILE B 1 401 ? -12.82 27.531 15.969 1 67.88 401 ILE B N 1
ATOM 6281 C CA . ILE B 1 401 ? -12.883 27.906 14.562 1 67.88 401 ILE B CA 1
ATOM 6282 C C . ILE B 1 401 ? -13.852 26.984 13.828 1 67.88 401 ILE B C 1
ATOM 6284 O O . ILE B 1 401 ? -14.688 27.438 13.047 1 67.88 401 ILE B O 1
ATOM 6288 N N . ASP B 1 402 ? -13.711 25.734 14.117 1 69.19 402 ASP B N 1
ATOM 6289 C CA . ASP B 1 402 ? -14.617 24.766 13.5 1 69.19 402 ASP B CA 1
ATOM 6290 C C . ASP B 1 402 ? -16.062 25.047 13.898 1 69.19 402 ASP B C 1
ATOM 6292 O O . ASP B 1 402 ? -16.984 24.891 13.086 1 69.19 402 ASP B O 1
ATOM 6296 N N . SER B 1 403 ? -16.172 25.312 15.109 1 65.75 403 SER B N 1
ATOM 6297 C CA . SER B 1 403 ? -17.5 25.625 15.617 1 65.75 403 SER B CA 1
ATOM 6298 C C . SER B 1 403 ? -18.078 26.859 14.93 1 65.75 403 SER B C 1
ATOM 6300 O O . SER B 1 403 ? -19.281 26.922 14.633 1 65.75 403 SER B O 1
ATOM 6302 N N . ALA B 1 404 ? -17.234 27.812 14.695 1 65.19 404 ALA B N 1
ATOM 6303 C CA . ALA B 1 404 ? -17.672 29.062 14.07 1 65.19 404 ALA B CA 1
ATOM 6304 C C . ALA B 1 404 ? -18.156 28.828 12.641 1 65.19 404 ALA B C 1
ATOM 6306 O O . ALA B 1 404 ? -19.125 29.438 12.195 1 65.19 404 ALA B O 1
ATOM 6307 N N . VAL B 1 405 ? -17.453 27.922 12.008 1 66.69 405 VAL B N 1
ATOM 6308 C CA . VAL B 1 405 ? -17.766 27.672 10.609 1 66.69 405 VAL B CA 1
ATOM 6309 C C . VAL B 1 405 ? -18.688 26.469 10.492 1 66.69 405 VAL B C 1
ATOM 6311 O O . VAL B 1 405 ? -19.234 26.188 9.422 1 66.69 405 VAL B O 1
ATOM 6314 N N . ASN B 1 406 ? -19 25.797 11.602 1 64.5 406 ASN B N 1
ATOM 6315 C CA . ASN B 1 406 ? -19.781 24.578 11.625 1 64.5 406 ASN B CA 1
ATOM 6316 C C . ASN B 1 406 ? -19.266 23.562 10.609 1 64.5 406 ASN B C 1
ATOM 6318 O O . ASN B 1 406 ? -20.031 23.047 9.797 1 64.5 406 ASN B O 1
ATOM 6322 N N . CYS B 1 407 ? -18.016 23.531 10.625 1 65.06 407 CYS B N 1
ATOM 6323 C CA . CYS B 1 407 ? -17.391 22.625 9.672 1 65.06 407 CYS B CA 1
ATOM 6324 C C . CYS B 1 407 ? -16.422 21.688 10.375 1 65.06 407 CYS B C 1
ATOM 6326 O O . CYS B 1 407 ? -15.445 22.125 10.984 1 65.06 407 CYS B O 1
ATOM 6328 N N . ASN B 1 408 ? -16.859 20.391 10.5 1 63.59 408 ASN B N 1
ATOM 6329 C CA . ASN B 1 408 ? -15.961 19.328 10.953 1 63.59 408 ASN B CA 1
ATOM 6330 C C . ASN B 1 408 ? -16.281 18 10.266 1 63.59 408 ASN B C 1
ATOM 6332 O O . ASN B 1 408 ? -17.297 17.875 9.586 1 63.59 408 ASN B O 1
ATOM 6336 N N . THR B 1 409 ? -15.391 17.125 10.336 1 62.62 409 THR B N 1
ATOM 6337 C CA . THR B 1 409 ? -15.531 15.867 9.617 1 62.62 409 THR B CA 1
ATOM 6338 C C . THR B 1 409 ? -16.75 15.102 10.102 1 62.62 409 THR B C 1
ATOM 6340 O O . THR B 1 409 ? -17.453 14.469 9.305 1 62.62 409 THR B O 1
ATOM 6343 N N . GLU B 1 410 ? -16.938 15.086 11.352 1 59.5 410 GLU B N 1
ATOM 6344 C CA . GLU B 1 410 ? -18.047 14.328 11.93 1 59.5 410 GLU B CA 1
ATOM 6345 C C . GLU B 1 410 ? -19.391 14.914 11.516 1 59.5 410 GLU B C 1
ATOM 6347 O O . GLU B 1 410 ? -20.297 14.172 11.125 1 59.5 410 GLU B O 1
ATOM 6352 N N . ASN B 1 411 ? -19.484 16.203 11.594 1 54.91 411 ASN B N 1
ATOM 6353 C CA . ASN B 1 411 ? -20.766 16.875 11.305 1 54.91 411 ASN B CA 1
ATOM 6354 C C . ASN B 1 411 ? -21.047 16.906 9.805 1 54.91 411 ASN B C 1
ATOM 6356 O O . ASN B 1 411 ? -22.188 16.781 9.375 1 54.91 411 ASN B O 1
ATOM 6360 N N . CYS B 1 412 ? -20.016 17.141 9.117 1 58.44 412 CYS B N 1
ATOM 6361 C CA . CYS B 1 412 ? -20.219 17.359 7.691 1 58.44 412 CYS B CA 1
ATOM 6362 C C . CYS B 1 412 ? -20.297 16.047 6.934 1 58.44 412 CYS B C 1
ATOM 6364 O O . CYS B 1 412 ? -20.922 15.969 5.875 1 58.44 412 CYS B O 1
ATOM 6366 N N . LEU B 1 413 ? -19.594 15.062 7.398 1 55.5 413 LEU B N 1
ATOM 6367 C CA . LEU B 1 413 ? -19.656 13.797 6.676 1 55.5 413 LEU B CA 1
ATOM 6368 C C . LEU B 1 413 ? -20.703 12.875 7.281 1 55.5 413 LEU B C 1
ATOM 6370 O O . LEU B 1 413 ? -21.266 12.023 6.586 1 55.5 413 LEU B O 1
ATOM 6374 N N . ASP B 1 414 ? -20.781 12.82 8.711 1 46.16 414 ASP B N 1
ATOM 6375 C CA . ASP B 1 414 ? -21.766 11.945 9.336 1 46.16 414 ASP B CA 1
ATOM 6376 C C . ASP B 1 414 ? -23.188 12.484 9.141 1 46.16 414 ASP B C 1
ATOM 6378 O O . ASP B 1 414 ? -24.156 11.867 9.586 1 46.16 414 ASP B O 1
ATOM 6382 N N . GLN B 1 415 ? -23.375 13.719 8.875 1 35.38 415 GLN B N 1
ATOM 6383 C CA . GLN B 1 415 ? -24.75 14.125 8.664 1 35.38 415 GLN B CA 1
ATOM 6384 C C . GLN B 1 415 ? -25.391 13.359 7.508 1 35.38 415 GLN B C 1
ATOM 6386 O O . GLN B 1 415 ? -24.75 13.156 6.469 1 35.38 415 GLN B O 1
ATOM 6391 N N . PRO B 1 416 ? -26.297 12.562 8.008 1 31.11 416 PRO B N 1
ATOM 6392 C CA . PRO B 1 416 ? -27.125 11.914 6.992 1 31.11 416 PRO B CA 1
ATOM 6393 C C . PRO B 1 416 ? -27.453 12.828 5.812 1 31.11 416 PRO B C 1
ATOM 6395 O O . PRO B 1 416 ? -27.891 13.961 6.012 1 31.11 416 PRO B O 1
ATOM 6398 N N . LYS B 1 417 ? -26.672 12.664 4.824 1 30.48 417 LYS B N 1
ATOM 6399 C CA . LYS B 1 417 ? -27.156 13.406 3.654 1 30.48 417 LYS B CA 1
ATOM 6400 C C . LYS B 1 417 ? -28.609 13.07 3.348 1 30.48 417 LYS B C 1
ATOM 6402 O O . LYS B 1 417 ? -29 11.898 3.334 1 30.48 417 LYS B O 1
#

InterPro domains:
  IPR002524 Cation efflux [TIGR01297] (9-348)
  IPR027469 Cation efflux transmembrane domain superfamily [G3DSA:1.20.1510.10] (8-270)
  IPR027469 Cation efflux transmembrane domain superfamily [SSF161111] (7-272)
  IPR027470 Cation efflux protein, cytoplasmic domain [PF16916] (277-348)
  IPR036837 Cation efflux protein, cytoplasmic domain superfamily [SSF160240] (279-350)
  IPR058533 Cation efflux protein, transmembrane domain [PF01545] (12-271)

pLDDT: mean 71.85, std 22.79, range [24.83, 95.81]

Foldseek 3Di:
DCPLLNVLLVVLLVLLVVLLVLQCVLCVVQVFLLSNLLSLLSVLVNQQSVQLVVLVCQQVPPDADPVRNVGSQLSLLVSLLVSLVSNLVVLVVSLVVLVVCLVPPDGGDALPSLLVSLVVQLVSLVVSLDSQPDDPPPPPPDDDDDPDDPPVPPPPPPQGNLCSGSLLQLQLQDDPPPPPPPDPPPPPDDPPPPPVVVVVVVSSVSSSVSVVVSSVLSNLSSVLSNVLSCQLVVDDDPCSSSSSSVSSNVNSVSSNVSSVVSNVRSVCQVVFHARPQDDLVVLLVQLCPQPFWPDKAQWGWGHPGSQAIEIEIETEGADAPVCVVVSVVSSCVSCVVSNHNYYYYHYDYLHPVHQPPVNVVVLCVQLPVPPPCVVSCPCCVPDPDDDPDSHDWDDCSPDPNCVSNVDTCCRVVVPPD/DCPLLNVLLVVLLVLLVVLLVLQCVVCVVQVFLLSNLLSLLSVLVNQQSVQLVVLVCQQVPPDADPVRNVGSQLSLLVSLLVSLVSNLVVLVVSLVVLVVCLVPPDGGDALPSLLVSLVVQLVSLVVSLDSQPDDPPPPPPDDDDDPDDPPVPPPPPPQGNLCSGSLLQLQLQDDPPPPPPPDPPPPPDDPPPPPVVVVVVVSSVSSSVSVVVSSVLSNLSSVLSNVLSCQLVVDDDPCSSSSSSVSSNVNSVSSNVSSVVSNVRSVCQVVFHARPQDDLVVLLVQLCPQPFWPDKAQWGWGHPGSQAIEIEIETEGADAPVCVVVSVVSSCVSCVVSNHNYYYYHYDYLHPVHQPPVNVVVLCVQLPVPPPCVVSCPCCVPDPDDDPDSHDWDDLSPDPNCVSNVDTCCRVVVPDD

Radius of gyration: 30.98 Å; Cα contacts (8 Å, |Δi|>4): 1227; chains: 2; bounding box: 104×91×68 Å

Solvent-accessible surface area (backbone atoms only — not comparable to full-atom values): 43901 Å² total; per-residue (Å²): 126,77,46,74,64,51,49,48,51,49,50,47,43,51,53,40,49,52,49,25,53,51,30,40,54,50,12,62,73,29,51,35,56,28,38,34,52,45,18,52,52,36,46,42,51,45,51,33,50,51,42,28,52,48,28,52,48,40,47,72,70,39,70,38,36,61,53,27,12,70,24,42,62,31,43,39,50,50,42,24,28,49,40,22,36,24,47,47,31,45,39,48,54,50,48,55,51,26,54,50,27,66,77,53,58,55,75,63,76,47,37,64,58,42,31,52,52,19,49,49,49,38,51,50,52,53,52,50,52,53,66,55,58,63,82,73,67,72,74,76,72,77,79,84,80,72,87,69,78,80,67,81,68,74,70,74,76,74,69,44,65,37,47,48,29,26,63,26,47,56,57,65,60,63,73,74,71,75,71,72,77,68,76,76,69,76,77,78,73,83,79,72,76,66,63,40,56,56,53,44,55,46,53,56,47,45,18,47,51,40,39,50,53,49,50,48,53,53,41,48,38,23,48,45,30,30,51,36,16,51,48,46,62,75,45,86,57,93,64,39,52,47,42,36,32,51,44,29,48,52,44,37,50,53,53,44,68,55,29,50,58,49,31,52,52,31,47,41,38,62,48,33,23,30,48,90,91,51,56,49,61,60,54,50,55,56,47,55,64,39,78,45,42,73,46,63,36,44,36,36,42,24,30,62,40,80,81,42,32,36,37,38,32,35,33,32,26,62,53,54,56,45,45,37,63,40,41,51,33,52,44,48,48,56,36,42,74,72,56,30,32,41,72,42,57,16,79,41,75,68,50,76,89,54,47,48,74,64,37,50,52,51,35,25,60,68,31,46,80,71,64,61,73,75,71,63,66,62,62,71,61,80,61,89,58,81,78,79,64,37,29,24,78,52,50,63,84,72,34,72,54,33,42,31,52,69,41,24,51,58,63,66,64,63,42,80,75,127,78,46,74,62,50,49,49,52,49,51,49,44,52,54,40,50,53,51,22,52,51,30,41,54,49,12,63,74,30,50,35,54,28,38,35,50,46,19,50,54,36,46,41,51,44,51,33,50,51,42,27,51,48,28,53,48,41,46,71,70,38,71,37,34,60,55,26,12,70,23,41,61,32,41,41,50,50,40,25,28,50,40,20,36,26,46,47,29,47,38,50,55,50,48,55,53,27,55,50,28,68,77,54,58,55,77,61,77,45,36,65,59,43,30,53,52,21,49,49,48,38,51,50,51,53,52,50,51,53,66,56,61,58,83,74,66,73,76,76,72,77,80,85,80,74,84,70,78,81,67,78,66,74,67,72,76,74,69,45,66,38,46,49,29,26,65,26,48,54,59,68,60,63,74,74,71,75,71,72,75,68,76,75,68,75,76,78,73,86,78,70,76,67,64,40,56,57,53,44,56,46,52,55,48,45,19,48,49,41,40,50,53,50,50,48,53,53,42,51,38,23,48,46,30,30,51,37,16,50,48,45,62,75,44,84,58,92,64,39,52,45,41,34,32,50,42,30,48,51,43,37,49,55,51,46,66,54,29,50,59,48,30,52,54,31,46,41,38,61,46,32,22,30,48,89,90,51,55,50,62,57,51,51,53,56,46,55,65,40,77,45,41,73,45,65,35,46,36,37,44,24,29,62,39,80,81,42,32,36,37,38,31,35,33,32,27,62,56,54,56,43,46,37,62,41,42,51,33,50,45,47,48,58,37,42,75,72,56,31,32,42,73,42,58,15,77,41,73,68,50,76,89,55,47,48,73,63,38,48,51,53,34,25,58,69,32,49,76,70,64,62,74,77,72,61,66,62,62,71,61,80,59,90,59,82,79,79,64,37,30,24,78,55,50,64,86,74,35,73,54,32,40,31,52,68,39,22,52,57,63,66,63,63,43,80,79

Sequence (834 aa):
MTTGKEIRIISLLVLDTIFFLIEVIIGYAVHSLALIADSFHMLNDIFSLIVALWAVRVSTQKDADAKYTYGWKRAEILGALINAVFLLALCFSILIEAIQRLISPAVITNPKLILYVGTAGLISNIVGLFLFHDHGHSHGGGSEHGHSHGGSEYSDEESSVGAVLPENVVNNYTEPGHSHGHNHSHSHEESDHSHSKAAKKKAKSLNMHGVFLHVLGDALGNVGVILTALFIWKTDFSWKYYTDPLISLVITAIIFSSALPLCRRASRILLQATPSTISADSVQDDILKVEGVVSVHDFHIWNLTEDIFIASLHVEVDASPETFLVIASSIRAALHNYGIHSATVQPEFIGKNNISSEAYQQFTKIAGGKYSRNNSSLNINKANGPAVSAYGANTNDQCIIDSAVNCNTENCLDQPKMTTGKEIRIISLLVLDTIFFLIEVIIGYAVHSLALIADSFHMLNDIFSLIVALWAVRVSTQKDADAKYTYGWKRAEILGALINAVFLLALCFSILIEAIQRLISPAVITNPKLILYVGTAGLISNIVGLFLFHDHGHSHGGGSEHGHSHGGSEYSDEESSVGAVLPENVVNNYTEPGHSHGHNHSHSHEESDHSHSKAAKKKAKSLNMHGVFLHVLGDALGNVGVILTALFIWKTDFSWKYYTDPLISLVITAIIFSSALPLCRRASRILLQATPSTISADSVQDDILKVEGVVSVHDFHIWNLTEDIFIASLHVEVDASPETFLVIASSIRAALHNYGIHSATVQPEFIGKNNISSEAYQQFTKIAGGKYSRNNSSLNINKANGPAVSAYGANTNDQCIIDSAVNCNTENCLDQPK